Protein 7SKJ (pdb70)

Solvent-accessible surface area: 35894 Å² total; per-residue (Å²): 134,103,38,0,0,1,1,2,2,17,1,41,20,45,98,146,56,2,89,157,11,8,55,32,2,65,96,34,169,19,23,99,65,7,41,2,2,0,2,0,3,11,4,1,1,44,42,0,98,89,77,11,49,142,82,6,62,10,0,0,5,8,0,9,42,18,146,21,18,51,49,0,7,18,2,1,0,54,3,0,107,48,0,28,3,117,14,0,2,2,2,6,9,12,22,22,82,85,45,57,16,65,22,75,59,2,3,98,2,0,27,42,0,23,74,51,47,4,3,0,1,1,2,4,4,0,64,104,67,48,59,129,76,216,20,6,69,98,32,0,62,63,11,0,57,19,3,22,80,32,15,97,50,34,70,105,7,0,1,0,1,5,0,29,44,0,33,74,85,64,54,49,2,65,42,68,62,0,34,102,1,0,41,20,0,40,94,32,0,76,82,93,51,42,75,60,23,5,88,135,7,42,0,0,0,2,3,29,5,61,33,101,34,3,54,99,1,23,142,66,92,26,7,27,0,0,12,0,19,56,14,1,67,124,1,84,50,0,6,48,0,0,55,26,21,110,133,103,40,0,0,1,1,2,2,39,1,42,23,47,72,143,54,3,91,164,11,7,59,35,2,70,95,31,88,29,76,108,56,2,49,3,2,0,2,0,2,10,2,1,0,29,39,0,109,92,79,15,49,142,77,7,88,6,0,0,3,7,0,8,41,18,147,22,18,50,52,0,8,17,2,1,0,51,3,0,108,53,10,18,6,42,24,0,2,1,2,8,16,20,20,20,78,85,45,60,17,60,38,42,57,3,5,115,2,0,35,40,0,27,72,58,46,3,4,0,2,0,0,2,2,0,61,88,73,32,51,132,82,66,20,10,63,100,15,1,62,92,9,0,65,22,2,23,80,30,18,101,60,21,87,101,7,0,0,0,1,12,6,35,22,21,126,85,95,20,57,34,103,57,1,35,88,1,0,39,20,1,41,61,26,0,74,151,85,55,44,71,72,29,6,90,76,7,42,0,0,5,17,8,109,6,58,29,114,64,1,68,98,7,22,151,54,91,26,7,27,0,0,8,0,18,54,11,1,63,115,1,98,32,0,10,45,0,0,47,32,19,71,101,37,0,0,0,2,2,1,38,1,40,19,49,68,145,56,2,90,58,11,8,63,60,1,54,96,24,90,37,92,129,71,12,70,9,3,0,2,0,3,11,4,1,0,27,33,0,106,94,80,12,24,136,167,6,86,5,0,0,4,7,0,8,58,19,143,17,17,53,49,0,8,17,3,1,0,50,3,0,108,52,10,28,6,39,18,0,2,1,2,8,18,20,19,20,82,87,47,60,15,37,20,86,65,1,4,42,2,0,33,39,0,26,74,56,47,4,2,0,1,1,0,2,2,0,57,84,73,41,53,132,76,93,17,11,69,102,29,0,61,52,9,0,75,21,1,20,77,29,16,103,56,23,64,104,6,0,1,0,2,12,4,27,19,22,114,98,95,24,65,53,64,62,1,30,92,1,0,38,23,0,42,46,28,0,72,159,86,54,43,40,122,22,5,89,110,5,43,0,0,7,18,6,104,10,80,21,48,66,1,69,40,9,22,87,66,152,16,7,29,1,0,8,0,17,58,16,1,72,47,2,93,46,0,10,53,0,0,55,38,20,64,111,37,0,0,1,1,3,2,40,2,42,20,47,102,145,56,2,87,59,13,7,62,61,2,68,94,29,92,30,82,115,84,7,58,2,2,0,2,0,3,11,4,1,0,40,43,0,103,91,76,9,49,140,80,6,85,12,0,0,4,7,1,11,40,18,145,17,18,52,48,0,7,18,2,1,0,51,3,0,107,50,2,32,6,41,14,0,1,0,2,7,16,20,20,22,78,86,47,61,16,60,36,40,60,1,3,98,2,0,28,44,0,28,71,54,47,3,2,0,1,0,0,5,3,5,75,92,81,26,32,128,83,80,36,69,84,52,6,14,73,11,8,63,20,3,32,84,35,12,103,34,42,88,102,6,0,6,0,4,14,23,63,86,142,38,71,41,54,72,2,37,115,17,0,43,55,9,41,39,62,4,53,97,103,58,56,114,22,6,78,123,8,46,0,0,11,17,8,114,9,71,37,69,29,5,65,66,17,22,89,71,69,29,7,29,1,0,8,0,18,62,19,1,71,40,1,84,66,0,8,56,0,0,54,35,17,71

Organism: NCBI:txid267555

Nearest PDB structures (foldseek):
  7skj-assembly2_C  TM=1.004E+00  e=1.280E-55  Cuscuta australis
  3th6-assembly1_A  TM=9.887E-01  e=4.424E-37  Rhipicephalus microplus
  4p61-assembly1_A  TM=9.805E-01  e=9.946E-37  Gallus gallus
  4z0j-assembly1_A  TM=9.695E-01  e=3.739E-31  Plasmodium falciparum
  3psv-assembly1_A  TM=9.669E-01  e=1.300E-30  Plasmodium falciparum

Sequence (968 aa):
GKCFVGGNWKCNGTKESIVRLISDLNSSKLEPDVDVVVAPPFLYIEQVKSTLTDRIEIAAQNCWIGKGGAFTGEISAEQLKDIGCKWVILGHSERRHVMGENNEFIGKKAAYASSQGVGIIACIGELLEEREARKTFDVCFQQLKAFADALPSWENVVIAYEPVWAIGTGKVATPEQAQEVHAAIRDWLNKNVSSEVASETRIIYGGSVNGSNCSELAKKEDIDGFLVGGASLKGPDFASIVNSVAGKCFVGGNWKCNGTKESIVRLISDLNSSKLEPDVDVVVAPPFLYIEQVKSTLTDRIEIAAQNCWIGKGGAFTGEISAEQLKDIGCKWVILGHSERRHVMGENNEFIGKKAAYASSQGVGIIACIGELLEEREARKTFDVCFQQLKAFADALPSWENVVIAYEPVWAIKVATPEQAQEVHAAIRDWLNKNVSSEVASETRIIYGGSVNGSNCSELAKKEDIDGFLVGGASLKGPDFASIVNSVAKCFVGGNWKCNGTKESIVRLISDLNSSKLEPDVDVVVAPPFLYIEQVKSTLTDRIEIAAQNCWIGKGGAFTGEISAEQLKDIGCKWVILGHSERRHVMGENNEFIGKKAAYASSQGVGIIACIGELLEEREARKTFDVCFQQLKAFADALPSWENVVIAYEPVWAIKVATPEQAQEVHAAIRDWLNKNVSSEVASETRIIYGGSVNGSNCSELAKKEDIDGFLVGGASLKGPDFASIVNSVAKCFVGGNWKCNGTKESIVRLISDLNSSKLEPDVDVVVAPPFLYIEQVKSTLTDRIEIAAQNCWIGKGGAFTGEISAEQLKDIGCKWVILGHSERRHVMGENNEFIGKKAAYASSQGVGIIACIGELLEEREARTFDVCFQQLKAFADALPSWENVVIAYEPVWVATPEQAQEVHAAIRDWLNKNSSEVASETRIIYGGSVNGSNCSELAKKEDIDGFLVGGASLKGPDFASIVNSVA

InterPro domains:
  IPR000652 Triosephosphate isomerase [PF00121] (66-306)
  IPR000652 Triosephosphate isomerase [PS51440] (64-306)
  IPR000652 Triosephosphate isomerase [PTHR21139] (61-310)
  IPR000652 Triosephosphate isomerase [TIGR00419] (66-296)
  IPR000652 Triosephosphate isomerase [cd00311] (66-305)
  IPR013785 Aldolase-type TIM barrel [G3DSA:3.20.20.70] (48-313)
  IPR020861 Triosephosphate isomerase, active site [PS00171] (222-232)
  IPR022896 Triosephosphate isomerase, bacterial/eukaryotic [MF_00147_B] (63-306)
  IPR035990 Triosephosphate isomerase superfamily [SSF51351] (62-307)

Radius of gyration: 29.87 Å; Cα contacts (8 Å, |Δi|>4): 2148; chains: 4; bounding box: 70×70×81 Å

Secondary structure (DSSP, 8-state):
--EEEEEE--B---HHHHHHHHHHHHHSPPPTTEEEEEE--GGGHHHHHHHS-TTSEEEES---SSSSBS-TT---HHHHHHHT--EEEES-HIIIIIT---HHHHHHHHHHHHHTT-EEEEEE---HHHHHTT-HHHHHHHHHHHHHHH-S--TTEEEEE--GGGTTTS-PPPHHHHHHHHHHHHHHHHHHT-HHHHHHSEEEEESS--TTTHHHHHTSTT--EEEESGGGGSHHHHHHHHHHT-/--EEEEEE--B---HHHHHHHHHHHHHS---TTEEEEEE--GGGHHHHHHHS-TTSEEEES---SSSSBS-TT---HHHHHHHT-SEEEES-HHHHHTT---HHHHHHHHHHHHHTT-EEEEEE---HHHHHTT-HHHHHHHHHHHHHHH-S-STTEEEEE--TT------HHHHHHHHHHHHHHHHHHT-HHHHHHS-EEE-SS--TTTHHHHHTSTT--EEEE-GGGGSHHHHHHHHHHT-/-EEEEEE--B---HHHHHHHHHHHHHS---TTEEEEEE--GGGHHHHHHHS-TTEEEEES---SSSSBS-TT---HHHHHHHT-SEEEES-HHHHHTT---HHHHHHHHHHHHHTT-EEEEEE---HHHHHTT-HHHHHHHHHHHHHHH-S--TTEEEEE--GGG-----HHHHHHHHHHHHHHHHHHT-HHHHHH-EEEE-SS-BTTBHHHHHTSTT--EEEESGGGGSHHHHHHHHHHH-/-EEEEEE--B---HHHHHHHHHHHHHS---SSEEEEEE--GGGHHHHHHHS-TTSEEEES---SSSSBS-TT---HHHHHHHT-SEEEES-HHHHHTT---HHHHHHHHHHHHHTT-EEEEEE---HHHHH---HHHHHHHHHHHHHH-S--TTEEEEE-------HHHHHHHHHHHHHHHHH--HHHHHHSEEEE-S---TTTHHHHHTSTT--EEEE-GGGGSHHHHHHHHHHT-

Foldseek 3Di:
DAFEAEEEADPDDDPVLVVVLLVLQQPFDFDPRHAAEYEDEPVCLLVCVVRHPPSYAYEHADAALAADDDDPPGHHLLNCVVSRHQAYEFPPVCCCPVVPQDLLRRLSNLQHNVVNNHAYAYEFEDEPVCVVVVCGLVRRLVSVVSNLVRHPDCPRYAYEYEHPCQAVVLPDDALVVVLVVLVSVLVSCCPPPHPCSSVPHQYAYEGNDWLPRLQSNLPRPRHRAYHYYPRSSHNVTSSSRSRSND/DAFEAEEEADPDDDPVLVVVLLVLQQPFDFDLRYAYEYEDEPVCLLVCVVRHPPSYAYEHADAFLAADDDDPPGHHLLNCVVSGHQEYEFPPVCCVPVVPDDLLRSLSNLLHNVVNNHAYAQEFEDALVCVVVVCGPVRRLVNVVSNVVRHPDCQRYAYEYEHNNPCPDADLVNQLVVLVVVLVSCCVPPHPVSSVNHQYAYEYADWLVPLLVNLPRDRHRAYHYYPNSSHSVGSSSRSRSND/DFEAEEEADPDDDPVLVVVQLVLQQPFPFDLVYAYEYEDEPVCLLVCVVRHPPSYAYEHADAALAADDDDPPGHHLLNCVVSGHQEYEFPPPCCCPVVNQDLLRRLSNLLRNVVNRHAYAYEFEDALVCVVVVNGLVRRLVNVVSNVVRHPDLVRYAYEYEHNNVLVPAALVNVLVVLVSVLVCCCVPPHPVSSVPHAYAYEYADWLPPLLSNLPRDRHRAHHYYPNSSPSVGSSSRSRSND/DFEAEEEADPDDDPVLVVVQLVLQQPFDFDQPYAYEYEDEPVCQLVCVVRHDPSYAYEHADAALAADDDDPPGHHLLVCVVSGHQEYEFPPPCCCPVVPQDLLRSLSRQLRNVVNNHAYAQEFEDAQVRVVPPILVRRLVSLVSNLVRHPDCPRYEYEYEHNHPDDQVVVLVNLVSSLVSVVVVPPVCSVVHAYAYEYADWLVRLLRNLPRDRHRAYHYYPLSSPNVGSSSNSRSND

Structure (mmCIF, N/CA/C/O backbone):
data_7SKJ
#
_entry.id   7SKJ
#
_cell.length_a   74.949
_cell.length_b   82.118
_cell.length_c   154.246
_cell.angle_alpha   90.000
_cell.angle_beta   90.000
_cell.angle_gamma   90.000
#
_symmetry.space_group_name_H-M   'P 21 21 21'
#
loop_
_entity.id
_entity.type
_entity.pdbx_description
1 polymer 'Triosephosphate isomerase'
2 non-polymer 'ACETATE ION'
3 water water
#
loop_
_atom_site.group_PDB
_atom_site.id
_atom_site.type_symbol
_atom_site.label_atom_id
_atom_site.label_alt_id
_atom_site.label_comp_id
_atom_site.label_asym_id
_atom_site.label_entity_id
_atom_site.label_seq_id
_atom_site.pdbx_PDB_ins_code
_atom_site.Cartn_x
_atom_site.Cartn_y
_atom_site.Cartn_z
_atom_site.occupancy
_atom_site.B_iso_or_equiv
_atom_site.auth_seq_id
_atom_site.auth_comp_id
_atom_site.auth_asym_id
_atom_site.auth_atom_id
_atom_site.pdbx_PDB_model_num
ATOM 1 N N . GLY A 1 24 ? 21.78851 31.81072 -5.71330 1.000 51.93801 5 GLY A N 1
ATOM 2 C CA . GLY A 1 24 ? 20.84536 31.47240 -4.65968 1.000 44.50689 5 GLY A CA 1
ATOM 3 C C . GLY A 1 24 ? 19.52499 30.96653 -5.21246 1.000 40.96604 5 GLY A C 1
ATOM 4 O O . GLY A 1 24 ? 18.61243 31.74717 -5.49546 1.000 44.76800 5 GLY A O 1
ATOM 5 N N . LYS A 1 25 ? 19.42323 29.65152 -5.37241 1.000 36.54315 6 LYS A N 1
ATOM 6 C CA . LYS A 1 25 ? 18.25721 29.02753 -5.97584 1.000 30.03320 6 LYS A CA 1
ATOM 7 C C . LYS A 1 25 ? 17.38427 28.37489 -4.91113 1.000 24.53878 6 LYS A C 1
ATOM 8 O O . LYS A 1 25 ? 17.88029 27.81474 -3.92659 1.000 24.92498 6 LYS A O 1
ATOM 14 N N . CYS A 1 26 ? 16.07647 28.43090 -5.13377 1.000 20.88044 7 CYS A N 1
ATOM 15 C CA . CYS A 1 26 ? 15.16667 27.61608 -4.34807 1.000 20.14036 7 CYS A CA 1
ATOM 16 C C . CYS A 1 26 ? 15.39280 26.13675 -4.67305 1.000 18.03369 7 CYS A C 1
ATOM 17 O O . CYS A 1 26 ? 16.08715 25.78043 -5.62790 1.000 20.71357 7 CYS A O 1
ATOM 20 N N . PHE A 1 27 ? 14.77184 25.27608 -3.87816 1.000 17.76766 8 PHE A N 1
ATOM 21 C CA . PHE A 1 27 ? 15.02732 23.84086 -3.92754 1.000 16.50340 8 PHE A CA 1
ATOM 22 C C . PHE A 1 27 ? 13.71520 23.12362 -3.67378 1.000 14.42380 8 PHE A C 1
ATOM 23 O O . PHE A 1 27 ? 13.05626 23.39741 -2.66692 1.000 17.33522 8 PHE A O 1
ATOM 31 N N . VAL A 1 28 ? 13.31887 22.21903 -4.57054 1.000 14.40586 9 VAL A N 1
ATOM 32 C CA . VAL A 1 28 ? 12.09581 21.44859 -4.36144 1.000 14.30418 9 VAL A CA 1
ATOM 33 C C . VAL A 1 28 ? 12.41180 19.97614 -4.57124 1.000 17.19332 9 VAL A C 1
ATOM 34 O O . VAL A 1 28 ? 12.84595 19.58365 -5.66223 1.000 16.06967 9 VAL A O 1
ATOM 38 N N . GLY A 1 29 ? 12.23803 19.17607 -3.52139 1.000 15.28875 10 GLY A N 1
ATOM 39 C CA . GLY A 1 29 ? 12.50313 17.73472 -3.57388 1.000 16.46865 10 GLY A CA 1
ATOM 40 C C . GLY A 1 29 ? 11.22752 16.91931 -3.44003 1.000 13.31027 10 GLY A C 1
ATOM 41 O O . GLY A 1 29 ? 10.34194 17.26501 -2.65888 1.000 17.00439 10 GLY A O 1
ATOM 42 N N . GLY A 1 30 ? 11.13724 15.82658 -4.20859 1.000 13.93179 11 GLY A N 1
ATOM 43 C CA . GLY A 1 30 ? 10.02243 14.90439 -4.07005 1.000 13.06330 11 GLY A CA 1
ATOM 44 C C . GLY A 1 30 ? 10.46973 13.60533 -3.43329 1.000 17.66738 11 GLY A C 1
ATOM 45 O O . GLY A 1 30 ? 11.30250 12.89945 -4.00359 1.000 15.61068 11 GLY A O 1
ATOM 46 N N . ASN A 1 31 ? 9.96671 13.31479 -2.23260 1.000 13.62020 12 ASN A N 1
ATOM 47 C CA . ASN A 1 31 ? 10.25352 12.07425 -1.51542 1.000 14.60039 12 ASN A CA 1
ATOM 48 C C . ASN A 1 31 ? 9.13227 11.09211 -1.84281 1.000 14.83809 12 ASN A C 1
ATOM 49 O O . ASN A 1 31 ? 8.02859 11.18728 -1.30045 1.000 13.68656 12 ASN A O 1
ATOM 54 N N . TRP A 1 32 ? 9.41876 10.13588 -2.73567 1.000 13.33798 13 TRP A N 1
ATOM 55 C CA . TRP A 1 32 ? 8.43807 9.12277 -3.09605 1.000 14.22771 13 TRP A CA 1
ATOM 56 C C . TRP A 1 32 ? 8.21701 8.10406 -1.98308 1.000 15.90611 13 TRP A C 1
ATOM 57 O O . TRP A 1 32 ? 7.24724 7.34921 -2.04926 1.000 16.30509 13 TRP A O 1
ATOM 68 N N . LYS A 1 33 ? 9.07516 8.07240 -0.96963 1.000 11.81288 14 LYS A N 1
ATOM 69 C CA . LYS A 1 33 ? 8.96489 7.11404 0.13549 1.000 11.31730 14 LYS A CA 1
ATOM 70 C C . LYS A 1 33 ? 8.89796 5.68855 -0.42900 1.000 11.64732 14 LYS A C 1
ATOM 71 O O . LYS A 1 33 ? 9.48008 5.38851 -1.47379 1.000 14.07164 14 LYS A O 1
ATOM 77 N N . CYS A 1 34 ? 8.19170 4.80194 0.27457 1.000 11.84941 15 CYS A N 1
ATOM 78 C CA . CYS A 1 34 ? 8.17532 3.37484 -0.04857 1.000 13.32973 15 CYS A CA 1
ATOM 79 C C . CYS A 1 34 ? 6.96817 3.10691 -0.93759 1.000 13.46503 15 CYS A C 1
ATOM 80 O O . CYS A 1 34 ? 6.01726 2.41516 -0.57425 1.000 15.08392 15 CYS A O 1
ATOM 83 N N . ASN A 1 35 ? 7.03393 3.68741 -2.13006 1.000 14.66409 16 ASN A N 1
ATOM 84 C CA . ASN A 1 35 ? 5.92973 3.65296 -3.07483 1.000 17.64105 16 ASN A CA 1
ATOM 85 C C . ASN A 1 35 ? 6.47871 3.52690 -4.48200 1.000 18.26186 16 ASN A C 1
ATOM 86 O O . ASN A 1 35 ? 7.52687 4.09382 -4.81177 1.000 16.81407 16 ASN A O 1
ATOM 91 N N . GLY A 1 36 ? 5.74298 2.79812 -5.31801 1.000 18.67451 17 GLY A N 1
ATOM 92 C CA . GLY A 1 36 ? 6.09459 2.70554 -6.71734 1.000 18.90280 17 GLY A CA 1
ATOM 93 C C . GLY A 1 36 ? 6.44007 1.31468 -7.22513 1.000 19.34860 17 GLY A C 1
ATOM 94 O O . GLY A 1 36 ? 6.96997 0.46465 -6.49342 1.000 18.12819 17 GLY A O 1
ATOM 95 N N . THR A 1 37 ? 6.10646 1.08620 -8.49525 1.000 17.17381 18 THR A N 1
ATOM 96 C CA . THR A 1 37 ? 6.50260 -0.08247 -9.26225 1.000 17.97493 18 THR A CA 1
ATOM 97 C C . THR A 1 37 ? 7.05220 0.41187 -10.59751 1.000 17.41693 18 THR A C 1
ATOM 98 O O . THR A 1 37 ? 6.93714 1.59283 -10.93297 1.000 16.53217 18 THR A O 1
ATOM 102 N N . LYS A 1 38 ? 7.67398 -0.48600 -11.37105 1.000 14.52147 19 LYS A N 1
ATOM 103 C CA . LYS A 1 38 ? 8.15837 -0.06641 -12.68491 1.000 12.98179 19 LYS A CA 1
ATOM 104 C C . LYS A 1 38 ? 7.05028 0.64599 -13.44783 1.000 16.32409 19 LYS A C 1
ATOM 105 O O . LYS A 1 38 ? 7.24793 1.73191 -14.00705 1.000 18.56931 19 LYS A O 1
ATOM 111 N N . GLU A 1 39 ? 5.85950 0.04483 -13.44840 1.000 16.88258 20 GLU A N 1
ATOM 112 C CA . GLU A 1 39 ? 4.72646 0.58889 -14.19223 1.000 20.26117 20 GLU A CA 1
ATOM 113 C C . GLU A 1 39 ? 4.28576 1.94675 -13.64976 1.000 17.19648 20 GLU A C 1
ATOM 114 O O . GLU A 1 39 ? 4.11873 2.90211 -14.41105 1.000 17.20117 20 GLU A O 1
ATOM 120 N N . SER A 1 40 ? 4.04622 2.04613 -12.34060 1.000 15.91110 21 SER A N 1
ATOM 121 C CA . SER A 1 40 ? 3.59596 3.33070 -11.81210 1.000 19.80090 21 SER A CA 1
ATOM 122 C C . SER A 1 40 ? 4.66668 4.40324 -11.98360 1.000 17.65771 21 SER A C 1
ATOM 123 O O . SER A 1 40 ? 4.34796 5.58899 -12.15839 1.000 15.13082 21 SER A O 1
ATOM 126 N N . ILE A 1 41 ? 5.93885 4.00969 -11.94827 1.000 15.94719 22 ILE A N 1
ATOM 127 C CA . ILE A 1 41 ? 7.00600 4.99673 -12.05840 1.000 15.80490 22 ILE A CA 1
ATOM 128 C C . ILE A 1 41 ? 7.15827 5.46457 -13.50592 1.000 15.86884 22 ILE A C 1
ATOM 129 O O . ILE A 1 41 ? 7.45749 6.63603 -13.74954 1.000 14.36878 22 ILE A O 1
ATOM 134 N N . VAL A 1 42 ? 6.89777 4.59549 -14.49413 1.000 16.27126 23 VAL A N 1
ATOM 135 C CA . VAL A 1 42 ? 6.80964 5.07070 -15.87947 1.000 17.22130 23 VAL A CA 1
ATOM 136 C C . VAL A 1 42 ? 5.79240 6.20740 -15.99447 1.000 13.47083 23 VAL A C 1
ATOM 137 O O . VAL A 1 42 ? 6.05155 7.24718 -16.61589 1.000 15.11499 23 VAL A O 1
ATOM 141 N N . ARG A 1 43 ? 4.61731 6.01861 -15.40514 1.000 14.09881 24 ARG A N 1
ATOM 142 C CA . ARG A 1 43 ? 3.57934 7.04304 -15.49668 1.000 19.99331 24 ARG A CA 1
ATOM 143 C C . ARG A 1 43 ? 4.01228 8.32422 -14.78806 1.000 21.25739 24 ARG A C 1
ATOM 144 O O . ARG A 1 43 ? 3.86696 9.42640 -15.32797 1.000 18.66264 24 ARG A O 1
ATOM 152 N N . LEU A 1 44 ? 4.58400 8.20061 -13.59452 1.000 14.14577 25 LEU A N 1
ATOM 153 C CA . LEU A 1 44 ? 5.06493 9.39927 -12.89862 1.000 16.49767 25 LEU A CA 1
ATOM 154 C C . LEU A 1 44 ? 6.17642 10.09789 -13.68818 1.000 18.07982 25 LEU A C 1
ATOM 155 O O . LEU A 1 44 ? 6.16941 11.32500 -13.83144 1.000 18.51672 25 LEU A O 1
ATOM 160 N N . ILE A 1 45 ? 7.13826 9.33910 -14.22153 1.000 16.08985 26 ILE A N 1
ATOM 161 C CA . ILE A 1 45 ? 8.19637 9.96014 -15.01423 1.000 14.81016 26 ILE A CA 1
ATOM 162 C C . ILE A 1 45 ? 7.61669 10.65738 -16.24606 1.000 19.51697 26 ILE A C 1
ATOM 163 O O . ILE A 1 45 ? 8.04219 11.76447 -16.61532 1.000 17.42863 26 ILE A O 1
ATOM 168 N N . SER A 1 46 ? 6.67424 10.00242 -16.92430 1.000 17.77981 27 SER A N 1
ATOM 169 C CA . SER A 1 46 ? 6.04268 10.61750 -18.09348 1.000 18.36487 27 SER A CA 1
ATOM 170 C C . SER A 1 46 ? 5.43504 11.97476 -17.73575 1.000 20.93087 27 SER A C 1
ATOM 171 O O . SER A 1 46 ? 5.64318 12.97392 -18.43938 1.000 18.88159 27 SER A O 1
ATOM 174 N N . ASP A 1 47 ? 4.70413 12.03365 -16.61983 1.000 20.57193 28 ASP A N 1
ATOM 175 C CA . ASP A 1 47 ? 4.05587 13.28632 -16.23577 1.000 23.10657 28 ASP A CA 1
ATOM 176 C C . ASP A 1 47 ? 5.07996 14.35310 -15.87600 1.000 20.02300 28 ASP A C 1
ATOM 177 O O . ASP A 1 47 ? 4.89227 15.53429 -16.19857 1.000 18.91024 28 ASP A O 1
ATOM 182 N N . LEU A 1 48 ? 6.18354 13.96121 -15.22869 1.000 17.88525 29 LEU A N 1
ATOM 183 C CA . LEU A 1 48 ? 7.20669 14.94363 -14.86843 1.000 18.67149 29 LEU A CA 1
ATOM 184 C C . LEU A 1 48 ? 7.90085 15.47837 -16.10647 1.000 18.80606 29 LEU A C 1
ATOM 185 O O . LEU A 1 48 ? 8.17840 16.68106 -16.20139 1.000 19.86929 29 LEU A O 1
ATOM 190 N N . ASN A 1 49 ? 8.20155 14.58772 -17.05891 1.000 16.02992 30 ASN A N 1
ATOM 191 C CA . ASN A 1 49 ? 8.84016 14.99097 -18.30241 1.000 18.64945 30 ASN A CA 1
ATOM 192 C C . ASN A 1 49 ? 7.96098 15.94290 -19.09988 1.000 20.68831 30 ASN A C 1
ATOM 193 O O . ASN A 1 49 ? 8.47321 16.73532 -19.89656 1.000 24.40748 30 ASN A O 1
ATOM 198 N N . SER A 1 50 ? 6.65020 15.83488 -18.95143 1.000 20.34414 31 SER A N 1
ATOM 199 C CA . SER A 1 50 ? 5.73328 16.59607 -19.79315 1.000 24.40414 31 SER A CA 1
ATOM 200 C C . SER A 1 50 ? 5.38146 17.94851 -19.20691 1.000 26.45926 31 SER A C 1
ATOM 201 O O . SER A 1 50 ? 4.79596 18.78341 -19.91122 1.000 25.20882 31 SER A O 1
ATOM 204 N N . SER A 1 51 ? 5.72769 18.18399 -17.94650 1.000 22.49259 32 SER A N 1
ATOM 205 C CA . SER A 1 51 ? 5.50762 19.47225 -17.31927 1.000 25.18976 32 SER A CA 1
ATOM 206 C C . SER A 1 51 ? 6.57828 20.45914 -17.76875 1.000 28.31162 32 SER A C 1
ATOM 207 O O . SER A 1 51 ? 7.66809 20.08104 -18.20468 1.000 28.43977 32 SER A O 1
ATOM 210 N N . LYS A 1 52 ? 6.25414 21.74287 -17.67888 1.000 28.08391 33 LYS A N 1
ATOM 211 C CA . LYS A 1 52 ? 7.24417 22.78728 -17.88069 1.000 26.93554 33 LYS A CA 1
ATOM 212 C C . LYS A 1 52 ? 7.63576 23.30360 -16.50490 1.000 28.34184 33 LYS A C 1
ATOM 213 O O . LYS A 1 52 ? 6.78563 23.81210 -15.76634 1.000 27.72836 33 LYS A O 1
ATOM 219 N N . LEU A 1 53 ? 8.90829 23.17326 -16.16216 1.000 24.02214 34 LEU A N 1
ATOM 220 C CA . LEU A 1 53 ? 9.40025 23.59205 -14.85735 1.000 25.58566 34 LEU A CA 1
ATOM 221 C C . LEU A 1 53 ? 10.13304 24.91521 -14.99992 1.000 29.05331 34 LEU A C 1
ATOM 222 O O . LEU A 1 53 ? 11.01315 25.05382 -15.85965 1.000 27.21139 34 LEU A O 1
ATOM 227 N N . GLU A 1 54 ? 9.75783 25.88207 -14.17193 1.000 30.36566 35 GLU A N 1
ATOM 228 C CA . GLU A 1 54 ? 10.42798 27.17192 -14.20078 1.000 31.76979 35 GLU A CA 1
ATOM 229 C C . GLU A 1 54 ? 11.93038 26.97345 -14.01824 1.000 33.08400 35 GLU A C 1
ATOM 230 O O . GLU A 1 54 ? 12.35429 26.13769 -13.20589 1.000 25.96934 35 GLU A O 1
ATOM 232 N N . PRO A 1 55 ? 12.76142 27.70872 -14.74679 1.000 31.65644 36 PRO A N 1
ATOM 233 C CA . PRO A 1 55 ? 14.20862 27.57421 -14.56605 1.000 34.43681 36 PRO A CA 1
ATOM 234 C C . PRO A 1 55 ? 14.64780 28.19998 -13.25001 1.000 29.80133 36 PRO A C 1
ATOM 235 O O . PRO A 1 55 ? 13.90235 28.91560 -12.57714 1.000 34.54592 36 PRO A O 1
ATOM 239 N N . ASP A 1 56 ? 15.88707 27.90713 -12.87859 1.000 36.04955 37 ASP A N 1
ATOM 240 C CA . ASP A 1 56 ? 16.51442 28.47465 -11.68864 1.000 35.03497 37 ASP A CA 1
ATOM 241 C C . ASP A 1 56 ? 15.93652 27.92697 -10.38439 1.000 34.26092 37 ASP A C 1
ATOM 242 O O . ASP A 1 56 ? 16.06857 28.56864 -9.33346 1.000 34.78720 37 ASP A O 1
ATOM 244 N N . VAL A 1 57 ? 15.28794 26.76024 -10.41778 1.000 27.82223 38 VAL A N 1
ATOM 245 C CA . VAL A 1 57 ? 14.91389 26.01627 -9.21356 1.000 24.08624 38 VAL A CA 1
ATOM 246 C C . VAL A 1 57 ? 15.64809 24.68625 -9.25232 1.000 22.54677 38 VAL A C 1
ATOM 247 O O . VAL A 1 57 ? 15.57467 23.97797 -10.26057 1.000 21.30663 38 VAL A O 1
ATOM 251 N N . ASP A 1 58 ? 16.34717 24.33967 -8.16780 1.000 19.37238 39 ASP A N 1
ATOM 252 C CA . ASP A 1 58 ? 16.90282 22.98862 -8.05903 1.000 19.99180 39 ASP A CA 1
ATOM 253 C C . ASP A 1 58 ? 15.77632 22.00422 -7.75589 1.000 17.20847 39 ASP A C 1
ATOM 254 O O . ASP A 1 58 ? 15.13820 22.09150 -6.70502 1.000 18.89682 39 ASP A O 1
ATOM 259 N N . VAL A 1 59 ? 15.54048 21.06243 -8.66786 1.000 15.20817 40 VAL A N 1
ATOM 260 C CA . VAL A 1 59 ? 14.47541 20.07424 -8.53938 1.000 15.55478 40 VAL A CA 1
ATOM 261 C C . VAL A 1 59 ? 15.11647 18.69865 -8.39184 1.000 15.54681 40 VAL A C 1
ATOM 262 O O . VAL A 1 59 ? 16.03826 18.35396 -9.14041 1.000 16.78232 40 VAL A O 1
ATOM 266 N N . VAL A 1 60 ? 14.59887 17.90801 -7.45582 1.000 15.63052 41 VAL A N 1
ATOM 267 C CA . VAL A 1 60 ? 15.18763 16.63278 -7.04796 1.000 15.33419 41 VAL A CA 1
ATOM 268 C C . VAL A 1 60 ? 14.05267 15.63718 -6.79349 1.000 15.46914 41 VAL A C 1
ATOM 269 O O . VAL A 1 60 ? 13.02110 16.00874 -6.22693 1.000 15.27439 41 VAL A O 1
ATOM 273 N N . VAL A 1 61 ? 14.22461 14.36741 -7.21161 1.000 13.09776 42 VAL A N 1
ATOM 274 C CA . VAL A 1 61 ? 13.29850 13.31654 -6.79465 1.000 11.83562 42 VAL A CA 1
ATOM 275 C C . VAL A 1 61 ? 14.08118 12.17715 -6.14926 1.000 12.17890 42 VAL A C 1
ATOM 276 O O . VAL A 1 61 ? 15.23333 11.91693 -6.50728 1.000 13.11750 42 VAL A O 1
ATOM 280 N N . ALA A 1 62 ? 13.43949 11.51311 -5.17565 1.000 12.44218 43 ALA A N 1
ATOM 281 C CA . ALA A 1 62 ? 14.02543 10.43997 -4.37103 1.000 12.46595 43 ALA A CA 1
ATOM 282 C C . ALA A 1 62 ? 13.24095 9.14523 -4.57336 1.000 12.24522 43 ALA A C 1
ATOM 283 O O . ALA A 1 62 ? 12.29155 8.86342 -3.81940 1.000 11.78301 43 ALA A O 1
ATOM 285 N N . PRO A 1 63 ? 13.59753 8.33289 -5.57616 1.000 12.17284 44 PRO A N 1
ATOM 286 C CA . PRO A 1 63 ? 12.91161 7.04701 -5.80513 1.000 12.23301 44 PRO A CA 1
ATOM 287 C C . PRO A 1 63 ? 13.36802 6.00154 -4.80483 1.000 13.53394 44 PRO A C 1
ATOM 288 O O . PRO A 1 63 ? 14.45400 6.14593 -4.21832 1.000 11.28689 44 PRO A O 1
ATOM 292 N N . PRO A 1 64 ? 12.60127 4.91646 -4.60023 1.000 15.23666 45 PRO A N 1
ATOM 293 C CA . PRO A 1 64 ? 13.13279 3.80289 -3.79725 1.000 13.07530 45 PRO A CA 1
ATOM 294 C C . PRO A 1 64 ? 14.38241 3.26484 -4.47174 1.000 13.49400 45 PRO A C 1
ATOM 295 O O . PRO A 1 64 ? 14.53821 3.38377 -5.68200 1.000 11.93904 45 PRO A O 1
ATOM 299 N N . PHE A 1 65 ? 15.26159 2.62972 -3.67793 1.000 12.25550 46 PHE A N 1
ATOM 300 C CA . PHE A 1 65 ? 16.55484 2.20878 -4.21429 1.000 12.97894 46 PHE A CA 1
ATOM 301 C C . PHE A 1 65 ? 16.41696 1.42028 -5.51346 1.000 12.05080 46 PHE A C 1
ATOM 302 O O . PHE A 1 65 ? 17.21072 1.60286 -6.43907 1.000 12.79490 46 PHE A O 1
ATOM 310 N N . LEU A 1 66 ? 15.44037 0.50075 -5.58322 1.000 15.36632 47 LEU A N 1
ATOM 311 C CA . LEU A 1 66 ? 15.33113 -0.41856 -6.72041 1.000 13.32449 47 LEU A CA 1
ATOM 312 C C . LEU A 1 66 ? 15.22556 0.30583 -8.05133 1.000 17.59588 47 LEU A C 1
ATOM 313 O O . LEU A 1 66 ? 15.69295 -0.20247 -9.07878 1.000 14.55965 47 LEU A O 1
ATOM 318 N N . TYR A 1 67 ? 14.54563 1.44696 -8.06325 1.000 16.66385 48 TYR A N 1
ATOM 319 C CA . TYR A 1 67 ? 14.12680 2.11061 -9.28964 1.000 14.45049 48 TYR A CA 1
ATOM 320 C C . TYR A 1 67 ? 15.02236 3.28210 -9.66676 1.000 16.40538 48 TYR A C 1
ATOM 321 O O . TYR A 1 67 ? 14.75225 3.96644 -10.66847 1.000 13.71213 48 TYR A O 1
ATOM 330 N N . ILE A 1 68 ? 16.11517 3.50425 -8.92720 1.000 12.49330 49 ILE A N 1
ATOM 331 C CA . ILE A 1 68 ? 16.92987 4.69226 -9.18467 1.000 16.42143 49 ILE A CA 1
ATOM 332 C C . ILE A 1 68 ? 17.52071 4.67016 -10.59830 1.000 16.52287 49 ILE A C 1
ATOM 333 O O . ILE A 1 68 ? 17.53558 5.69388 -11.28501 1.000 16.39599 49 ILE A O 1
ATOM 338 N N . GLU A 1 69 ? 18.03198 3.52200 -11.06611 1.000 17.12434 50 GLU A N 1
ATOM 339 C CA . GLU A 1 69 ? 18.50247 3.45075 -12.46077 1.000 17.08612 50 GLU A CA 1
ATOM 340 C C . GLU A 1 69 ? 17.43985 3.74341 -13.49817 1.000 16.31272 50 GLU A C 1
ATOM 341 O O . GLU A 1 69 ? 17.72503 4.41631 -14.49517 1.000 17.65938 50 GLU A O 1
ATOM 347 N N . GLN A 1 70 ? 16.24427 3.17874 -13.33877 1.000 16.98413 51 GLN A N 1
ATOM 348 C CA . GLN A 1 70 ? 15.17948 3.45413 -14.30570 1.000 15.69605 51 GLN A CA 1
ATOM 349 C C . GLN A 1 70 ? 14.86697 4.94836 -14.36026 1.000 15.17798 51 GLN A C 1
ATOM 350 O O . GLN A 1 70 ? 14.74160 5.53135 -15.44358 1.000 19.46299 51 GLN A O 1
ATOM 356 N N . VAL A 1 71 ? 14.77813 5.59455 -13.19367 1.000 16.13226 52 VAL A N 1
ATOM 357 C CA . VAL A 1 71 ? 14.54349 7.04130 -13.15718 1.000 14.88266 52 VAL A CA 1
ATOM 358 C C . VAL A 1 71 ? 15.69321 7.78885 -13.82711 1.000 14.34107 52 VAL A C 1
ATOM 359 O O . VAL A 1 71 ? 15.47860 8.65816 -14.67743 1.000 14.67278 52 VAL A O 1
ATOM 363 N N . LYS A 1 72 ? 16.92869 7.49512 -13.42473 1.000 16.92478 53 LYS A N 1
ATOM 364 C CA . LYS A 1 72 ? 18.09275 8.16384 -14.01497 1.000 17.47909 53 LYS A CA 1
ATOM 365 C C . LYS A 1 72 ? 18.12619 8.03898 -15.53013 1.000 21.05518 53 LYS A C 1
ATOM 366 O O . LYS A 1 72 ? 18.60474 8.94216 -16.23717 1.000 21.37830 53 LYS A O 1
ATOM 372 N N . SER A 1 73 ? 17.66861 6.90522 -16.04304 1.000 18.35088 54 SER A N 1
ATOM 373 C CA . SER A 1 73 ? 17.75299 6.64446 -17.46961 1.000 20.59880 54 SER A CA 1
ATOM 374 C C . SER A 1 73 ? 16.70142 7.41091 -18.26546 1.000 23.58254 54 SER A C 1
ATOM 375 O O . SER A 1 73 ? 16.97142 7.81248 -19.40469 1.000 21.66465 54 SER A O 1
ATOM 378 N N . THR A 1 74 ? 15.51321 7.63999 -17.69535 1.000 16.63365 55 THR A N 1
ATOM 379 C CA . THR A 1 74 ? 14.38589 8.09523 -18.49455 1.000 18.29595 55 THR A CA 1
ATOM 380 C C . THR A 1 74 ? 13.75986 9.40163 -18.02308 1.000 20.91989 55 THR A C 1
ATOM 381 O O . THR A 1 74 ? 12.95397 9.97718 -18.76506 1.000 21.77119 55 THR A O 1
ATOM 385 N N . LEU A 1 75 ? 14.09485 9.89060 -16.83241 1.000 19.03308 56 LEU A N 1
ATOM 386 C CA . LEU A 1 75 ? 13.62289 11.19764 -16.37623 1.000 16.73470 56 LEU A CA 1
ATOM 387 C C . LEU A 1 75 ? 14.53621 12.30911 -16.87264 1.000 17.29163 56 LEU A C 1
ATOM 388 O O . LEU A 1 75 ? 15.76027 12.17959 -16.82704 1.000 19.66009 56 LEU A O 1
ATOM 393 N N . THR A 1 76 ? 13.93521 13.40648 -17.34715 1.000 18.31768 57 THR A N 1
ATOM 394 C CA . THR A 1 76 ? 14.70271 14.57922 -17.79389 1.000 18.87167 57 THR A CA 1
ATOM 395 C C . THR A 1 76 ? 15.85861 14.91228 -16.85412 1.000 21.63981 57 THR A C 1
ATOM 396 O O . THR A 1 76 ? 15.68641 14.96174 -15.63453 1.000 18.99399 57 THR A O 1
ATOM 400 N N . ASP A 1 77 ? 17.04588 15.15526 -17.42497 1.000 21.51699 58 ASP A N 1
ATOM 401 C CA . ASP A 1 77 ? 18.18704 15.40946 -16.55379 1.000 21.30826 58 ASP A CA 1
ATOM 402 C C . ASP A 1 77 ? 18.17999 16.81979 -16.00075 1.000 20.42873 58 ASP A C 1
ATOM 403 O O . ASP A 1 77 ? 19.11970 17.19507 -15.29558 1.000 22.53398 58 ASP A O 1
ATOM 408 N N . ARG A 1 78 ? 17.12966 17.59432 -16.28406 1.000 19.46118 59 ARG A N 1
ATOM 409 C CA . ARG A 1 78 ? 16.85622 18.78366 -15.48419 1.000 21.74463 59 ARG A CA 1
ATOM 410 C C . ARG A 1 78 ? 16.73513 18.43608 -13.99481 1.000 23.97553 59 ARG A C 1
ATOM 411 O O . ARG A 1 78 ? 17.17292 19.21410 -13.14189 1.000 18.83830 59 ARG A O 1
ATOM 419 N N . ILE A 1 79 ? 16.18913 17.26414 -13.66944 1.000 17.03241 60 ILE A N 1
ATOM 420 C CA . ILE A 1 79 ? 15.87965 16.86561 -12.28903 1.000 16.17412 60 ILE A CA 1
ATOM 421 C C . ILE A 1 79 ? 16.98524 15.95354 -11.77463 1.000 16.70558 60 ILE A C 1
ATOM 422 O O . ILE A 1 79 ? 17.33731 14.96812 -12.43206 1.000 17.60471 60 ILE A O 1
ATOM 427 N N . GLU A 1 80 ? 17.55016 16.28791 -10.61691 1.000 14.61061 61 GLU A N 1
ATOM 428 C CA . GLU A 1 80 ? 18.58734 15.46108 -10.01539 1.000 17.21129 61 GLU A CA 1
ATOM 429 C C . GLU A 1 80 ? 17.94651 14.36843 -9.15338 1.000 17.59994 61 GLU A C 1
ATOM 430 O O . GLU A 1 80 ? 16.77366 14.44369 -8.78041 1.000 14.67912 61 GLU A O 1
ATOM 436 N N . ILE A 1 81 ? 18.73075 13.33838 -8.84420 1.000 17.05368 62 ILE A N 1
ATOM 437 C CA . ILE A 1 81 ? 18.22185 12.14793 -8.16568 1.000 17.08194 62 ILE A CA 1
ATOM 438 C C . ILE A 1 81 ? 18.76727 12.07930 -6.74362 1.000 16.94647 62 ILE A C 1
ATOM 439 O O . ILE A 1 81 ? 19.97151 12.23929 -6.51460 1.000 17.26476 62 ILE A O 1
ATOM 444 N N . ALA A 1 82 ? 17.88132 11.80502 -5.79666 1.000 16.01821 63 ALA A N 1
ATOM 445 C CA . ALA A 1 82 ? 18.24008 11.60084 -4.40741 1.000 14.34903 63 ALA A CA 1
ATOM 446 C C . ALA A 1 82 ? 17.92512 10.15904 -4.02439 1.000 12.81692 63 ALA A C 1
ATOM 447 O O . ALA A 1 82 ? 17.05316 9.52522 -4.62044 1.000 15.87783 63 ALA A O 1
ATOM 449 N N . ALA A 1 83 ? 18.61609 9.65030 -3.01417 1.000 11.51083 64 ALA A N 1
ATOM 450 C CA . ALA A 1 83 ? 18.14065 8.45402 -2.33248 1.000 14.69665 64 ALA A CA 1
ATOM 451 C C . ALA A 1 83 ? 17.52138 8.84607 -0.98871 1.000 12.03086 64 ALA A C 1
ATOM 452 O O . ALA A 1 83 ? 17.66199 9.98035 -0.51058 1.000 13.03164 64 ALA A O 1
ATOM 454 N N . GLN A 1 84 ? 16.80513 7.89109 -0.39327 1.000 11.67176 65 GLN A N 1
ATOM 455 C CA . GLN A 1 84 ? 16.01475 8.11828 0.81188 1.000 12.31438 65 GLN A CA 1
ATOM 456 C C . GLN A 1 84 ? 16.73659 7.72571 2.09020 1.000 13.59317 65 GLN A C 1
ATOM 457 O O . GLN A 1 84 ? 16.20489 7.98096 3.17052 1.000 13.81545 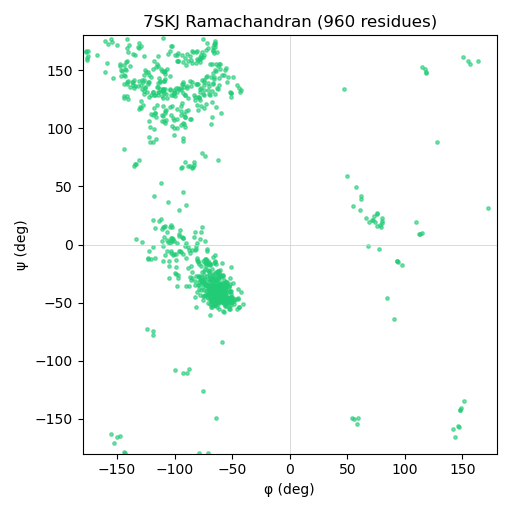65 GLN A O 1
ATOM 463 N N . ASN A 1 85 ? 17.91645 7.12635 1.99833 1.000 13.16774 66 ASN A N 1
ATOM 464 C CA . ASN A 1 85 ? 18.65465 6.70599 3.19042 1.000 12.41488 66 ASN A CA 1
ATOM 465 C C . ASN A 1 85 ? 20.00224 6.17421 2.72744 1.000 13.41480 66 ASN A C 1
ATOM 466 O O . ASN A 1 85 ? 20.21367 5.93699 1.53668 1.000 14.74287 66 ASN A O 1
ATOM 471 N N . CYS A 1 86 ? 20.91771 5.99876 3.68230 1.000 13.98635 67 CYS A N 1
ATOM 472 C CA . CYS A 1 86 ? 22.16127 5.28290 3.43354 1.000 11.01876 67 CYS A CA 1
ATOM 473 C C . CYS A 1 86 ? 22.73760 4.84764 4.77718 1.000 14.13925 67 CYS A C 1
ATOM 474 O O . CYS A 1 86 ? 22.21687 5.19269 5.83159 1.000 12.37169 67 CYS A O 1
ATOM 477 N N . TRP A 1 87 ? 23.82345 4.08412 4.72258 1.000 15.03336 68 TRP A N 1
ATOM 478 C CA . TRP A 1 87 ? 24.41660 3.52433 5.93275 1.000 15.44120 68 TRP A CA 1
ATOM 479 C C . TRP A 1 87 ? 25.30442 4.57835 6.61051 1.000 15.29024 68 TRP A C 1
ATOM 480 O O . TRP A 1 87 ? 25.64079 5.60687 6.02331 1.000 15.91891 68 TRP A O 1
ATOM 491 N N . ILE A 1 88 ? 25.67916 4.32066 7.86882 1.000 16.53212 69 ILE A N 1
ATOM 492 C CA . ILE A 1 88 ? 26.45263 5.29869 8.64121 1.000 17.88955 69 ILE A CA 1
ATOM 493 C C . ILE A 1 88 ? 27.89448 5.39830 8.18245 1.000 20.50587 69 ILE A C 1
ATOM 494 O O . ILE A 1 88 ? 28.59528 6.35338 8.54579 1.000 22.00393 69 ILE A O 1
ATOM 499 N N . GLY A 1 89 ? 28.37923 4.43128 7.42553 1.000 18.69176 70 GLY A N 1
ATOM 500 C CA . GLY A 1 89 ? 29.76797 4.45939 7.03268 1.000 20.23888 70 GLY A CA 1
ATOM 501 C C . GLY A 1 89 ? 29.98695 3.69461 5.75709 1.000 20.76396 70 GLY A C 1
ATOM 502 O O . GLY A 1 89 ? 29.02288 3.40953 5.03639 1.000 18.85631 70 GLY A O 1
ATOM 503 N N . LYS A 1 90 ? 31.24013 3.34506 5.46432 1.000 17.29007 71 LYS A N 1
ATOM 504 C CA . LYS A 1 90 ? 31.51782 2.68844 4.20061 1.000 20.43007 71 LYS A CA 1
ATOM 505 C C . LYS A 1 90 ? 30.86447 1.30634 4.15828 1.000 16.43700 71 LYS A C 1
ATOM 506 O O . LYS A 1 90 ? 30.42241 0.75947 5.17059 1.000 19.52532 71 LYS A O 1
ATOM 512 N N . GLY A 1 91 ? 30.79229 0.75774 2.95169 1.000 16.78686 72 GLY A N 1
ATOM 513 C CA . GLY A 1 91 ? 30.21306 -0.55249 2.74615 1.000 19.24020 72 GLY A CA 1
ATOM 514 C C . GLY A 1 91 ? 31.00076 -1.66474 3.41648 1.000 18.38315 72 GLY A C 1
ATOM 515 O O . GLY A 1 91 ? 32.09667 -1.48426 3.95419 1.000 19.65516 72 GLY A O 1
ATOM 516 N N . GLY A 1 92 ? 30.41075 -2.83623 3.38103 1.000 15.03614 73 GLY A N 1
ATOM 517 C CA . GLY A 1 92 ? 30.97591 -4.00141 4.02279 1.000 19.40802 73 GLY A CA 1
ATOM 518 C C . GLY A 1 92 ? 29.86138 -4.92160 4.50448 1.000 18.46055 73 GLY A C 1
ATOM 519 O O . GLY A 1 92 ? 28.85175 -5.09469 3.81955 1.000 16.51626 73 GLY A O 1
ATOM 520 N N . ALA A 1 93 ? 30.07372 -5.49280 5.69163 1.000 16.10022 74 ALA A N 1
ATOM 521 C CA . ALA A 1 93 ? 29.20763 -6.54805 6.22591 1.000 17.16298 74 ALA A CA 1
ATOM 522 C C . ALA A 1 93 ? 27.98373 -5.92000 6.89749 1.000 16.21681 74 ALA A C 1
ATOM 523 O O . ALA A 1 93 ? 27.79816 -5.97091 8.11265 1.000 18.30981 74 ALA A O 1
ATOM 525 N N . PHE A 1 94 ? 27.11718 -5.31222 6.06000 1.000 15.47794 75 PHE A N 1
ATOM 526 C CA . PHE A 1 94 ? 25.94236 -4.59302 6.53927 1.000 12.12796 75 PHE A CA 1
ATOM 527 C C . PHE A 1 94 ? 24.76627 -5.00030 5.64732 1.000 15.75901 75 PHE A C 1
ATOM 528 O O . PHE A 1 94 ? 24.21199 -4.21229 4.86510 1.000 15.42317 75 PHE A O 1
ATOM 536 N N . THR A 1 95 ? 24.38454 -6.27111 5.76903 1.000 13.26911 76 THR A N 1
ATOM 537 C CA . THR A 1 95 ? 23.34063 -6.82628 4.92447 1.000 11.81018 76 THR A CA 1
ATOM 538 C C . THR A 1 95 ? 22.10287 -5.93658 4.94051 1.000 12.52253 76 THR A C 1
ATOM 539 O O . THR A 1 95 ? 21.62030 -5.52491 6.00825 1.000 13.66847 76 THR A O 1
ATOM 543 N N . GLY A 1 96 ? 21.60003 -5.62861 3.74124 1.000 14.16581 77 GLY A N 1
ATOM 544 C CA . GLY A 1 96 ? 20.40714 -4.82058 3.59685 1.000 12.10635 77 GLY A CA 1
ATOM 545 C C . GLY A 1 96 ? 20.63622 -3.33253 3.42303 1.000 14.83216 77 GLY A C 1
ATOM 546 O O . GLY A 1 96 ? 19.70897 -2.63274 3.01226 1.000 15.81173 77 GLY A O 1
ATOM 547 N N . GLU A 1 97 ? 21.83657 -2.82520 3.69454 1.000 13.18062 78 GLU A N 1
ATOM 548 C CA . GLU A 1 97 ? 22.11362 -1.39389 3.65779 1.000 13.79425 78 GLU A CA 1
ATOM 549 C C . GLU A 1 97 ? 22.73032 -0.97440 2.33424 1.000 14.76432 78 GLU A C 1
ATOM 550 O O . GLU A 1 97 ? 23.35850 -1.77345 1.63023 1.000 15.55368 78 GLU A O 1
ATOM 556 N N . ILE A 1 98 ? 22.59243 0.31839 2.02871 1.000 10.35664 79 ILE A N 1
ATOM 557 C CA . ILE A 1 98 ? 23.17555 0.92341 0.83530 1.000 12.17142 79 ILE A CA 1
ATOM 558 C C . ILE A 1 98 ? 24.17065 1.97644 1.28739 1.000 12.64866 79 ILE A C 1
ATOM 559 O O . ILE A 1 98 ? 23.82949 2.82004 2.11240 1.000 13.93042 79 ILE A O 1
ATOM 564 N N . SER A 1 99 ? 25.39699 1.91864 0.77461 1.000 14.37556 80 SER A N 1
ATOM 565 C CA . SER A 1 99 ? 26.41472 2.86978 1.21835 1.000 13.68440 80 SER A CA 1
ATOM 566 C C . SER A 1 99 ? 26.38421 4.15580 0.38735 1.000 15.20565 80 SER A C 1
ATOM 567 O O . SER A 1 99 ? 25.90096 4.18623 -0.74337 1.000 12.26134 80 SER A O 1
ATOM 570 N N . ALA A 1 100 ? 26.92193 5.23090 0.96951 1.000 16.05319 81 ALA A N 1
ATOM 571 C CA . ALA A 1 100 ? 26.93419 6.49624 0.24319 1.000 14.80465 81 ALA A CA 1
ATOM 572 C C . ALA A 1 100 ? 27.83078 6.43123 -0.98598 1.000 15.08521 81 ALA A C 1
ATOM 573 O O . ALA A 1 100 ? 27.56095 7.10327 -1.98340 1.000 14.65495 81 ALA A O 1
ATOM 575 N N . GLU A 1 101 ? 28.89907 5.63199 -0.95727 1.000 15.54268 82 GLU A N 1
ATOM 576 C CA . GLU A 1 101 ? 29.68736 5.52241 -2.18622 1.000 15.08552 82 GLU A CA 1
ATOM 577 C C . GLU A 1 101 ? 28.91221 4.78939 -3.27260 1.000 18.37174 82 GLU A C 1
ATOM 578 O O . GLU A 1 101 ? 29.10964 5.06773 -4.46566 1.000 15.50555 82 GLU A O 1
ATOM 584 N N . GLN A 1 102 ? 28.00891 3.86972 -2.89372 1.000 14.93935 83 GLN A N 1
ATOM 585 C CA . GLN A 1 102 ? 27.11772 3.28645 -3.90161 1.000 14.65083 83 GLN A CA 1
ATOM 586 C C . GLN A 1 102 ? 26.13640 4.31610 -4.44768 1.000 13.01266 83 GLN A C 1
ATOM 587 O O . GLN A 1 102 ? 25.82412 4.31199 -5.64413 1.000 15.24499 83 GLN A O 1
ATOM 593 N N . LEU A 1 103 ? 25.61909 5.18808 -3.58248 1.000 14.59271 84 LEU A N 1
ATOM 594 C CA . LEU A 1 103 ? 24.74432 6.24576 -4.06713 1.000 17.09573 84 LEU A CA 1
ATOM 595 C C . LEU A 1 103 ? 25.47344 7.10919 -5.08589 1.000 15.34228 84 LEU A C 1
ATOM 596 O O . LEU A 1 103 ? 24.91288 7.46613 -6.13230 1.000 16.64043 84 LEU A O 1
ATOM 601 N N . LYS A 1 104 ? 26.72677 7.45208 -4.79159 1.000 14.79868 85 LYS A N 1
ATOM 602 C CA . LYS A 1 104 ? 27.51314 8.25238 -5.73246 1.000 16.91100 85 LYS A CA 1
ATOM 603 C C . LYS A 1 104 ? 27.70258 7.50277 -7.03946 1.000 20.28106 85 LYS A C 1
ATOM 604 O O . LYS A 1 104 ? 27.53901 8.07426 -8.12391 1.000 20.68593 85 LYS A O 1
ATOM 610 N N . ASP A 1 105 ? 27.99701 6.19970 -6.94848 1.000 18.36564 86 ASP A N 1
ATOM 611 C CA . ASP A 1 105 ? 28.21047 5.35719 -8.12478 1.000 17.37697 86 ASP A CA 1
ATOM 612 C C . ASP A 1 105 ? 26.98606 5.31290 -9.03286 1.000 19.76634 86 ASP A C 1
ATOM 613 O O . ASP A 1 105 ? 27.11021 5.35442 -10.26488 1.000 20.44967 86 ASP A O 1
ATOM 618 N N . ILE A 1 106 ? 25.79094 5.20224 -8.44951 1.000 18.13163 87 ILE A N 1
ATOM 619 C CA . ILE A 1 106 ? 24.57982 5.00061 -9.24331 1.000 16.36725 87 ILE A CA 1
ATOM 620 C C . ILE A 1 106 ? 24.05337 6.30041 -9.84238 1.000 21.05973 87 ILE A C 1
ATOM 621 O O . ILE A 1 106 ? 23.17554 6.26351 -10.71459 1.000 22.44666 87 ILE A O 1
ATOM 626 N N . GLY A 1 107 ? 24.56204 7.44471 -9.40613 1.000 20.78253 88 GLY A N 1
ATOM 627 C CA . GLY A 1 107 ? 24.18701 8.72480 -9.97379 1.000 22.29915 88 GLY A CA 1
ATOM 628 C C . GLY A 1 107 ? 23.38821 9.64043 -9.06744 1.000 20.52241 88 GLY A C 1
ATOM 629 O O . GLY A 1 107 ? 22.89027 10.67098 -9.54409 1.000 19.36559 88 GLY A O 1
ATOM 630 N N . CYS A 1 108 ? 23.24546 9.30828 -7.78530 1.000 16.61180 89 CYS A N 1
ATOM 631 C CA . CYS A 1 108 ? 22.55715 10.19674 -6.85872 1.000 18.98256 89 CYS A CA 1
ATOM 632 C C . CYS A 1 108 ? 23.40162 11.42372 -6.58357 1.000 18.01298 89 CYS A C 1
ATOM 633 O O . CYS A 1 108 ? 24.61261 11.32381 -6.38234 1.000 20.62573 89 CYS A O 1
ATOM 636 N N . LYS A 1 109 ? 22.75474 12.58152 -6.52486 1.000 16.64816 90 LYS A N 1
ATOM 637 C CA . LYS A 1 109 ? 23.42558 13.77479 -6.03557 1.000 18.63988 90 LYS A CA 1
ATOM 638 C C . LYS A 1 109 ? 22.97317 14.20247 -4.64401 1.000 18.49612 90 LYS A C 1
ATOM 639 O O . LYS A 1 109 ? 23.56343 15.13742 -4.08177 1.000 16.16301 90 LYS A O 1
ATOM 645 N N . TRP A 1 110 ? 21.96089 13.54650 -4.06961 1.000 14.77378 91 TRP A N 1
ATOM 646 C CA . TRP A 1 110 ? 21.45708 13.87126 -2.73162 1.000 14.50622 91 TRP A CA 1
ATOM 647 C C . TRP A 1 110 ? 21.07100 12.59601 -1.98685 1.000 13.13981 91 TRP A C 1
ATOM 648 O O . TRP A 1 110 ? 20.76529 11.57517 -2.60025 1.000 13.70952 91 TRP A O 1
ATOM 659 N N . VAL A 1 111 ? 21.05884 12.66947 -0.64693 1.000 13.62637 92 VAL A N 1
ATOM 660 C CA . VAL A 1 111 ? 20.41054 11.64275 0.17412 1.000 15.56508 92 VAL A CA 1
ATOM 661 C C . VAL A 1 111 ? 19.61027 12.33532 1.27580 1.000 14.05396 92 VAL A C 1
ATOM 662 O O . VAL A 1 111 ? 20.05528 13.33826 1.84760 1.000 13.31058 92 VAL A O 1
ATOM 666 N N . ILE A 1 112 ? 18.41731 11.81322 1.55138 1.000 11.92282 93 ILE A N 1
ATOM 667 C CA . ILE A 1 112 ? 17.58935 12.29684 2.65345 1.000 12.06437 93 ILE A CA 1
ATOM 668 C C . ILE A 1 112 ? 18.05200 11.62253 3.93190 1.000 16.71853 93 ILE A C 1
ATOM 669 O O . ILE A 1 112 ? 18.14877 10.39155 3.98405 1.000 12.12509 93 ILE A O 1
ATOM 674 N N . LEU A 1 113 ? 18.31533 12.41356 4.98078 1.000 13.13595 94 LEU A N 1
ATOM 675 C CA . LEU A 1 113 ? 18.80566 11.85420 6.23701 1.000 15.50218 94 LEU A CA 1
ATOM 676 C C . LEU A 1 113 ? 17.98027 12.40063 7.38788 1.000 15.12623 94 LEU A C 1
ATOM 677 O O . LEU A 1 113 ? 17.62518 13.59237 7.39915 1.000 13.87398 94 LEU A O 1
ATOM 682 N N . GLY A 1 114 ? 17.68827 11.53833 8.36090 1.000 17.99611 95 GLY A N 1
ATOM 683 C CA . GLY A 1 114 ? 16.95219 12.00511 9.52254 1.000 14.91325 95 GLY A CA 1
ATOM 684 C C . GLY A 1 114 ? 15.48029 12.26263 9.27402 1.000 14.49443 95 GLY A C 1
ATOM 685 O O . GLY A 1 114 ? 14.83422 12.96035 10.06443 1.000 15.51951 95 GLY A O 1
ATOM 686 N N . HIS A 1 115 ? 14.91647 11.69393 8.21542 1.000 14.02395 96 HIS A N 1
ATOM 687 C CA . HIS A 1 115 ? 13.49360 11.86429 7.98225 1.000 14.66949 96 HIS A CA 1
ATOM 688 C C . HIS A 1 115 ? 12.69607 11.37997 9.19209 1.000 18.53157 96 HIS A C 1
ATOM 689 O O . HIS A 1 115 ? 13.06966 10.41207 9.86723 1.000 15.09092 96 HIS A O 1
ATOM 696 N N . SER A 1 116 ? 11.57484 12.06071 9.45675 1.000 15.98804 97 SER A N 1
ATOM 697 C CA . SER A 1 116 ? 10.80836 11.76551 10.66388 1.000 17.45947 97 SER A CA 1
ATOM 698 C C . SER A 1 116 ? 10.41732 10.30152 10.73576 1.000 18.22665 97 SER A C 1
ATOM 699 O O . SER A 1 116 ? 10.34099 9.72973 11.83266 1.000 19.63862 97 SER A O 1
ATOM 702 N N . GLU A 1 117 ? 10.17931 9.66096 9.58801 1.000 15.33975 98 GLU A N 1
ATOM 703 C CA . GLU A 1 117 ? 9.76010 8.27033 9.64111 1.000 17.52128 98 GLU A CA 1
ATOM 704 C C . GLU A 1 117 ? 10.89984 7.38388 10.14253 1.000 19.92153 98 GLU A C 1
ATOM 705 O O . GLU A 1 117 ? 10.66559 6.42626 10.88130 1.000 19.47401 98 GLU A O 1
ATOM 711 N N . ARG A 1 118 ? 12.14375 7.70814 9.77224 1.000 17.62064 99 ARG A N 1
ATOM 712 C CA . ARG A 1 118 ? 13.27918 6.93131 10.25539 1.000 17.04411 99 ARG A CA 1
ATOM 713 C C . ARG A 1 118 ? 13.58466 7.24727 11.71745 1.000 19.65856 99 ARG A C 1
ATOM 714 O O . ARG A 1 118 ? 14.01061 6.35812 12.46586 1.000 20.13731 99 ARG A O 1
ATOM 722 N N . ARG A 1 119 ? 13.35821 8.49130 12.14119 1.000 16.71184 100 ARG A N 1
ATOM 723 C CA . ARG A 1 119 ? 13.54536 8.84269 13.54720 1.000 17.94694 100 ARG A CA 1
ATOM 724 C C . ARG A 1 119 ? 12.50268 8.15553 14.41400 1.000 22.82973 100 ARG A C 1
ATOM 725 O O . ARG A 1 119 ? 12.84217 7.44596 15.36710 1.000 22.81528 100 ARG A O 1
ATOM 733 N N . HIS A 1 120 ? 11.22349 8.33195 14.07426 1.000 22.24878 101 HIS A N 1
ATOM 734 C CA . HIS A 1 120 ? 10.12150 8.02251 14.98276 1.000 25.83507 101 HIS A CA 1
ATOM 735 C C . HIS A 1 120 ? 9.49500 6.65835 14.75527 1.000 28.18504 101 HIS A C 1
ATOM 736 O O . HIS A 1 120 ? 8.99206 6.05350 15.70548 1.000 30.56161 101 HIS A O 1
ATOM 743 N N . VAL A 1 121 ? 9.52566 6.14218 13.53862 1.000 27.33192 102 VAL A N 1
ATOM 744 C CA . VAL A 1 121 ? 9.05659 4.77945 13.33377 1.000 28.78243 102 VAL A CA 1
ATOM 745 C C . VAL A 1 121 ? 10.19528 3.79037 13.49437 1.000 27.18173 102 VAL A C 1
ATOM 746 O O . VAL A 1 121 ? 10.00003 2.69930 14.03050 1.000 30.56044 102 VAL A O 1
ATOM 750 N N . MET A 1 122 ? 11.40142 4.15837 13.06517 1.000 23.59251 103 MET A N 1
ATOM 751 C CA . MET A 1 122 ? 12.51709 3.22541 13.01750 1.000 26.79424 103 MET A CA 1
ATOM 752 C C . MET A 1 122 ? 13.62206 3.50629 14.03478 1.000 25.83892 103 MET A C 1
ATOM 753 O O . MET A 1 122 ? 14.64605 2.81636 14.01239 1.000 29.94561 103 MET A O 1
ATOM 758 N N . GLY A 1 123 ? 13.46544 4.50475 14.89892 1.000 22.72254 104 GLY A N 1
ATOM 759 C CA . GLY A 1 123 ? 14.35923 4.67544 16.03412 1.000 24.70103 104 GLY A CA 1
ATOM 760 C C . GLY A 1 123 ? 15.70832 5.32411 15.78396 1.000 24.60392 104 GLY A C 1
ATOM 761 O O . GLY A 1 123 ? 16.57937 5.23596 16.65953 1.000 23.79027 104 GLY A O 1
ATOM 762 N N . GLU A 1 124 ? 15.92917 5.97709 14.64031 1.000 19.57832 105 GLU A N 1
ATOM 763 C CA . GLU A 1 124 ? 17.22645 6.61193 14.40777 1.000 20.71685 105 GLU A CA 1
ATOM 764 C C . GLU A 1 124 ? 17.37710 7.82646 15.31958 1.000 23.31356 105 GLU A C 1
ATOM 765 O O . GLU A 1 124 ? 16.49018 8.68323 15.37802 1.000 20.50948 105 GLU A O 1
ATOM 771 N N . ASN A 1 125 ? 18.50089 7.90535 16.02818 1.000 24.06768 106 ASN A N 1
ATOM 772 C CA . ASN A 1 125 ? 18.74563 9.01065 16.94372 1.000 23.16388 106 ASN A CA 1
ATOM 773 C C . ASN A 1 125 ? 19.72881 10.01269 16.33798 1.000 20.23555 106 ASN A C 1
ATOM 774 O O . ASN A 1 125 ? 20.34079 9.77868 15.29146 1.000 23.78601 106 ASN A O 1
ATOM 779 N N . ASN A 1 126 ? 19.86589 11.15197 17.01975 1.000 20.71328 107 ASN A N 1
ATOM 780 C CA . ASN A 1 126 ? 20.63297 12.28054 16.48880 1.000 23.56707 107 ASN A CA 1
ATOM 781 C C . ASN A 1 126 ? 22.05631 11.88737 16.11019 1.000 23.41231 107 ASN A C 1
ATOM 782 O O . ASN A 1 126 ? 22.55344 12.25200 15.03719 1.000 21.36106 107 ASN A O 1
ATOM 787 N N . GLU A 1 127 ? 22.74471 11.17058 16.99392 1.000 22.37156 108 GLU A N 1
ATOM 788 C CA . GLU A 1 127 ? 24.14306 10.83989 16.73316 1.000 26.86151 108 GLU A CA 1
ATOM 789 C C . GLU A 1 127 ? 24.28660 9.90252 15.53329 1.000 24.14251 108 GLU A C 1
ATOM 790 O O . GLU A 1 127 ? 25.15415 10.11370 14.67278 1.000 23.32442 108 GLU A O 1
ATOM 796 N N . PHE A 1 128 ? 23.44330 8.86660 15.46691 1.000 21.60917 109 PHE A N 1
ATOM 797 C CA . PHE A 1 128 ? 23.38734 7.96168 14.31792 1.000 23.47220 109 PHE A CA 1
ATOM 798 C C . PHE A 1 128 ? 23.18364 8.74084 13.01655 1.000 22.52256 109 PHE A C 1
ATOM 799 O O . PHE A 1 128 ? 23.88701 8.52381 12.02002 1.000 19.04525 109 PHE A O 1
ATOM 807 N N . ILE A 1 129 ? 22.21896 9.66310 13.01577 1.000 20.03860 110 ILE A N 1
ATOM 808 C CA . ILE A 1 129 ? 21.94800 10.45309 11.81560 1.000 19.41442 110 ILE A CA 1
ATOM 809 C C . ILE A 1 129 ? 23.14608 11.32015 11.46692 1.000 21.98994 110 ILE A C 1
ATOM 810 O O . ILE A 1 129 ? 23.50984 11.47035 10.29037 1.000 18.56376 110 ILE A O 1
ATOM 815 N N . GLY A 1 130 ? 23.79106 11.89364 12.48019 1.000 20.66954 111 GLY A N 1
ATOM 816 C CA . GLY A 1 130 ? 24.95799 12.71933 12.21401 1.000 21.05370 111 GLY A CA 1
ATOM 817 C C . GLY A 1 130 ? 26.08098 11.95400 11.53788 1.000 22.29621 111 GLY A C 1
ATOM 818 O O . GLY A 1 130 ? 26.77854 12.49583 10.67020 1.000 18.94023 111 GLY A O 1
ATOM 819 N N . LYS A 1 131 ? 26.29206 10.69252 11.94092 1.000 19.74413 112 LYS A N 1
ATOM 820 C CA . LYS A 1 131 ? 27.31441 9.87573 11.29005 1.000 23.03184 112 LYS A CA 1
ATOM 821 C C . LYS A 1 131 ? 27.01460 9.68943 9.81099 1.000 20.20459 112 LYS A C 1
ATOM 822 O O . LYS A 1 131 ? 27.92471 9.74621 8.97693 1.000 17.69800 112 LYS A O 1
ATOM 828 N N . LYS A 1 132 ? 25.75136 9.40283 9.46845 1.000 15.61918 113 LYS A N 1
ATOM 829 C CA . LYS A 1 132 ? 25.40007 9.27106 8.05542 1.000 18.53846 113 LYS A CA 1
ATOM 830 C C . LYS A 1 132 ? 25.69741 10.56186 7.31384 1.000 18.06378 113 LYS A C 1
ATOM 831 O O . LYS A 1 132 ? 26.22516 10.54287 6.19486 1.000 17.71961 113 LYS A O 1
ATOM 837 N N . ALA A 1 133 ? 25.34682 11.69671 7.92223 1.000 15.77651 114 ALA A N 1
ATOM 838 C CA . ALA A 1 133 ? 25.54573 12.98437 7.26992 1.000 17.89352 114 ALA A CA 1
ATOM 839 C C . ALA A 1 133 ? 27.01865 13.23412 6.99308 1.000 17.91054 114 ALA A C 1
ATOM 840 O O . ALA A 1 133 ? 27.40103 13.60012 5.87170 1.000 20.84789 114 ALA A O 1
ATOM 842 N N . ALA A 1 134 ? 27.87173 13.02910 8.00412 1.000 16.86241 115 ALA A N 1
ATOM 843 C CA . ALA A 1 134 ? 29.30437 13.21717 7.78859 1.000 19.40032 115 ALA A CA 1
ATOM 844 C C . ALA A 1 134 ? 29.81852 12.30067 6.68975 1.000 17.71043 115 ALA A C 1
ATOM 845 O O . ALA A 1 134 ? 30.61213 12.71708 5.83842 1.000 19.64717 115 ALA A O 1
ATOM 847 N N . TYR A 1 135 ? 29.38660 11.03979 6.69382 1.000 19.17730 116 TYR A N 1
ATOM 848 C CA . TYR A 1 135 ? 29.98064 10.07910 5.77045 1.000 16.09938 116 TYR A CA 1
ATOM 849 C C . TYR A 1 135 ? 29.50399 10.31644 4.34263 1.000 18.43302 116 TYR A C 1
ATOM 850 O O . TYR A 1 135 ? 30.30783 10.28734 3.40454 1.000 15.63137 116 TYR A O 1
ATOM 859 N N . ALA A 1 136 ? 28.20249 10.55801 4.15599 1.000 16.05673 117 ALA A N 1
ATOM 860 C CA . ALA A 1 136 ? 27.70745 10.82943 2.81174 1.000 15.89560 117 ALA A CA 1
ATOM 861 C C . ALA A 1 136 ? 28.35629 12.08194 2.24296 1.000 17.78310 117 ALA A C 1
ATOM 862 O O . ALA A 1 136 ? 28.71499 12.11915 1.06121 1.000 15.95115 117 ALA A O 1
ATOM 864 N N . SER A 1 137 ? 28.53100 13.11468 3.07835 1.000 17.27684 118 SER A N 1
ATOM 865 C CA . SER A 1 137 ? 29.23422 14.31322 2.63577 1.000 18.05732 118 SER A CA 1
ATOM 866 C C . SER A 1 137 ? 30.64626 13.97460 2.17608 1.000 19.16676 118 SER A C 1
ATOM 867 O O . SER A 1 137 ? 31.10927 14.48023 1.14635 1.000 20.32407 118 SER A O 1
ATOM 870 N N . SER A 1 138 ? 31.34141 13.10893 2.92630 1.000 20.03026 119 SER A N 1
ATOM 871 C CA . SER A 1 138 ? 32.69812 12.70667 2.56084 1.000 20.43607 119 SER A CA 1
ATOM 872 C C . SER A 1 138 ? 32.74011 11.99212 1.21804 1.000 22.47717 119 SER A C 1
ATOM 873 O O . SER A 1 138 ? 33.79562 11.97498 0.57421 1.000 21.50108 119 SER A O 1
ATOM 876 N N . GLN A 1 139 ? 31.61900 11.41244 0.77288 1.000 17.03144 120 GLN A N 1
ATOM 877 C CA . GLN A 1 139 ? 31.55115 10.76297 -0.52963 1.000 19.97242 120 GLN A CA 1
ATOM 878 C C . GLN A 1 139 ? 31.05912 11.69783 -1.62508 1.000 24.36324 120 GLN A C 1
ATOM 879 O O . GLN A 1 139 ? 30.86311 11.24819 -2.75697 1.000 22.28785 120 GLN A O 1
ATOM 885 N N . GLY A 1 140 ? 30.86698 12.98025 -1.31937 1.000 19.28108 121 GLY A N 1
ATOM 886 C CA . GLY A 1 140 ? 30.41763 13.91299 -2.33002 1.000 20.32916 121 GLY A CA 1
ATOM 887 C C . GLY A 1 140 ? 28.94583 13.79531 -2.66883 1.000 20.66378 121 GLY A C 1
ATOM 888 O O . GLY A 1 140 ? 28.55214 14.11581 -3.79199 1.000 22.28984 121 GLY A O 1
ATOM 889 N N . VAL A 1 141 ? 28.12297 13.32807 -1.73192 1.000 16.60147 122 VAL A N 1
ATOM 890 C CA . VAL A 1 141 ? 26.66702 13.28057 -1.90002 1.000 16.34300 122 VAL A CA 1
ATOM 891 C C . VAL A 1 141 ? 26.05253 14.41755 -1.09515 1.000 15.68848 122 VAL A C 1
ATOM 892 O O . VAL A 1 141 ? 26.39311 14.60221 0.08048 1.000 15.68982 122 VAL A O 1
ATOM 896 N N . GLY A 1 142 ? 25.13966 15.16823 -1.70683 1.000 15.00304 123 GLY A N 1
ATOM 897 C CA . GLY A 1 142 ? 24.46329 16.22981 -0.97321 1.000 16.88840 123 GLY A CA 1
ATOM 898 C C . GLY A 1 142 ? 23.55722 15.68154 0.12051 1.000 16.05640 123 GLY A C 1
ATOM 899 O O . GLY A 1 142 ? 23.08070 14.54718 0.06116 1.000 15.48394 123 GLY A O 1
ATOM 900 N N . ILE A 1 143 ? 23.30503 16.50886 1.13678 1.000 14.56331 124 ILE A N 1
ATOM 901 C CA . ILE A 1 143 ? 22.50300 16.12894 2.30080 1.000 17.25286 124 ILE A CA 1
ATOM 902 C C . ILE A 1 1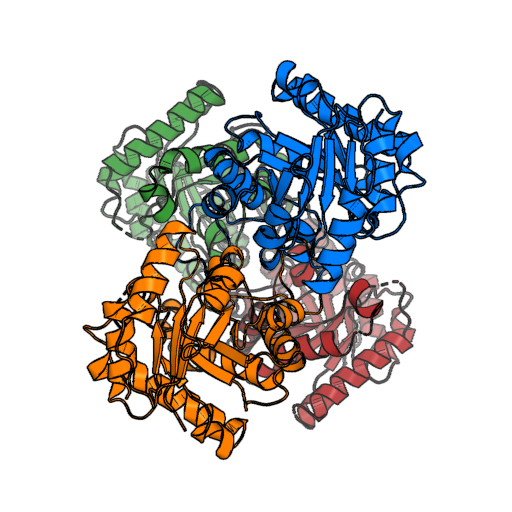43 ? 21.19534 16.90988 2.27002 1.000 16.74259 124 ILE A C 1
ATOM 903 O O . ILE A 1 143 ? 21.20727 18.14624 2.19253 1.000 16.58824 124 ILE A O 1
ATOM 908 N N . ILE A 1 144 ? 20.06928 16.20826 2.36881 1.000 15.04242 125 ILE A N 1
ATOM 909 C CA . ILE A 1 144 ? 18.81877 16.84741 2.77397 1.000 14.43690 125 ILE A CA 1
ATOM 910 C C . ILE A 1 144 ? 18.61473 16.47203 4.23897 1.000 15.07237 125 ILE A C 1
ATOM 911 O O . ILE A 1 144 ? 18.18809 15.35909 4.54804 1.000 13.75199 125 ILE A O 1
ATOM 916 N N . ALA A 1 145 ? 18.91442 17.40530 5.15046 1.000 13.93634 126 ALA A N 1
ATOM 917 C CA . ALA A 1 145 ? 18.94532 17.13024 6.58940 1.000 14.13326 126 ALA A CA 1
ATOM 918 C C . ALA A 1 145 ? 17.60462 17.49678 7.22454 1.000 14.17344 126 ALA A C 1
ATOM 919 O O . ALA A 1 145 ? 17.24974 18.67481 7.31167 1.000 13.39299 126 ALA A O 1
ATOM 921 N N . CYS A 1 146 ? 16.85692 16.48851 7.67019 1.000 12.13716 127 CYS A N 1
ATOM 922 C CA . CYS A 1 146 ? 15.50438 16.69816 8.16490 1.000 15.06346 127 CYS A CA 1
ATOM 923 C C . CYS A 1 146 ? 15.50279 16.86645 9.67716 1.000 13.45235 127 CYS A C 1
ATOM 924 O O . CYS A 1 146 ? 16.12722 16.08651 10.39458 1.000 14.66391 127 CYS A O 1
ATOM 927 N N . ILE A 1 147 ? 14.76490 17.86437 10.15023 1.000 15.23149 128 ILE A N 1
ATOM 928 C CA . ILE A 1 147 ? 14.54257 18.08878 11.56981 1.000 18.12894 128 ILE A CA 1
ATOM 929 C C . ILE A 1 147 ? 13.05993 18.36803 11.76373 1.000 18.21281 128 ILE A C 1
ATOM 930 O O . ILE A 1 147 ? 12.34455 18.70242 10.81901 1.000 17.48942 128 ILE A O 1
ATOM 935 N N . GLY A 1 148 ? 12.60487 18.25042 13.00258 1.000 20.30385 129 GLY A N 1
ATOM 936 C CA . GLY A 1 148 ? 11.22604 18.58713 13.27778 1.000 21.81950 129 GLY A CA 1
ATOM 937 C C . GLY A 1 148 ? 10.75924 18.03091 14.60278 1.000 22.36443 129 GLY A C 1
ATOM 938 O O . GLY A 1 148 ? 11.28997 17.04878 15.12593 1.000 20.68071 129 GLY A O 1
ATOM 939 N N . GLU A 1 149 ? 9.71301 18.66281 15.13112 1.000 23.13551 130 GLU A N 1
ATOM 940 C CA . GLU A 1 149 ? 9.21629 18.40162 16.47300 1.000 24.26095 130 GLU A CA 1
ATOM 941 C C . GLU A 1 149 ? 7.87709 17.66601 16.42329 1.000 27.67834 130 GLU A C 1
ATOM 942 O O . GLU A 1 149 ? 7.08019 17.83507 15.49463 1.000 27.30274 130 GLU A O 1
ATOM 948 N N . LEU A 1 150 ? 7.65005 16.82784 17.42982 1.000 24.58983 131 LEU A N 1
ATOM 949 C CA . LEU A 1 150 ? 6.40622 16.09027 17.59044 1.000 26.96494 131 LEU A CA 1
ATOM 950 C C . LEU A 1 150 ? 5.31234 16.98923 18.16222 1.000 32.10180 131 LEU A C 1
ATOM 951 O O . LEU A 1 150 ? 5.58033 18.03107 18.76781 1.000 28.12642 131 LEU A O 1
ATOM 956 N N . LEU A 1 151 ? 4.06291 16.56482 17.96227 1.000 28.64107 132 LEU A N 1
ATOM 957 C CA . LEU A 1 151 ? 2.92208 17.32231 18.47048 1.000 35.63012 132 LEU A CA 1
ATOM 958 C C . LEU A 1 151 ? 3.09817 17.66654 19.94625 1.000 33.71790 132 LEU A C 1
ATOM 959 O O . LEU A 1 151 ? 2.89238 18.81370 20.35848 1.000 39.72825 132 LEU A O 1
ATOM 964 N N . GLU A 1 152 ? 3.48135 16.67786 20.75775 1.000 34.84593 133 GLU A N 1
ATOM 965 C CA . GLU A 1 152 ? 3.61800 16.90432 22.19289 1.000 39.20814 133 GLU A CA 1
ATOM 966 C C . GLU A 1 152 ? 4.68698 17.94684 22.48260 1.000 41.57925 133 GLU A C 1
ATOM 967 O O . GLU A 1 152 ? 4.52162 18.78918 23.37208 1.000 35.48658 133 GLU A O 1
ATOM 969 N N . GLU A 1 153 ? 5.79092 17.91000 21.73517 1.000 33.74344 134 GLU A N 1
ATOM 970 C CA . GLU A 1 153 ? 6.86921 18.85872 21.96790 1.000 30.93647 134 GLU A CA 1
ATOM 971 C C . GLU A 1 153 ? 6.43452 20.28690 21.65836 1.000 34.38439 134 GLU A C 1
ATOM 972 O O . GLU A 1 153 ? 6.73468 21.20757 22.43017 1.000 35.59027 134 GLU A O 1
ATOM 978 N N . ARG A 1 154 ? 5.71672 20.49645 20.55167 1.000 27.37727 135 ARG A N 1
ATOM 979 C CA . ARG A 1 154 ? 5.17719 21.82499 20.28834 1.000 33.01982 135 ARG A CA 1
ATOM 980 C C . ARG A 1 154 ? 4.21162 22.23126 21.39587 1.000 35.97341 135 ARG A C 1
ATOM 981 O O . ARG A 1 154 ? 4.20087 23.38678 21.83052 1.000 33.64156 135 ARG A O 1
ATOM 989 N N . GLU A 1 155 ? 3.42496 21.27189 21.88901 1.000 37.63956 136 GLU A N 1
ATOM 990 C CA . GLU A 1 155 ? 2.50518 21.52811 22.99639 1.000 41.86771 136 GLU A CA 1
ATOM 991 C C . GLU A 1 155 ? 3.24789 21.97321 24.25585 1.000 40.45715 136 GLU A C 1
ATOM 992 O O . GLU A 1 155 ? 2.74402 22.80843 25.01710 1.000 44.96857 136 GLU A O 1
ATOM 998 N N . ALA A 1 156 ? 4.43865 21.42216 24.50539 1.000 37.68473 137 ALA A N 1
ATOM 999 C CA . ALA A 1 156 ? 5.24910 21.85463 25.64148 1.000 36.49039 137 ALA A CA 1
ATOM 1000 C C . ALA A 1 156 ? 6.08098 23.09656 25.34124 1.000 35.53423 137 ALA A C 1
ATOM 1001 O O . ALA A 1 156 ? 6.89324 23.49746 26.18052 1.000 37.65415 137 ALA A O 1
ATOM 1003 N N . ARG A 1 157 ? 5.90282 23.71489 24.17636 1.000 34.74409 138 ARG A N 1
ATOM 1004 C CA . ARG A 1 157 ? 6.69363 24.88373 23.79020 1.000 35.24203 138 ARG A CA 1
ATOM 1005 C C . ARG A 1 157 ? 8.17107 24.52833 23.69310 1.000 34.49833 138 ARG A C 1
ATOM 1006 O O . ARG A 1 157 ? 9.04346 25.30568 24.09390 1.000 33.93744 138 ARG A O 1
ATOM 1014 N N . LYS A 1 158 ? 8.44923 23.33377 23.17058 1.000 32.16503 139 LYS A N 1
ATOM 1015 C CA . LYS A 1 158 ? 9.80939 22.85459 22.96600 1.000 29.95592 139 LYS A CA 1
ATOM 1016 C C . LYS A 1 158 ? 10.17628 22.74943 21.49128 1.000 31.84880 139 LYS A C 1
ATOM 1017 O O . LYS A 1 158 ? 11.19211 22.12641 21.16040 1.000 30.59126 139 LYS A O 1
ATOM 1019 N N . THR A 1 159 ? 9.37135 23.34004 20.60260 1.000 30.06737 140 THR A N 1
ATOM 1020 C CA . THR A 1 159 ? 9.66208 23.30849 19.17210 1.000 29.35484 140 THR A CA 1
ATOM 1021 C C . THR A 1 159 ? 11.10585 23.70036 18.89716 1.000 32.05482 140 THR A C 1
ATOM 1022 O O . THR A 1 159 ? 11.82849 23.02673 18.15043 1.000 30.73121 140 THR A O 1
ATOM 1026 N N . PHE A 1 160 ? 11.53919 24.80381 19.48762 1.000 28.90444 141 PHE A N 1
ATOM 1027 C CA . PHE A 1 160 ? 12.86605 25.30907 19.18564 1.000 31.41169 141 PHE A CA 1
ATOM 1028 C C . PHE A 1 160 ? 13.93377 24.50901 19.91462 1.000 28.44046 141 PHE A C 1
ATOM 1029 O O . PHE A 1 160 ? 14.93960 24.13753 19.30705 1.000 30.30124 141 PHE A O 1
ATOM 1037 N N . ASP A 1 161 ? 13.72377 24.19045 21.19687 1.000 30.34818 142 ASP A N 1
ATOM 1038 C CA . ASP A 1 161 ? 14.62899 23.26476 21.87775 1.000 29.95054 142 ASP A CA 1
ATOM 1039 C C . ASP A 1 161 ? 14.95546 22.05272 21.00800 1.000 29.92210 142 ASP A C 1
ATOM 1040 O O . ASP A 1 161 ? 16.12512 21.71725 20.78812 1.000 27.71540 142 ASP A O 1
ATOM 1045 N N . VAL A 1 162 ? 13.91784 21.36874 20.52775 1.000 29.55820 143 VAL A N 1
ATOM 1046 C CA . VAL A 1 162 ? 14.11994 20.12197 19.80135 1.000 27.26443 143 VAL A CA 1
ATOM 1047 C C . VAL A 1 162 ? 14.80430 20.38413 18.46416 1.000 26.48423 143 VAL A C 1
ATOM 1048 O O . VAL A 1 162 ? 15.81530 19.75119 18.13169 1.000 26.00050 143 VAL A O 1
ATOM 1052 N N . CYS A 1 163 ? 14.25851 21.31640 17.67309 1.000 27.64166 144 CYS A N 1
ATOM 1053 C CA . CYS A 1 163 ? 14.86181 21.61759 16.37745 1.000 23.53023 144 CYS A CA 1
ATOM 1054 C C . CYS A 1 163 ? 16.30406 22.05054 16.54267 1.000 27.29051 144 CYS A C 1
ATOM 1055 O O . CYS A 1 163 ? 17.16964 21.64032 15.76479 1.000 23.09046 144 CYS A O 1
ATOM 1058 N N . PHE A 1 164 ? 16.59183 22.86898 17.56296 1.000 23.38973 145 PHE A N 1
ATOM 1059 C CA . PHE A 1 164 ? 17.97278 23.29742 17.74944 1.000 24.88917 145 PHE A CA 1
ATOM 1060 C C . PHE A 1 164 ? 18.87011 22.11675 18.11113 1.000 22.97410 145 PHE A C 1
ATOM 1061 O O . PHE A 1 164 ? 19.99903 22.01548 17.61751 1.000 24.86150 145 PHE A O 1
ATOM 1069 N N . GLN A 1 165 ? 18.39881 21.20886 18.96535 1.000 25.04293 146 GLN A N 1
ATOM 1070 C CA . GLN A 1 165 ? 19.22531 20.04401 19.26591 1.000 23.57044 146 GLN A CA 1
ATOM 1071 C C . GLN A 1 165 ? 19.48191 19.20701 18.02192 1.000 24.08663 146 GLN A C 1
ATOM 1072 O O . GLN A 1 165 ? 20.58256 18.67646 17.83823 1.000 21.62649 146 GLN A O 1
ATOM 1078 N N . GLN A 1 166 ? 18.47678 19.06208 17.16479 1.000 21.92203 147 GLN A N 1
ATOM 1079 C CA . GLN A 1 166 ? 18.68385 18.26292 15.96265 1.000 21.78927 147 GLN A CA 1
ATOM 1080 C C . GLN A 1 166 ? 19.67542 18.93543 15.01776 1.000 19.70900 147 GLN A C 1
ATOM 1081 O O . GLN A 1 166 ? 20.54560 18.26019 14.46249 1.000 22.32057 147 GLN A O 1
ATOM 1087 N N . LEU A 1 167 ? 19.56828 20.26047 14.83476 1.000 19.22098 148 LEU A N 1
ATOM 1088 C CA . LEU A 1 167 ? 20.54298 21.00239 14.03109 1.000 22.89509 148 LEU A CA 1
ATOM 1089 C C . LEU A 1 167 ? 21.94568 20.88328 14.58833 1.000 22.08688 148 LEU A C 1
ATOM 1090 O O . LEU A 1 167 ? 22.90702 20.71954 13.83250 1.000 21.79629 148 LEU A O 1
ATOM 1095 N N . LYS A 1 168 ? 22.08581 21.01300 15.90595 1.000 21.51383 149 LYS A N 1
ATOM 1096 C CA . LYS A 1 168 ? 23.39402 20.89452 16.53999 1.000 23.15126 149 LYS A CA 1
ATOM 1097 C C . LYS A 1 168 ? 24.06129 19.57363 16.18621 1.000 19.86799 149 LYS A C 1
ATOM 1098 O O . LYS A 1 168 ? 25.26399 19.52768 15.88937 1.000 23.02482 149 LYS A O 1
ATOM 1104 N N . ALA A 1 169 ? 23.29778 18.48202 16.22815 1.000 21.50597 150 ALA A N 1
ATOM 1105 C CA . ALA A 1 169 ? 23.87036 17.18114 15.90527 1.000 22.79171 150 ALA A CA 1
ATOM 1106 C C . ALA A 1 169 ? 24.36503 17.13694 14.46260 1.000 20.26376 150 ALA A C 1
ATOM 1107 O O . ALA A 1 169 ? 25.42302 16.56016 14.18415 1.000 19.54541 150 ALA A O 1
ATOM 1109 N N . PHE A 1 170 ? 23.61566 17.73659 13.52643 1.000 18.38780 151 PHE A N 1
ATOM 1110 C CA . PHE A 1 170 ? 24.10541 17.82720 12.14755 1.000 19.31893 151 PHE A CA 1
ATOM 1111 C C . PHE A 1 170 ? 25.33879 18.72736 12.07085 1.000 21.48889 151 PHE A C 1
ATOM 1112 O O . PHE A 1 170 ? 26.32800 18.39929 11.40561 1.000 20.96092 151 PHE A O 1
ATOM 1120 N N . ALA A 1 171 ? 25.28357 19.88832 12.72182 1.000 20.41570 152 ALA A N 1
ATOM 1121 C CA . ALA A 1 171 ? 26.38925 20.83732 12.62263 1.000 22.97710 152 ALA A CA 1
ATOM 1122 C C . ALA A 1 171 ? 27.66451 20.26668 13.22983 1.000 21.74512 152 ALA A C 1
ATOM 1123 O O . ALA A 1 171 ? 28.76662 20.51271 12.72536 1.000 22.61845 152 ALA A O 1
ATOM 1125 N N . ASP A 1 172 ? 27.53996 19.51105 14.32011 1.000 22.18925 153 ASP A N 1
ATOM 1126 C CA . ASP A 1 172 ? 28.73011 18.94313 14.94661 1.000 26.06021 153 ASP A CA 1
ATOM 1127 C C . ASP A 1 172 ? 29.36395 17.86787 14.06890 1.000 26.38243 153 ASP A C 1
ATOM 1128 O O . ASP A 1 172 ? 30.58858 17.70318 14.08669 1.000 26.81695 153 ASP A O 1
ATOM 1133 N N . ALA A 1 173 ? 28.56176 17.15142 13.27545 1.000 20.87755 154 ALA A N 1
ATOM 1134 C CA . ALA A 1 173 ? 29.07186 16.05259 12.45879 1.000 23.04134 154 ALA A CA 1
ATOM 1135 C C . ALA A 1 173 ? 29.57861 16.50875 11.09872 1.000 23.90893 154 ALA A C 1
ATOM 1136 O O . ALA A 1 173 ? 30.56153 15.95574 10.58795 1.000 23.03910 154 ALA A O 1
ATOM 1138 N N . LEU A 1 174 ? 28.92655 17.49667 10.50298 1.000 24.09260 155 LEU A N 1
ATOM 1139 C CA . LEU A 1 174 ? 29.23211 17.89989 9.12782 1.000 23.73341 155 LEU A CA 1
ATOM 1140 C C . LEU A 1 174 ? 30.61390 18.53231 9.03120 1.000 27.26809 155 LEU A C 1
ATOM 1141 O O . LEU A 1 174 ? 30.86631 19.54136 9.69756 1.000 27.14280 155 LEU A O 1
ATOM 1146 N N . PRO A 1 175 ? 31.52313 18.00406 8.20620 1.000 29.57731 156 PRO A N 1
ATOM 1147 C CA . PRO A 1 175 ? 32.81167 18.67750 8.00038 1.000 30.02951 156 PRO A CA 1
ATOM 1148 C C . PRO A 1 175 ? 32.74622 19.80291 6.97589 1.000 35.53141 156 PRO A C 1
ATOM 1149 O O . PRO A 1 175 ? 33.75737 20.48530 6.75990 1.000 38.24844 156 PRO A O 1
ATOM 1153 N N . SER A 1 176 ? 31.60295 19.98651 6.32019 1.000 33.58728 157 SER A N 1
ATOM 1154 C CA . SER A 1 176 ? 31.37645 21.05866 5.36245 1.000 30.75588 157 SER A CA 1
ATOM 1155 C C . SER A 1 176 ? 29.87378 21.23221 5.20686 1.000 32.44415 157 SER A C 1
ATOM 1156 O O . SER A 1 176 ? 29.11283 20.26977 5.32883 1.000 28.01016 157 SER A O 1
ATOM 1159 N N . TRP A 1 177 ? 29.45240 22.46444 4.94004 1.000 30.43587 158 TRP A N 1
ATOM 1160 C CA . TRP A 1 177 ? 28.05010 22.75271 4.68378 1.000 28.20715 158 TRP A CA 1
ATOM 1161 C C . TRP A 1 177 ? 27.76333 22.93639 3.20230 1.000 30.82098 158 TRP A C 1
ATOM 1162 O O . TRP A 1 177 ? 26.63709 23.29442 2.83586 1.000 27.72693 158 TRP A O 1
ATOM 1173 N N . GLU A 1 178 ? 28.75782 22.70017 2.34918 1.000 28.86502 159 GLU A N 1
ATOM 1174 C CA . GLU A 1 178 ? 28.51810 22.65703 0.91614 1.000 36.48646 159 GLU A CA 1
ATOM 1175 C C . GLU A 1 178 ? 27.56025 21.51821 0.57997 1.000 25.12218 159 GLU A C 1
ATOM 1176 O O . GLU A 1 178 ? 27.70820 20.39036 1.06710 1.000 26.38996 159 GLU A O 1
ATOM 1178 N N . ASN A 1 179 ? 26.57250 21.82679 -0.25006 1.000 28.06319 160 ASN A N 1
ATOM 1179 C CA . ASN A 1 179 ? 25.59732 20.84465 -0.69481 1.000 25.16779 160 ASN A CA 1
ATOM 1180 C C . ASN A 1 179 ? 24.87995 20.22175 0.50126 1.000 22.67729 160 ASN A C 1
ATOM 1181 O O . ASN A 1 179 ? 24.78930 19.00075 0.63017 1.000 19.91197 160 ASN A O 1
ATOM 1186 N N . VAL A 1 180 ? 24.39253 21.08129 1.39620 1.000 18.39686 161 VAL A N 1
ATOM 1187 C CA . VAL A 1 180 ? 23.50891 20.68471 2.48772 1.000 19.92043 161 VAL A CA 1
ATOM 1188 C C . VAL A 1 180 ? 22.27257 21.57150 2.42077 1.000 19.35015 161 VAL A C 1
ATOM 1189 O O . VAL A 1 180 ? 22.39273 22.79514 2.29058 1.000 18.43796 161 VAL A O 1
ATOM 1193 N N . VAL A 1 181 ? 21.09467 20.95419 2.50342 1.000 13.97416 162 VAL A N 1
ATOM 1194 C CA . VAL A 1 181 ? 19.81577 21.65220 2.54542 1.000 16.22939 162 VAL A CA 1
ATOM 1195 C C . VAL A 1 181 ? 19.09915 21.15932 3.79029 1.000 16.36672 162 VAL A C 1
ATOM 1196 O O . VAL A 1 181 ? 19.13143 19.95932 4.08239 1.000 18.21579 162 VAL A O 1
ATOM 1200 N N . ILE A 1 182 ? 18.49426 22.07212 4.55686 1.000 15.39186 163 ILE A N 1
ATOM 1201 C CA . ILE A 1 182 ? 17.77502 21.68703 5.77480 1.000 15.52952 163 ILE A CA 1
ATOM 1202 C C . ILE A 1 182 ? 16.28608 21.64321 5.47794 1.000 16.43215 163 ILE A C 1
ATOM 1203 O O . ILE A 1 182 ? 15.73476 22.58795 4.89818 1.000 18.61417 163 ILE A O 1
ATOM 1208 N N . ALA A 1 183 ? 15.63493 20.54078 5.85782 1.000 15.19858 164 ALA A N 1
ATOM 1209 C CA . ALA A 1 183 ? 14.19784 20.35476 5.68491 1.000 14.52863 164 ALA A CA 1
ATOM 1210 C C . ALA A 1 183 ? 13.51584 20.39549 7.04411 1.000 19.41771 164 ALA A C 1
ATOM 1211 O O . ALA A 1 183 ? 13.78631 19.54691 7.89829 1.000 18.94740 164 ALA A O 1
ATOM 1213 N N . TYR A 1 184 ? 12.61559 21.34986 7.24381 1.000 15.56887 165 TYR A N 1
ATOM 1214 C CA . TYR A 1 184 ? 11.85437 21.38982 8.48780 1.000 16.11570 165 TYR A CA 1
ATOM 1215 C C . TYR A 1 184 ? 10.52946 20.66734 8.27549 1.000 19.38244 165 TYR A C 1
ATOM 1216 O O . TYR A 1 184 ? 9.72142 21.06474 7.42803 1.000 19.64219 165 TYR A O 1
ATOM 1225 N N . GLU A 1 185 ? 10.31612 19.60408 9.04109 1.000 19.82338 166 GLU A N 1
ATOM 1226 C CA . GLU A 1 185 ? 9.12104 18.77358 8.92029 1.000 21.33159 166 GLU A CA 1
ATOM 1227 C C . GLU A 1 185 ? 8.41585 18.77716 10.26404 1.000 24.01089 166 GLU A C 1
ATOM 1228 O O . GLU A 1 185 ? 8.85656 18.09388 11.20269 1.000 30.23402 166 GLU A O 1
ATOM 1230 N N . PRO A 1 186 ? 7.36948 19.55015 10.43170 1.000 21.76414 167 PRO A N 1
ATOM 1231 C CA . PRO A 1 186 ? 6.60278 19.44694 11.67584 1.000 32.61759 167 PRO A CA 1
ATOM 1232 C C . PRO A 1 186 ? 5.92429 18.09228 11.67713 1.000 30.22603 167 PRO A C 1
ATOM 1233 O O . PRO A 1 186 ? 5.01859 17.85928 10.87444 1.000 37.67895 167 PRO A O 1
ATOM 1237 N N . VAL A 1 187 ? 6.38371 17.18452 12.54102 1.000 29.12369 168 VAL A N 1
ATOM 1238 C CA . VAL A 1 187 ? 5.98922 15.77999 12.44818 1.000 29.07191 168 VAL A CA 1
ATOM 1239 C C . VAL A 1 187 ? 4.47456 15.61637 12.46857 1.000 37.60712 168 VAL A C 1
ATOM 1240 O O . VAL A 1 187 ? 3.92540 14.72489 11.80430 1.000 35.04713 168 VAL A O 1
ATOM 1244 N N . TRP A 1 188 ? 3.77061 16.47198 13.19885 1.000 32.26980 169 TRP A N 1
ATOM 1245 C CA . TRP A 1 188 ? 2.31474 16.44161 13.14217 1.000 36.39947 169 TRP A CA 1
ATOM 1246 C C . TRP A 1 188 ? 1.75708 16.81462 11.76589 1.000 38.61778 169 TRP A C 1
ATOM 1247 O O . TRP A 1 188 ? 0.55132 16.65031 11.54333 1.000 36.21927 169 TRP A O 1
ATOM 1258 N N . ALA A 1 189 ? 2.59446 17.29359 10.83404 1.000 35.04633 170 ALA A N 1
ATOM 1259 C CA . ALA A 1 189 ? 2.13756 17.64972 9.49418 1.000 36.07454 170 ALA A CA 1
ATOM 1260 C C . ALA A 1 189 ? 2.48350 16.62076 8.42083 1.000 39.52443 170 ALA A C 1
ATOM 1261 O O . ALA A 1 189 ? 2.03357 16.77861 7.27814 1.000 34.78225 170 ALA A O 1
ATOM 1263 N N . ILE A 1 190 ? 3.26927 15.59129 8.73482 1.000 37.70592 171 ILE A N 1
ATOM 1264 C CA . ILE A 1 190 ? 3.67151 14.61402 7.72423 1.000 33.36507 171 ILE A CA 1
ATOM 1265 C C . ILE A 1 190 ? 2.52201 13.63334 7.49759 1.000 37.41264 171 ILE A C 1
ATOM 1266 O O . ILE A 1 190 ? 2.13422 12.89362 8.41022 1.000 38.37421 171 ILE A O 1
ATOM 1271 N N . GLY A 1 191 ? 1.96934 13.63187 6.28203 1.000 35.81075 172 GLY A N 1
ATOM 1272 C CA . GLY A 1 191 ? 0.92390 12.69345 5.90474 1.000 38.24615 172 GLY A CA 1
ATOM 1273 C C . GLY A 1 191 ? -0.41353 12.88382 6.59303 1.000 40.28868 172 GLY A C 1
ATOM 1274 O O . GLY A 1 191 ? -1.35817 12.13874 6.29595 1.000 38.15666 172 GLY A O 1
ATOM 1275 N N . THR A 1 192 ? -0.53009 13.86149 7.48741 1.000 40.14828 173 THR A N 1
ATOM 1276 C CA . THR A 1 192 ? -1.75263 14.09778 8.24163 1.000 39.70593 173 THR A CA 1
ATOM 1277 C C . THR A 1 192 ? -2.75037 14.97787 7.50886 1.000 43.95087 173 THR A C 1
ATOM 1278 O O . THR A 1 192 ? -3.92757 15.00512 7.88937 1.000 45.01500 173 THR A O 1
ATOM 1282 N N . GLY A 1 193 ? -2.31016 15.71851 6.49504 1.000 42.68350 174 GLY A N 1
ATOM 1283 C CA . GLY A 1 193 ? -3.15900 16.71501 5.87703 1.000 44.04314 174 GLY A CA 1
ATOM 1284 C C . GLY A 1 193 ? -3.30762 17.99987 6.66524 1.000 46.81503 174 GLY A C 1
ATOM 1285 O O . GLY A 1 193 ? -3.97108 18.92809 6.18438 1.000 47.00838 174 GLY A O 1
ATOM 1286 N N . LYS A 1 194 ? -2.72991 18.08189 7.86469 1.000 41.12065 175 LYS A N 1
ATOM 1287 C CA . LYS A 1 194 ? -2.71572 19.32176 8.63854 1.000 42.20026 175 LYS A CA 1
ATOM 1288 C C . LYS A 1 194 ? -1.42269 20.04673 8.29725 1.000 43.75827 175 LYS A C 1
ATOM 1289 O O . LYS A 1 194 ? -0.38394 19.86110 8.93653 1.000 41.22157 175 LYS A O 1
ATOM 1291 N N . VAL A 1 195 ? -1.47648 20.87402 7.25649 1.000 41.91864 176 VAL A N 1
ATOM 1292 C CA . VAL A 1 195 ? -0.30129 21.64204 6.88062 1.000 38.85221 176 VAL A CA 1
ATOM 1293 C C . VAL A 1 195 ? -0.07173 22.74572 7.90797 1.000 34.41269 176 VAL A C 1
ATOM 1294 O O . VAL A 1 195 ? -1.01799 23.30781 8.47323 1.000 37.39448 176 VAL A O 1
ATOM 1298 N N . ALA A 1 196 ? 1.19289 23.04458 8.18266 1.000 38.92823 177 ALA A N 1
ATOM 1299 C CA . ALA A 1 196 ? 1.49157 24.22678 8.97739 1.000 35.75865 177 ALA A CA 1
ATOM 1300 C C . ALA A 1 196 ? 1.07877 25.47964 8.20642 1.000 35.62262 177 ALA A C 1
ATOM 1301 O O . ALA A 1 196 ? 1.23243 25.54938 6.98093 1.000 32.19847 177 ALA A O 1
ATOM 1303 N N . THR A 1 197 ? 0.55263 26.47829 8.92942 1.000 36.38190 178 THR A N 1
ATOM 1304 C CA . THR A 1 197 ? 0.26120 27.76429 8.30742 1.000 31.31081 178 THR A CA 1
ATOM 1305 C C . THR A 1 197 ? 1.55284 28.42051 7.82754 1.000 27.01612 178 THR A C 1
ATOM 1306 O O . THR A 1 197 ? 2.64004 28.12621 8.33348 1.000 30.35460 178 THR A O 1
ATOM 1310 N N . PRO A 1 198 ? 1.46651 29.30313 6.83389 1.000 25.95452 179 PRO A N 1
ATOM 1311 C CA . PRO A 1 198 ? 2.68182 30.01715 6.42026 1.000 28.28722 179 PRO A CA 1
ATOM 1312 C C . PRO A 1 198 ? 3.35106 30.75397 7.56501 1.000 29.10748 179 PRO A C 1
ATOM 1313 O O . PRO A 1 198 ? 4.58877 30.80100 7.61980 1.000 26.01307 179 PRO A O 1
ATOM 1317 N N . GLU A 1 199 ? 2.56076 31.31736 8.49209 1.000 27.41696 180 GLU A N 1
ATOM 1318 C CA . GLU A 1 199 ? 3.11826 32.03541 9.63920 1.000 28.86223 180 GLU A CA 1
ATOM 1319 C C . GLU A 1 199 ? 3.92228 31.10716 10.54367 1.000 25.07984 180 GLU A C 1
ATOM 1320 O O . GLU A 1 199 ? 5.03274 31.44829 10.97652 1.000 22.73116 180 GLU A O 1
ATOM 1322 N N . GLN A 1 200 ? 3.37065 29.93133 10.85686 1.000 27.92836 181 GLN A N 1
ATOM 1323 C CA . GLN A 1 200 ? 4.06728 28.99869 11.74018 1.000 25.72915 181 GLN A CA 1
ATOM 1324 C C . GLN A 1 200 ? 5.35472 28.49246 11.10547 1.000 21.92425 181 GLN A C 1
ATOM 1325 O O . GLN A 1 200 ? 6.40088 28.40359 11.76691 1.000 24.57811 181 GLN A O 1
ATOM 1331 N N . ALA A 1 201 ? 5.28567 28.09822 9.83260 1.000 24.75829 182 ALA A N 1
ATOM 1332 C CA . ALA A 1 201 ? 6.48572 27.63645 9.14553 1.000 20.98463 182 ALA A CA 1
ATOM 1333 C C . ALA A 1 201 ? 7.54592 28.72393 9.11879 1.000 21.87567 182 ALA A C 1
ATOM 1334 O O . ALA A 1 201 ? 8.71680 28.47547 9.43754 1.000 20.71816 182 ALA A O 1
ATOM 1336 N N . GLN A 1 202 ? 7.14745 29.94456 8.72836 1.000 20.78739 183 GLN A N 1
ATOM 1337 C CA . GLN A 1 202 ? 8.10382 31.04554 8.64311 1.000 22.47683 183 GLN A CA 1
ATOM 1338 C C . GLN A 1 202 ? 8.76752 31.28828 9.98561 1.000 22.10547 183 GLN A C 1
ATOM 1339 O O . GLN A 1 202 ? 9.97532 31.54568 10.05638 1.000 23.81090 183 GLN A O 1
ATOM 1345 N N . GLU A 1 203 ? 8.00173 31.18998 11.06957 1.000 22.39062 184 GLU A N 1
ATOM 1346 C CA . GLU A 1 203 ? 8.59312 31.42047 12.38248 1.000 23.73034 184 GLU A CA 1
ATOM 1347 C C . GLU A 1 203 ? 9.74264 30.44965 12.63195 1.000 24.43362 184 GLU A C 1
ATOM 1348 O O . GLU A 1 203 ? 10.81686 30.85043 13.10437 1.000 19.77667 184 GLU A O 1
ATOM 1354 N N . VAL A 1 204 ? 9.54823 29.16724 12.29626 1.000 22.73167 185 VAL A N 1
ATOM 1355 C CA . VAL A 1 204 ? 10.59363 28.17682 12.54863 1.000 20.42321 185 VAL A CA 1
ATOM 1356 C C . VAL A 1 204 ? 11.76067 28.36697 11.57895 1.000 22.39704 185 VAL A C 1
ATOM 1357 O O . VAL A 1 204 ? 12.93329 28.28401 11.97372 1.000 21.91291 185 VAL A O 1
ATOM 1361 N N . HIS A 1 205 ? 11.46388 28.61919 10.29742 1.000 20.96979 186 HIS A N 1
ATOM 1362 C CA . HIS A 1 205 ? 12.53858 28.82674 9.32791 1.000 21.96503 186 HIS A CA 1
ATOM 1363 C C . HIS A 1 205 ? 13.41922 30.00943 9.72340 1.000 21.76013 186 HIS A C 1
ATOM 1364 O O . HIS A 1 205 ? 14.65083 29.93648 9.62586 1.000 17.23090 186 HIS A O 1
ATOM 1371 N N . ALA A 1 206 ? 12.80444 31.11902 10.15242 1.000 23.27443 187 ALA A N 1
ATOM 1372 C CA . ALA A 1 206 ? 13.58884 32.24804 10.64815 1.000 26.03953 187 ALA A CA 1
ATOM 1373 C C . ALA A 1 206 ? 14.48724 31.83434 11.81553 1.000 22.29016 187 ALA A C 1
ATOM 1374 O O . ALA A 1 206 ? 15.66307 32.21521 11.86944 1.000 23.23683 187 ALA A O 1
ATOM 1376 N N . ALA A 1 207 ? 13.95545 31.04524 12.75290 1.000 20.44258 188 ALA A N 1
ATOM 1377 C CA . ALA A 1 207 ? 14.75108 30.60721 13.89835 1.000 22.46854 188 ALA A CA 1
ATOM 1378 C C . ALA A 1 207 ? 15.91479 29.71303 13.46657 1.000 25.70739 188 ALA A C 1
ATOM 1379 O O . ALA A 1 207 ? 17.04092 29.85352 13.96379 1.000 22.76184 188 ALA A O 1
ATOM 1381 N N . ILE A 1 208 ? 15.66081 28.77554 12.55042 1.000 24.55997 189 ILE A N 1
ATOM 1382 C CA . ILE A 1 208 ? 16.74011 27.92923 12.04245 1.000 20.54015 189 ILE A CA 1
ATOM 1383 C C . ILE A 1 208 ? 17.84601 28.78773 11.44950 1.000 19.19446 189 ILE A C 1
ATOM 1384 O O . ILE A 1 208 ? 19.03482 28.58818 11.73603 1.000 19.96460 189 ILE A O 1
ATOM 1389 N N . ARG A 1 209 ? 17.47326 29.77637 10.62887 1.000 19.47982 190 ARG A N 1
ATOM 1390 C CA . ARG A 1 209 ? 18.50022 30.57702 9.96795 1.000 19.52849 190 ARG A CA 1
ATOM 1391 C C . ARG A 1 209 ? 19.28488 31.39900 10.97945 1.000 21.90365 190 ARG A C 1
ATOM 1392 O O . ARG A 1 209 ? 20.51781 31.49609 10.88573 1.000 23.31597 190 ARG A O 1
ATOM 1400 N N . ASP A 1 210 ? 18.59167 31.97600 11.96557 1.000 22.64288 191 ASP A N 1
ATOM 1401 C CA . ASP A 1 210 ? 19.28024 32.65744 13.06326 1.000 24.99397 191 ASP A CA 1
ATOM 1402 C C . ASP A 1 210 ? 20.21503 31.71670 13.81375 1.000 27.67335 191 ASP A C 1
ATOM 1403 O O . ASP A 1 210 ? 21.31745 32.11060 14.20668 1.000 26.11853 191 ASP A O 1
ATOM 1408 N N . TRP A 1 211 ? 19.77905 30.47914 14.05703 1.000 23.23881 192 TRP A N 1
ATOM 1409 C CA . TRP A 1 211 ? 20.65642 29.51901 14.71787 1.000 24.75358 192 TRP A CA 1
ATOM 1410 C C . TRP A 1 211 ? 21.92006 29.27245 13.89439 1.000 27.88376 192 TRP A C 1
ATOM 1411 O O . TRP A 1 211 ? 23.03253 29.23769 14.43964 1.000 28.16865 192 TRP A O 1
ATOM 1422 N N . LEU A 1 212 ? 21.77556 29.10946 12.57414 1.000 22.88575 193 LEU A N 1
ATOM 1423 C CA . LEU A 1 212 ? 22.95214 28.94272 11.72515 1.000 23.14042 193 LEU A CA 1
ATOM 1424 C C . LEU A 1 212 ? 23.85385 30.16988 11.78044 1.000 25.17637 193 LEU A C 1
ATOM 1425 O O . LEU A 1 212 ? 25.08350 30.04619 11.76817 1.000 26.75831 193 LEU A O 1
ATOM 1430 N N . ASN A 1 213 ? 23.25684 31.36264 11.78946 1.000 22.90644 194 ASN A N 1
ATOM 1431 C CA . ASN A 1 213 ? 24.04562 32.59351 11.83568 1.000 26.19924 194 ASN A CA 1
ATOM 1432 C C . ASN A 1 213 ? 24.89812 32.63813 13.09894 1.000 29.57560 194 ASN A C 1
ATOM 1433 O O . ASN A 1 213 ? 26.09090 32.96076 13.04864 1.000 28.74988 194 ASN A O 1
ATOM 1438 N N . LYS A 1 214 ? 24.30638 32.26949 14.23225 1.000 26.28886 195 LYS A N 1
ATOM 1439 C CA . LYS A 1 214 ? 24.96320 32.35987 15.53309 1.000 32.35234 195 LYS A CA 1
ATOM 1440 C C . LYS A 1 214 ? 25.93799 31.21188 15.79326 1.000 33.25735 195 LYS A C 1
ATOM 1441 O O . LYS A 1 214 ? 26.97584 31.42510 16.43413 1.000 34.96612 195 LYS A O 1
ATOM 1443 N N . ASN A 1 215 ? 25.64293 29.99879 15.31074 1.000 28.52931 196 ASN A N 1
ATOM 1444 C CA . ASN A 1 215 ? 26.39449 28.81829 15.72196 1.000 28.83276 196 ASN A CA 1
ATOM 1445 C C . ASN A 1 215 ? 27.28320 28.23324 14.63355 1.000 30.94480 196 ASN A C 1
ATOM 1446 O O . ASN A 1 215 ? 28.15352 27.41932 14.95168 1.000 30.69790 196 ASN A O 1
ATOM 1451 N N . VAL A 1 216 ? 27.10886 28.62618 13.37258 1.000 26.86433 197 VAL A N 1
ATOM 1452 C CA . VAL A 1 216 ? 27.96685 28.13589 12.30222 1.000 23.73860 197 VAL A CA 1
ATOM 1453 C C . VAL A 1 216 ? 28.68235 29.32261 11.67344 1.000 29.13256 197 VAL A C 1
ATOM 1454 O O . VAL A 1 216 ? 29.87426 29.53730 11.91811 1.000 29.46092 197 VAL A O 1
ATOM 1458 N N . SER A 1 217 ? 27.96283 30.11360 10.88027 1.000 25.14058 198 SER A N 1
ATOM 1459 C CA . SER A 1 217 ? 28.53544 31.30156 10.26065 1.000 25.69210 198 SER A CA 1
ATOM 1460 C C . SER A 1 217 ? 27.43139 32.03319 9.51079 1.000 28.91822 198 SER A C 1
ATOM 1461 O O . SER A 1 217 ? 26.39593 31.45000 9.17844 1.000 26.08696 198 SER A O 1
ATOM 1464 N N . SER A 1 218 ? 27.65224 33.32719 9.26129 1.000 28.70994 199 SER A N 1
ATOM 1465 C CA . SER A 1 218 ? 26.65525 34.06981 8.49635 1.000 31.34897 199 SER A CA 1
ATOM 1466 C C . SER A 1 218 ? 26.66332 33.65217 7.02822 1.000 30.88423 199 SER A C 1
ATOM 1467 O O . SER A 1 218 ? 25.63432 33.75212 6.35320 1.000 33.12501 199 SER A O 1
ATOM 1470 N N . GLU A 1 219 ? 27.80155 33.17065 6.51820 1.000 28.02177 200 GLU A N 1
ATOM 1471 C CA . GLU A 1 219 ? 27.83567 32.64794 5.15441 1.000 32.24703 200 GLU A CA 1
ATOM 1472 C C . GLU A 1 219 ? 26.96919 31.39593 5.02813 1.000 28.66723 200 GLU A C 1
ATOM 1473 O O . GLU A 1 219 ? 26.17582 31.26548 4.09051 1.000 26.71829 200 GLU A O 1
ATOM 1475 N N . VAL A 1 220 ? 27.10078 30.46523 5.97397 1.000 27.45525 201 VAL A N 1
ATOM 1476 C CA . VAL A 1 220 ? 26.24384 29.27993 5.96367 1.000 29.84715 201 VAL A CA 1
ATOM 1477 C C . VAL A 1 220 ? 24.77927 29.67617 6.12958 1.000 29.83579 201 VAL A C 1
ATOM 1478 O O . VAL A 1 220 ? 23.89396 29.14645 5.44338 1.000 25.72323 201 VAL A O 1
ATOM 1482 N N . ALA A 1 221 ? 24.50251 30.63386 7.02116 1.000 23.74011 202 ALA A N 1
ATOM 1483 C CA . ALA A 1 221 ? 23.12314 31.04370 7.25572 1.000 23.75851 202 ALA A CA 1
ATOM 1484 C C . ALA A 1 221 ? 22.48596 31.61094 5.99272 1.000 28.11650 202 ALA A C 1
ATOM 1485 O O . ALA A 1 221 ? 21.34594 31.27508 5.65828 1.000 27.72947 202 ALA A O 1
ATOM 1487 N N . SER A 1 222 ? 23.20043 32.46468 5.26820 1.000 26.28741 203 SER A N 1
ATOM 1488 C CA . SER A 1 222 ? 22.57964 33.06369 4.09583 1.000 27.15752 203 SER A CA 1
ATOM 1489 C C . SER A 1 222 ? 22.56258 32.11935 2.89871 1.000 30.00290 203 SER A C 1
ATOM 1490 O O . SER A 1 222 ? 21.64891 32.20380 2.07294 1.000 31.48968 203 SER A O 1
ATOM 1493 N N . GLU A 1 223 ? 23.51710 31.19005 2.81353 1.000 26.97816 204 GLU A N 1
ATOM 1494 C CA . GLU A 1 223 ? 23.66015 30.31188 1.65903 1.000 29.49727 204 GLU A CA 1
ATOM 1495 C C . GLU A 1 223 ? 22.77639 29.07177 1.73357 1.000 30.80581 204 GLU A C 1
ATOM 1496 O O . GLU A 1 223 ? 22.37165 28.55173 0.68507 1.000 27.45426 204 GLU A O 1
ATOM 1502 N N . THR A 1 224 ? 22.46940 28.59308 2.94274 1.000 23.10025 205 THR A N 1
ATOM 1503 C CA . THR A 1 224 ? 21.83672 27.29164 3.12534 1.000 21.70983 205 THR A CA 1
ATOM 1504 C C . THR A 1 224 ? 20.34762 27.38773 2.83858 1.000 20.81509 205 THR A C 1
ATOM 1505 O O . THR A 1 224 ? 19.65438 28.24292 3.39277 1.000 19.28873 205 THR A O 1
ATOM 1509 N N . ARG A 1 225 ? 19.86082 26.52409 1.95530 1.000 17.24838 206 ARG A N 1
ATOM 1510 C CA . ARG A 1 225 ? 18.43350 26.47029 1.68150 1.000 15.92639 206 ARG A CA 1
ATOM 1511 C C . ARG A 1 225 ? 17.71615 25.79368 2.85004 1.000 19.22427 206 ARG A C 1
ATOM 1512 O O . ARG A 1 225 ? 18.15462 24.74641 3.34358 1.000 17.44542 206 ARG A O 1
ATOM 1520 N N . ILE A 1 226 ? 16.63012 26.39723 3.31345 1.000 14.75773 207 ILE A N 1
ATOM 1521 C CA . ILE A 1 226 ? 15.79990 25.81908 4.36996 1.000 16.86006 207 ILE A CA 1
ATOM 1522 C C . ILE A 1 226 ? 14.42061 25.59798 3.77335 1.000 19.25199 207 ILE A C 1
ATOM 1523 O O . ILE A 1 226 ? 13.69919 26.56539 3.48841 1.000 15.59768 207 ILE A O 1
ATOM 1528 N N . ILE A 1 227 ? 14.03903 24.33432 3.60360 1.000 15.16333 208 ILE A N 1
ATOM 1529 C CA . ILE A 1 227 ? 12.82566 23.99576 2.87081 1.000 14.21900 208 ILE A CA 1
ATOM 1530 C C . ILE A 1 227 ? 11.81193 23.41869 3.84158 1.000 16.03250 208 ILE A C 1
ATOM 1531 O O . ILE A 1 227 ? 12.15931 22.83206 4.87583 1.000 16.92298 208 ILE A O 1
ATOM 1536 N N . TYR A 1 228 ? 10.54620 23.62143 3.51853 1.000 16.01533 209 TYR A N 1
ATOM 1537 C CA . TYR A 1 228 ? 9.45083 23.18830 4.36665 1.000 16.19061 209 TYR A CA 1
ATOM 1538 C C . TYR A 1 228 ? 8.91436 21.83789 3.89555 1.000 16.59580 209 TYR A C 1
ATOM 1539 O O . TYR A 1 228 ? 8.65826 21.64801 2.70529 1.000 16.40285 209 TYR A O 1
ATOM 1548 N N . GLY A 1 229 ? 8.70191 20.92152 4.82965 1.000 17.08115 210 GLY A N 1
ATOM 1549 C CA . GLY A 1 229 ? 8.06106 19.65071 4.52975 1.000 21.88189 210 GLY A CA 1
ATOM 1550 C C . GLY A 1 229 ? 6.83239 19.45123 5.40118 1.000 26.30364 210 GLY A C 1
ATOM 1551 O O . GLY A 1 229 ? 6.76746 19.94276 6.52534 1.000 28.53243 210 GLY A O 1
ATOM 1552 N N . GLY A 1 230 ? 5.84017 18.74816 4.86573 1.000 31.03238 211 GLY A N 1
ATOM 1553 C CA . GLY A 1 230 ? 4.67836 18.44765 5.68192 1.000 31.33196 211 GLY A CA 1
ATOM 1554 C C . GLY A 1 230 ? 3.35874 18.81648 5.04651 1.000 28.12188 211 GLY A C 1
ATOM 1555 O O . GLY A 1 230 ? 2.86027 19.92170 5.24394 1.000 28.47585 211 GLY A O 1
ATOM 1556 N N . SER A 1 231 ? 2.79098 17.89378 4.27496 1.000 28.97712 212 SER A N 1
ATOM 1557 C CA . SER A 1 231 ? 1.49682 18.04420 3.62057 1.000 29.60684 212 SER A CA 1
ATOM 1558 C C . SER A 1 231 ? 1.48423 19.12692 2.54216 1.000 27.72228 212 SER A C 1
ATOM 1559 O O . SER A 1 231 ? 0.40996 19.63956 2.19350 1.000 30.24964 212 SER A O 1
ATOM 1562 N N . VAL A 1 232 ? 2.64210 19.48314 1.98013 1.000 22.35331 213 VAL A N 1
ATOM 1563 C CA . VAL A 1 232 ? 2.65309 20.43198 0.87012 1.000 19.53247 213 VAL A CA 1
ATOM 1564 C C . VAL A 1 232 ? 1.90479 19.83527 -0.31712 1.000 22.52848 213 VAL A C 1
ATOM 1565 O O . VAL A 1 232 ? 2.08859 18.66389 -0.67044 1.000 20.99915 213 VAL A O 1
ATOM 1569 N N . ASN A 1 233 ? 1.04410 20.63033 -0.94384 1.000 18.07762 214 ASN A N 1
ATOM 1570 C CA . ASN A 1 233 ? 0.39406 20.19409 -2.17455 1.000 19.51390 214 ASN A CA 1
ATOM 1571 C C . ASN A 1 233 ? 0.26195 21.39041 -3.11794 1.000 26.29368 214 ASN A C 1
ATOM 1572 O O . ASN A 1 233 ? 0.69705 22.50566 -2.80361 1.000 21.92772 214 ASN A O 1
ATOM 1577 N N . GLY A 1 234 ? -0.32521 21.14530 -4.29598 1.000 21.63712 215 GLY A N 1
ATOM 1578 C CA . GLY A 1 234 ? -0.45812 22.18289 -5.30703 1.000 26.43771 215 GLY A CA 1
ATOM 1579 C C . GLY A 1 234 ? -1.26510 23.38197 -4.84532 1.000 29.22997 215 GLY A C 1
ATOM 1580 O O . GLY A 1 234 ? -1.11823 24.47163 -5.40363 1.000 29.63569 215 GLY A O 1
ATOM 1581 N N . SER A 1 235 ? -2.11162 23.20904 -3.83216 1.000 27.71386 216 SER A N 1
ATOM 1582 C CA . SER A 1 235 ? -2.89555 24.33797 -3.35113 1.000 29.72432 216 SER A CA 1
ATOM 1583 C C . SER A 1 235 ? -2.08596 25.21284 -2.40475 1.000 30.07649 216 SER A C 1
ATOM 1584 O O . SER A 1 235 ? -1.94705 26.42262 -2.63353 1.000 33.35902 216 SER A O 1
ATOM 1587 N N . ASN A 1 236 ? -1.50659 24.62094 -1.36683 1.000 24.71104 217 ASN A N 1
ATOM 1588 C CA . ASN A 1 236 ? -0.98046 25.42380 -0.27541 1.000 23.11131 217 ASN A CA 1
ATOM 1589 C C . ASN A 1 236 ? 0.46674 25.86720 -0.48753 1.000 23.82730 217 ASN A C 1
ATOM 1590 O O . ASN A 1 236 ? 0.99272 26.61424 0.34957 1.000 19.83435 217 ASN A O 1
ATOM 1595 N N . CYS A 1 237 ? 1.10966 25.45435 -1.58936 1.000 21.79820 218 CYS A N 1
ATOM 1596 C CA . CYS A 1 237 ? 2.51291 25.80762 -1.81209 1.000 19.01767 218 CYS A CA 1
ATOM 1597 C C . CYS A 1 237 ? 2.71184 27.29184 -2.10157 1.000 25.45166 218 CYS A C 1
ATOM 1598 O O . CYS A 1 237 ? 3.75287 27.85694 -1.74315 1.000 22.70263 218 CYS A O 1
ATOM 1601 N N . SER A 1 238 ? 1.75585 27.93384 -2.76756 1.000 23.06730 219 SER A N 1
ATOM 1602 C CA . SER A 1 238 ? 1.94669 29.33162 -3.14490 1.000 23.77929 219 SER A CA 1
ATOM 1603 C C . SER A 1 238 ? 2.12385 30.23217 -1.92543 1.000 23.63126 219 SER A C 1
ATOM 1604 O O . SER A 1 238 ? 3.04359 31.05732 -1.88715 1.000 24.81774 219 SER A O 1
ATOM 1607 N N . GLU A 1 239 ? 1.24475 30.11124 -0.91913 1.000 22.36961 220 GLU A N 1
ATOM 1608 C CA . GLU A 1 239 ? 1.34927 31.02010 0.21857 1.000 24.14140 220 GLU A CA 1
ATOM 1609 C C . GLU A 1 239 ? 2.53965 30.67776 1.11158 1.000 23.05370 220 GLU A C 1
ATOM 1610 O O . GLU A 1 239 ? 3.10556 31.56721 1.75988 1.000 23.47106 220 GLU A O 1
ATOM 1616 N N . LEU A 1 240 ? 2.93659 29.40726 1.16767 1.000 20.49362 221 LEU A N 1
ATOM 1617 C CA . LEU A 1 240 ? 4.15040 29.07578 1.90313 1.000 19.40613 221 LEU A CA 1
ATOM 1618 C C . LEU A 1 240 ? 5.37407 29.64477 1.19983 1.000 20.79047 221 LEU A C 1
ATOM 1619 O O . LEU A 1 240 ? 6.30067 30.14259 1.85065 1.000 21.63108 221 LEU A O 1
ATOM 1624 N N . ALA A 1 241 ? 5.38678 29.59228 -0.13051 1.000 18.33078 222 ALA A N 1
ATOM 1625 C CA . ALA A 1 241 ? 6.55884 30.03068 -0.88878 1.000 22.00155 222 ALA A CA 1
ATOM 1626 C C . ALA A 1 241 ? 6.79317 31.53399 -0.78510 1.000 25.10270 222 ALA A C 1
ATOM 1627 O O . ALA A 1 241 ? 7.91419 31.99460 -1.02462 1.000 23.41139 222 ALA A O 1
ATOM 1629 N N . LYS A 1 242 ? 5.76315 32.30240 -0.42749 1.000 24.19219 223 LYS A N 1
ATOM 1630 C CA . LYS A 1 242 ? 5.91247 33.74136 -0.26695 1.000 25.26102 223 LYS A CA 1
ATOM 1631 C C . LYS A 1 242 ? 6.77095 34.10698 0.93676 1.000 29.19500 223 LYS A C 1
ATOM 1632 O O . LYS A 1 242 ? 7.25592 35.24254 1.01172 1.000 29.58990 223 LYS A O 1
ATOM 1638 N N . LYS A 1 243 ? 6.97844 33.18839 1.87553 1.000 23.08662 224 LYS A N 1
ATOM 1639 C CA . LYS A 1 243 ? 7.61600 33.56009 3.13120 1.000 22.72762 224 LYS A CA 1
ATOM 1640 C C . LYS A 1 243 ? 9.12141 33.74786 2.94880 1.000 23.67695 224 LYS A C 1
ATOM 1641 O O . LYS A 1 243 ? 9.77760 33.00687 2.20920 1.000 25.68001 224 LYS A O 1
ATOM 1647 N N . GLU A 1 244 ? 9.66079 34.75396 3.64263 1.000 19.88260 225 GLU A N 1
ATOM 1648 C CA . GLU A 1 244 ? 11.03577 35.19774 3.41170 1.000 21.77958 225 GLU A CA 1
ATOM 1649 C C . GLU A 1 244 ? 12.04918 34.06462 3.56280 1.000 21.23670 225 GLU A C 1
ATOM 1650 O O . GLU A 1 244 ? 13.03275 34.00709 2.81904 1.000 23.07893 225 GLU A O 1
ATOM 1652 N N . ASP A 1 245 ? 11.86135 33.18286 4.54187 1.000 21.92065 226 ASP A N 1
ATOM 1653 C CA . ASP A 1 245 ? 12.87239 32.17362 4.84064 1.000 19.67223 226 ASP A CA 1
ATOM 1654 C C . ASP A 1 245 ? 12.49890 30.76473 4.40349 1.000 21.26032 226 ASP A C 1
ATOM 1655 O O . ASP A 1 245 ? 13.20517 29.81773 4.75620 1.000 19.46298 226 ASP A O 1
ATOM 1660 N N . ILE A 1 246 ? 11.44481 30.60040 3.61541 1.000 21.40693 227 ILE A N 1
ATOM 1661 C CA . ILE A 1 246 ? 11.06716 29.29193 3.09664 1.000 17.15979 227 ILE A CA 1
ATOM 1662 C C . ILE A 1 246 ? 11.62814 29.22017 1.68171 1.000 18.84657 227 ILE A C 1
ATOM 1663 O O . ILE A 1 246 ? 11.16042 29.92050 0.78150 1.000 19.35249 227 ILE A O 1
ATOM 1668 N N . ASP A 1 247 ? 12.66982 28.41006 1.49038 1.000 17.47432 228 ASP A N 1
ATOM 1669 C CA . ASP A 1 247 ? 13.43859 28.39169 0.25015 1.000 18.01861 228 ASP A CA 1
ATOM 1670 C C . ASP A 1 247 ? 12.97876 27.30331 -0.71660 1.000 18.29473 228 ASP A C 1
ATOM 1671 O O . ASP A 1 247 ? 13.63849 27.08281 -1.73924 1.000 19.79965 228 ASP A O 1
ATOM 1676 N N . GLY A 1 248 ? 11.87926 26.62226 -0.41711 1.000 18.30609 229 GLY A N 1
ATOM 1677 C CA . GLY A 1 248 ? 11.38511 25.51914 -1.22980 1.000 16.35520 229 GLY A CA 1
ATOM 1678 C C . GLY A 1 248 ? 10.70706 24.47951 -0.35136 1.000 14.94134 229 GLY A C 1
ATOM 1679 O O . GLY A 1 248 ? 10.28053 24.77709 0.76019 1.000 16.83412 229 GLY A O 1
ATOM 1680 N N . PHE A 1 249 ? 10.64013 23.24027 -0.85595 1.000 15.15144 230 PHE A N 1
ATOM 1681 C CA . PHE A 1 249 ? 9.81111 22.22663 -0.21514 1.000 13.60860 230 PHE A CA 1
ATOM 1682 C C . PHE A 1 249 ? 10.44104 20.84784 -0.32034 1.000 14.90907 230 PHE A C 1
ATOM 1683 O O . PHE A 1 249 ? 11.11837 20.53417 -1.29808 1.000 13.98260 230 PHE A O 1
ATOM 1691 N N . LEU A 1 250 ? 10.17908 20.02052 0.69222 1.000 15.48377 231 LEU A N 1
ATOM 1692 C CA . LEU A 1 250 ? 10.32516 18.57146 0.59746 1.000 17.00062 231 LEU A CA 1
ATOM 1693 C C . LEU A 1 250 ? 8.91628 18.00510 0.56914 1.000 14.88688 231 LEU A C 1
ATOM 1694 O O . LEU A 1 250 ? 8.17138 18.15666 1.54064 1.000 17.23771 231 LEU A O 1
ATOM 1699 N N . VAL A 1 251 ? 8.55197 17.37280 -0.54375 1.000 12.74439 232 VAL A N 1
ATOM 1700 C CA . VAL A 1 251 ? 7.16762 17.01979 -0.84325 1.000 15.42803 232 VAL A CA 1
ATOM 1701 C C . VAL A 1 251 ? 6.99243 15.51807 -0.67429 1.000 16.65881 232 VAL A C 1
ATOM 1702 O O . VAL A 1 251 ? 7.71387 14.72805 -1.30555 1.000 18.14546 232 VAL A O 1
ATOM 1706 N N . GLY A 1 252 ? 6.00554 15.12883 0.13725 1.000 17.62732 233 GLY A N 1
ATOM 1707 C CA . GLY A 1 252 ? 5.68215 13.72592 0.34954 1.000 19.69643 233 GLY A CA 1
ATOM 1708 C C . GLY A 1 252 ? 4.68720 13.20244 -0.67865 1.000 20.62341 233 GLY A C 1
ATOM 1709 O O . GLY A 1 252 ? 5.02973 13.01261 -1.84180 1.000 17.73135 233 GLY A O 1
ATOM 1710 N N . GLY A 1 253 ? 3.44513 12.99100 -0.24733 1.000 17.92861 234 GLY A N 1
ATOM 1711 C CA . GLY A 1 253 ? 2.45604 12.33837 -1.08947 1.000 19.15130 234 GLY A CA 1
ATOM 1712 C C . GLY A 1 253 ? 2.23077 13.01936 -2.42534 1.000 19.28956 234 GLY A C 1
ATOM 1713 O O . GLY A 1 253 ? 2.00554 12.34649 -3.43504 1.000 19.18030 234 GLY A O 1
ATOM 1714 N N . ALA A 1 254 ? 2.27364 14.36231 -2.45882 1.000 16.58442 235 ALA A N 1
ATOM 1715 C CA . ALA A 1 254 ? 2.03483 15.04618 -3.72668 1.000 17.47091 235 ALA A CA 1
ATOM 1716 C C . ALA A 1 254 ? 3.16170 14.82862 -4.73270 1.000 18.13724 235 ALA A C 1
ATOM 1717 O O . ALA A 1 254 ? 2.96671 15.06852 -5.92661 1.000 17.31759 235 ALA A O 1
ATOM 1719 N N . SER A 1 255 ? 4.33666 14.37701 -4.30019 1.000 14.75857 236 SER A N 1
ATOM 1720 C CA . SER A 1 255 ? 5.35411 14.12969 -5.31430 1.000 13.68151 236 SER A CA 1
ATOM 1721 C C . SER A 1 255 ? 5.05102 12.89032 -6.14867 1.000 15.65150 236 SER A C 1
ATOM 1722 O O . SER A 1 255 ? 5.72567 12.66712 -7.16443 1.000 15.87810 236 SER A O 1
ATOM 1725 N N . LEU A 1 256 ? 4.09238 12.06513 -5.73166 1.000 14.16125 237 LEU A N 1
ATOM 1726 C CA . LEU A 1 256 ? 3.71033 10.88996 -6.51738 1.000 16.46371 237 LEU A CA 1
ATOM 1727 C C . LEU A 1 256 ? 2.76327 11.24419 -7.65136 1.000 19.48065 237 LEU A C 1
ATOM 1728 O O . LEU A 1 256 ? 2.36457 10.35616 -8.41706 1.000 17.90620 237 LEU A O 1
ATOM 1733 N N . LYS A 1 257 ? 2.38613 12.50908 -7.76991 1.000 15.42023 238 LYS A N 1
ATOM 1734 C CA . LYS A 1 257 ? 1.52905 12.96273 -8.86629 1.000 21.25326 238 LYS A CA 1
ATOM 1735 C C . LYS A 1 257 ? 2.27806 14.03020 -9.64727 1.000 18.14522 238 LYS A C 1
ATOM 1736 O O . LYS A 1 257 ? 2.51300 15.12512 -9.12803 1.000 17.60983 238 LYS A O 1
ATOM 1742 N N . GLY A 1 258 ? 2.64829 13.71377 -10.88587 1.000 18.96334 239 GLY A N 1
ATOM 1743 C CA . GLY A 1 258 ? 3.49332 14.57157 -11.68684 1.000 17.43455 239 GLY A CA 1
ATOM 1744 C C . GLY A 1 258 ? 3.02873 16.01761 -11.78878 1.000 20.11386 239 GLY A C 1
ATOM 1745 O O . GLY A 1 258 ? 3.79292 16.95220 -11.51639 1.000 18.89540 239 GLY A O 1
ATOM 1746 N N . PRO A 1 259 ? 1.78031 16.23197 -12.22989 1.000 22.35566 240 PRO A N 1
ATOM 1747 C CA . PRO A 1 259 ? 1.29267 17.61704 -12.39136 1.000 23.04888 240 PRO A CA 1
ATOM 1748 C C . PRO A 1 259 ? 1.28919 18.39201 -11.08965 1.000 20.19315 240 PRO A C 1
ATOM 1749 O O . PRO A 1 259 ? 1.68463 19.56544 -11.06262 1.000 22.88432 240 PRO A O 1
ATOM 1753 N N . ASP A 1 260 ? 0.85729 17.75008 -10.00327 1.000 19.27980 241 ASP A N 1
ATOM 1754 C CA . ASP A 1 260 ? 0.87364 18.38014 -8.68134 1.000 21.80232 241 ASP A CA 1
ATOM 1755 C C . ASP A 1 260 ? 2.29091 18.80069 -8.29736 1.000 22.73489 241 ASP A C 1
ATOM 1756 O O . ASP A 1 260 ? 2.52793 19.93781 -7.87827 1.000 18.66942 241 ASP A O 1
ATOM 1761 N N . PHE A 1 261 ? 3.25265 17.88659 -8.43257 1.000 16.97293 242 PHE A N 1
ATOM 1762 C CA . PHE A 1 261 ? 4.64009 18.21633 -8.10665 1.000 16.44057 242 PHE A CA 1
ATOM 1763 C C . PHE A 1 261 ? 5.16035 19.36698 -8.96342 1.000 17.83839 242 PHE A C 1
ATOM 1764 O O . PHE A 1 261 ? 5.84975 20.25863 -8.46162 1.000 14.15505 242 PHE A O 1
ATOM 1772 N N . ALA A 1 262 ? 4.81856 19.38314 -10.25562 1.000 18.29059 243 ALA A N 1
ATOM 1773 C CA . ALA A 1 262 ? 5.29017 20.45976 -11.12287 1.000 16.72397 243 ALA A CA 1
ATOM 1774 C C . ALA A 1 262 ? 4.74669 21.81419 -10.67777 1.000 20.12737 243 ALA A C 1
ATOM 1775 O O . ALA A 1 262 ? 5.45446 22.82322 -10.73902 1.000 19.63178 243 ALA A O 1
ATOM 1777 N N . SER A 1 263 ? 3.48424 21.86782 -10.25062 1.000 19.16212 244 SER A N 1
ATOM 1778 C CA . SER A 1 263 ? 2.96189 23.14945 -9.78768 1.000 21.19759 244 SER A CA 1
ATOM 1779 C C . SER A 1 263 ? 3.64499 23.59090 -8.49795 1.000 23.01727 244 SER A C 1
ATOM 1780 O O . SER A 1 263 ? 3.81092 24.79556 -8.26027 1.000 22.27398 244 SER A O 1
ATOM 1783 N N . ILE A 1 264 ? 4.09761 22.64096 -7.67598 1.000 21.67593 245 ILE A N 1
ATOM 1784 C CA . ILE A 1 264 ? 4.82092 23.01177 -6.46179 1.000 16.61031 245 ILE A CA 1
ATOM 1785 C C . ILE A 1 264 ? 6.18347 23.59196 -6.82123 1.000 20.19830 245 ILE A C 1
ATOM 1786 O O . ILE A 1 264 ? 6.58658 24.63775 -6.29827 1.000 21.56231 245 ILE A O 1
ATOM 1791 N N . VAL A 1 265 ? 6.91916 22.92071 -7.71620 1.000 16.49322 246 VAL A N 1
ATOM 1792 C CA . VAL A 1 265 ? 8.16410 23.49267 -8.23399 1.000 16.82909 246 VAL A CA 1
ATOM 1793 C C . VAL A 1 265 ? 7.93289 24.90691 -8.74873 1.000 21.87755 246 VAL A C 1
ATOM 1794 O O . VAL A 1 265 ? 8.71373 25.82580 -8.47129 1.000 24.20306 246 VAL A O 1
ATOM 1798 N N . ASN A 1 266 ? 6.86404 25.09837 -9.53236 1.000 19.99493 247 ASN A N 1
ATOM 1799 C CA . ASN A 1 266 ? 6.67553 26.39730 -10.17338 1.000 26.44304 247 ASN A CA 1
ATOM 1800 C C . ASN A 1 266 ? 6.23379 27.47796 -9.19257 1.000 28.76065 247 ASN A C 1
ATOM 1801 O O . ASN A 1 266 ? 6.38521 28.66749 -9.49143 1.000 30.62968 247 ASN A O 1
ATOM 1806 N N . SER A 1 267 ? 5.75787 27.09625 -8.00693 1.000 24.25401 248 SER A N 1
ATOM 1807 C CA . SER A 1 267 ? 5.29709 28.08419 -7.03222 1.000 28.19603 248 SER A CA 1
ATOM 1808 C C . SER A 1 267 ? 6.43203 28.95442 -6.50793 1.000 31.26202 248 SER A C 1
ATOM 1809 O O . SER A 1 267 ? 6.18968 30.08928 -6.07911 1.000 29.72592 248 SER A O 1
ATOM 1812 N N . VAL A 1 268 ? 7.66493 28.45143 -6.51353 1.000 27.00008 249 VAL A N 1
ATOM 1813 C CA . VAL A 1 268 ? 8.75368 29.17166 -5.85924 1.000 32.07662 249 VAL A CA 1
ATOM 1814 C C . VAL A 1 268 ? 9.42449 30.11355 -6.85319 1.000 38.36552 249 VAL A C 1
ATOM 1815 O O . VAL A 1 268 ? 10.64473 30.31534 -6.80079 1.000 46.22215 249 VAL A O 1
ATOM 1819 N N . ALA A 1 269 ? 8.64752 30.67606 -7.77636 1.000 39.87004 250 ALA A N 1
ATOM 1820 C CA . ALA A 1 269 ? 9.15054 31.74273 -8.65121 1.000 38.64678 250 ALA A CA 1
ATOM 1821 C C . ALA A 1 269 ? 8.18120 32.91720 -8.64653 1.000 42.94397 250 ALA A C 1
ATOM 1822 O O . ALA A 1 269 ? 7.45694 33.12764 -7.66784 1.000 42.59993 250 ALA A O 1
ATOM 1824 N N . GLY B 1 24 ? 14.22248 -33.15754 -3.80078 1.000 51.71493 5 GLY B N 1
ATOM 1825 C CA . GLY B 1 24 ? 14.83865 -32.01328 -3.15053 1.000 44.74844 5 GLY B CA 1
ATOM 1826 C C . GLY B 1 24 ? 16.21050 -31.68341 -3.70995 1.000 43.55981 5 GLY B C 1
ATOM 1827 O O . GLY B 1 24 ? 16.96367 -32.57821 -4.10869 1.000 47.96298 5 GLY B O 1
ATOM 1828 N N . LYS B 1 25 ? 16.53608 -30.39355 -3.74749 1.000 36.10891 6 LYS B N 1
ATOM 1829 C CA . LYS B 1 25 ? 17.79671 -29.91060 -4.29140 1.000 27.15334 6 LYS B CA 1
ATOM 1830 C C . LYS B 1 25 ? 18.55540 -29.15178 -3.21420 1.000 27.35219 6 LYS B C 1
ATOM 1831 O O . LYS B 1 25 ? 17.94705 -28.47159 -2.38235 1.000 24.41509 6 LYS B O 1
ATOM 1837 N N . CYS B 1 26 ? 19.88051 -29.27883 -3.21955 1.000 23.27618 7 CYS B N 1
ATOM 1838 C CA . CYS B 1 26 ? 20.68272 -28.43769 -2.33972 1.000 22.53703 7 CYS B CA 1
ATOM 1839 C C . CYS B 1 26 ? 20.57342 -26.96695 -2.78221 1.000 20.16164 7 CYS B C 1
ATOM 1840 O O . CYS B 1 26 ? 20.08651 -26.66197 -3.86733 1.000 21.00252 7 CYS B O 1
ATOM 1843 N N . PHE B 1 27 ? 21.02774 -26.04924 -1.92105 1.000 19.38872 8 PHE B N 1
ATOM 1844 C CA . PHE B 1 27 ? 20.77289 -24.61826 -2.11335 1.000 20.86136 8 PHE B CA 1
ATOM 1845 C C . PHE B 1 27 ? 22.01035 -23.82769 -1.72196 1.000 18.29140 8 PHE B C 1
ATOM 1846 O O . PHE B 1 27 ? 22.51166 -23.98835 -0.60948 1.000 18.59006 8 PHE B O 1
ATOM 1854 N N . VAL B 1 28 ? 22.48215 -22.95245 -2.60874 1.000 18.94697 9 VAL B N 1
ATOM 1855 C CA . VAL B 1 28 ? 23.64256 -22.11479 -2.31152 1.000 14.93505 9 VAL B CA 1
ATOM 1856 C C . VAL B 1 28 ? 23.28247 -20.67474 -2.65957 1.000 15.55828 9 VAL B C 1
ATOM 1857 O O . VAL B 1 28 ? 23.02203 -20.36384 -3.82781 1.000 15.78372 9 VAL B O 1
ATOM 1861 N N . GLY B 1 29 ? 23.26689 -19.80905 -1.65587 1.000 16.49556 10 GLY B N 1
ATOM 1862 C CA . GLY B 1 29 ? 22.96985 -18.39491 -1.84211 1.000 15.97973 10 GLY B CA 1
ATOM 1863 C C . GLY B 1 29 ? 24.22903 -17.57354 -1.63717 1.000 15.97952 10 GLY B C 1
ATOM 1864 O O . GLY B 1 29 ? 25.03596 -17.86260 -0.74904 1.000 18.12204 10 GLY B O 1
ATOM 1865 N N . GLY B 1 30 ? 24.39078 -16.54599 -2.46342 1.000 14.17203 11 GLY B N 1
ATOM 1866 C CA . GLY B 1 30 ? 25.51348 -15.65130 -2.30864 1.000 13.29054 11 GLY B CA 1
ATOM 1867 C C . GLY B 1 30 ? 25.01857 -14.30691 -1.82025 1.000 15.43253 11 GLY B C 1
ATOM 1868 O O . GLY B 1 30 ? 24.33544 -13.57980 -2.54522 1.000 13.71918 11 GLY B O 1
ATOM 1869 N N . ASN B 1 31 ? 25.34747 -13.97683 -0.58601 1.000 13.12782 12 ASN B N 1
ATOM 1870 C CA . ASN B 1 31 ? 24.95201 -12.70246 0.01844 1.000 14.26720 12 ASN B CA 1
ATOM 1871 C C . ASN B 1 31 ? 26.06046 -11.69437 -0.24707 1.000 14.62111 12 ASN B C 1
ATOM 1872 O O . ASN B 1 31 ? 27.09541 -11.71397 0.41929 1.000 14.12580 12 ASN B O 1
ATOM 1877 N N . TRP B 1 32 ? 25.85955 -10.81187 -1.23703 1.000 14.69838 13 TRP B N 1
ATOM 1878 C CA . TRP B 1 32 ? 26.89118 -9.82932 -1.55187 1.000 12.80240 13 TRP B CA 1
ATOM 1879 C C . TRP B 1 32 ? 27.04394 -8.75262 -0.47941 1.000 15.21644 13 TRP B C 1
ATOM 1880 O O . TRP B 1 32 ? 28.03838 -8.02051 -0.50288 1.000 14.59865 13 TRP B O 1
ATOM 1891 N N . LYS B 1 33 ? 26.08594 -8.63776 0.43434 1.000 12.87168 14 LYS B N 1
ATOM 1892 C CA . LYS B 1 33 ? 26.03430 -7.65748 1.53284 1.000 10.97013 14 LYS B CA 1
ATOM 1893 C C . LYS B 1 33 ? 26.14326 -6.24930 0.94497 1.000 13.41870 14 LYS B C 1
ATOM 1894 O O . LYS B 1 33 ? 25.70783 -6.00215 -0.18603 1.000 11.83884 14 LYS B O 1
ATOM 1900 N N . CYS B 1 34 ? 26.71319 -5.30519 1.70117 1.000 11.89044 15 CYS B N 1
ATOM 1901 C CA . CYS B 1 34 ? 26.78009 -3.91885 1.24370 1.000 14.05621 15 CYS B CA 1
ATOM 1902 C C . CYS B 1 34 ? 28.08355 -3.70724 0.47417 1.000 12.32553 15 CYS B C 1
ATOM 1903 O O . CYS B 1 34 ? 29.01469 -3.05086 0.93589 1.000 14.22073 15 CYS B O 1
ATOM 1906 N N . ASN B 1 35 ? 28.13463 -4.29620 -0.72695 1.000 13.35870 16 ASN B N 1
ATOM 1907 C CA . ASN B 1 35 ? 29.35383 -4.30546 -1.52720 1.000 16.35723 16 ASN B CA 1
ATOM 1908 C C . ASN B 1 35 ? 29.01401 -4.24671 -3.00453 1.000 17.75921 16 ASN B C 1
ATOM 1909 O O . ASN B 1 35 ? 28.04700 -4.87720 -3.45260 1.000 16.38856 16 ASN B O 1
ATOM 1914 N N . GLY B 1 36 ? 29.86146 -3.55440 -3.76140 1.000 14.47780 17 GLY B N 1
ATOM 1915 C CA . GLY B 1 36 ? 29.76831 -3.60764 -5.19772 1.000 17.71810 17 GLY B CA 1
ATOM 1916 C C . GLY B 1 36 ? 29.44881 -2.26657 -5.81825 1.000 20.61588 17 GLY B C 1
ATOM 1917 O O . GLY B 1 36 ? 28.80905 -1.41256 -5.19388 1.000 18.08762 17 GLY B O 1
ATOM 1918 N N . THR B 1 37 ? 29.91340 -2.07848 -7.04912 1.000 16.53525 18 THR B N 1
ATOM 1919 C CA . THR B 1 37 ? 29.58836 -0.92250 -7.87359 1.000 18.20993 18 THR B CA 1
ATOM 1920 C C . THR B 1 37 ? 29.12287 -1.45444 -9.21930 1.000 18.22594 18 THR B C 1
ATOM 1921 O O . THR B 1 37 ? 29.26286 -2.64660 -9.51064 1.000 14.63909 18 THR B O 1
ATOM 1925 N N . LYS B 1 38 ? 28.59236 -0.56892 -10.06777 1.000 15.14529 19 LYS B N 1
ATOM 1926 C CA . LYS B 1 38 ? 28.22887 -1.01433 -11.40494 1.000 16.55462 19 LYS B CA 1
ATOM 1927 C C . LYS B 1 38 ? 29.39305 -1.75524 -12.04738 1.000 14.81253 19 LYS B C 1
ATOM 1928 O O . LYS B 1 38 ? 29.21814 -2.83316 -12.61656 1.000 15.80946 19 LYS B O 1
ATOM 1934 N N . GLU B 1 39 ? 30.60287 -1.19676 -11.93209 1.000 15.44558 20 GLU B N 1
ATOM 1935 C CA . GLU B 1 39 ? 31.76276 -1.79048 -12.59307 1.000 15.61170 20 GLU B CA 1
ATOM 1936 C C . GLU B 1 39 ? 32.13383 -3.13661 -11.98496 1.000 15.63215 20 GLU B C 1
ATOM 1937 O O . GLU B 1 39 ? 32.35621 -4.11254 -12.71549 1.000 14.39340 20 GLU B O 1
ATOM 1943 N N . SER B 1 40 ? 32.23001 -3.21030 -10.65236 1.000 16.31002 21 SER B N 1
ATOM 1944 C CA . SER B 1 40 ? 32.61067 -4.47665 -10.02748 1.000 17.77750 21 SER B CA 1
ATOM 1945 C C . SER B 1 40 ? 31.56216 -5.54687 -10.27261 1.000 15.01341 21 SER B C 1
ATOM 1946 O O . SER B 1 40 ? 31.89579 -6.73246 -10.37759 1.000 12.08677 21 SER B O 1
ATOM 1949 N N . ILE B 1 41 ? 30.30244 -5.15061 -10.39805 1.000 14.21925 22 ILE B N 1
ATOM 1950 C CA . ILE B 1 41 ? 29.26309 -6.15042 -10.58881 1.000 13.86150 22 ILE B CA 1
ATOM 1951 C C . ILE B 1 41 ? 29.23394 -6.65076 -12.03695 1.000 13.41338 22 ILE B C 1
ATOM 1952 O O . ILE B 1 41 ? 28.92315 -7.82018 -12.28284 1.000 15.10075 22 ILE B O 1
ATOM 1957 N N . VAL B 1 42 ? 29.60826 -5.81562 -13.01313 1.000 15.66742 23 VAL B N 1
ATOM 1958 C CA . VAL B 1 42 ? 29.81349 -6.32635 -14.37474 1.000 16.44794 23 VAL B CA 1
ATOM 1959 C C . VAL B 1 42 ? 30.80815 -7.47673 -14.35502 1.000 17.34551 23 VAL B C 1
ATOM 1960 O O . VAL B 1 42 ? 30.61359 -8.51498 -15.00402 1.000 16.51059 23 VAL B O 1
ATOM 1964 N N . ARG B 1 43 ? 31.92308 -7.28324 -13.64867 1.000 16.90082 24 ARG B N 1
ATOM 1965 C CA . ARG B 1 43 ? 32.96884 -8.29718 -13.64796 1.000 18.23576 24 ARG B CA 1
ATOM 1966 C C . ARG B 1 43 ? 32.50794 -9.55025 -12.91808 1.000 17.25506 24 ARG B C 1
ATOM 1967 O O . ARG B 1 43 ? 32.76033 -10.66451 -13.37706 1.000 19.82187 24 ARG B O 1
ATOM 1975 N N . LEU B 1 44 ? 31.82134 -9.38998 -11.77623 1.000 15.11470 25 LEU B N 1
ATOM 1976 C CA . LEU B 1 44 ? 31.29391 -10.55640 -11.06605 1.000 14.39726 25 LEU B CA 1
ATOM 1977 C C . LEU B 1 44 ? 30.26082 -11.31220 -11.90507 1.000 18.90901 25 LEU B C 1
ATOM 1978 O O . LEU B 1 44 ? 30.28517 -12.55018 -11.97823 1.000 17.47481 25 LEU B O 1
ATOM 1983 N N . ILE B 1 45 ? 29.34240 -10.59146 -12.54822 1.000 16.04940 26 ILE B N 1
ATOM 1984 C CA . ILE B 1 45 ? 28.37901 -11.25289 -13.41920 1.000 15.03557 26 ILE B CA 1
ATOM 1985 C C . ILE B 1 45 ? 29.09322 -11.96106 -14.55948 1.000 16.76379 26 ILE B C 1
ATOM 1986 O O . ILE B 1 45 ? 28.74781 -13.08600 -14.92643 1.000 17.05794 26 ILE B O 1
ATOM 1991 N N . SER B 1 46 ? 30.07455 -11.29813 -15.16586 1.000 16.19107 27 SER B N 1
ATOM 1992 C CA . SER B 1 46 ? 30.85825 -11.95453 -16.20367 1.000 15.42603 27 SER B CA 1
ATOM 1993 C C . SER B 1 46 ? 31.42208 -13.29979 -15.73266 1.000 19.28931 27 SER B C 1
ATOM 1994 O O . SER B 1 46 ? 31.32645 -14.30830 -16.44040 1.000 19.75613 27 SER B O 1
ATOM 1997 N N . ASP B 1 47 ? 32.04153 -13.32554 -14.55112 1.000 18.79776 28 ASP B N 1
ATOM 1998 C CA . ASP B 1 47 ? 32.65151 -14.56579 -14.04905 1.000 21.35490 28 ASP B CA 1
ATOM 1999 C C . ASP B 1 47 ? 31.61018 -15.60265 -13.62957 1.000 21.66789 28 ASP B C 1
ATOM 2000 O O . ASP B 1 47 ? 31.83227 -16.81348 -13.78552 1.000 20.61959 28 ASP B O 1
ATOM 2005 N N . LEU B 1 48 ? 30.48477 -15.16583 -13.06098 1.000 17.47613 29 LEU B N 1
ATOM 2006 C CA . LEU B 1 48 ? 29.39616 -16.10695 -12.78729 1.000 16.80921 29 LEU B CA 1
ATOM 2007 C C . LEU B 1 48 ? 28.82617 -16.68877 -14.08197 1.000 20.29563 29 LEU B C 1
ATOM 2008 O O . LEU B 1 48 ? 28.50257 -17.88357 -14.15342 1.000 19.09252 29 LEU B O 1
ATOM 2013 N N . ASN B 1 49 ? 28.66252 -15.85719 -15.10995 1.000 18.86671 30 ASN B N 1
ATOM 2014 C CA . ASN B 1 49 ? 28.14352 -16.37960 -16.37152 1.000 19.55503 30 ASN B CA 1
ATOM 2015 C C . ASN B 1 49 ? 29.07955 -17.41910 -16.97796 1.000 20.40195 30 ASN B C 1
ATOM 2016 O O . ASN B 1 49 ? 28.61658 -18.35863 -17.63326 1.000 20.93718 30 ASN B O 1
ATOM 2021 N N . SER B 1 50 ? 30.38437 -17.25822 -16.80585 1.000 19.92008 31 SER B N 1
ATOM 2022 C CA . SER B 1 50 ? 31.32621 -18.17388 -17.43891 1.000 21.69624 31 SER B CA 1
ATOM 2023 C C . SER B 1 50 ? 31.60809 -19.41034 -16.58522 1.000 26.11798 31 SER B C 1
ATOM 2024 O O . SER B 1 50 ? 32.25791 -20.34774 -17.06428 1.000 21.26798 31 SER B O 1
ATOM 2027 N N . SER B 1 51 ? 31.06617 -19.46704 -15.37426 1.000 21.66717 32 SER B N 1
ATOM 2028 C CA . SER B 1 51 ? 31.28294 -20.60161 -14.48504 1.000 24.57418 32 SER B CA 1
ATOM 2029 C C . SER B 1 51 ? 30.53216 -21.83203 -14.97142 1.000 27.60939 32 SER B C 1
ATOM 2030 O O . SER B 1 51 ? 29.42359 -21.74397 -15.49908 1.000 29.18769 32 SER B O 1
ATOM 2033 N N . LYS B 1 52 ? 31.13474 -22.99757 -14.76996 1.000 25.79670 33 LYS B N 1
ATOM 2034 C CA . LYS B 1 52 ? 30.41824 -24.25010 -14.97461 1.000 27.10376 33 LYS B CA 1
ATOM 2035 C C . LYS B 1 52 ? 29.78205 -24.62636 -13.64400 1.000 32.34415 33 LYS B C 1
ATOM 2036 O O . LYS B 1 52 ? 30.48613 -24.97863 -12.69149 1.000 35.66881 33 LYS B O 1
ATOM 2038 N N . LEU B 1 53 ? 28.45617 -24.53843 -13.56447 1.000 23.69020 34 LEU B N 1
ATOM 2039 C CA . LEU B 1 53 ? 27.73171 -24.86757 -12.34291 1.000 27.57741 34 LEU B CA 1
ATOM 2040 C C . LEU B 1 53 ? 26.95142 -26.16474 -12.53654 1.000 30.36766 34 LEU B C 1
ATOM 2041 O O . LEU B 1 53 ? 26.21589 -26.30568 -13.52138 1.000 29.61348 34 LEU B O 1
ATOM 2046 N N . GLU B 1 54 ? 27.09757 -27.09915 -11.59331 1.000 34.97017 35 GLU B N 1
ATOM 2047 C CA . GLU B 1 54 ? 26.36854 -28.36034 -11.68069 1.000 37.27867 35 GLU B CA 1
ATOM 2048 C C . GLU B 1 54 ? 24.86128 -28.10311 -11.65935 1.000 37.23926 35 GLU B C 1
ATOM 2049 O O . GLU B 1 54 ? 24.38614 -27.25187 -10.89812 1.000 33.93675 35 GLU B O 1
ATOM 2055 N N . PRO B 1 55 ? 24.07118 -28.87653 -12.41462 1.000 39.06450 36 PRO B N 1
ATOM 2056 C CA . PRO B 1 55 ? 22.66487 -28.50307 -12.63400 1.000 36.42552 36 PRO B CA 1
ATOM 2057 C C . PRO B 1 55 ? 21.73044 -28.78940 -11.47088 1.000 33.87722 36 PRO B C 1
ATOM 2058 O O . PRO B 1 55 ? 20.63238 -28.21748 -11.43489 1.000 40.33870 36 PRO B O 1
ATOM 2062 N N . ASP B 1 56 ? 22.10759 -29.64890 -10.52926 1.000 29.30013 37 ASP B N 1
ATOM 2063 C CA . ASP B 1 56 ? 21.19100 -30.07303 -9.47855 1.000 33.32019 37 ASP B CA 1
ATOM 2064 C C . ASP B 1 56 ? 21.35050 -29.26742 -8.19696 1.000 31.55220 37 ASP B C 1
ATOM 2065 O O . ASP B 1 56 ? 21.13209 -29.81061 -7.10860 1.000 31.10481 37 ASP B O 1
ATOM 2067 N N . VAL B 1 57 ? 21.75535 -27.99987 -8.28730 1.000 27.27544 38 VAL B N 1
ATOM 2068 C CA . VAL B 1 57 ? 21.84346 -27.11924 -7.12409 1.000 25.69714 38 VAL B CA 1
ATOM 2069 C C . VAL B 1 57 ? 21.04022 -25.85973 -7.42492 1.000 22.15389 38 VAL B C 1
ATOM 2070 O O . VAL B 1 57 ? 21.13052 -25.31377 -8.53378 1.000 21.44219 38 VAL B O 1
ATOM 2074 N N . ASP B 1 58 ? 20.22979 -25.42301 -6.45894 1.000 19.24457 39 ASP B N 1
ATOM 2075 C CA . ASP B 1 58 ? 19.54488 -24.13964 -6.57556 1.000 22.20919 39 ASP B CA 1
ATOM 2076 C C . ASP B 1 58 ? 20.51570 -23.02940 -6.19246 1.000 19.19708 39 ASP B C 1
ATOM 2077 O O . ASP B 1 58 ? 21.01297 -22.99671 -5.06547 1.000 18.11485 39 ASP B O 1
ATOM 2082 N N . VAL B 1 59 ? 20.77105 -22.11630 -7.11812 1.000 18.44910 40 VAL B N 1
ATOM 2083 C CA . VAL B 1 59 ? 21.76230 -21.06414 -6.93079 1.000 16.75007 40 VAL B CA 1
ATOM 2084 C C . VAL B 1 59 ? 21.04835 -19.71914 -6.89858 1.000 16.47811 40 VAL B C 1
ATOM 2085 O O . VAL B 1 59 ? 20.22259 -19.42556 -7.77393 1.000 17.24023 40 VAL B O 1
ATOM 2089 N N . VAL B 1 60 ? 21.36714 -18.90797 -5.88771 1.000 17.11124 41 VAL B N 1
ATOM 2090 C CA . VAL B 1 60 ? 20.74054 -17.60950 -5.66218 1.000 13.72111 41 VAL B CA 1
ATOM 2091 C C . VAL B 1 60 ? 21.83813 -16.60253 -5.32863 1.000 13.51083 41 VAL B C 1
ATOM 2092 O O . VAL B 1 60 ? 22.80621 -16.94288 -4.64733 1.000 15.75576 41 VAL B O 1
ATOM 2096 N N . VAL B 1 61 ? 21.71181 -15.36979 -5.82178 1.000 14.44571 42 VAL B N 1
ATOM 2097 C CA . VAL B 1 61 ? 22.59021 -14.28584 -5.38430 1.000 12.80353 42 VAL B CA 1
ATOM 2098 C C . VAL B 1 61 ? 21.71865 -13.12933 -4.90094 1.000 15.04293 42 VAL B C 1
ATOM 2099 O O . VAL B 1 61 ? 20.61176 -12.91925 -5.40365 1.000 13.42994 42 VAL B O 1
ATOM 2103 N N . ALA B 1 62 ? 22.24047 -12.35578 -3.94093 1.000 13.20722 43 ALA B N 1
ATOM 2104 C CA . ALA B 1 62 ? 21.52188 -11.23005 -3.32932 1.000 13.78287 43 ALA B CA 1
ATOM 2105 C C . ALA B 1 62 ? 22.32240 -9.94439 -3.50206 1.000 11.87196 43 ALA B C 1
ATOM 2106 O O . ALA B 1 62 ? 23.16921 -9.62451 -2.66028 1.000 13.65192 43 ALA B O 1
ATOM 2108 N N . PRO B 1 63 ? 22.08132 -9.17261 -4.56079 1.000 14.15843 44 PRO B N 1
ATOM 2109 C CA . PRO B 1 63 ? 22.80441 -7.89589 -4.74869 1.000 13.22316 44 PRO B CA 1
ATOM 2110 C C . PRO B 1 63 ? 22.20306 -6.79272 -3.89084 1.000 13.17918 44 PRO B C 1
ATOM 2111 O O . PRO B 1 63 ? 21.04569 -6.89563 -3.46264 1.000 13.12543 44 PRO B O 1
ATOM 2115 N N . PRO B 1 64 ? 22.95333 -5.72614 -3.60779 1.000 12.43598 45 PRO B N 1
ATOM 2116 C CA . PRO B 1 64 ? 22.33656 -4.53857 -2.99123 1.000 12.22867 45 PRO B CA 1
ATOM 2117 C C . PRO B 1 64 ? 21.18275 -4.05690 -3.86077 1.000 12.60824 45 PRO B C 1
ATOM 2118 O O . PRO B 1 64 ? 21.20817 -4.22711 -5.07663 1.000 13.23321 45 PRO B O 1
ATOM 2122 N N . PHE B 1 65 ? 20.18141 -3.41889 -3.23101 1.000 13.38382 46 PHE B N 1
ATOM 2123 C CA . PHE B 1 65 ? 18.96626 -3.02232 -3.95766 1.000 13.12760 46 PHE B CA 1
ATOM 2124 C C . PHE B 1 65 ? 19.28123 -2.30607 -5.27444 1.000 13.13528 46 PHE B C 1
ATOM 2125 O O . PHE B 1 65 ? 18.63576 -2.55532 -6.29809 1.000 14.93657 46 PHE B O 1
ATOM 2133 N N . LEU B 1 66 ? 20.20092 -1.33042 -5.23471 1.000 12.47971 47 LEU B N 1
ATOM 2134 C CA . LEU B 1 66 ? 20.46747 -0.46678 -6.38622 1.000 12.89187 47 LEU B CA 1
ATOM 2135 C C . LEU B 1 66 ? 20.74337 -1.25487 -7.65892 1.000 14.90520 47 LEU B C 1
ATOM 2136 O O . LEU B 1 66 ? 20.43276 -0.79251 -8.76437 1.000 13.27681 47 LEU B O 1
ATOM 2141 N N . TYR B 1 67 ? 21.37247 -2.42116 -7.52672 1.000 11.96783 48 TYR B N 1
ATOM 2142 C CA . TYR B 1 67 ? 21.91703 -3.13787 -8.66678 1.000 12.60219 48 TYR B CA 1
ATOM 2143 C C . TYR B 1 67 ? 21.09946 -4.35248 -9.06179 1.000 16.46028 48 TYR B C 1
ATOM 2144 O O . TYR B 1 67 ? 21.48136 -5.04774 -10.00794 1.000 14.41339 48 TYR B O 1
ATOM 2153 N N . ILE B 1 68 ? 19.97846 -4.61540 -8.38728 1.000 13.13246 49 ILE B N 1
ATOM 2154 C CA . ILE B 1 68 ? 19.22287 -5.83086 -8.67638 1.000 15.06719 49 ILE B CA 1
ATOM 2155 C C . ILE B 1 68 ? 18.75371 -5.85372 -10.13319 1.000 16.18339 49 ILE B C 1
ATOM 2156 O O . ILE B 1 68 ? 18.77854 -6.90677 -10.78877 1.000 14.54709 49 ILE B O 1
ATOM 2161 N N . GLU B 1 69 ? 18.33934 -4.70119 -10.67809 1.000 15.43544 50 GLU B N 1
ATOM 2162 C CA . GLU B 1 69 ? 17.85582 -4.71514 -12.06648 1.000 15.80776 50 GLU B CA 1
ATOM 2163 C C . GLU B 1 69 ? 18.97691 -5.05013 -13.04171 1.000 17.48025 50 GLU B C 1
ATOM 2164 O O . GLU B 1 69 ? 18.76903 -5.80654 -14.00041 1.000 16.73761 50 GLU B O 1
ATOM 2166 N N . GLN B 1 70 ? 20.16665 -4.48207 -12.82720 1.000 14.23868 51 GLN B N 1
ATOM 2167 C CA . GLN B 1 70 ? 21.30342 -4.80163 -13.69312 1.000 17.05139 51 GLN B CA 1
ATOM 2168 C C . GLN B 1 70 ? 21.62793 -6.28623 -13.62641 1.000 16.02405 51 GLN B C 1
ATOM 2169 O O . GLN B 1 70 ? 21.88066 -6.92724 -14.65527 1.000 16.44515 51 GLN B O 1
ATOM 2175 N N . VAL B 1 71 ? 21.60786 -6.85638 -12.42712 1.000 15.39734 52 VAL B N 1
ATOM 2176 C CA . VAL B 1 71 ? 21.89522 -8.28569 -12.30030 1.000 14.06342 52 VAL B CA 1
ATOM 2177 C C . VAL B 1 71 ? 20.81559 -9.10943 -12.98980 1.000 16.05298 52 VAL B C 1
ATOM 2178 O O . VAL B 1 71 ? 21.10919 -10.04667 -13.74246 1.000 16.55493 52 VAL B O 1
ATOM 2182 N N . LYS B 1 72 ? 19.54819 -8.79932 -12.72011 1.000 15.10710 53 LYS B N 1
ATOM 2183 C CA . LYS B 1 72 ? 18.47720 -9.56483 -13.35534 1.000 18.38568 53 LYS B CA 1
ATOM 2184 C C . LYS B 1 72 ? 18.59848 -9.51282 -14.86844 1.000 19.33020 53 LYS B C 1
ATOM 2185 O O . LYS B 1 72 ? 18.34232 -10.51221 -15.55848 1.000 19.25071 53 LYS B O 1
ATOM 2191 N N . SER B 1 73 ? 19.01929 -8.36091 -15.40388 1.000 16.46951 54 SER B N 1
ATOM 2192 C CA . SER B 1 73 ? 19.07362 -8.19332 -16.85239 1.000 20.27314 54 SER B CA 1
ATOM 2193 C C . SER B 1 73 ? 20.20756 -8.97920 -17.49485 1.000 20.61387 54 SER B C 1
ATOM 2194 O O . SER B 1 73 ? 20.06356 -9.42341 -18.63986 1.000 20.34513 54 SER B O 1
ATOM 2197 N N . THR B 1 74 ? 21.35746 -9.11999 -16.82735 1.000 15.58828 55 THR B N 1
ATOM 2198 C CA . THR B 1 74 ? 22.52368 -9.64392 -17.52982 1.000 18.00814 55 THR B CA 1
ATOM 2199 C C . THR B 1 74 ? 23.12776 -10.90538 -16.92146 1.000 20.24276 55 THR B C 1
ATOM 2200 O O . THR B 1 74 ? 24.05506 -11.46452 -17.51499 1.000 18.23960 55 THR B O 1
ATOM 2204 N N . LEU B 1 75 ? 22.64461 -11.37221 -15.77676 1.000 16.37257 56 LEU B N 1
ATOM 2205 C CA . LEU B 1 75 ? 23.10785 -12.63334 -15.21054 1.000 16.48893 56 LEU B CA 1
ATOM 2206 C C . LEU B 1 75 ? 22.30462 -13.80007 -15.77806 1.000 18.91008 56 LEU B C 1
ATOM 2207 O O . LEU B 1 75 ? 21.09491 -13.69320 -15.97919 1.000 18.44655 56 LEU B O 1
ATOM 2212 N N . THR B 1 76 ? 22.98716 -14.91415 -16.04664 1.000 18.79192 57 THR B N 1
ATOM 2213 C CA . THR B 1 76 ? 22.31612 -16.14647 -16.47727 1.000 20.33909 57 THR B CA 1
ATOM 2214 C C . THR B 1 76 ? 21.05492 -16.44127 -15.67652 1.000 20.04925 57 THR B C 1
ATOM 2215 O O . THR B 1 76 ? 21.07212 -16.44370 -14.44472 1.000 18.83693 57 THR B O 1
ATOM 2219 N N . ASP B 1 77 ? 19.96088 -16.74692 -16.38188 1.000 24.69754 58 ASP B N 1
ATOM 2220 C CA . ASP B 1 77 ? 18.75256 -17.02711 -15.60755 1.000 24.95500 58 ASP B CA 1
ATOM 2221 C C . ASP B 1 77 ? 18.79465 -18.38328 -14.90627 1.000 24.17533 58 ASP B C 1
ATOM 2222 O O . ASP B 1 77 ? 17.81564 -18.74160 -14.24235 1.000 24.86758 58 ASP B O 1
ATOM 2227 N N . ARG B 1 78 ? 19.89577 -19.13052 -15.00046 1.000 21.67649 59 ARG B N 1
ATOM 2228 C CA . ARG B 1 78 ? 20.06424 -20.29763 -14.14039 1.000 23.92827 59 ARG B CA 1
ATOM 2229 C C . ARG B 1 78 ? 20.13417 -19.90187 -12.66434 1.000 24.27735 59 ARG B C 1
ATOM 2230 O O . ARG B 1 78 ? 19.78197 -20.69797 -11.78438 1.000 24.58022 59 ARG B O 1
ATOM 2238 N N . ILE B 1 79 ? 20.56066 -18.67430 -12.37520 1.000 20.22430 60 ILE B N 1
ATOM 2239 C CA . ILE B 1 79 ? 20.68157 -18.16957 -11.01039 1.000 15.41283 60 ILE B CA 1
ATOM 2240 C C . ILE B 1 79 ? 19.48543 -17.28069 -10.71272 1.000 17.04698 60 ILE B C 1
ATOM 2241 O O . ILE B 1 79 ? 19.18441 -16.36804 -11.48948 1.000 19.33780 60 ILE B O 1
ATOM 2246 N N . GLU B 1 80 ? 18.80245 -17.54154 -9.60043 1.000 17.47781 61 GLU B N 1
ATOM 2247 C CA . GLU B 1 80 ? 17.69160 -16.70043 -9.15981 1.000 18.26505 61 GLU B CA 1
ATOM 2248 C C . GLU B 1 80 ? 18.19656 -15.57292 -8.25270 1.000 18.46756 61 GLU B C 1
ATOM 2249 O O . GLU B 1 80 ? 19.31669 -15.60715 -7.73965 1.000 14.65235 61 GLU B O 1
ATOM 2255 N N . ILE B 1 81 ? 17.35559 -14.55746 -8.05741 1.000 18.08355 62 ILE B N 1
ATOM 2256 C CA . ILE B 1 81 ? 17.79477 -13.32716 -7.40604 1.000 16.32266 62 ILE B CA 1
ATOM 2257 C C . ILE B 1 81 ? 17.07218 -13.14018 -6.07401 1.000 17.75044 62 ILE B C 1
ATOM 2258 O O . ILE B 1 81 ? 15.85396 -13.31886 -5.97834 1.000 19.31151 62 ILE B O 1
ATOM 2263 N N . ALA B 1 82 ? 17.83320 -12.76079 -5.04512 1.000 15.22735 63 ALA B N 1
ATOM 2264 C CA . ALA B 1 82 ? 17.31387 -12.45734 -3.71848 1.000 15.13456 63 ALA B CA 1
ATOM 2265 C C . ALA B 1 82 ? 17.61703 -11.00620 -3.37147 1.000 14.43713 63 ALA B C 1
ATOM 2266 O O . ALA B 1 82 ? 18.61323 -10.44882 -3.82092 1.000 18.92261 63 ALA B O 1
ATOM 2268 N N . ALA B 1 83 ? 16.76483 -10.39958 -2.55262 1.000 14.44740 64 ALA B N 1
ATOM 2269 C CA . ALA B 1 83 ? 17.10244 -9.14204 -1.90489 1.000 15.60973 64 ALA B CA 1
ATOM 2270 C C . ALA B 1 83 ? 17.60441 -9.41885 -0.49152 1.000 13.89502 64 ALA B C 1
ATOM 2271 O O . ALA B 1 83 ? 17.40669 -10.50392 0.06166 1.000 16.38325 64 ALA B O 1
ATOM 2273 N N . GLN B 1 84 ? 18.23031 -8.40631 0.10068 1.000 13.70107 65 GLN B N 1
ATOM 2274 C CA . GLN B 1 84 ? 18.87840 -8.53494 1.40020 1.000 14.45073 65 GLN B CA 1
ATOM 2275 C C . GLN B 1 84 ? 18.01000 -8.10281 2.57528 1.000 15.13709 65 GLN B C 1
ATOM 2276 O O . GLN B 1 84 ? 18.42637 -8.28316 3.73013 1.000 15.26869 65 GLN B O 1
ATOM 2282 N N . ASN B 1 85 ? 16.82755 -7.54917 2.32038 1.000 11.99083 66 ASN B N 1
ATOM 2283 C CA . ASN B 1 85 ? 15.95544 -7.05630 3.38045 1.000 12.60519 66 ASN B CA 1
ATOM 2284 C C . ASN B 1 85 ? 14.65832 -6.59415 2.74306 1.000 11.06210 66 ASN B C 1
ATOM 2285 O O . ASN B 1 85 ? 14.60735 -6.32574 1.53527 1.000 14.91220 66 ASN B O 1
ATOM 2290 N N . CYS B 1 86 ? 13.62244 -6.45610 3.57186 1.000 11.86615 67 CYS B N 1
ATOM 2291 C CA . CYS B 1 86 ? 12.44866 -5.69048 3.16507 1.000 14.04962 67 CYS B CA 1
ATOM 2292 C C . CYS B 1 86 ? 11.75762 -5.15925 4.41317 1.000 14.49020 67 CYS B C 1
ATOM 2293 O O . CYS B 1 86 ? 12.14664 -5.46166 5.53728 1.000 13.86594 67 CYS B O 1
ATOM 2296 N N . TRP B 1 87 ? 10.73161 -4.33931 4.19223 1.000 14.58160 68 TRP B N 1
ATOM 2297 C CA . TRP B 1 87 ? 9.94293 -3.73721 5.25423 1.000 15.52624 68 TRP B CA 1
ATOM 2298 C C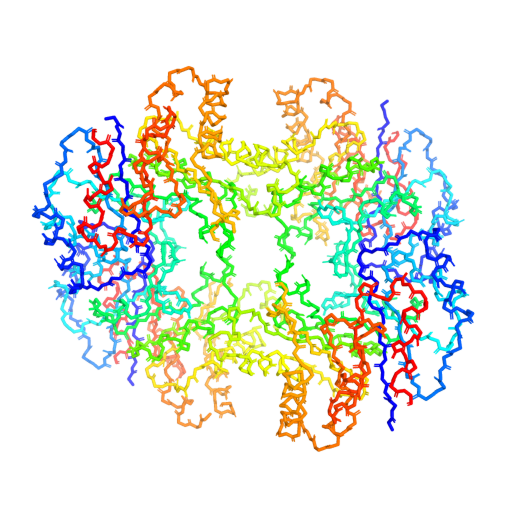 . TRP B 1 87 ? 8.96871 -4.76162 5.85578 1.000 17.30679 68 TRP B C 1
ATOM 2299 O O . TRP B 1 87 ? 8.71217 -5.82430 5.28732 1.000 15.11518 68 TRP B O 1
ATOM 2310 N N . ILE B 1 88 ? 8.41311 -4.42311 7.02437 1.000 17.03441 69 ILE B N 1
ATOM 2311 C CA . ILE B 1 88 ? 7.52486 -5.33826 7.74311 1.000 15.95754 69 ILE B CA 1
ATOM 2312 C C . ILE B 1 88 ? 6.14810 -5.44335 7.12889 1.000 21.07250 69 ILE B C 1
ATOM 2313 O O . ILE B 1 88 ? 5.38665 -6.34974 7.49128 1.000 21.70947 69 ILE B O 1
ATOM 2318 N N . GLY B 1 89 ? 5.79051 -4.52850 6.23700 1.000 19.87733 70 GLY B N 1
ATOM 2319 C CA . GLY B 1 89 ? 4.45298 -4.50487 5.69357 1.000 20.35234 70 GLY B CA 1
ATOM 2320 C C . GLY B 1 89 ? 4.41314 -3.89419 4.31591 1.000 21.25333 70 GLY B C 1
ATOM 2321 O O . GLY B 1 89 ? 5.46124 -3.64633 3.70907 1.000 18.87594 70 GLY B O 1
ATOM 2322 N N . LYS B 1 90 ? 3.21225 -3.64657 3.80473 1.000 20.28415 71 LYS B N 1
ATOM 2323 C CA . LYS B 1 90 ? 3.08223 -3.07008 2.48399 1.000 19.24272 71 LYS B CA 1
ATOM 2324 C C . LYS B 1 90 ? 3.69607 -1.66512 2.45313 1.000 17.07094 71 LYS B C 1
ATOM 2325 O O . LYS B 1 90 ? 3.99232 -1.05788 3.48957 1.000 20.53113 71 LYS B O 1
ATOM 2331 N N . GLY B 1 91 ? 3.89788 -1.16749 1.23858 1.000 19.63173 72 GLY B N 1
ATOM 2332 C CA . GLY B 1 91 ? 4.48206 0.14708 1.02189 1.000 20.27430 72 GLY B CA 1
ATOM 2333 C C . GLY B 1 91 ? 3.62206 1.29963 1.52554 1.000 21.76283 72 GLY B C 1
ATOM 2334 O O . GLY B 1 91 ? 2.46329 1.15147 1.92788 1.000 22.02850 72 GLY B O 1
ATOM 2335 N N . GLY B 1 92 ? 4.22320 2.47490 1.52272 1.000 19.04246 73 GLY B N 1
ATOM 2336 C CA . GLY B 1 92 ? 3.59590 3.65221 2.08596 1.000 15.99486 73 GLY B CA 1
ATOM 2337 C C . GLY B 1 92 ? 4.66180 4.56771 2.67856 1.000 19.37658 73 GLY B C 1
ATOM 2338 O O . GLY B 1 92 ? 5.75695 4.67274 2.12123 1.000 16.15505 73 GLY B O 1
ATOM 2339 N N . ALA B 1 93 ? 4.33360 5.19902 3.81223 1.000 14.85998 74 ALA B N 1
ATOM 2340 C CA . ALA B 1 93 ? 5.14549 6.30438 4.33011 1.000 17.12801 74 ALA B CA 1
ATOM 2341 C C . ALA B 1 93 ? 6.27284 5.75817 5.20406 1.000 16.69200 74 ALA B C 1
ATOM 2342 O O . ALA B 1 93 ? 6.32044 5.95601 6.41981 1.000 18.31691 74 ALA B O 1
ATOM 2344 N N . PHE B 1 94 ? 7.20669 5.04904 4.55179 1.000 15.65674 75 PHE B N 1
ATOM 2345 C CA . PHE B 1 94 ? 8.34215 4.43430 5.24439 1.000 14.79499 75 PHE B CA 1
ATOM 2346 C C . PHE B 1 94 ? 9.63339 4.78800 4.49567 1.000 16.66024 75 PHE B C 1
ATOM 2347 O O . PHE B 1 94 ? 10.24004 3.96460 3.81638 1.000 14.22004 75 PHE B O 1
ATOM 2355 N N . THR B 1 95 ? 10.03907 6.04768 4.62143 1.000 15.66388 76 THR B N 1
ATOM 2356 C CA . THR B 1 95 ? 11.19382 6.54667 3.88297 1.000 13.15274 76 THR B CA 1
ATOM 2357 C C . THR B 1 95 ? 12.40623 5.65000 4.08279 1.000 10.79440 76 THR B C 1
ATOM 2358 O O . THR B 1 95 ? 12.74914 5.29088 5.21398 1.000 13.63185 76 THR B O 1
ATOM 2362 N N . GLY B 1 96 ? 13.05111 5.28868 2.97078 1.000 14.01977 77 GLY B N 1
ATOM 2363 C CA . GLY B 1 96 ? 14.23968 4.46625 3.01015 1.000 14.32307 77 GLY B CA 1
ATOM 2364 C C . GLY B 1 96 ? 14.01874 2.97185 2.85499 1.000 14.41998 77 GLY B C 1
ATOM 2365 O O . GLY B 1 96 ? 14.99357 2.24883 2.59225 1.000 16.27204 77 GLY B O 1
ATOM 2366 N N . GLU B 1 97 ? 12.78601 2.48380 3.00457 1.000 13.05783 78 GLU B N 1
ATOM 2367 C CA . GLU B 1 97 ? 12.49435 1.04911 3.02943 1.000 14.82221 78 GLU B CA 1
ATOM 2368 C C . GLU B 1 97 ? 12.02342 0.54794 1.66179 1.000 16.99532 78 GLU B C 1
ATOM 2369 O O . GLU B 1 97 ? 11.50157 1.31306 0.84030 1.000 14.84148 78 GLU B O 1
ATOM 2375 N N . ILE B 1 98 ? 12.17107 -0.76565 1.44574 1.000 13.66065 79 ILE B N 1
ATOM 2376 C CA . ILE B 1 98 ? 11.71528 -1.45258 0.23131 1.000 10.37338 79 ILE B CA 1
ATOM 2377 C C . ILE B 1 98 ? 10.67055 -2.49170 0.63636 1.000 13.80213 79 ILE B C 1
ATOM 2378 O O . ILE B 1 98 ? 10.90258 -3.27429 1.56426 1.000 11.97766 79 ILE B O 1
ATOM 2383 N N . SER B 1 99 ? 9.52508 -2.49981 -0.05342 1.000 13.36255 80 SER B N 1
ATOM 2384 C CA . SER B 1 99 ? 8.43314 -3.41824 0.26916 1.000 15.06167 80 SER B CA 1
ATOM 2385 C C . SER B 1 99 ? 8.57123 -4.72227 -0.50822 1.000 13.63506 80 SER B C 1
ATOM 2386 O O . SER B 1 99 ? 9.12580 -4.75823 -1.60998 1.000 14.12873 80 SER B O 1
ATOM 2389 N N . ALA B 1 100 ? 8.00294 -5.78846 0.05451 1.000 15.57083 81 ALA B N 1
ATOM 2390 C CA . ALA B 1 100 ? 8.05036 -7.08763 -0.61393 1.000 16.10564 81 ALA B CA 1
ATOM 2391 C C . ALA B 1 100 ? 7.35310 -7.05570 -1.96549 1.000 16.90849 81 ALA B C 1
ATOM 2392 O O . ALA B 1 100 ? 7.75388 -7.77375 -2.88882 1.000 17.20859 81 ALA B O 1
ATOM 2394 N N . GLU B 1 101 ? 6.26253 -6.28825 -2.09917 1.000 17.75252 82 GLU B N 1
ATOM 2395 C CA . GLU B 1 101 ? 5.66740 -6.22867 -3.43311 1.000 16.75483 82 GLU B CA 1
ATOM 2396 C C . GLU B 1 101 ? 6.61155 -5.56368 -4.42322 1.000 18.25841 82 GLU B C 1
ATOM 2397 O O . GLU B 1 101 ? 6.58384 -5.88325 -5.61895 1.000 16.33846 82 GLU B O 1
ATOM 2403 N N . GLN B 1 102 ? 7.47125 -4.65188 -3.95803 1.000 17.39822 83 GLN B N 1
ATOM 2404 C CA . GLN B 1 102 ? 8.46792 -4.09088 -4.86867 1.000 13.72106 83 GLN B CA 1
ATOM 2405 C C . GLN B 1 102 ? 9.53079 -5.12537 -5.21452 1.000 17.60211 83 GLN B C 1
ATOM 2406 O O . GLN B 1 102 ? 10.00608 -5.18637 -6.35788 1.000 16.96676 83 GLN B O 1
ATOM 2412 N N . LEU B 1 103 ? 9.90691 -5.95936 -4.24372 1.000 15.14480 84 LEU B N 1
ATOM 2413 C CA . LEU B 1 103 ? 10.82405 -7.05306 -4.54801 1.000 16.35619 84 LEU B CA 1
ATOM 2414 C C . LEU B 1 103 ? 10.23362 -7.96698 -5.61410 1.000 15.40530 84 LEU B C 1
ATOM 2415 O O . LEU B 1 103 ? 10.91790 -8.35543 -6.57166 1.000 20.08268 84 LEU B O 1
ATOM 2420 N N . LYS B 1 104 ? 8.96062 -8.33153 -5.45483 1.000 18.70835 85 LYS B N 1
ATOM 2421 C CA . LYS B 1 104 ? 8.27211 -9.12456 -6.47438 1.000 21.64047 85 LYS B CA 1
ATOM 2422 C C . LYS B 1 104 ? 8.35110 -8.43833 -7.83205 1.000 23.95848 85 LYS B C 1
ATOM 2423 O O . LYS B 1 104 ? 8.70066 -9.05666 -8.84480 1.000 22.49461 85 LYS B O 1
ATOM 2429 N N . ASP B 1 105 ? 8.04077 -7.14049 -7.85335 1.000 20.12417 86 ASP B N 1
ATOM 2430 C CA . ASP B 1 105 ? 7.96946 -6.37198 -9.09520 1.000 19.41766 86 ASP B CA 1
ATOM 2431 C C . ASP B 1 105 ? 9.30389 -6.34052 -9.81979 1.000 22.34037 86 ASP B C 1
ATOM 2432 O O . ASP B 1 105 ? 9.34362 -6.43667 -11.05040 1.000 21.92092 86 ASP B O 1
ATOM 2437 N N . ILE B 1 106 ? 10.41462 -6.19174 -9.08142 1.000 20.10531 87 ILE B N 1
ATOM 2438 C CA . ILE B 1 106 ? 11.72562 -6.05313 -9.71451 1.000 19.48178 87 ILE B CA 1
ATOM 2439 C C . ILE B 1 106 ? 12.28950 -7.39389 -10.15395 1.000 23.88065 87 ILE B C 1
ATOM 2440 O O . ILE B 1 106 ? 13.25669 -7.42384 -10.92118 1.000 23.32439 87 ILE B O 1
ATOM 2445 N N . GLY B 1 107 ? 11.72954 -8.50512 -9.67840 1.000 22.60019 88 GLY B N 1
ATOM 2446 C CA . GLY B 1 107 ? 12.17791 -9.80328 -10.15215 1.000 26.07803 88 GLY B CA 1
ATOM 2447 C C . GLY B 1 107 ? 12.84538 -10.70147 -9.12711 1.000 23.60801 88 GLY B C 1
ATOM 2448 O O . GLY B 1 107 ? 13.40166 -11.73907 -9.50581 1.000 17.48828 88 GLY B O 1
ATOM 2449 N N . CYS B 1 108 ? 12.80119 -10.33602 -7.84100 1.000 19.62644 89 CYS B N 1
ATOM 2450 C CA . CYS B 1 108 ? 13.34920 -11.19034 -6.79012 1.000 20.12005 89 CYS B CA 1
ATOM 2451 C C . CYS B 1 108 ? 12.43886 -12.37801 -6.52051 1.000 22.50614 89 CYS B C 1
ATOM 2452 O O . CYS B 1 108 ? 11.22236 -12.22170 -6.40066 1.000 20.94849 89 CYS B O 1
ATOM 2455 N N . LYS B 1 109 ? 13.04065 -13.55957 -6.35510 1.000 16.81031 90 LYS B N 1
ATOM 2456 C CA . LYS B 1 109 ? 12.30276 -14.73067 -5.89104 1.000 19.24790 90 LYS B CA 1
ATOM 2457 C C . LYS B 1 109 ? 12.51446 -15.00569 -4.41082 1.000 17.75521 90 LYS B C 1
ATOM 2458 O O . LYS B 1 109 ? 11.81045 -15.84878 -3.84138 1.000 20.26277 90 LYS B O 1
ATOM 2460 N N . TRP B 1 110 ? 13.44484 -14.29289 -3.77134 1.000 14.95491 91 TRP B N 1
ATOM 2461 C CA . TRP B 1 110 ? 13.84123 -14.54430 -2.39688 1.000 17.09449 91 TRP B CA 1
ATOM 2462 C C . TRP B 1 110 ? 14.14011 -13.22450 -1.70264 1.000 16.21428 91 TRP B C 1
ATOM 2463 O O . TRP B 1 110 ? 14.51451 -12.24368 -2.35150 1.000 14.24533 91 TRP B O 1
ATOM 2474 N N . VAL B 1 111 ? 14.00406 -13.22250 -0.37593 1.000 17.39722 92 VAL B N 1
ATOM 2475 C CA . VAL B 1 111 ? 14.50120 -12.13751 0.46332 1.000 15.71387 92 VAL B CA 1
ATOM 2476 C C . VAL B 1 111 ? 15.18684 -12.75497 1.67137 1.000 16.68067 92 VAL B C 1
ATOM 2477 O O . VAL B 1 111 ? 14.65952 -13.69449 2.27345 1.000 14.79296 92 VAL B O 1
ATOM 2481 N N . ILE B 1 112 ? 16.34819 -12.20750 2.04151 1.000 13.10016 93 ILE B N 1
ATOM 2482 C CA . ILE B 1 112 ? 17.03266 -12.59257 3.27377 1.000 15.14279 93 ILE B CA 1
ATOM 2483 C C . ILE B 1 112 ? 16.38141 -11.87326 4.44354 1.000 16.08723 93 ILE B C 1
ATOM 2484 O O . ILE B 1 112 ? 16.28527 -10.63807 4.44255 1.000 14.51720 93 ILE B O 1
ATOM 2489 N N . LEU B 1 113 ? 15.97260 -12.63230 5.47545 1.000 15.29543 94 LEU B N 1
ATOM 2490 C CA . LEU B 1 113 ? 15.37674 -12.03109 6.67255 1.000 15.97553 94 LEU B CA 1
ATOM 2491 C C . LEU B 1 113 ? 16.07560 -12.47961 7.94856 1.000 16.06526 94 LEU B C 1
ATOM 2492 O O . LEU B 1 113 ? 16.43675 -13.64791 8.09222 1.000 14.92978 94 LEU B O 1
ATOM 2497 N N . GLY B 1 114 ? 16.22965 -11.54461 8.88274 1.000 14.34516 95 GLY B N 1
ATOM 2498 C CA . GLY B 1 114 ? 16.84602 -11.83549 10.16385 1.000 18.16628 95 GLY B CA 1
ATOM 2499 C C . GLY B 1 114 ? 18.34333 -12.06167 10.11673 1.000 17.64582 95 GLY B C 1
ATOM 2500 O O . GLY B 1 114 ? 18.89191 -12.70096 11.01668 1.000 17.18286 95 GLY B O 1
ATOM 2501 N N . HIS B 1 115 ? 19.02558 -11.57524 9.08411 1.000 15.89110 96 HIS B N 1
ATOM 2502 C CA . HIS B 1 115 ? 20.47295 -11.75081 9.02801 1.000 16.90481 96 HIS B CA 1
ATOM 2503 C C . HIS B 1 115 ? 21.12300 -11.23100 10.30557 1.000 18.12492 96 HIS B C 1
ATOM 2504 O O . HIS B 1 115 ? 20.68467 -10.23137 10.88225 1.000 15.62085 96 HIS B O 1
ATOM 2511 N N . SER B 1 116 ? 22.18841 -11.91634 10.73688 1.000 16.76461 97 SER B N 1
ATOM 2512 C CA . SER B 1 116 ? 22.86303 -11.56182 11.98353 1.000 19.25882 97 SER B CA 1
ATOM 2513 C C . SER B 1 116 ? 23.23767 -10.08544 12.02622 1.000 20.45100 97 SER B C 1
ATOM 2514 O O . SER B 1 116 ? 23.16323 -9.44451 13.08436 1.000 18.05197 97 SER B O 1
ATOM 2517 N N . GLU B 1 117 ? 23.63506 -9.51930 10.88271 1.000 16.04695 98 GLU B N 1
ATOM 2518 C CA . GLU B 1 117 ? 24.02976 -8.11405 10.88099 1.000 15.85927 98 GLU B CA 1
ATOM 2519 C C . GLU B 1 117 ? 22.83444 -7.21131 11.15216 1.000 17.50965 98 GLU B C 1
ATOM 2520 O O . GLU B 1 117 ? 22.96602 -6.18098 11.82544 1.000 19.11931 98 GLU B O 1
ATOM 2526 N N . ARG B 1 118 ? 21.65219 -7.58372 10.64921 1.000 15.68615 99 ARG B N 1
ATOM 2527 C CA . ARG B 1 118 ? 20.47072 -6.78033 10.94893 1.000 16.50842 99 ARG B CA 1
ATOM 2528 C C . ARG B 1 118 ? 20.01520 -6.99514 12.38900 1.000 18.90190 99 ARG B C 1
ATOM 2529 O O . ARG B 1 118 ? 19.55980 -6.04861 13.03885 1.000 18.46116 99 ARG B O 1
ATOM 2537 N N . ARG B 1 119 ? 20.15663 -8.21331 12.91735 1.000 18.92346 100 ARG B N 1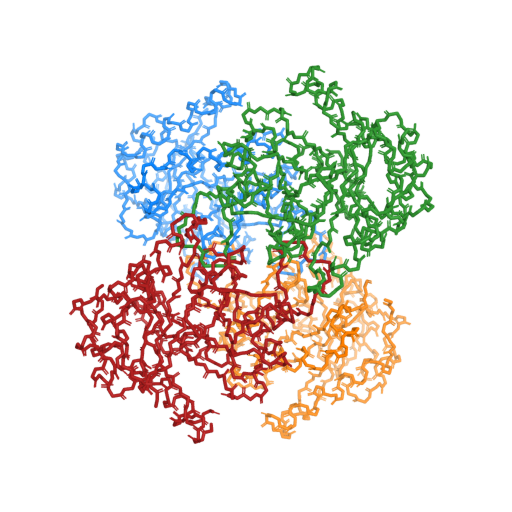
ATOM 2538 C CA . ARG B 1 119 ? 19.78077 -8.44953 14.31510 1.000 18.72232 100 ARG B CA 1
ATOM 2539 C C . ARG B 1 119 ? 20.68978 -7.68782 15.27617 1.000 21.73442 100 ARG B C 1
ATOM 2540 O O . ARG B 1 119 ? 20.21203 -7.00811 16.19404 1.000 23.41501 100 ARG B O 1
ATOM 2548 N N . HIS B 1 120 ? 22.00477 -7.77841 15.07522 1.000 21.75965 101 HIS B N 1
ATOM 2549 C CA . HIS B 1 120 ? 22.97471 -7.42997 16.11101 1.000 22.50768 101 HIS B CA 1
ATOM 2550 C C . HIS B 1 120 ? 23.68512 -6.10587 15.89244 1.000 27.39616 101 HIS B C 1
ATOM 2551 O O . HIS B 1 120 ? 24.11629 -5.48007 16.87239 1.000 25.92149 101 HIS B O 1
ATOM 2558 N N . VAL B 1 121 ? 23.85480 -5.67486 14.64663 1.000 21.05191 102 VAL B N 1
ATOM 2559 C CA . VAL B 1 121 ? 24.32529 -4.31478 14.40343 1.000 23.74058 102 VAL B CA 1
ATOM 2560 C C . VAL B 1 121 ? 23.16138 -3.32723 14.38159 1.000 22.82119 102 VAL B C 1
ATOM 2561 O O . VAL B 1 121 ? 23.30650 -2.17647 14.80274 1.000 29.99655 102 VAL B O 1
ATOM 2565 N N . MET B 1 122 ? 21.98914 -3.76929 13.96980 1.000 24.10637 103 MET B N 1
ATOM 2566 C CA . MET B 1 122 ? 20.94025 -2.86908 13.53698 1.000 22.89567 103 MET B CA 1
ATOM 2567 C C . MET B 1 122 ? 19.70362 -3.02068 14.41967 1.000 25.18695 103 MET B C 1
ATOM 2568 O O . MET B 1 122 ? 18.71815 -2.29027 14.24298 1.000 25.46893 103 MET B O 1
ATOM 2573 N N . GLY B 1 123 ? 19.74378 -3.94306 15.38016 1.000 25.00237 104 GLY B N 1
ATOM 2574 C CA . GLY B 1 123 ? 18.72848 -4.03463 16.41440 1.000 23.70662 104 GLY B CA 1
ATOM 2575 C C . GLY B 1 123 ? 17.41913 -4.68501 16.02537 1.000 25.67180 104 GLY B C 1
ATOM 2576 O O . GLY B 1 123 ? 16.43395 -4.53372 16.75115 1.000 23.94332 104 GLY B O 1
ATOM 2577 N N . GLU B 1 124 ? 17.35784 -5.42375 14.91854 1.000 21.00195 105 GLU B N 1
ATOM 2578 C CA . GLU B 1 124 ? 16.09446 -6.06281 14.57644 1.000 20.93786 105 GLU B CA 1
ATOM 2579 C C . GLU B 1 124 ? 15.77147 -7.17772 15.56990 1.000 23.77955 105 GLU B C 1
ATOM 2580 O O . GLU B 1 124 ? 16.60346 -8.04557 15.83186 1.000 22.59873 105 GLU B O 1
ATOM 2586 N N . ASN B 1 125 ? 14.55928 -7.15555 16.12608 1.000 26.66333 106 ASN B N 1
ATOM 2587 C CA . ASN B 1 125 ? 14.12926 -8.18355 17.06800 1.000 28.22623 106 ASN B CA 1
ATOM 2588 C C . ASN B 1 125 ? 13.20556 -9.19916 16.39066 1.000 22.70535 106 ASN B C 1
ATOM 2589 O O . ASN B 1 125 ? 12.77588 -9.03247 15.25226 1.000 22.50936 106 ASN B O 1
ATOM 2594 N N . ASN B 1 126 ? 12.91311 -10.27451 17.12335 1.000 24.01285 107 ASN B N 1
ATOM 2595 C CA . ASN B 1 126 ? 12.20868 -11.42402 16.55368 1.000 24.36288 107 ASN B CA 1
ATOM 2596 C C . ASN B 1 126 ? 10.81167 -11.06630 16.06527 1.000 24.52862 107 ASN B C 1
ATOM 2597 O O . ASN B 1 126 ? 10.38017 -11.53868 15.00320 1.000 22.39388 107 ASN B O 1
ATOM 2602 N N . GLU B 1 127 ? 10.06593 -10.27493 16.84348 1.000 21.11401 108 GLU B N 1
ATOM 2603 C CA . GLU B 1 127 ? 8.72548 -9.90074 16.40521 1.000 20.96635 108 GLU B CA 1
ATOM 2604 C C . GLU B 1 127 ? 8.78880 -9.13573 15.09761 1.000 21.04034 108 GLU B C 1
ATOM 2605 O O . GLU B 1 127 ? 7.97439 -9.36346 14.19574 1.000 22.55164 108 GLU B O 1
ATOM 2607 N N . PHE B 1 128 ? 9.77095 -8.23646 14.98160 1.000 20.61073 109 PHE B N 1
ATOM 2608 C CA . PHE B 1 128 ? 9.96663 -7.42522 13.78082 1.000 22.57637 109 PHE B CA 1
ATOM 2609 C C . PHE B 1 128 ? 10.26881 -8.31271 12.57483 1.000 22.60319 109 PHE B C 1
ATOM 2610 O O . PHE B 1 128 ? 9.63987 -8.19274 11.51336 1.000 18.53672 109 PHE B O 1
ATOM 2618 N N . ILE B 1 129 ? 11.21989 -9.23416 12.73788 1.000 20.47704 110 ILE B N 1
ATOM 2619 C CA . ILE B 1 129 ? 11.57425 -10.16275 11.66657 1.000 18.64985 110 ILE B CA 1
ATOM 2620 C C . ILE B 1 129 ? 10.39880 -11.06393 11.33086 1.000 19.76700 110 ILE B C 1
ATOM 2621 O O . ILE B 1 129 ? 10.17004 -11.41034 10.16633 1.000 17.66322 110 ILE B O 1
ATOM 2626 N N . GLY B 1 130 ? 9.63105 -11.46289 12.34307 1.000 20.86092 111 GLY B N 1
ATOM 2627 C CA . GLY B 1 130 ? 8.47879 -12.30289 12.07896 1.000 22.25653 111 GLY B CA 1
ATOM 2628 C C . GLY B 1 130 ? 7.45312 -11.61422 11.19966 1.000 20.86339 111 GLY B C 1
ATOM 2629 O O . GLY B 1 130 ? 6.83877 -12.24604 10.33776 1.000 18.98447 111 GLY B O 1
ATOM 2630 N N . LYS B 1 131 ? 7.25176 -10.30665 11.40850 1.000 22.33703 112 LYS B N 1
ATOM 2631 C CA . LYS B 1 131 ? 6.30046 -9.56542 10.58121 1.000 21.60032 112 LYS B CA 1
ATOM 2632 C C . LYS B 1 131 ? 6.73585 -9.53383 9.12683 1.000 21.81207 112 LYS B C 1
ATOM 2633 O O . LYS B 1 131 ? 5.89716 -9.65813 8.22621 1.000 16.78793 112 LYS B O 1
ATOM 2639 N N . LYS B 1 132 ? 8.04471 -9.32962 8.87740 1.000 17.23694 113 LYS B N 1
ATOM 2640 C CA . LYS B 1 132 ? 8.56018 -9.36276 7.51384 1.000 18.23265 113 LYS B CA 1
ATOM 2641 C C . LYS B 1 132 ? 8.31965 -10.71791 6.86382 1.000 16.94229 113 LYS B C 1
ATOM 2642 O O . LYS B 1 132 ? 7.96874 -10.78364 5.68918 1.000 16.65461 113 LYS B O 1
ATOM 2648 N N . ALA B 1 133 ? 8.52650 -11.81178 7.60257 1.000 18.33793 114 ALA B N 1
ATOM 2649 C CA . ALA B 1 133 ? 8.36705 -13.13564 7.00415 1.000 19.30957 114 ALA B CA 1
ATOM 2650 C C . ALA B 1 133 ? 6.91448 -13.39349 6.61745 1.000 20.19504 114 ALA B C 1
ATOM 2651 O O . ALA B 1 133 ? 6.62480 -13.88624 5.51974 1.000 17.67964 114 ALA B O 1
ATOM 2653 N N . ALA B 1 134 ? 5.98663 -13.07350 7.51525 1.000 18.11900 115 ALA B N 1
ATOM 2654 C CA . ALA B 1 134 ? 4.57493 -13.21091 7.19078 1.000 20.80773 115 ALA B CA 1
ATOM 2655 C C . ALA B 1 134 ? 4.22172 -12.38503 5.96475 1.000 20.35821 115 ALA B C 1
ATOM 2656 O O . ALA B 1 134 ? 3.59921 -12.88480 5.02054 1.000 19.95797 115 ALA B O 1
ATOM 2658 N N . TYR B 1 135 ? 4.65340 -11.12465 5.93922 1.000 19.45039 116 TYR B N 1
ATOM 2659 C CA . TYR B 1 135 ? 4.24938 -10.25537 4.84188 1.000 17.19818 116 TYR B CA 1
ATOM 2660 C C . TYR B 1 135 ? 4.93590 -10.64034 3.53306 1.000 19.51153 116 TYR B C 1
ATOM 2661 O O . TYR B 1 135 ? 4.28154 -10.71034 2.48552 1.000 17.42726 116 TYR B O 1
ATOM 2670 N N . ALA B 1 136 ? 6.25222 -10.89833 3.55823 1.000 17.92449 117 ALA B N 1
ATOM 2671 C CA . ALA B 1 136 ? 6.92299 -11.28577 2.31704 1.000 18.26892 117 ALA B CA 1
ATOM 2672 C C . ALA B 1 136 ? 6.31475 -12.55795 1.73060 1.000 16.79762 117 ALA B C 1
ATOM 2673 O O . ALA B 1 136 ? 6.11366 -12.65671 0.51354 1.000 16.60420 117 ALA B O 1
ATOM 2675 N N . SER B 1 137 ? 6.03637 -13.56267 2.56695 1.000 20.78744 118 SER B N 1
ATOM 2676 C CA . SER B 1 137 ? 5.44982 -14.77592 1.99736 1.000 20.84870 118 SER B CA 1
ATOM 2677 C C . SER B 1 137 ? 4.07449 -14.48345 1.41427 1.000 18.72364 118 SER B C 1
ATOM 2678 O O . SER B 1 137 ? 3.69383 -15.06090 0.38710 1.000 19.79908 118 SER B O 1
ATOM 2681 N N . SER B 1 138 ? 3.32544 -13.57395 2.04496 1.000 21.33886 119 SER B N 1
ATOM 2682 C CA . SER B 1 138 ? 2.01259 -13.20056 1.52264 1.000 23.26871 119 SER B CA 1
ATOM 2683 C C . SER B 1 138 ? 2.10627 -12.57027 0.14269 1.000 23.66641 119 SER B C 1
ATOM 2684 O O . SER B 1 138 ? 1.12425 -12.60271 -0.60881 1.000 21.04514 119 SER B O 1
ATOM 2687 N N . GLN B 1 139 ? 3.26656 -12.00821 -0.21414 1.000 18.48204 120 GLN B N 1
ATOM 2688 C CA . GLN B 1 139 ? 3.49381 -11.44747 -1.53828 1.000 19.67989 120 GLN B CA 1
ATOM 2689 C C . GLN B 1 139 ? 4.12797 -12.44510 -2.49984 1.000 20.98371 120 GLN B C 1
ATOM 2690 O O . GLN B 1 139 ? 4.48482 -12.06880 -3.62067 1.000 21.80852 120 GLN B O 1
ATOM 2696 N N . GLY B 1 140 ? 4.26966 -13.70662 -2.09848 1.000 19.41135 121 GLY B N 1
ATOM 2697 C CA . GLY B 1 140 ? 4.85577 -14.69779 -2.98032 1.000 20.24105 121 GLY B CA 1
ATOM 2698 C C . GLY B 1 140 ? 6.36248 -14.61082 -3.13250 1.000 21.75469 121 GLY B C 1
ATOM 2699 O O . GLY B 1 140 ? 6.89900 -15.00840 -4.17071 1.000 19.94787 121 GLY B O 1
ATOM 2700 N N . VAL B 1 141 ? 7.06511 -14.08219 -2.13785 1.000 18.21420 122 VAL B N 1
ATOM 2701 C CA . VAL B 1 141 ? 8.52508 -14.03913 -2.15300 1.000 18.50441 122 VAL B CA 1
ATOM 2702 C C . VAL B 1 141 ? 9.04252 -15.11123 -1.20655 1.000 16.93642 122 VAL B C 1
ATOM 2703 O O . VAL B 1 141 ? 8.55261 -15.23521 -0.07421 1.000 18.95538 122 VAL B O 1
ATOM 2707 N N . GLY B 1 142 ? 10.02724 -15.88395 -1.65297 1.000 18.77915 123 GLY B N 1
ATOM 2708 C CA . GLY B 1 142 ? 10.62887 -16.87494 -0.77281 1.000 17.33518 123 GLY B CA 1
ATOM 2709 C C . GLY B 1 142 ? 11.44516 -16.23816 0.33771 1.000 19.44221 123 GLY B C 1
ATOM 2710 O O . GLY B 1 142 ? 11.94655 -15.12930 0.21736 1.000 18.05221 123 GLY B O 1
ATOM 2711 N N . ILE B 1 143 ? 11.60362 -16.96331 1.44131 1.000 15.50913 124 ILE B N 1
ATOM 2712 C CA . ILE B 1 143 ? 12.31566 -16.46353 2.60789 1.000 16.09856 124 ILE B CA 1
ATOM 2713 C C . ILE B 1 143 ? 13.58170 -17.28058 2.80589 1.000 15.29960 124 ILE B C 1
ATOM 2714 O O . ILE B 1 143 ? 13.52393 -18.51373 2.87043 1.000 16.86077 124 ILE B O 1
ATOM 2719 N N . ILE B 1 144 ? 14.71718 -16.60013 2.93290 1.000 14.70814 125 ILE B N 1
ATOM 2720 C CA . ILE B 1 144 ? 15.92085 -17.19640 3.50273 1.000 12.89848 125 ILE B CA 1
ATOM 2721 C C . ILE B 1 144 ? 15.93070 -16.73975 4.95484 1.000 15.97027 125 ILE B C 1
ATOM 2722 O O . ILE B 1 144 ? 16.26446 -15.58585 5.25543 1.000 16.79421 125 ILE B O 1
ATOM 2727 N N . ALA B 1 145 ? 15.49112 -17.62026 5.85448 1.000 14.82359 126 ALA B N 1
ATOM 2728 C CA . ALA B 1 145 ? 15.25171 -17.28119 7.25965 1.000 15.10905 126 ALA B CA 1
ATOM 2729 C C . ALA B 1 145 ? 16.51641 -17.53520 8.07531 1.000 15.69260 126 ALA B C 1
ATOM 2730 O O . ALA B 1 145 ? 16.90358 -18.68585 8.28922 1.000 16.43943 126 ALA B O 1
ATOM 2732 N N . CYS B 1 146 ? 17.16415 -16.47046 8.52451 1.000 15.85344 127 CYS B N 1
ATOM 2733 C CA . CYS B 1 146 ? 18.44095 -16.59127 9.21675 1.000 16.89064 127 CYS B CA 1
ATOM 2734 C C . CYS B 1 146 ? 18.23053 -16.65558 10.71724 1.000 16.38014 127 CYS B C 1
ATOM 2735 O O . CYS B 1 146 ? 17.44398 -15.87950 11.27227 1.000 15.63484 127 CYS B O 1
ATOM 2738 N N . ILE B 1 147 ? 18.98640 -17.55256 11.37611 1.000 17.96539 128 ILE B N 1
ATOM 2739 C CA . ILE B 1 147 ? 18.99882 -17.68673 12.83048 1.000 20.13335 128 ILE B CA 1
ATOM 2740 C C . ILE B 1 147 ? 20.43428 -17.93397 13.28240 1.000 21.95862 128 ILE B C 1
ATOM 2741 O O . ILE B 1 147 ? 21.30539 -18.28020 12.48229 1.000 23.34958 128 ILE B O 1
ATOM 2746 N N . GLY B 1 148 ? 20.67006 -17.78571 14.57622 1.000 21.35743 129 GLY B N 1
ATOM 2747 C CA . GLY B 1 148 ? 21.97175 -18.10928 15.13752 1.000 22.33317 129 GLY B CA 1
ATOM 2748 C C . GLY B 1 148 ? 22.23786 -17.33946 16.41213 1.000 23.30280 129 GLY B C 1
ATOM 2749 O O . GLY B 1 148 ? 21.67302 -16.27844 16.65740 1.000 23.64044 129 GLY B O 1
ATOM 2750 N N . GLU B 1 149 ? 23.14812 -17.87929 17.23211 1.000 25.59461 130 GLU B N 1
ATOM 2751 C CA . GLU B 1 149 ? 23.39932 -17.37344 18.57888 1.000 21.52729 130 GLU B CA 1
ATOM 2752 C C . GLU B 1 149 ? 24.75337 -16.67439 18.69325 1.000 24.65575 130 GLU B C 1
ATOM 2753 O O . GLU B 1 149 ? 25.71830 -17.01841 18.00474 1.000 25.69271 130 GLU B O 1
ATOM 2759 N N . LEU B 1 150 ? 24.81725 -15.69204 19.58516 1.000 24.01791 131 LEU B N 1
ATOM 2760 C CA . LEU B 1 150 ? 26.04608 -14.96913 19.87778 1.000 27.17777 131 LEU B CA 1
ATOM 2761 C C . LEU B 1 150 ? 27.01073 -15.81809 20.71731 1.000 28.98012 131 LEU B C 1
ATOM 2762 O O . LEU B 1 150 ? 26.62942 -16.81942 21.32892 1.000 31.95559 131 LEU B O 1
ATOM 2767 N N . LEU B 1 151 ? 28.28031 -15.40001 20.74350 1.000 31.75658 132 LEU B N 1
ATOM 2768 C CA . LEU B 1 151 ? 29.26451 -16.06976 21.59540 1.000 33.84052 132 LEU B CA 1
ATOM 2769 C C . LEU B 1 151 ? 28.78902 -16.12380 23.04215 1.000 32.78899 132 LEU B C 1
ATOM 2770 O O . LEU B 1 151 ? 28.83162 -17.17717 23.68570 1.000 34.63567 132 LEU B O 1
ATOM 2775 N N . GLU B 1 152 ? 28.32199 -14.98978 23.56829 1.000 32.22769 133 GLU B N 1
ATOM 2776 C CA . GLU B 1 152 ? 27.87922 -14.95395 24.95856 1.000 38.50791 133 GLU B CA 1
ATOM 2777 C C . GLU B 1 152 ? 26.71655 -15.90774 25.20543 1.000 40.99384 133 GLU B C 1
ATOM 2778 O O . GLU B 1 152 ? 26.55453 -16.40656 26.32563 1.000 39.00326 133 GLU B O 1
ATOM 2780 N N . GLU B 1 153 ? 25.89883 -16.17818 24.18271 1.000 33.26504 134 GLU B N 1
ATOM 2781 C CA . GLU B 1 153 ? 24.76083 -17.07049 24.38248 1.000 31.14409 134 GLU B CA 1
ATOM 2782 C C . GLU B 1 153 ? 25.17809 -18.53254 24.33070 1.000 36.62610 134 GLU B C 1
ATOM 2783 O O . GLU B 1 153 ? 24.68458 -19.34641 25.11718 1.000 38.63086 134 GLU B O 1
ATOM 2789 N N . ARG B 1 154 ? 26.07453 -18.89013 23.40954 1.000 31.94607 135 ARG B N 1
ATOM 2790 C CA . ARG B 1 154 ? 26.59279 -20.25180 23.39632 1.000 35.99337 135 ARG B CA 1
ATOM 2791 C C . ARG B 1 154 ? 27.28285 -20.56963 24.71550 1.000 40.41602 135 ARG B C 1
ATOM 2792 O O . ARG B 1 154 ? 27.11979 -21.66388 25.27063 1.000 37.76748 135 ARG B O 1
ATOM 2800 N N . GLU B 1 155 ? 28.03905 -19.60285 25.23815 1.000 40.77054 136 GLU B N 1
ATOM 2801 C CA . GLU B 1 155 ? 28.76771 -19.78986 26.48668 1.000 41.48585 136 GLU B CA 1
ATOM 2802 C C . GLU B 1 155 ? 27.82350 -20.09980 27.64055 1.000 46.18136 136 GLU B C 1
ATOM 2803 O O . GLU B 1 155 ? 28.15713 -20.89310 28.53127 1.000 49.02430 136 GLU B O 1
ATOM 2809 N N . ALA B 1 156 ? 26.64713 -19.47281 27.65140 1.000 41.47561 137 ALA B N 1
ATOM 2810 C CA . ALA B 1 156 ? 25.62772 -19.74377 28.65534 1.000 42.97201 137 ALA B CA 1
ATOM 2811 C C . ALA B 1 156 ? 24.88149 -21.04168 28.40013 1.000 40.28577 137 ALA B C 1
ATOM 2812 O O . ALA B 1 156 ? 23.86119 -21.29342 29.05036 1.000 41.82544 137 ALA B O 1
ATOM 2814 N N . ARG B 1 157 ? 25.35198 -21.86499 27.46764 1.000 41.04428 138 ARG B N 1
ATOM 2815 C CA . ARG B 1 157 ? 24.65578 -23.09491 27.10747 1.000 40.28191 138 ARG B CA 1
ATOM 2816 C C . ARG B 1 157 ? 23.25701 -22.81311 26.57018 1.000 39.13556 138 ARG B C 1
ATOM 2817 O O . ARG B 1 157 ? 22.34537 -23.63029 26.71764 1.000 36.23194 138 ARG B O 1
ATOM 2818 N N . LYS B 1 158 ? 23.07988 -21.65117 25.93789 1.000 38.27515 139 LYS B N 1
ATOM 2819 C CA . LYS B 1 158 ? 21.78663 -21.23599 25.40852 1.000 35.07729 139 LYS B CA 1
ATOM 2820 C C . LYS B 1 158 ? 21.74389 -21.26945 23.88652 1.000 35.22969 139 LYS B C 1
ATOM 2821 O O . LYS B 1 158 ? 20.83532 -20.68539 23.28652 1.000 31.86985 139 LYS B O 1
ATOM 2823 N N . THR B 1 159 ? 22.70726 -21.93663 23.25059 1.000 33.03458 140 THR B N 1
ATOM 2824 C CA . THR B 1 159 ? 22.67967 -22.10873 21.80265 1.000 32.72888 140 THR B CA 1
ATOM 2825 C C . THR B 1 159 ? 21.28645 -22.48912 21.32257 1.000 33.61558 140 THR B C 1
ATOM 2826 O O . THR B 1 159 ? 20.70811 -21.83298 20.45080 1.000 27.94930 140 THR B O 1
ATOM 2830 N N . PHE B 1 160 ? 20.72119 -23.54545 21.90388 1.000 34.75108 141 PHE B N 1
ATOM 2831 C CA . PHE B 1 160 ? 19.46950 -24.08678 21.39085 1.000 33.36623 141 PHE B CA 1
ATOM 2832 C C . PHE B 1 160 ? 18.27114 -23.26815 21.83999 1.000 30.39886 141 PHE B C 1
ATOM 2833 O O . PHE B 1 160 ? 17.33995 -23.05132 21.05813 1.000 32.43138 141 PHE B O 1
ATOM 2841 N N . ASP B 1 161 ? 18.27564 -22.78477 23.07777 1.000 31.71300 142 ASP B N 1
ATOM 2842 C CA . ASP B 1 161 ? 17.21764 -21.87091 23.48611 1.000 34.75954 142 ASP B CA 1
ATOM 2843 C C . ASP B 1 161 ? 17.09719 -20.71180 22.49537 1.000 29.91981 142 ASP B C 1
ATOM 2844 O O . ASP B 1 161 ? 16.00250 -20.38764 22.02458 1.000 28.85997 142 ASP B O 1
ATOM 2849 N N . VAL B 1 162 ? 18.22490 -20.08632 22.15791 1.000 31.90830 143 VAL B N 1
ATOM 2850 C CA . VAL B 1 162 ? 18.19703 -18.91625 21.27901 1.000 26.59037 143 VAL B CA 1
ATOM 2851 C C . VAL B 1 162 ? 17.75433 -19.30548 19.86930 1.000 26.11319 143 VAL B C 1
ATOM 2852 O O . VAL B 1 162 ? 16.88881 -18.65208 19.27698 1.000 26.75242 143 VAL B O 1
ATOM 2856 N N . CYS B 1 163 ? 18.35244 -20.35863 19.29250 1.000 25.71239 144 CYS B N 1
ATOM 2857 C CA . CYS B 1 163 ? 17.96226 -20.74577 17.93574 1.000 23.58759 144 CYS B CA 1
ATOM 2858 C C . CYS B 1 163 ? 16.50509 -21.17118 17.89527 1.000 27.57163 144 CYS B C 1
ATOM 2859 O O . CYS B 1 163 ? 15.79302 -20.88280 16.92804 1.000 22.10919 144 CYS B O 1
ATOM 2862 N N . PHE B 1 164 ? 16.04463 -21.88036 18.93052 1.000 22.85128 145 PHE B N 1
ATOM 2863 C CA . PHE B 1 164 ? 14.65590 -22.32650 18.94342 1.000 23.56702 145 PHE B CA 1
ATOM 2864 C C . PHE B 1 164 ? 13.70031 -21.13906 19.05405 1.000 22.70170 145 PHE B C 1
ATOM 2865 O O . PHE B 1 164 ? 12.65563 -21.10546 18.39507 1.000 24.84009 145 PHE B O 1
ATOM 2873 N N . GLN B 1 165 ? 14.02655 -20.16886 19.90593 1.000 24.76369 146 GLN B N 1
ATOM 2874 C CA . GLN B 1 165 ? 13.18390 -18.98433 20.03198 1.000 23.73188 146 GLN B CA 1
ATOM 2875 C C . GLN B 1 165 ? 13.12046 -18.22301 18.71196 1.000 26.34088 146 GLN B C 1
ATOM 2876 O O . GLN B 1 165 ? 12.06477 -17.69934 18.32779 1.000 23.73997 146 GLN B O 1
ATOM 2882 N N . GLN B 1 166 ? 14.23684 -18.17915 17.99077 1.000 24.71917 147 GLN B N 1
ATOM 2883 C CA . GLN B 1 166 ? 14.24710 -17.53056 16.68177 1.000 24.04079 147 GLN B CA 1
ATOM 2884 C C . GLN B 1 166 ? 13.43604 -18.31955 15.65534 1.000 23.85943 147 GLN B C 1
ATOM 2885 O O . GLN B 1 166 ? 12.68398 -17.73068 14.86915 1.000 24.77741 147 GLN B O 1
ATOM 2891 N N . LEU B 1 167 ? 13.57108 -19.65090 15.64131 1.000 23.78998 148 LEU B N 1
ATOM 2892 C CA . LEU B 1 167 ? 12.77034 -20.46789 14.72745 1.000 24.79967 148 LEU B CA 1
ATOM 2893 C C . LEU B 1 167 ? 11.28520 -20.35935 15.02698 1.000 24.23574 148 LEU B C 1
ATOM 2894 O O . LEU B 1 167 ? 10.45930 -20.36795 14.10857 1.000 22.84395 148 LEU B O 1
ATOM 2899 N N . LYS B 1 168 ? 10.92298 -20.34091 16.31135 1.000 25.38862 149 LYS B N 1
ATOM 2900 C CA . LYS B 1 168 ? 9.51300 -20.23202 16.67244 1.000 26.80759 149 LYS B CA 1
ATOM 2901 C C . LYS B 1 168 ? 8.91695 -18.93387 16.14628 1.000 25.25401 149 LYS B C 1
ATOM 2902 O O . LYS B 1 168 ? 7.76179 -18.90515 15.70451 1.000 29.24289 149 LYS B O 1
ATOM 2908 N N . ALA B 1 169 ? 9.69402 -17.84520 16.18470 1.000 22.69106 150 ALA B N 1
ATOM 2909 C CA . ALA B 1 169 ? 9.18666 -16.57397 15.68602 1.000 25.06341 150 ALA B CA 1
ATOM 2910 C C . ALA B 1 169 ? 8.90904 -16.63961 14.18801 1.000 27.37573 150 ALA B C 1
ATOM 2911 O O . ALA B 1 169 ? 7.89740 -16.11045 13.72017 1.000 23.17173 150 ALA B O 1
ATOM 2913 N N . PHE B 1 170 ? 9.77927 -17.30161 13.41338 1.000 22.26575 151 PHE B N 1
ATOM 2914 C CA . PHE B 1 170 ? 9.42919 -17.57343 12.01962 1.000 22.15544 151 PHE B CA 1
ATOM 2915 C C . PHE B 1 170 ? 8.20447 -18.47833 11.92923 1.000 24.26052 151 PHE B C 1
ATOM 2916 O O . PHE B 1 170 ? 7.26565 -18.19992 11.17457 1.000 25.64086 151 PHE B O 1
ATOM 2924 N N . ALA B 1 171 ? 8.20809 -19.59002 12.67080 1.000 22.18691 152 ALA B N 1
ATOM 2925 C CA . ALA B 1 171 ? 7.12756 -20.56483 12.53078 1.000 22.93280 152 ALA B CA 1
ATOM 2926 C C . ALA B 1 171 ? 5.76984 -19.95208 12.86799 1.000 24.32137 152 ALA B C 1
ATOM 2927 O O . ALA B 1 171 ? 4.78575 -20.17949 12.15658 1.000 30.30810 152 ALA B O 1
ATOM 2929 N N . ASP B 1 172 ? 5.69977 -19.19154 13.95983 1.000 25.81295 153 ASP B N 1
ATOM 2930 C CA . ASP B 1 172 ? 4.45522 -18.54778 14.37206 1.000 29.53190 153 ASP B CA 1
ATOM 2931 C C . ASP B 1 172 ? 3.92677 -17.56609 13.32974 1.000 34.54253 153 ASP B C 1
ATOM 2932 O O . ASP B 1 172 ? 2.72466 -17.27845 13.32268 1.000 31.44606 153 ASP B O 1
ATOM 2937 N N . ALA B 1 173 ? 4.78854 -17.03629 12.45673 1.000 27.65978 154 ALA B N 1
ATOM 2938 C CA . ALA B 1 173 ? 4.36810 -16.04409 11.47002 1.000 28.67782 154 ALA B CA 1
ATOM 2939 C C . ALA B 1 173 ? 4.10707 -16.62499 10.08894 1.000 28.30862 154 ALA B C 1
ATOM 2940 O O . ALA B 1 173 ? 3.31465 -16.05587 9.32860 1.000 30.11737 154 ALA B O 1
ATOM 2942 N N . LEU B 1 174 ? 4.72441 -17.73982 9.74449 1.000 27.17924 155 LEU B N 1
ATOM 2943 C CA . LEU B 1 174 ? 4.66692 -18.14921 8.34453 1.000 24.40588 155 LEU B CA 1
ATOM 2944 C C . LEU B 1 174 ? 3.34722 -18.85213 8.01611 1.000 29.45747 155 LEU B C 1
ATOM 2945 O O . LEU B 1 174 ? 2.89075 -19.70099 8.78122 1.000 29.21333 155 LEU B O 1
ATOM 2950 N N . PRO B 1 175 ? 2.74191 -18.56123 6.85697 1.000 27.84998 156 PRO B N 1
ATOM 2951 C CA . PRO B 1 175 ? 1.54290 -19.31387 6.45796 1.000 33.43995 156 PRO B CA 1
ATOM 2952 C C . PRO B 1 175 ? 1.87907 -20.69419 5.94437 1.000 32.85738 156 PRO B C 1
ATOM 2953 O O . PRO B 1 175 ? 1.02145 -21.58926 5.99267 1.000 27.66453 156 PRO B O 1
ATOM 2957 N N . SER B 1 176 ? 3.10492 -20.87877 5.46190 1.000 29.18048 157 SER B N 1
ATOM 2958 C CA . SER B 1 176 ? 3.57969 -22.11317 4.86131 1.000 28.40307 157 SER B CA 1
ATOM 2959 C C . SER B 1 176 ? 5.09821 -22.11293 4.92420 1.000 29.70233 157 SER B C 1
ATOM 2960 O O . SER B 1 176 ? 5.72478 -21.05990 5.00291 1.000 24.35759 157 SER B O 1
ATOM 2963 N N . TRP B 1 177 ? 5.68090 -23.30758 4.88934 1.000 27.39494 158 TRP B N 1
ATOM 2964 C CA . TRP B 1 177 ? 7.12663 -23.45054 4.80858 1.000 30.01436 158 TRP B CA 1
ATOM 2965 C C . TRP B 1 177 ? 7.60368 -23.79682 3.40532 1.000 29.22275 158 TRP B C 1
ATOM 2966 O O . TRP B 1 177 ? 8.80826 -23.97320 3.20345 1.000 28.66985 158 TRP B O 1
ATOM 2977 N N . GLU B 1 178 ? 6.69758 -23.85986 2.42066 1.000 29.33220 159 GLU B N 1
ATOM 2978 C CA . GLU B 1 178 ? 7.05746 -24.41425 1.11750 1.000 30.80132 159 GLU B CA 1
ATOM 2979 C C . GLU B 1 178 ? 8.20215 -23.64384 0.46922 1.000 35.18541 159 GLU B C 1
ATOM 2980 O O . GLU B 1 178 ? 9.10729 -24.24406 -0.12811 1.000 33.68435 159 GLU B O 1
ATOM 2982 N N . ASN B 1 179 ? 8.17284 -22.31585 0.55893 1.000 25.80066 160 ASN B N 1
ATOM 2983 C CA . ASN B 1 179 ? 9.20035 -21.49930 -0.07807 1.000 28.00937 160 ASN B CA 1
ATOM 2984 C C . ASN B 1 179 ? 10.07275 -20.82655 0.96605 1.000 24.10817 160 ASN B C 1
ATOM 2985 O O . ASN B 1 179 ? 10.24975 -19.60075 0.94711 1.000 21.01170 160 ASN B O 1
ATOM 2990 N N . VAL B 1 180 ? 10.60802 -21.62650 1.88132 1.000 19.53890 161 VAL B N 1
ATOM 2991 C CA . VAL B 1 180 ? 11.43640 -21.13848 2.96659 1.000 20.93019 161 VAL B CA 1
ATOM 2992 C C . VAL B 1 180 ? 12.68328 -22.00381 3.03013 1.000 21.57217 161 VAL B C 1
ATOM 2993 O O . VAL B 1 180 ? 12.60707 -23.22729 2.90369 1.000 21.78527 161 VAL B O 1
ATOM 2997 N N . VAL B 1 181 ? 13.83139 -21.36522 3.19548 1.000 18.05449 162 VAL B N 1
ATOM 2998 C CA . VAL B 1 181 ? 15.08006 -22.04320 3.50695 1.000 17.86346 162 VAL B CA 1
ATOM 2999 C C . VAL B 1 181 ? 15.60625 -21.44482 4.79776 1.000 15.65320 162 VAL B C 1
ATOM 3000 O O . VAL B 1 181 ? 15.46795 -20.23884 5.02618 1.000 18.37055 162 VAL B O 1
ATOM 3004 N N . ILE B 1 182 ? 16.15285 -22.28475 5.67236 1.000 16.90332 163 ILE B N 1
ATOM 3005 C CA . ILE B 1 182 ? 16.68921 -21.82831 6.94860 1.000 17.79193 163 ILE B CA 1
ATOM 3006 C C . ILE B 1 182 ? 18.20386 -21.73360 6.81954 1.000 17.32258 163 ILE B C 1
ATOM 3007 O O . ILE B 1 182 ? 18.84812 -22.66560 6.32239 1.000 18.87845 163 ILE B O 1
ATOM 3012 N N . ALA B 1 183 ? 18.77347 -20.62498 7.27817 1.000 17.00414 164 ALA B N 1
ATOM 3013 C CA . ALA B 1 183 ? 20.22369 -20.42561 7.29313 1.000 17.96756 164 ALA B CA 1
ATOM 3014 C C . ALA B 1 183 ? 20.68072 -20.32724 8.74077 1.000 18.38334 164 ALA B C 1
ATOM 3015 O O . ALA B 1 183 ? 20.25287 -19.42128 9.46591 1.000 20.41609 164 ALA B O 1
ATOM 3017 N N . TYR B 1 184 ? 21.57137 -21.23110 9.15967 1.000 17.87801 165 TYR B N 1
ATOM 3018 C CA . TYR B 1 184 ? 22.13398 -21.15941 10.50581 1.000 16.59901 165 TYR B CA 1
ATOM 3019 C C . TYR B 1 184 ? 23.44307 -20.37976 10.46481 1.000 19.83853 165 TYR B C 1
ATOM 3020 O O . TYR B 1 184 ? 24.38378 -20.77538 9.76075 1.000 21.51802 165 TYR B O 1
ATOM 3029 N N . GLU B 1 185 ? 23.51174 -19.29427 11.23460 1.000 17.60931 166 GLU B N 1
ATOM 3030 C CA . GLU B 1 185 ? 24.69567 -18.44080 11.29983 1.000 23.05521 166 GLU B CA 1
ATOM 3031 C C . GLU B 1 185 ? 25.38877 -18.60180 12.64307 1.000 21.67160 166 GLU B C 1
ATOM 3032 O O . GLU B 1 185 ? 24.90118 -18.05076 13.64635 1.000 20.47212 166 GLU B O 1
ATOM 3038 N N . PRO B 1 186 ? 26.53974 -19.28494 12.72615 1.000 19.29065 167 PRO B N 1
ATOM 3039 C CA . PRO B 1 186 ? 27.21738 -19.38076 14.02686 1.000 23.93761 167 PRO B CA 1
ATOM 3040 C C . PRO B 1 186 ? 27.86071 -18.04611 14.37615 1.000 28.89315 167 PRO B C 1
ATOM 3041 O O . PRO B 1 186 ? 29.08113 -17.88916 14.25887 1.000 27.72533 167 PRO B O 1
ATOM 3045 N N . VAL B 1 187 ? 27.04909 -17.07136 14.79772 1.000 22.29422 168 VAL B N 1
ATOM 3046 C CA . VAL B 1 187 ? 27.58748 -15.74542 15.07792 1.000 27.36889 168 VAL B CA 1
ATOM 3047 C C . VAL B 1 187 ? 28.67542 -15.82449 16.13643 1.000 30.54886 168 VAL B C 1
ATOM 3048 O O . VAL B 1 187 ? 29.65782 -15.07494 16.08339 1.000 29.48390 168 VAL B O 1
ATOM 3052 N N . TRP B 1 188 ? 28.52569 -16.73817 17.10421 1.000 30.50574 169 TRP B N 1
ATOM 3053 C CA . TRP B 1 188 ? 29.50418 -16.88666 18.18479 1.000 32.69488 169 TRP B CA 1
ATOM 3054 C C . TRP B 1 188 ? 30.92895 -17.03384 17.66580 1.000 33.94289 169 TRP B C 1
ATOM 3055 O O . TRP B 1 188 ? 31.88735 -16.67653 18.36490 1.000 34.12052 169 TRP B O 1
ATOM 3066 N N . ALA B 1 189 ? 31.09522 -17.58776 16.46542 1.000 30.63588 170 ALA B N 1
ATOM 3067 C CA . ALA B 1 189 ? 32.39310 -17.62520 15.80283 1.000 36.39144 170 ALA B CA 1
ATOM 3068 C C . ALA B 1 189 ? 32.56577 -16.31993 15.03204 1.000 42.97942 170 ALA B C 1
ATOM 3069 O O . ALA B 1 189 ? 31.89335 -16.09675 14.02004 1.000 49.31746 170 ALA B O 1
ATOM 3071 N N . ILE B 1 190 ? 33.44131 -15.44867 15.52347 1.000 51.83390 171 ILE B N 1
ATOM 3072 C CA . ILE B 1 190 ? 33.76939 -14.19837 14.83508 1.000 49.46237 171 ILE B CA 1
ATOM 3073 C C . ILE B 1 190 ? 34.65043 -13.33259 15.72876 1.000 51.99040 171 ILE B C 1
ATOM 3074 O O . ILE B 1 190 ? 35.23410 -13.81865 16.69839 1.000 53.85683 171 ILE B O 1
ATOM 3076 N N . LYS B 1 194 ? 36.08344 -18.01258 17.16786 1.000 52.46873 175 LYS B N 1
ATOM 3077 C CA . LYS B 1 194 ? 36.96291 -18.94984 16.47733 1.000 53.70413 175 LYS B CA 1
ATOM 3078 C C . LYS B 1 194 ? 36.36745 -19.40185 15.14628 1.000 54.35118 175 LYS B C 1
ATOM 3079 O O . LYS B 1 194 ? 35.64890 -18.64567 14.48715 1.000 57.53988 175 LYS B O 1
ATOM 3080 N N . VAL B 1 195 ? 36.68460 -20.63351 14.75157 1.000 50.05874 176 VAL B N 1
ATOM 3081 C CA . VAL B 1 195 ? 36.14062 -21.25785 13.54974 1.000 49.51049 176 VAL B CA 1
ATOM 3082 C C . VAL B 1 195 ? 35.26554 -22.42970 13.97806 1.000 45.84849 176 VAL B C 1
ATOM 3083 O O . VAL B 1 195 ? 35.68613 -23.25829 14.79459 1.000 45.55382 176 VAL B O 1
ATOM 3085 N N . ALA B 1 196 ? 34.05201 -22.50114 13.43093 1.000 42.43770 177 ALA B N 1
ATOM 3086 C CA . ALA B 1 196 ? 33.13029 -23.57754 13.77965 1.000 40.77178 177 ALA B CA 1
ATOM 3087 C C . ALA B 1 196 ? 33.52441 -24.86921 13.06859 1.000 35.45259 177 ALA B C 1
ATOM 3088 O O . ALA B 1 196 ? 33.81964 -24.86195 11.86889 1.000 34.04927 177 ALA B O 1
ATOM 3090 N N . THR B 1 197 ? 33.52127 -25.98313 13.79660 1.000 31.53230 178 THR B N 1
ATOM 3091 C CA . THR B 1 197 ? 33.82782 -27.24009 13.12572 1.000 30.10859 178 THR B CA 1
ATOM 3092 C C . THR B 1 197 ? 32.60274 -27.78693 12.40175 1.000 29.70161 178 THR B C 1
ATOM 3093 O O . THR B 1 197 ? 31.46297 -27.46406 12.74976 1.000 27.76442 178 THR B O 1
ATOM 3097 N N . PRO B 1 198 ? 32.81283 -28.61408 11.37428 1.000 29.47127 179 PRO B N 1
ATOM 3098 C CA . PRO B 1 198 ? 31.66872 -29.28533 10.73478 1.000 28.25403 179 PRO B CA 1
ATOM 3099 C C . PRO B 1 198 ? 30.81059 -30.05773 11.72418 1.000 29.57655 179 PRO B C 1
ATOM 3100 O O . PRO B 1 198 ? 29.58489 -30.15066 11.54521 1.000 24.45389 179 PRO B O 1
ATOM 3104 N N . GLU B 1 199 ? 31.41831 -30.60793 12.77852 1.000 29.79288 180 GLU B N 1
ATOM 3105 C CA . GLU B 1 199 ? 30.64102 -31.30633 13.79881 1.000 29.64911 180 GLU B CA 1
ATOM 3106 C C . GLU B 1 199 ? 29.75080 -30.33646 14.56683 1.000 25.21821 180 GLU B C 1
ATOM 3107 O O . GLU B 1 199 ? 28.57715 -30.63352 14.82747 1.000 24.76273 180 GLU B O 1
ATOM 3113 N N . GLN B 1 200 ? 30.29393 -29.17200 14.93492 1.000 25.14971 181 GLN B N 1
ATOM 3114 C CA . GLN B 1 200 ? 29.49314 -28.15544 15.61242 1.000 27.10956 181 GLN B CA 1
ATOM 3115 C C . GLN B 1 200 ? 28.37694 -27.63465 14.71372 1.000 25.62301 181 GLN B C 1
ATOM 3116 O O . GLN B 1 200 ? 27.26300 -27.37158 15.18125 1.000 25.91752 181 GLN B O 1
ATOM 3122 N N . ALA B 1 201 ? 28.65234 -27.47702 13.42084 1.000 22.63082 182 ALA B N 1
ATOM 3123 C CA . ALA B 1 201 ? 27.59287 -27.06505 12.50174 1.000 22.27484 182 ALA B CA 1
ATOM 3124 C C . ALA B 1 201 ? 26.51512 -28.13823 12.39367 1.000 23.52430 182 ALA B C 1
ATOM 3125 O O . ALA B 1 201 ? 25.32063 -27.86391 12.58636 1.000 22.89940 182 ALA B O 1
ATOM 3127 N N . GLN B 1 202 ? 26.92136 -29.37928 12.10728 1.000 22.13753 183 GLN B N 1
ATOM 3128 C CA . GLN B 1 202 ? 25.95209 -30.46117 11.98376 1.000 24.97395 183 GLN B CA 1
ATOM 3129 C C . GLN B 1 202 ? 25.14098 -30.61930 13.26656 1.000 24.03693 183 GLN B C 1
ATOM 3130 O O . GLN B 1 202 ? 23.94156 -30.92012 13.21425 1.000 23.50067 183 GLN B O 1
ATOM 3136 N N . GLU B 1 203 ? 25.77731 -30.41622 14.42597 1.000 24.67159 184 GLU B N 1
ATOM 3137 C CA . GLU B 1 203 ? 25.04802 -30.51533 15.68672 1.000 27.82358 184 GLU B CA 1
ATOM 3138 C C . GLU B 1 203 ? 23.82630 -29.60526 15.67335 1.000 28.10277 184 GLU B C 1
ATOM 3139 O O . GLU B 1 203 ? 22.73074 -30.01598 16.06652 1.000 23.81884 184 GLU B O 1
ATOM 3145 N N . VAL B 1 204 ? 23.99068 -28.36650 15.20361 1.000 26.39396 185 VAL B N 1
ATOM 3146 C CA . VAL B 1 204 ? 22.86915 -27.43083 15.21721 1.000 26.11534 185 VAL B CA 1
ATOM 3147 C C . VAL B 1 204 ? 21.87051 -27.76727 14.12005 1.000 20.86799 185 VAL B C 1
ATOM 3148 O O . VAL B 1 204 ? 20.65818 -27.75367 14.35018 1.000 26.08479 185 VAL B O 1
ATOM 3152 N N . HIS B 1 205 ? 22.34899 -28.06592 12.90802 1.000 23.00239 186 HIS B N 1
ATOM 3153 C CA . HIS B 1 205 ? 21.43302 -28.38104 11.81974 1.000 23.86746 186 HIS B CA 1
ATOM 3154 C C . HIS B 1 205 ? 20.52966 -29.55392 12.18590 1.000 25.83711 186 HIS B C 1
ATOM 3155 O O . HIS B 1 205 ? 19.34607 -29.57169 11.82903 1.000 22.09513 186 HIS B O 1
ATOM 3162 N N . ALA B 1 206 ? 21.08346 -30.56964 12.85705 1.000 24.97541 187 ALA B N 1
ATOM 3163 C CA . ALA B 1 206 ? 20.25541 -31.69113 13.30184 1.000 26.16906 187 ALA B CA 1
ATOM 3164 C C . ALA B 1 206 ? 19.20307 -31.23269 14.30260 1.000 22.84938 187 ALA B C 1
ATOM 3165 O O . ALA B 1 206 ? 18.04698 -31.67478 14.25974 1.000 25.17798 187 ALA B O 1
ATOM 3167 N N . ALA B 1 207 ? 19.58871 -30.35334 15.21910 1.000 23.47165 188 ALA B N 1
ATOM 3168 C CA . ALA B 1 207 ? 18.64241 -29.86903 16.22160 1.000 25.96824 188 ALA B CA 1
ATOM 3169 C C . ALA B 1 207 ? 17.55560 -29.01368 15.58466 1.000 28.41149 188 ALA B C 1
ATOM 3170 O O . ALA B 1 207 ? 16.38008 -29.08796 15.97535 1.000 23.24387 188 ALA B O 1
ATOM 3172 N N . ILE B 1 208 ? 17.94060 -28.18470 14.61044 1.000 24.77793 189 ILE B N 1
ATOM 3173 C CA . ILE B 1 208 ? 16.96907 -27.41271 13.84522 1.000 24.64452 189 ILE B CA 1
ATOM 3174 C C . ILE B 1 208 ? 15.97599 -28.33569 13.15603 1.000 25.09784 189 ILE B C 1
ATOM 3175 O O . ILE B 1 208 ? 14.76414 -28.11224 13.20780 1.000 28.53218 189 ILE B O 1
ATOM 3180 N N . ARG B 1 209 ? 16.47372 -29.37183 12.46712 1.000 27.23485 190 ARG B N 1
ATOM 3181 C CA . ARG B 1 209 ? 15.56079 -30.24782 11.74156 1.000 26.59133 190 ARG B CA 1
ATOM 3182 C C . ARG B 1 209 ? 14.67718 -31.04466 12.68964 1.000 29.38780 190 ARG B C 1
ATOM 3183 O O . ARG B 1 209 ? 13.51582 -31.32244 12.36376 1.000 26.57174 190 ARG B O 1
ATOM 3191 N N . ASP B 1 210 ? 15.21301 -31.42868 13.84780 1.000 27.00337 191 ASP B N 1
ATOM 3192 C CA . ASP B 1 210 ? 14.38818 -32.05804 14.87209 1.000 31.62346 191 ASP B CA 1
ATOM 3193 C C . ASP B 1 210 ? 13.28185 -31.11314 15.33029 1.000 30.19956 191 ASP B C 1
ATOM 3194 O O . ASP B 1 210 ? 12.11539 -31.50719 15.43269 1.000 33.43535 191 ASP B O 1
ATOM 3199 N N . TRP B 1 211 ? 13.63249 -29.85150 15.59833 1.000 29.85297 192 TRP B N 1
ATOM 3200 C CA . TRP B 1 211 ? 12.63656 -28.87809 16.04646 1.000 31.00285 192 TRP B CA 1
ATOM 3201 C C . TRP B 1 211 ? 11.50203 -28.73683 15.04029 1.000 31.76166 192 TRP B C 1
ATOM 3202 O O . TRP B 1 211 ? 10.32761 -28.66443 15.42522 1.000 31.31566 192 TRP B O 1
ATOM 3213 N N . LEU B 1 212 ? 11.83151 -28.67492 13.74689 1.000 27.67722 193 LEU B N 1
ATOM 3214 C CA . LEU B 1 212 ? 10.79865 -28.64254 12.71747 1.000 30.48458 193 LEU B CA 1
ATOM 3215 C C . LEU B 1 212 ? 9.90186 -29.87139 12.81011 1.000 35.73861 193 LEU B C 1
ATOM 3216 O O . LEU B 1 212 ? 8.66872 -29.75821 12.79001 1.000 31.79469 193 LEU B O 1
ATOM 3221 N N . ASN B 1 213 ? 10.51961 -31.05869 12.89564 1.000 32.86997 194 ASN B N 1
ATOM 3222 C CA . ASN B 1 213 ? 9.78605 -32.31916 12.99581 1.000 34.06191 194 ASN B CA 1
ATOM 3223 C C . ASN B 1 213 ? 8.77459 -32.29008 14.13381 1.000 33.07724 194 ASN B C 1
ATOM 3224 O O . ASN B 1 213 ? 7.62289 -32.70148 13.96701 1.000 37.91450 194 ASN B O 1
ATOM 3229 N N . LYS B 1 214 ? 9.19386 -31.80340 15.30086 1.000 33.12113 195 LYS B N 1
ATOM 3230 C CA . LYS B 1 214 ? 8.34920 -31.84074 16.48611 1.000 37.05378 195 LYS B CA 1
ATOM 3231 C C . LYS B 1 214 ? 7.34973 -30.69288 16.52747 1.000 40.91426 195 LYS B C 1
ATOM 3232 O O . LYS B 1 214 ? 6.25299 -30.85688 17.07231 1.000 36.41142 195 LYS B O 1
ATOM 3238 N N . ASN B 1 215 ? 7.69863 -29.52877 15.97644 1.000 33.16139 196 ASN B N 1
ATOM 3239 C CA . ASN B 1 215 ? 6.86101 -28.35371 16.13196 1.000 32.10908 196 ASN B CA 1
ATOM 3240 C C . ASN B 1 215 ? 6.11955 -27.94054 14.86672 1.000 32.22529 196 ASN B C 1
ATOM 3241 O O . ASN B 1 215 ? 5.23444 -27.08071 14.95055 1.000 36.93732 196 ASN B O 1
ATOM 3246 N N . VAL B 1 216 ? 6.42348 -28.53640 13.71182 1.000 32.89047 197 VAL B N 1
ATOM 3247 C CA . VAL B 1 216 ? 5.67885 -28.24320 12.49011 1.000 34.91694 197 VAL B CA 1
ATOM 3248 C C . VAL B 1 216 ? 5.12233 -29.52960 11.90171 1.000 33.83785 197 VAL B C 1
ATOM 3249 O O . VAL B 1 216 ? 3.91394 -29.77385 11.96604 1.000 39.32033 197 VAL B O 1
ATOM 3253 N N . SER B 1 217 ? 5.98308 -30.35741 11.31676 1.000 35.84041 198 SER B N 1
ATOM 3254 C CA . SER B 1 217 ? 5.52252 -31.62340 10.75562 1.000 33.28654 198 SER B CA 1
ATOM 3255 C C . SER B 1 217 ? 6.72674 -32.37996 10.21853 1.000 40.28318 198 SER B C 1
ATOM 3256 O O . SER B 1 217 ? 7.81423 -31.81881 10.04120 1.000 37.77925 198 SER B O 1
ATOM 3259 N N . SER B 1 218 ? 6.50294 -33.66551 9.93104 1.000 36.96640 199 SER B N 1
ATOM 3260 C CA . SER B 1 218 ? 7.55053 -34.49658 9.34785 1.000 38.12991 199 SER B CA 1
ATOM 3261 C C . SER B 1 218 ? 7.85463 -34.07558 7.91603 1.000 36.56227 199 SER B C 1
ATOM 3262 O O . SER B 1 218 ? 9.01220 -34.12091 7.48341 1.000 36.97750 199 SER B O 1
ATOM 3264 N N . GLU B 1 219 ? 6.83458 -33.66339 7.16213 1.000 33.60671 200 GLU B N 1
ATOM 3265 C CA . GLU B 1 219 ? 7.07306 -33.30345 5.76983 1.000 36.02854 200 GLU B CA 1
ATOM 3266 C C . GLU B 1 219 ? 7.90177 -32.02373 5.66864 1.000 34.07460 200 GLU B C 1
ATOM 3267 O O . GLU B 1 219 ? 8.79247 -31.92014 4.81573 1.000 37.71172 200 GLU B O 1
ATOM 3269 N N . VAL B 1 220 ? 7.63502 -31.04898 6.53947 1.000 33.40788 201 VAL B N 1
ATOM 3270 C CA . VAL B 1 220 ? 8.42673 -29.82065 6.54762 1.000 34.88112 201 VAL B CA 1
ATOM 3271 C C . VAL B 1 220 ? 9.85559 -30.11199 6.99358 1.000 34.44657 201 VAL B C 1
ATOM 3272 O O . VAL B 1 220 ? 10.81708 -29.58992 6.42093 1.000 30.45540 201 VAL B O 1
ATOM 3276 N N . ALA B 1 221 ? 10.02375 -30.96801 8.00229 1.000 32.04975 202 ALA B N 1
ATOM 3277 C CA . ALA B 1 221 ? 11.36926 -31.26696 8.48430 1.000 32.61370 202 ALA B CA 1
ATOM 3278 C C . ALA B 1 221 ? 12.23646 -31.86748 7.38062 1.000 31.45935 202 ALA B C 1
ATOM 3279 O O . ALA B 1 221 ? 13.42519 -31.55163 7.27919 1.000 29.03997 202 ALA B O 1
ATOM 3281 N N . SER B 1 222 ? 11.66595 -32.72325 6.53020 1.000 31.43460 203 SER B N 1
ATOM 3282 C CA . SER B 1 222 ? 12.48073 -33.34677 5.49426 1.000 31.41024 203 SER B CA 1
ATOM 3283 C C . SER B 1 222 ? 12.58651 -32.50121 4.23149 1.000 30.47320 203 SER B C 1
ATOM 3284 O O . SER B 1 222 ? 13.57762 -32.61560 3.50318 1.000 31.72662 203 SER B O 1
ATOM 3287 N N . GLU B 1 223 ? 11.58781 -31.66811 3.93677 1.000 30.75526 204 GLU B N 1
ATOM 3288 C CA . GLU B 1 223 ? 11.62944 -30.87460 2.71655 1.000 31.78935 204 GLU B CA 1
ATOM 3289 C C . GLU B 1 223 ? 12.40314 -29.56596 2.86254 1.000 25.27234 204 GLU B C 1
ATOM 3290 O O . GLU B 1 223 ? 12.88395 -29.04196 1.85238 1.000 31.82475 204 GLU B O 1
ATOM 3292 N N . THR B 1 224 ? 12.54463 -29.02575 4.07252 1.000 25.88702 205 THR B N 1
ATOM 3293 C CA . THR B 1 224 ? 13.15574 -27.70720 4.24119 1.000 24.04995 205 THR B CA 1
ATOM 3294 C C . THR B 1 224 ? 14.67429 -27.80385 4.12891 1.000 25.78507 205 THR B C 1
ATOM 3295 O O . THR B 1 224 ? 15.31170 -28.56797 4.86433 1.000 22.31026 205 THR B O 1
ATOM 3299 N N . ARG B 1 225 ? 15.26124 -27.02277 3.22094 1.000 22.45860 206 ARG B N 1
ATOM 3300 C CA . ARG B 1 225 ? 16.71515 -26.91735 3.18167 1.000 20.86659 206 ARG B CA 1
ATOM 3301 C C . ARG B 1 225 ? 17.21197 -26.13082 4.38995 1.000 21.30014 206 ARG B C 1
ATOM 3302 O O . ARG B 1 225 ? 16.66983 -25.06847 4.72004 1.000 18.20995 206 ARG B O 1
ATOM 3310 N N . ILE B 1 226 ? 18.23087 -26.65932 5.06354 1.000 17.35191 207 ILE B N 1
ATOM 3311 C CA . ILE B 1 226 ? 18.88715 -25.97248 6.16925 1.000 19.46855 207 ILE B CA 1
ATOM 3312 C C . ILE B 1 226 ? 20.31780 -25.73662 5.72077 1.000 21.25337 207 ILE B C 1
ATOM 3313 O O . ILE B 1 226 ? 21.07866 -26.69743 5.54342 1.000 19.35309 207 ILE B O 1
ATOM 3318 N N . ILE B 1 227 ? 20.68389 -24.47201 5.52564 1.000 19.28992 208 ILE B N 1
ATOM 3319 C CA . ILE B 1 227 ? 21.95966 -24.13933 4.91487 1.000 15.91277 208 ILE B CA 1
ATOM 3320 C C . ILE B 1 227 ? 22.83940 -23.50924 5.96765 1.000 18.07270 208 ILE B C 1
ATOM 3321 O O . ILE B 1 227 ? 22.36660 -22.86406 6.91075 1.000 18.58324 208 ILE B O 1
ATOM 3326 N N . TYR B 1 228 ? 24.13701 -23.72185 5.81453 1.000 16.14534 209 TYR B N 1
ATOM 3327 C CA . TYR B 1 228 ? 25.09814 -23.25498 6.78841 1.000 17.92229 209 TYR B CA 1
ATOM 3328 C C . TYR B 1 228 ? 25.57503 -21.86217 6.39183 1.000 19.69263 209 TYR B C 1
ATOM 3329 O O . TYR B 1 228 ? 25.98701 -21.64482 5.24786 1.000 18.96079 209 TYR B O 1
ATOM 3338 N N . GLY B 1 229 ? 25.52118 -20.92769 7.33808 1.000 19.08135 210 GLY B N 1
ATOM 3339 C CA . GLY B 1 229 ? 25.82675 -19.54775 7.02159 1.000 23.04374 210 GLY B CA 1
ATOM 3340 C C . GLY B 1 229 ? 27.02680 -18.99373 7.74782 1.000 22.78624 210 GLY B C 1
ATOM 3341 O O . GLY B 1 229 ? 27.20994 -17.77244 7.79275 1.000 24.45343 210 GLY B O 1
ATOM 3342 N N . GLY B 1 230 ? 27.83334 -19.86457 8.34754 1.000 21.49624 211 GLY B N 1
ATOM 3343 C CA . GLY B 1 230 ? 29.11406 -19.44063 8.87762 1.000 26.07404 211 GLY B CA 1
ATOM 3344 C C . GLY B 1 230 ? 30.08543 -19.13675 7.74654 1.000 25.34140 211 GLY B C 1
ATOM 3345 O O . GLY B 1 230 ? 29.77154 -19.25232 6.56351 1.000 25.41388 211 GLY B O 1
ATOM 3346 N N . SER B 1 231 ? 31.30001 -18.74202 8.12312 1.000 24.47197 212 SER B N 1
ATOM 3347 C CA . SER B 1 231 ? 32.29297 -18.36450 7.12292 1.000 24.44752 212 SER B CA 1
ATOM 3348 C C . SER B 1 231 ? 32.65870 -19.56641 6.25132 1.000 30.70925 212 SER B C 1
ATOM 3349 O O . SER B 1 231 ? 33.17253 -20.57119 6.74923 1.000 32.16979 212 SER B O 1
ATOM 3352 N N . VAL B 1 232 ? 32.39464 -19.47116 4.94985 1.000 21.61650 213 VAL B N 1
ATOM 3353 C CA . VAL B 1 232 ? 32.57614 -20.59430 4.03074 1.000 21.32561 213 VAL B CA 1
ATOM 3354 C C . VAL B 1 232 ? 33.19103 -20.10075 2.72431 1.000 24.89914 213 VAL B C 1
ATOM 3355 O O . VAL B 1 232 ? 32.78501 -19.06567 2.18060 1.000 20.83923 213 VAL B O 1
ATOM 3359 N N . ASN B 1 233 ? 34.18496 -20.84072 2.22645 1.000 20.23482 214 ASN B N 1
ATOM 3360 C CA . ASN B 1 233 ? 34.80590 -20.54348 0.93950 1.000 19.38940 214 ASN B CA 1
ATOM 3361 C C . ASN B 1 233 ? 35.14881 -21.85803 0.25727 1.000 22.23277 214 ASN B C 1
ATOM 3362 O O . ASN B 1 233 ? 34.88747 -22.94654 0.78963 1.000 22.36507 214 ASN B O 1
ATOM 3367 N N . GLY B 1 234 ? 35.76169 -21.75358 -0.92661 1.000 17.11369 215 GLY B N 1
ATOM 3368 C CA . GLY B 1 234 ? 36.02410 -22.93693 -1.72050 1.000 22.50803 215 GLY B CA 1
ATOM 3369 C C . GLY B 1 234 ? 37.02320 -23.89503 -1.10512 1.000 22.25755 215 GLY B C 1
ATOM 3370 O O . GLY B 1 234 ? 37.16515 -25.02253 -1.60277 1.000 23.90496 215 GLY B O 1
ATOM 3371 N N . SER B 1 235 ? 37.70392 -23.47138 -0.04273 1.000 19.80772 216 SER B N 1
ATOM 3372 C CA . SER B 1 235 ? 38.73793 -24.26178 0.60382 1.000 22.19578 216 SER B CA 1
ATOM 3373 C C . SER B 1 235 ? 38.28171 -24.92169 1.90382 1.000 23.18275 216 SER B C 1
ATOM 3374 O O . SER B 1 235 ? 39.05278 -25.70651 2.46878 1.000 21.73574 216 SER B O 1
ATOM 3377 N N . ASN B 1 236 ? 37.05347 -24.63648 2.39196 1.000 21.33953 217 ASN B N 1
ATOM 3378 C CA . ASN B 1 236 ? 36.50980 -25.32455 3.56413 1.000 23.60521 217 ASN B CA 1
ATOM 3379 C C . ASN B 1 236 ? 35.07137 -25.82070 3.40793 1.000 23.79794 217 ASN B C 1
ATOM 3380 O O . ASN B 1 236 ? 34.50867 -26.35239 4.37306 1.000 31.49262 217 ASN B O 1
ATOM 3385 N N . CYS B 1 237 ? 34.47078 -25.69199 2.23384 1.000 23.91207 218 CYS B N 1
ATOM 3386 C CA . CYS B 1 237 ? 33.09216 -26.12309 2.04672 1.000 27.75675 218 CYS B CA 1
ATOM 3387 C C . CYS B 1 237 ? 32.94838 -27.64218 1.93162 1.000 29.87110 218 CYS B C 1
ATOM 3388 O O . CYS B 1 237 ? 31.89052 -28.18090 2.27577 1.000 24.72107 218 CYS B O 1
ATOM 3391 N N . SER B 1 238 ? 33.97137 -28.35769 1.45382 1.000 30.00599 219 SER B N 1
ATOM 3392 C CA . SER B 1 238 ? 33.75044 -29.77052 1.14257 1.000 27.38623 219 SER B CA 1
ATOM 3393 C C . SER B 1 238 ? 33.47266 -30.60236 2.39181 1.000 24.98998 219 SER B C 1
ATOM 3394 O O . SER B 1 238 ? 32.61726 -31.49272 2.35562 1.000 30.37065 219 SER B O 1
ATOM 3397 N N . GLU B 1 239 ? 34.15085 -30.32918 3.50988 1.000 23.77195 220 GLU B N 1
ATOM 3398 C CA . GLU B 1 239 ? 33.87620 -31.11531 4.71389 1.000 28.60805 220 GLU B CA 1
ATOM 3399 C C . GLU B 1 239 ? 32.54684 -30.72955 5.35948 1.000 31.59254 220 GLU B C 1
ATOM 3400 O O . GLU B 1 239 ? 31.88990 -31.57506 5.98319 1.000 28.62249 220 GLU B O 1
ATOM 3406 N N . LEU B 1 240 ? 32.11973 -29.47591 5.20730 1.000 26.40476 221 LEU B N 1
ATOM 3407 C CA . LEU B 1 240 ? 30.78780 -29.10913 5.67802 1.000 24.74442 221 LEU B CA 1
ATOM 3408 C C . LEU B 1 240 ? 29.70400 -29.73956 4.81100 1.000 23.06376 221 LEU B C 1
ATOM 3409 O O . LEU B 1 240 ? 28.67209 -30.18474 5.32701 1.000 25.76028 221 LEU B O 1
ATOM 3414 N N . ALA B 1 241 ? 29.93184 -29.79992 3.49335 1.000 19.97260 222 ALA B N 1
ATOM 3415 C CA . ALA B 1 241 ? 28.93519 -30.34107 2.57648 1.000 22.96455 222 ALA B CA 1
ATOM 3416 C C . ALA B 1 241 ? 28.62125 -31.80506 2.86530 1.000 27.12991 222 ALA B C 1
ATOM 3417 O O . ALA B 1 241 ? 27.51747 -32.27189 2.55931 1.000 25.22031 222 ALA B O 1
ATOM 3419 N N . LYS B 1 242 ? 29.57552 -32.54907 3.43279 1.000 27.38049 223 LYS B N 1
ATOM 3420 C CA . LYS B 1 242 ? 29.35112 -33.97472 3.66451 1.000 28.37831 223 LYS B CA 1
ATOM 3421 C C . LYS B 1 242 ? 28.38696 -34.23038 4.80945 1.000 28.93980 223 LYS B C 1
ATOM 3422 O O . LYS B 1 242 ? 27.79036 -35.31004 4.86529 1.000 29.83273 223 LYS B O 1
ATOM 3428 N N . LYS B 1 243 ? 28.20151 -33.26483 5.70036 1.000 24.06801 224 LYS B N 1
ATOM 3429 C CA . LYS B 1 243 ? 27.36587 -33.48765 6.87307 1.000 27.27091 224 LYS B CA 1
ATOM 3430 C C . LYS B 1 243 ? 25.90402 -33.70469 6.49258 1.000 27.73836 224 LYS B C 1
ATOM 3431 O O . LYS B 1 243 ? 25.36530 -33.06446 5.57848 1.000 26.85107 224 LYS B O 1
ATOM 3437 N N . GLU B 1 244 ? 25.25421 -34.59627 7.24876 1.000 25.91968 225 GLU B N 1
ATOM 3438 C CA . GLU B 1 244 ? 23.95791 -35.14073 6.86541 1.000 22.23585 225 GLU B CA 1
ATOM 3439 C C . GLU B 1 244 ? 22.88383 -34.06421 6.75428 1.000 23.03816 225 GLU B C 1
ATOM 3440 O O . GLU B 1 244 ? 22.04542 -34.11476 5.84538 1.000 26.55478 225 GLU B O 1
ATOM 3442 N N . ASP B 1 245 ? 22.84897 -33.11751 7.69354 1.000 20.92358 226 ASP B N 1
ATOM 3443 C CA . ASP B 1 245 ? 21.78543 -32.11811 7.70526 1.000 24.35313 226 ASP B CA 1
ATOM 3444 C C . ASP B 1 245 ? 22.22708 -30.75419 7.17976 1.000 24.87692 226 ASP B C 1
ATOM 3445 O O . ASP B 1 245 ? 21.52620 -29.76165 7.39736 1.000 23.01388 226 ASP B O 1
ATOM 3450 N N . ILE B 1 246 ? 23.34715 -30.68137 6.47117 1.000 23.58890 227 ILE B N 1
ATOM 3451 C CA . ILE B 1 246 ? 23.78801 -29.42970 5.86566 1.000 22.71135 227 ILE B CA 1
ATOM 3452 C C . ILE B 1 246 ? 23.40245 -29.48529 4.39224 1.000 22.62017 227 ILE B C 1
ATOM 3453 O O . ILE B 1 246 ? 23.98046 -30.25242 3.61435 1.000 21.06882 227 ILE B O 1
ATOM 3458 N N . ASP B 1 247 ? 22.38480 -28.70835 4.01004 1.000 19.53062 228 ASP B N 1
ATOM 3459 C CA . ASP B 1 247 ? 21.80414 -28.78666 2.67601 1.000 20.69301 228 ASP B CA 1
ATOM 3460 C C . ASP B 1 247 ? 22.37903 -27.75516 1.70590 1.000 19.11523 228 ASP B C 1
ATOM 3461 O O . ASP B 1 247 ? 21.83865 -27.57820 0.61080 1.000 22.31081 228 ASP B O 1
ATOM 3466 N N . GLY B 1 248 ? 23.47002 -27.10002 2.06148 1.000 22.50513 229 GLY B N 1
ATOM 3467 C CA . GLY B 1 248 ? 24.00648 -26.02949 1.25009 1.000 18.41297 229 GLY B CA 1
ATOM 3468 C C . GLY B 1 248 ? 24.52708 -24.91740 2.13583 1.000 16.54375 229 GLY B C 1
ATOM 3469 O O . GLY B 1 248 ? 24.82141 -25.12886 3.31195 1.000 17.91126 229 GLY B O 1
ATOM 3470 N N . PHE B 1 249 ? 24.64292 -23.71276 1.55974 1.000 18.71090 230 PHE B N 1
ATOM 3471 C CA . PHE B 1 249 ? 25.34241 -22.62417 2.23620 1.000 17.49692 230 PHE B CA 1
ATOM 3472 C C . PHE B 1 249 ? 24.71258 -21.28136 1.89078 1.000 15.56271 230 PHE B C 1
ATOM 3473 O O . PHE B 1 249 ? 24.15894 -21.09531 0.80218 1.000 15.36924 230 PHE B O 1
ATOM 3481 N N . LEU B 1 250 ? 24.81344 -20.35980 2.84139 1.000 15.11777 231 LEU B N 1
ATOM 3482 C CA . LEU B 1 250 ? 24.59210 -18.93089 2.62515 1.000 17.45723 231 LEU B CA 1
ATOM 3483 C C . LEU B 1 250 ? 25.97259 -18.29142 2.71152 1.000 13.48296 231 LEU B C 1
ATOM 3484 O O . LEU B 1 250 ? 26.54587 -18.18456 3.79427 1.000 17.58507 231 LEU B O 1
ATOM 3489 N N . VAL B 1 251 ? 26.52101 -17.92596 1.56623 1.000 14.46222 232 VAL B N 1
ATOM 3490 C CA . VAL B 1 251 ? 27.91969 -17.52778 1.45012 1.000 13.74229 232 VAL B CA 1
ATOM 3491 C C . VAL B 1 251 ? 28.04529 -16.02035 1.61216 1.000 15.53997 232 VAL B C 1
ATOM 3492 O O . VAL B 1 251 ? 27.25515 -15.25224 1.03984 1.000 18.15776 232 VAL B O 1
ATOM 3496 N N . GLY B 1 252 ? 29.03637 -15.58888 2.38789 1.000 15.03839 233 GLY B N 1
ATOM 3497 C CA . GLY B 1 252 ? 29.29943 -14.16734 2.53293 1.000 19.07639 233 GLY B CA 1
ATOM 3498 C C . GLY B 1 252 ? 30.33607 -13.66565 1.54061 1.000 18.46622 233 GLY B C 1
ATOM 3499 O O . GLY B 1 252 ? 30.09425 -13.64299 0.32959 1.000 18.16060 233 GLY B O 1
ATOM 3500 N N . GLY B 1 253 ? 31.51526 -13.30335 2.04967 1.000 17.60780 234 GLY B N 1
ATOM 3501 C CA . GLY B 1 253 ? 32.52161 -12.66608 1.21627 1.000 21.99000 234 GLY B CA 1
ATOM 3502 C C . GLY B 1 253 ? 32.96422 -13.48158 0.01669 1.000 20.59802 234 GLY B C 1
ATOM 3503 O O . GLY B 1 253 ? 33.30199 -12.91561 -1.02862 1.000 16.83684 234 GLY B O 1
ATOM 3504 N N . ALA B 1 254 ? 33.00039 -14.81041 0.14068 1.000 16.43212 235 ALA B N 1
ATOM 3505 C CA . ALA B 1 254 ? 33.42732 -15.60018 -1.01182 1.000 16.35259 235 ALA B CA 1
ATOM 3506 C C . ALA B 1 254 ? 32.47269 -15.46772 -2.19507 1.000 15.32063 235 ALA B C 1
ATOM 3507 O O . ALA B 1 254 ? 32.85273 -15.80847 -3.30953 1.000 17.28797 235 ALA B O 1
ATOM 3509 N N . SER B 1 255 ? 31.24404 -14.98766 -1.98675 1.000 15.64822 236 SER B N 1
ATOM 3510 C CA . SER B 1 255 ? 30.31558 -14.84543 -3.11253 1.000 13.50603 236 SER B CA 1
ATOM 3511 C C . SER B 1 255 ? 30.67625 -13.67930 -4.02191 1.000 16.99413 236 SER B C 1
ATOM 3512 O O . SER B 1 255 ? 30.12185 -13.58061 -5.12587 1.000 13.88313 236 SER B O 1
ATOM 3515 N N . LEU B 1 256 ? 31.58302 -12.79854 -3.59176 1.000 14.33228 237 LEU B N 1
ATOM 3516 C CA . LEU B 1 256 ? 32.02939 -11.69089 -4.43444 1.000 14.12358 237 LEU B CA 1
ATOM 3517 C C . LEU B 1 256 ? 33.08453 -12.10633 -5.43797 1.000 17.67414 237 LEU B C 1
ATOM 3518 O O . LEU B 1 256 ? 33.56051 -11.25209 -6.19673 1.000 15.94272 237 LEU B O 1
ATOM 3523 N N . LYS B 1 257 ? 33.46462 -13.38235 -5.47492 1.000 14.09617 238 LYS B N 1
ATOM 3524 C CA . LYS B 1 257 ? 34.42048 -13.83519 -6.47741 1.000 21.52759 238 LYS B CA 1
ATOM 3525 C C . LYS B 1 257 ? 33.88897 -15.06565 -7.19383 1.000 20.95993 238 LYS B C 1
ATOM 3526 O O . LYS B 1 257 ? 33.61962 -16.08960 -6.55905 1.000 18.01509 238 LYS B O 1
ATOM 3532 N N . GLY B 1 258 ? 33.78533 -14.98482 -8.51058 1.000 21.20668 239 GLY B N 1
ATOM 3533 C CA . GLY B 1 258 ? 33.16316 -16.03966 -9.27208 1.000 22.00576 239 GLY B CA 1
ATOM 3534 C C . GLY B 1 258 ? 33.71884 -17.42057 -9.00933 1.000 22.61926 239 GLY B C 1
ATOM 3535 O O . GLY B 1 258 ? 32.97669 -18.35466 -8.69543 1.000 21.58010 239 GLY B O 1
ATOM 3536 N N . PRO B 1 259 ? 35.03616 -17.58992 -9.16606 1.000 26.99504 240 PRO B N 1
ATOM 3537 C CA . PRO B 1 259 ? 35.61887 -18.93527 -8.98265 1.000 25.51017 240 PRO B CA 1
ATOM 3538 C C . PRO B 1 259 ? 35.34115 -19.54683 -7.61703 1.000 24.06412 240 PRO B C 1
ATOM 3539 O O . PRO B 1 259 ? 34.95708 -20.72130 -7.53346 1.000 24.37561 240 PRO B O 1
ATOM 3543 N N . ASP B 1 260 ? 35.53846 -18.78243 -6.54357 1.000 20.58767 241 ASP B N 1
ATOM 3544 C CA . ASP B 1 260 ? 35.26176 -19.27142 -5.19750 1.000 20.68663 241 ASP B CA 1
ATOM 3545 C C . ASP B 1 260 ? 33.79695 -19.68590 -5.07369 1.000 24.03463 241 ASP B C 1
ATOM 3546 O O . ASP B 1 260 ? 33.47720 -20.79153 -4.62232 1.000 20.91004 241 ASP B O 1
ATOM 3551 N N . PHE B 1 261 ? 32.88794 -18.81150 -5.50449 1.000 17.42900 242 PHE B N 1
ATOM 3552 C CA . PHE B 1 261 ? 31.46731 -19.11392 -5.37821 1.000 15.33328 242 PHE B CA 1
ATOM 3553 C C . PHE B 1 261 ? 31.10425 -20.35936 -6.17837 1.000 18.18425 242 PHE B C 1
ATOM 3554 O O . PHE B 1 261 ? 30.37584 -21.23080 -5.69184 1.000 17.95524 242 PHE B O 1
ATOM 3562 N N . ALA B 1 262 ? 31.60504 -20.46591 -7.41009 1.000 16.49407 243 ALA B N 1
ATOM 3563 C CA . ALA B 1 262 ? 31.27318 -21.63020 -8.22269 1.000 18.21902 243 ALA B CA 1
ATOM 3564 C C . ALA B 1 262 ? 31.76544 -22.90873 -7.56403 1.000 22.74685 243 ALA B C 1
ATOM 3565 O O . ALA B 1 262 ? 31.07912 -23.93288 -7.60330 1.000 20.37107 243 ALA B O 1
ATOM 3567 N N . SER B 1 263 ? 32.94650 -22.86744 -6.93875 1.000 22.26594 244 SER B N 1
ATOM 3568 C CA . SER B 1 263 ? 33.45494 -24.05902 -6.26353 1.000 22.99654 244 SER B CA 1
ATOM 3569 C C . SER B 1 263 ? 32.54893 -24.47239 -5.10164 1.000 23.29288 244 SER B C 1
ATOM 3570 O O . SER B 1 263 ? 32.35265 -25.66926 -4.84854 1.000 21.52868 244 SER B O 1
ATOM 3573 N N . ILE B 1 264 ? 31.97828 -23.50088 -4.39160 1.000 18.20676 245 ILE B N 1
ATOM 3574 C CA . ILE B 1 264 ? 31.04695 -23.81117 -3.30517 1.000 20.73586 245 ILE B CA 1
ATOM 3575 C C . ILE B 1 264 ? 29.76936 -24.43311 -3.85228 1.000 21.62100 245 ILE B C 1
ATOM 3576 O O . ILE B 1 264 ? 29.26053 -25.41959 -3.30183 1.000 21.03661 245 ILE B O 1
ATOM 3581 N N . VAL B 1 265 ? 29.21802 -23.86086 -4.92859 1.000 18.06773 246 VAL B N 1
ATOM 3582 C CA . VAL B 1 265 ? 28.05207 -24.46213 -5.57842 1.000 18.96974 246 VAL B CA 1
ATOM 3583 C C . VAL B 1 265 ? 28.34723 -25.91108 -5.93375 1.000 23.22256 246 VAL B C 1
ATOM 3584 O O . VAL B 1 265 ? 27.57629 -26.82322 -5.62348 1.000 24.83652 246 VAL B O 1
ATOM 3588 N N . ASN B 1 266 ? 29.48086 -26.14205 -6.59243 1.000 24.07894 247 ASN B N 1
ATOM 3589 C CA . ASN B 1 266 ? 29.76115 -27.48362 -7.09276 1.000 27.55468 247 ASN B CA 1
ATOM 3590 C C . ASN B 1 266 ? 30.09557 -28.47079 -5.97016 1.000 28.70424 247 ASN B C 1
ATOM 3591 O O . ASN B 1 266 ? 30.00630 -29.68320 -6.19005 1.000 29.75980 247 ASN B O 1
ATOM 3596 N N . SER B 1 267 ? 30.40813 -27.99032 -4.75795 1.000 24.38400 248 SER B N 1
ATOM 3597 C CA . SER B 1 267 ? 30.68394 -28.90020 -3.64616 1.000 24.32692 248 SER B CA 1
ATOM 3598 C C . SER B 1 267 ? 29.44475 -29.64238 -3.14704 1.000 31.40607 248 SER B C 1
ATOM 3599 O O . SER B 1 267 ? 29.59517 -30.69854 -2.52491 1.000 27.18650 248 SER B O 1
ATOM 3602 N N . VAL B 1 268 ? 28.23518 -29.11689 -3.36292 1.000 29.44571 249 VAL B N 1
ATOM 3603 C CA . VAL B 1 268 ? 27.01530 -29.77582 -2.88584 1.000 26.03809 249 VAL B CA 1
ATOM 3604 C C . VAL B 1 268 ? 26.27347 -30.49557 -4.00760 1.000 31.92458 249 VAL B C 1
ATOM 3605 O O . VAL B 1 268 ? 25.16481 -30.99306 -3.78949 1.000 33.21952 249 VAL B O 1
ATOM 3609 N N . ALA B 1 269 ? 26.84657 -30.55058 -5.20538 1.000 31.71033 250 ALA B N 1
ATOM 3610 C CA . ALA B 1 269 ? 26.18133 -31.21712 -6.32422 1.000 36.06649 250 ALA B CA 1
ATOM 3611 C C . ALA B 1 269 ? 26.38545 -32.73355 -6.28914 1.000 34.12627 250 ALA B C 1
ATOM 3612 O O . ALA B 1 269 ? 27.28121 -33.23807 -5.60439 1.000 39.04353 250 ALA B O 1
ATOM 3614 N N . LYS C 1 25 ? 44.11733 15.04951 46.21670 1.000 36.81782 6 LYS C N 1
ATOM 3615 C CA . LYS C 1 25 ? 44.14581 15.31193 44.78248 1.000 35.59925 6 LYS C CA 1
ATOM 3616 C C . LYS C 1 25 ? 43.91022 14.01341 44.00207 1.000 26.03715 6 LYS C C 1
ATOM 3617 O O . LYS C 1 25 ? 42.95956 13.93245 43.22849 1.000 29.28807 6 LYS C O 1
ATOM 3619 N N . CYS C 1 26 ? 44.74715 12.99658 44.21517 1.000 28.08552 7 CYS C N 1
ATOM 3620 C CA . CYS C 1 26 ? 44.51667 11.70851 43.56873 1.000 27.03998 7 CYS C CA 1
ATOM 3621 C C . CYS C 1 26 ? 43.17436 11.12753 44.02492 1.000 29.33394 7 CYS C C 1
ATOM 3622 O O . CYS C 1 26 ? 42.67407 11.44368 45.10370 1.000 27.02922 7 CYS C O 1
ATOM 3625 N N . PHE C 1 27 ? 42.59001 10.26277 43.18974 1.000 24.71563 8 PHE C N 1
ATOM 3626 C CA . PHE C 1 27 ? 41.21179 9.80553 43.39044 1.000 24.13398 8 PHE C CA 1
ATOM 3627 C C . PHE C 1 27 ? 41.11185 8.34603 42.96757 1.000 22.62930 8 PHE C C 1
ATOM 3628 O O . PHE C 1 27 ? 41.54097 7.98407 41.86681 1.000 22.61593 8 PHE C O 1
ATOM 3636 N N . VAL C 1 28 ? 40.58725 7.49843 43.85050 1.000 22.04383 9 VAL C N 1
ATOM 3637 C CA . VAL C 1 28 ? 40.38666 6.08579 43.53475 1.000 18.16166 9 VAL C CA 1
ATOM 3638 C C . VAL C 1 28 ? 38.94417 5.73268 43.83395 1.000 20.88315 9 VAL C C 1
ATOM 3639 O O . VAL C 1 28 ? 38.49689 5.84500 44.98552 1.000 21.49195 9 VAL C O 1
ATOM 3643 N N . GLY C 1 29 ? 38.22791 5.28992 42.81052 1.000 20.60237 10 GLY C N 1
ATOM 3644 C CA . GLY C 1 29 ? 36.82899 4.91106 42.93669 1.000 19.40112 10 GLY C CA 1
ATOM 3645 C C . GLY C 1 29 ? 36.67734 3.41605 42.72365 1.000 22.53212 10 GLY C C 1
ATOM 3646 O O . GLY C 1 29 ? 37.33485 2.83256 41.85449 1.000 21.17723 10 GLY C O 1
ATOM 3647 N N . GLY C 1 30 ? 35.81691 2.80365 43.52834 1.000 18.31951 11 GLY C N 1
ATOM 3648 C CA . GLY C 1 30 ? 35.54523 1.39505 43.35055 1.000 19.23973 11 GLY C CA 1
ATOM 3649 C C . GLY C 1 30 ? 34.13721 1.17669 42.85123 1.000 19.14971 11 GLY C C 1
ATOM 3650 O O . GLY C 1 30 ? 33.18494 1.41869 43.59059 1.000 16.60321 11 GLY C O 1
ATOM 3651 N N . ASN C 1 31 ? 33.98894 0.72752 41.60598 1.000 16.69179 12 ASN C N 1
ATOM 3652 C CA . ASN C 1 31 ? 32.67355 0.47491 41.01193 1.000 17.63742 12 ASN C CA 1
ATOM 3653 C C . ASN C 1 31 ? 32.31672 -0.98612 41.28009 1.000 16.98395 12 ASN C C 1
ATOM 3654 O O . ASN C 1 31 ? 32.83124 -1.89488 40.62715 1.000 16.31228 12 ASN C O 1
ATOM 3659 N N . TRP C 1 32 ? 31.42615 -1.22045 42.24575 1.000 17.83572 13 TRP C N 1
ATOM 3660 C CA . TRP C 1 32 ? 31.05081 -2.59120 42.56616 1.000 18.64827 13 TRP C CA 1
ATOM 3661 C C . TRP C 1 32 ? 30.18739 -3.22047 41.47704 1.000 17.98388 13 TRP C C 1
ATOM 3662 O O . TRP C 1 32 ? 30.06696 -4.44825 41.44346 1.000 18.76797 13 TRP C O 1
ATOM 3673 N N . LYS C 1 33 ? 29.60179 -2.41279 40.59312 1.000 17.04826 14 LYS C N 1
ATOM 3674 C CA . LYS C 1 33 ? 28.74406 -2.85962 39.49244 1.000 18.77497 14 LYS C CA 1
ATOM 3675 C C . LYS C 1 33 ? 27.56557 -3.62734 40.08487 1.000 19.16150 14 LYS C C 1
ATOM 3676 O O . LYS C 1 33 ? 27.12735 -3.34269 41.20703 1.000 17.23041 14 LYS C O 1
ATOM 3682 N N . CYS C 1 34 ? 27.03703 -4.60908 39.35357 1.000 17.94973 15 CYS C N 1
ATOM 3683 C CA . CYS C 1 34 ? 25.82593 -5.29682 39.80392 1.000 20.00205 15 CYS C CA 1
ATOM 3684 C C . CYS C 1 34 ? 26.22365 -6.54265 40.59607 1.000 18.56276 15 CYS C C 1
ATOM 3685 O O . CYS C 1 34 ? 26.01464 -7.68603 40.18071 1.000 19.90910 15 CYS C O 1
ATOM 3688 N N . ASN C 1 35 ? 26.83274 -6.30014 41.75343 1.000 17.71173 16 ASN C N 1
ATOM 3689 C CA . ASN C 1 35 ? 27.36096 -7.38479 42.57311 1.000 21.37538 16 ASN C CA 1
ATOM 3690 C C . ASN C 1 35 ? 27.14006 -7.09294 44.04544 1.000 22.85326 16 ASN C C 1
ATOM 3691 O O . ASN C 1 35 ? 27.18202 -5.93811 44.47361 1.000 19.99841 16 ASN C O 1
ATOM 3696 N N . GLY C 1 36 ? 26.99282 -8.15390 44.81654 1.000 19.90933 17 GLY C N 1
ATOM 3697 C CA . GLY C 1 36 ? 27.00046 -8.01848 46.25753 1.000 19.60104 17 GLY C CA 1
ATOM 3698 C C . GLY C 1 36 ? 25.65830 -8.38853 46.87199 1.000 23.18687 17 GLY C C 1
ATOM 3699 O O . GLY C 1 36 ? 24.59428 -8.28101 46.24056 1.000 22.22053 17 GLY C O 1
ATOM 3700 N N . THR C 1 37 ? 25.71339 -8.83721 48.12481 1.000 20.33723 18 THR C N 1
ATOM 3701 C CA . THR C 1 37 ? 24.54744 -9.10466 48.95496 1.000 22.20468 18 THR C CA 1
ATOM 3702 C C . THR C 1 37 ? 24.78784 -8.44031 50.30637 1.000 19.20346 18 THR C C 1
ATOM 3703 O O . THR C 1 37 ? 25.89981 -7.99568 50.60901 1.000 19.15549 18 THR C O 1
ATOM 3707 N N . LYS C 1 38 ? 23.75867 -8.38010 51.15568 1.000 21.38989 19 LYS C N 1
ATOM 3708 C CA . LYS C 1 38 ? 23.99374 -7.80889 52.47935 1.000 20.87851 19 LYS C CA 1
ATOM 3709 C C . LYS C 1 38 ? 25.19904 -8.45771 53.13968 1.000 20.08839 19 LYS C C 1
ATOM 3710 O O . LYS C 1 38 ? 26.05624 -7.76273 53.70501 1.000 19.06667 19 LYS C O 1
ATOM 3716 N N . GLU C 1 39 ? 25.29149 -9.79317 53.06404 1.000 20.15289 20 GLU C N 1
ATOM 3717 C CA . GLU C 1 39 ? 26.38258 -10.49743 53.74198 1.000 20.55490 20 GLU C CA 1
ATOM 3718 C C . GLU C 1 39 ? 27.73258 -10.21864 53.08884 1.000 18.52771 20 GLU C C 1
ATOM 3719 O O . GLU C 1 39 ? 28.72632 -9.99228 53.79214 1.000 20.21468 20 GLU C O 1
ATOM 3725 N N . SER C 1 40 ? 27.80991 -10.24049 51.75512 1.000 19.65265 21 SER C N 1
ATOM 3726 C CA . SER C 1 40 ? 29.12429 -10.02475 51.14884 1.000 23.00722 21 SER C CA 1
ATOM 3727 C C . SER C 1 40 ? 29.57468 -8.58169 51.32132 1.000 20.83885 21 SER C C 1
ATOM 3728 O O . SER C 1 40 ? 30.77572 -8.30837 51.42815 1.000 18.18222 21 SER C O 1
ATOM 3731 N N . ILE C 1 41 ? 28.62662 -7.65031 51.37672 1.000 19.47308 22 ILE C N 1
ATOM 3732 C CA . ILE C 1 41 ? 28.98447 -6.25776 51.58699 1.000 17.04351 22 ILE C CA 1
ATOM 3733 C C . ILE C 1 41 ? 29.41569 -6.00390 53.04002 1.000 17.87974 22 ILE C C 1
ATOM 3734 O O . ILE C 1 41 ? 30.30753 -5.18625 53.28701 1.000 16.21498 22 ILE C O 1
ATOM 3739 N N . VAL C 1 42 ? 28.82974 -6.71092 54.02137 1.000 19.18118 23 VAL C N 1
ATOM 3740 C CA . VAL C 1 42 ? 29.37257 -6.66661 55.38094 1.000 18.33082 23 VAL C CA 1
ATOM 3741 C C . VAL C 1 42 ? 30.85606 -7.01262 55.36432 1.000 19.22765 23 VAL C C 1
ATOM 3742 O O . VAL C 1 42 ? 31.68274 -6.32215 55.97335 1.000 17.70741 23 VAL C O 1
ATOM 3746 N N . ARG C 1 43 ? 31.20974 -8.10651 54.67934 1.000 18.78111 24 ARG C N 1
ATOM 3747 C CA . ARG C 1 43 ? 32.61069 -8.52022 54.62542 1.000 19.72106 24 ARG C CA 1
ATOM 3748 C C . ARG C 1 43 ? 33.45983 -7.45517 53.94511 1.000 19.36780 24 ARG C C 1
ATOM 3749 O O . ARG C 1 43 ? 34.54832 -7.11659 54.41795 1.000 21.23985 24 ARG C O 1
ATOM 3751 N N . LEU C 1 44 ? 32.96259 -6.90245 52.84167 1.000 18.60895 25 LEU C N 1
ATOM 3752 C CA . LEU C 1 44 ? 33.72210 -5.88567 52.11630 1.000 16.96308 25 LEU C CA 1
ATOM 3753 C C . LEU C 1 44 ? 33.90595 -4.62462 52.95999 1.000 19.57362 25 LEU C C 1
ATOM 3754 O O . LEU C 1 44 ? 35.00811 -4.06931 53.03483 1.000 20.59354 25 LEU C O 1
ATOM 3759 N N . ILE C 1 45 ? 32.83317 -4.14440 53.59919 1.000 18.04128 26 ILE C N 1
ATOM 3760 C CA . ILE C 1 45 ? 32.96436 -2.97501 54.47255 1.000 20.43838 26 ILE C CA 1
ATOM 3761 C C . ILE C 1 45 ? 33.98889 -3.24089 55.57074 1.000 20.31672 26 ILE C C 1
ATOM 3762 O O . ILE C 1 45 ? 34.81905 -2.37936 55.89835 1.000 19.23587 26 ILE C O 1
ATOM 3767 N N . SER C 1 46 ? 33.94464 -4.43567 56.16491 1.000 21.60072 27 SER C N 1
ATOM 3768 C CA . SER C 1 46 ? 34.87903 -4.75338 57.24015 1.000 21.67165 27 SER C CA 1
ATOM 3769 C C . SER C 1 46 ? 36.32202 -4.65801 56.74989 1.000 22.17153 27 SER C C 1
ATOM 3770 O O . SER C 1 46 ? 37.17436 -4.04266 57.39959 1.000 20.51163 27 SER C O 1
ATOM 3773 N N . ASP C 1 47 ? 36.60775 -5.25560 55.59005 1.000 24.10280 28 ASP C N 1
ATOM 3774 C CA . ASP C 1 47 ? 37.95562 -5.18045 55.03710 1.000 24.02133 28 ASP C CA 1
ATOM 3775 C C . ASP C 1 47 ? 38.34737 -3.73835 54.72360 1.000 22.44259 28 ASP C C 1
ATOM 3776 O O . ASP C 1 47 ? 39.47272 -3.32366 55.00821 1.000 22.92038 28 ASP C O 1
ATOM 3781 N N . LEU C 1 48 ? 37.42985 -2.95061 54.14299 1.000 21.95058 29 LEU C N 1
ATOM 3782 C CA . LEU C 1 48 ? 37.74945 -1.55382 53.85209 1.000 20.58374 29 LEU C CA 1
ATOM 3783 C C . LEU C 1 48 ? 38.03386 -0.77109 55.12874 1.000 20.86774 29 LEU C C 1
ATOM 3784 O O . LEU C 1 48 ? 38.95148 0.05928 55.16871 1.000 18.50286 29 LEU C O 1
ATOM 3789 N N . ASN C 1 49 ? 37.24885 -1.01444 56.18483 1.000 19.40589 30 ASN C N 1
ATOM 3790 C CA . ASN C 1 49 ? 37.42074 -0.26394 57.42744 1.000 21.81602 30 ASN C CA 1
ATOM 3791 C C . ASN C 1 49 ? 38.76882 -0.55519 58.07819 1.000 22.89306 30 ASN C C 1
ATOM 3792 O O . ASN C 1 49 ? 39.37382 0.33122 58.69306 1.000 23.18017 30 ASN C O 1
ATOM 3797 N N . SER C 1 50 ? 39.25036 -1.78825 57.97417 1.000 26.33713 31 SER C N 1
ATOM 3798 C CA . SER C 1 50 ? 40.50749 -2.13940 58.62207 1.000 29.66881 31 SER C CA 1
ATOM 3799 C C . SER C 1 50 ? 41.70897 -1.92585 57.71622 1.000 29.32565 31 SER C C 1
ATOM 3800 O O . SER C 1 50 ? 42.84454 -2.12889 58.15912 1.000 29.10778 31 SER C O 1
ATOM 3803 N N . SER C 1 51 ? 41.48348 -1.49095 56.48007 1.000 25.71520 32 SER C N 1
ATOM 3804 C CA . SER C 1 51 ? 42.57621 -1.16500 55.57479 1.000 27.93220 32 SER C CA 1
ATOM 3805 C C . SER C 1 51 ? 43.31260 0.06457 56.06686 1.000 29.82506 32 SER C C 1
ATOM 3806 O O . SER C 1 51 ? 42.70526 0.99704 56.59830 1.000 31.08416 32 SER C O 1
ATOM 3809 N N . LYS C 1 52 ? 44.63212 0.07443 55.88190 1.000 29.88497 33 LYS C N 1
ATOM 3810 C CA . LYS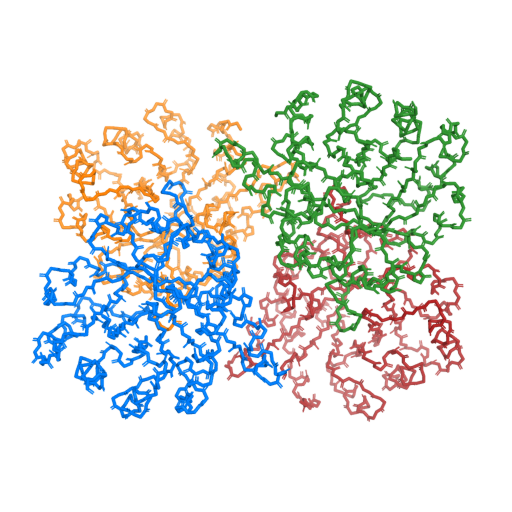 C 1 52 ? 45.41367 1.28064 56.14755 1.000 33.68893 33 LYS C CA 1
ATOM 3811 C C . LYS C 1 52 ? 45.50848 2.03761 54.82913 1.000 33.99908 33 LYS C C 1
ATOM 3812 O O . LYS C 1 52 ? 46.40708 1.81296 54.01892 1.000 38.19433 33 LYS C O 1
ATOM 3814 N N . LEU C 1 53 ? 44.56232 2.93982 54.60145 1.000 29.96980 34 LEU C N 1
ATOM 3815 C CA . LEU C 1 53 ? 44.51879 3.69700 53.36215 1.000 32.40250 34 LEU C CA 1
ATOM 3816 C C . LEU C 1 53 ? 45.27623 5.00463 53.53760 1.000 37.07255 34 LEU C C 1
ATOM 3817 O O . LEU C 1 53 ? 45.03844 5.74382 54.49803 1.000 38.01172 34 LEU C O 1
ATOM 3822 N N . GLU C 1 54 ? 46.17365 5.29383 52.60451 1.000 36.52634 35 GLU C N 1
ATOM 3823 C CA . GLU C 1 54 ? 46.96632 6.50476 52.71613 1.000 38.15380 35 GLU C CA 1
ATOM 3824 C C . GLU C 1 54 ? 46.05831 7.72467 52.61728 1.000 38.11598 35 GLU C C 1
ATOM 3825 O O . GLU C 1 54 ? 45.24066 7.81466 51.68933 1.000 33.36574 35 GLU C O 1
ATOM 3831 N N . PRO C 1 55 ? 46.15711 8.67350 53.55190 1.000 37.25387 36 PRO C N 1
ATOM 3832 C CA . PRO C 1 55 ? 45.18147 9.77256 53.59373 1.000 37.90242 36 PRO C CA 1
ATOM 3833 C C . PRO C 1 55 ? 45.32730 10.79299 52.47507 1.000 41.05635 36 PRO C C 1
ATOM 3834 O O . PRO C 1 55 ? 44.47268 11.68034 52.36397 1.000 39.59073 36 PRO C O 1
ATOM 3838 N N . ASP C 1 56 ? 46.35007 10.70458 51.63534 1.000 37.52220 37 ASP C N 1
ATOM 3839 C CA . ASP C 1 56 ? 46.49117 11.68532 50.56565 1.000 40.31380 37 ASP C CA 1
ATOM 3840 C C . ASP C 1 56 ? 45.63733 11.36926 49.32263 1.000 36.25924 37 ASP C C 1
ATOM 3841 O O . ASP C 1 56 ? 45.81340 12.02658 48.29170 1.000 38.34562 37 ASP C O 1
ATOM 3843 N N . VAL C 1 57 ? 44.71758 10.40744 49.38311 1.000 30.39884 38 VAL C N 1
ATOM 3844 C CA . VAL C 1 57 ? 43.95578 9.97770 48.21372 1.000 29.29566 38 VAL C CA 1
ATOM 3845 C C . VAL C 1 57 ? 42.46947 10.04038 48.53646 1.000 27.81252 38 VAL C C 1
ATOM 3846 O O . VAL C 1 57 ? 42.03411 9.50343 49.55804 1.000 29.43835 38 VAL C O 1
ATOM 3850 N N . ASP C 1 58 ? 41.69045 10.67831 47.66378 1.000 26.29198 39 ASP C N 1
ATOM 3851 C CA . ASP C 1 58 ? 40.23555 10.63945 47.77942 1.000 24.66921 39 ASP C CA 1
ATOM 3852 C C . ASP C 1 58 ? 39.73969 9.25473 47.36946 1.000 25.26990 39 ASP C C 1
ATOM 3853 O O . ASP C 1 58 ? 39.95856 8.83715 46.22981 1.000 25.23758 39 ASP C O 1
ATOM 3858 N N . VAL C 1 59 ? 39.04311 8.55423 48.26980 1.000 22.34611 40 VAL C N 1
ATOM 3859 C CA . VAL C 1 59 ? 38.52785 7.21490 47.99676 1.000 19.10275 40 VAL C CA 1
ATOM 3860 C C . VAL C 1 59 ? 37.00152 7.24115 47.99877 1.000 20.43657 40 VAL C C 1
ATOM 3861 O O . VAL C 1 59 ? 36.37722 7.86592 48.86783 1.000 19.34577 40 VAL C O 1
ATOM 3865 N N . VAL C 1 60 ? 36.40366 6.52479 47.04485 1.000 18.81679 41 VAL C N 1
ATOM 3866 C CA . VAL C 1 60 ? 34.96304 6.50712 46.80936 1.000 16.11050 41 VAL C CA 1
ATOM 3867 C C . VAL C 1 60 ? 34.55717 5.07905 46.44987 1.000 18.20873 41 VAL C C 1
ATOM 3868 O O . VAL C 1 60 ? 35.26465 4.40057 45.70062 1.000 17.11524 41 VAL C O 1
ATOM 3872 N N . VAL C 1 61 ? 33.43040 4.60725 46.98290 1.000 14.88927 42 VAL C N 1
ATOM 3873 C CA . VAL C 1 61 ? 32.88412 3.32341 46.54150 1.000 19.48530 42 VAL C CA 1
ATOM 3874 C C . VAL C 1 61 ? 31.47172 3.52904 46.01484 1.000 15.68088 42 VAL C C 1
ATOM 3875 O O . VAL C 1 61 ? 30.72267 4.38334 46.50171 1.000 16.68020 42 VAL C O 1
ATOM 3879 N N . ALA C 1 62 ? 31.11806 2.74158 44.99485 1.000 15.66748 43 ALA C N 1
ATOM 3880 C CA . ALA C 1 62 ? 29.81176 2.82139 44.34082 1.000 18.02604 43 ALA C CA 1
ATOM 3881 C C . ALA C 1 62 ? 29.05682 1.51464 44.55470 1.000 15.47536 43 ALA C C 1
ATOM 3882 O O . ALA C 1 62 ? 29.14174 0.59284 43.73037 1.000 15.35663 43 ALA C O 1
ATOM 3884 N N . PRO C 1 63 ? 28.26819 1.40005 45.61642 1.000 17.64136 44 PRO C N 1
ATOM 3885 C CA . PRO C 1 63 ? 27.46557 0.18514 45.80644 1.000 14.28159 44 PRO C CA 1
ATOM 3886 C C . PRO C 1 63 ? 26.20469 0.21192 44.96061 1.000 15.46704 44 PRO C C 1
ATOM 3887 O O . PRO C 1 63 ? 25.75375 1.28094 44.51663 1.000 18.06697 44 PRO C O 1
ATOM 3891 N N . PRO C 1 64 ? 25.61201 -0.95555 44.70900 1.000 16.49936 45 PRO C N 1
ATOM 3892 C CA . PRO C 1 64 ? 24.26801 -1.00363 44.12413 1.000 14.70488 45 PRO C CA 1
ATOM 3893 C C . PRO C 1 64 ? 23.27222 -0.22544 44.96737 1.000 14.79263 45 PRO C C 1
ATOM 3894 O O . PRO C 1 64 ? 23.40580 -0.13579 46.19112 1.000 16.73874 45 PRO C O 1
ATOM 3898 N N . PHE C 1 65 ? 22.24643 0.31460 44.28964 1.000 14.57416 46 PHE C N 1
ATOM 3899 C CA . PHE C 1 65 ? 21.25722 1.17285 44.95096 1.000 16.58491 46 PHE C CA 1
ATOM 3900 C C . PHE C 1 65 ? 20.75888 0.57006 46.26132 1.000 16.77195 46 PHE C C 1
ATOM 3901 O O . PHE C 1 65 ? 20.61511 1.27580 47.26554 1.000 15.28992 46 PHE C O 1
ATOM 3909 N N . LEU C 1 66 ? 20.40458 -0.72486 46.23623 1.000 15.90587 47 LEU C N 1
ATOM 3910 C CA . LEU C 1 66 ? 19.76256 -1.35841 47.39758 1.000 14.76719 47 LEU C CA 1
ATOM 3911 C C . LEU C 1 66 ? 20.58861 -1.20252 48.66510 1.000 19.18793 47 LEU C C 1
ATOM 3912 O O . LEU C 1 66 ? 20.03850 -1.15436 49.77274 1.000 17.14082 47 LEU C O 1
ATOM 3917 N N . TYR C 1 67 ? 21.90793 -1.18090 48.53316 1.000 16.16913 48 TYR C N 1
ATOM 3918 C CA . TYR C 1 67 ? 22.79094 -1.30615 49.67523 1.000 16.45902 48 TYR C CA 1
ATOM 3919 C C . TYR C 1 67 ? 23.46197 0.00162 50.05266 1.000 16.35010 48 TYR C C 1
ATOM 3920 O O . TYR C 1 67 ? 24.25647 0.01852 50.98788 1.000 16.24533 48 TYR C O 1
ATOM 3929 N N . ILE C 1 68 ? 23.13893 1.10733 49.38156 1.000 14.19364 49 ILE C N 1
ATOM 3930 C CA . ILE C 1 68 ? 23.84435 2.35948 49.66881 1.000 14.61775 49 ILE C CA 1
ATOM 3931 C C . ILE C 1 68 ? 23.63618 2.79643 51.12096 1.000 16.46947 49 ILE C C 1
ATOM 3932 O O . ILE C 1 68 ? 24.57847 3.24580 51.78879 1.000 17.05300 49 ILE C O 1
ATOM 3937 N N . GLU C 1 69 ? 22.41607 2.66834 51.64948 1.000 17.05238 50 GLU C N 1
ATOM 3938 C CA . GLU C 1 69 ? 22.20845 3.13124 53.02167 1.000 17.54518 50 GLU C CA 1
ATOM 3939 C C . GLU C 1 69 ? 23.02445 2.30762 54.01658 1.000 18.16957 50 GLU C C 1
ATOM 3940 O O . GLU C 1 69 ? 23.60633 2.86016 54.96430 1.000 18.16898 50 GLU C O 1
ATOM 3942 N N . GLN C 1 70 ? 23.07013 0.98550 53.82490 1.000 17.95562 51 GLN C N 1
ATOM 3943 C CA . GLN C 1 70 ? 23.88948 0.12524 54.68398 1.000 19.06188 51 GLN C CA 1
ATOM 3944 C C . GLN C 1 70 ? 25.35976 0.54772 54.64714 1.000 17.62459 51 GLN C C 1
ATOM 3945 O O . GLN C 1 70 ? 26.02364 0.62839 55.69085 1.000 15.65627 51 GLN C O 1
ATOM 3951 N N . VAL C 1 71 ? 25.90221 0.78267 53.44131 1.000 15.39844 52 VAL C N 1
ATOM 3952 C CA . VAL C 1 71 ? 27.29514 1.21612 53.32337 1.000 13.12301 52 VAL C CA 1
ATOM 3953 C C . VAL C 1 71 ? 27.49495 2.55808 54.02005 1.000 18.00240 52 VAL C C 1
ATOM 3954 O O . VAL C 1 71 ? 28.49600 2.78181 54.71235 1.000 15.45557 52 VAL C O 1
ATOM 3958 N N . LYS C 1 72 ? 26.56957 3.49402 53.78838 1.000 17.06094 53 LYS C N 1
ATOM 3959 C CA . LYS C 1 72 ? 26.68874 4.82357 54.37779 1.000 18.12189 53 LYS C CA 1
ATOM 3960 C C . LYS C 1 72 ? 26.69883 4.75797 55.89917 1.000 19.99640 53 LYS C C 1
ATOM 3961 O O . LYS C 1 72 ? 27.42786 5.51375 56.55310 1.000 18.06736 53 LYS C O 1
ATOM 3967 N N . SER C 1 73 ? 25.89787 3.85477 56.47748 1.000 16.00216 54 SER C N 1
ATOM 3968 C CA . SER C 1 73 ? 25.81443 3.73139 57.93408 1.000 20.50401 54 SER C CA 1
ATOM 3969 C C . SER C 1 73 ? 27.07467 3.13900 58.55914 1.000 21.03523 54 SER C C 1
ATOM 3970 O O . SER C 1 73 ? 27.42056 3.48703 59.68991 1.000 21.04850 54 SER C O 1
ATOM 3973 N N . THR C 1 74 ? 27.74364 2.20175 57.88577 1.000 17.91387 55 THR C N 1
ATOM 3974 C CA . THR C 1 74 ? 28.78242 1.40757 58.55419 1.000 15.81410 55 THR C CA 1
ATOM 3975 C C . THR C 1 74 ? 30.17371 1.51878 57.93386 1.000 21.61844 55 THR C C 1
ATOM 3976 O O . THR C 1 74 ? 31.14105 1.04907 58.54690 1.000 18.44748 55 THR C O 1
ATOM 3980 N N . LEU C 1 75 ? 30.30785 2.09402 56.73763 1.000 16.41361 56 LEU C N 1
ATOM 3981 C CA . LEU C 1 75 ? 31.62558 2.32255 56.15514 1.000 18.03279 56 LEU C CA 1
ATOM 3982 C C . LEU C 1 75 ? 32.24930 3.59252 56.72486 1.000 21.71990 56 LEU C C 1
ATOM 3983 O O . LEU C 1 75 ? 31.56885 4.60635 56.90273 1.000 24.32377 56 LEU C O 1
ATOM 3988 N N . THR C 1 76 ? 33.54747 3.53252 57.02705 1.000 17.37568 57 THR C N 1
ATOM 3989 C CA . THR C 1 76 ? 34.27194 4.71163 57.50734 1.000 22.67943 57 THR C CA 1
ATOM 3990 C C . THR C 1 76 ? 33.92674 5.94739 56.68874 1.000 25.41210 57 THR C C 1
ATOM 3991 O O . THR C 1 76 ? 33.90159 5.90407 55.45397 1.000 22.77929 57 THR C O 1
ATOM 3995 N N . ASP C 1 77 ? 33.66836 7.06152 57.38393 1.000 26.20291 58 ASP C N 1
ATOM 3996 C CA . ASP C 1 77 ? 33.34814 8.27180 56.63445 1.000 28.30663 58 ASP C CA 1
ATOM 3997 C C . ASP C 1 77 ? 34.56025 8.85389 55.92698 1.000 26.65444 58 ASP C C 1
ATOM 3998 O O . ASP C 1 77 ? 34.40316 9.83396 55.19333 1.000 28.99815 58 ASP C O 1
ATOM 4003 N N . ARG C 1 78 ? 35.75405 8.28640 56.11253 1.000 24.89777 59 ARG C N 1
ATOM 4004 C CA . ARG C 1 78 ? 36.85695 8.69742 55.25236 1.000 27.05224 59 ARG C CA 1
ATOM 4005 C C . ARG C 1 78 ? 36.63460 8.31430 53.79144 1.000 26.97613 59 ARG C C 1
ATOM 4006 O O . ARG C 1 78 ? 37.33166 8.84723 52.92048 1.000 30.97732 59 ARG C O 1
ATOM 4014 N N . ILE C 1 79 ? 35.68785 7.42416 53.49665 1.000 25.24745 60 ILE C N 1
ATOM 4015 C CA . ILE C 1 79 ? 35.37720 7.00505 52.12788 1.000 22.62658 60 ILE C CA 1
ATOM 4016 C C . ILE C 1 79 ? 34.01654 7.57099 51.75631 1.000 23.71142 60 ILE C C 1
ATOM 4017 O O . ILE C 1 79 ? 33.06061 7.43065 52.52798 1.000 20.43612 60 ILE C O 1
ATOM 4022 N N . GLU C 1 80 ? 33.92082 8.19687 50.57432 1.000 21.73070 61 GLU C N 1
ATOM 4023 C CA . GLU C 1 80 ? 32.67150 8.79464 50.11654 1.000 22.26235 61 GLU C CA 1
ATOM 4024 C C . GLU C 1 80 ? 31.90045 7.80142 49.25051 1.000 18.64475 61 GLU C C 1
ATOM 4025 O O . GLU C 1 80 ? 32.44140 6.79349 48.80104 1.000 18.93477 61 GLU C O 1
ATOM 4031 N N . ILE C 1 81 ? 30.60734 8.06165 49.05357 1.000 19.91442 62 ILE C N 1
ATOM 4032 C CA . ILE C 1 81 ? 29.72356 7.09485 48.39958 1.000 19.19689 62 ILE C CA 1
ATOM 4033 C C . ILE C 1 81 ? 29.25645 7.62675 47.04805 1.000 21.42521 62 ILE C C 1
ATOM 4034 O O . ILE C 1 81 ? 28.77664 8.76207 46.94521 1.000 20.32278 62 ILE C O 1
ATOM 4039 N N . ALA C 1 82 ? 29.32722 6.77310 46.02971 1.000 18.73352 63 ALA C N 1
ATOM 4040 C CA . ALA C 1 82 ? 28.78833 7.06512 44.70944 1.000 17.86509 63 ALA C CA 1
ATOM 4041 C C . ALA C 1 82 ? 27.63394 6.12024 44.39824 1.000 20.32337 63 ALA C C 1
ATOM 4042 O O . ALA C 1 82 ? 27.56790 5.00899 44.92531 1.000 19.25456 63 ALA C O 1
ATOM 4044 N N . ALA C 1 83 ? 26.72154 6.56830 43.53828 1.000 17.91795 64 ALA C N 1
ATOM 4045 C CA . ALA C 1 83 ? 25.78859 5.68241 42.86274 1.000 17.70035 64 ALA C CA 1
ATOM 4046 C C . ALA C 1 83 ? 26.30690 5.36149 41.46373 1.000 18.02929 64 ALA C C 1
ATOM 4047 O O . ALA C 1 83 ? 27.17155 6.05382 40.92190 1.000 19.00931 64 ALA C O 1
ATOM 4049 N N . GLN C 1 84 ? 25.74743 4.30679 40.87513 1.000 17.08415 65 GLN C N 1
ATOM 4050 C CA . GLN C 1 84 ? 26.21391 3.79727 39.59635 1.000 16.95169 65 GLN C CA 1
ATOM 4051 C C . GLN C 1 84 ? 25.45301 4.38302 38.41091 1.000 17.58124 65 GLN C C 1
ATOM 4052 O O . GLN C 1 84 ? 25.86059 4.15537 37.26705 1.000 18.47628 65 GLN C O 1
ATOM 4058 N N . ASN C 1 85 ? 24.37974 5.13603 38.65276 1.000 19.71574 66 ASN C N 1
ATOM 4059 C CA . ASN C 1 85 ? 23.54441 5.68420 37.58539 1.000 16.10827 66 ASN C CA 1
ATOM 4060 C C . ASN C 1 85 ? 22.46723 6.55070 38.23287 1.000 22.72110 66 ASN C C 1
ATOM 4061 O O . ASN C 1 85 ? 22.24485 6.48877 39.44730 1.000 17.31196 66 ASN C O 1
ATOM 4066 N N . CYS C 1 86 ? 21.79961 7.36260 37.40352 1.000 20.29171 67 CYS C N 1
ATOM 4067 C CA . CYS C 1 86 ? 20.58249 8.06236 37.80077 1.000 17.70809 67 CYS C CA 1
ATOM 4068 C C . CYS C 1 86 ? 19.81255 8.42083 36.53222 1.000 22.35433 67 CYS C C 1
ATOM 4069 O O . CYS C 1 86 ? 20.28584 8.19613 35.41556 1.000 23.65814 67 CYS C O 1
ATOM 4072 N N . TRP C 1 87 ? 18.59717 8.93621 36.71921 1.000 20.79891 68 TRP C N 1
ATOM 4073 C CA . TRP C 1 87 ? 17.70836 9.26852 35.61500 1.000 21.72012 68 TRP C CA 1
ATOM 4074 C C . TRP C 1 87 ? 18.13272 10.58869 34.96358 1.000 23.78831 68 TRP C C 1
ATOM 4075 O O . TRP C 1 87 ? 18.84235 11.41196 35.55477 1.000 22.03112 68 TRP C O 1
ATOM 4086 N N . ILE C 1 88 ? 17.66044 10.79317 33.72811 1.000 26.57239 69 ILE C N 1
ATOM 4087 C CA . ILE C 1 88 ? 17.96989 12.02383 32.98644 1.000 27.70339 69 ILE C CA 1
ATOM 4088 C C . ILE C 1 88 ? 17.44270 13.30028 33.64630 1.000 29.85342 69 ILE C C 1
ATOM 4089 O O . ILE C 1 88 ? 17.97857 14.38405 33.38823 1.000 30.54550 69 ILE C O 1
ATOM 4094 N N . GLY C 1 89 ? 16.37764 13.22739 34.44372 1.000 30.61031 70 GLY C N 1
ATOM 4095 C CA . GLY C 1 89 ? 15.78953 14.43202 35.00202 1.000 29.91227 70 GLY C CA 1
ATOM 4096 C C . GLY C 1 89 ? 15.19357 14.18256 36.36748 1.000 30.15949 70 GLY C C 1
ATOM 4097 O O . GLY C 1 89 ? 15.48046 13.14367 36.96875 1.000 31.57601 70 GLY C O 1
ATOM 4098 N N . LYS C 1 90 ? 14.36163 15.09904 36.86812 1.000 29.46274 71 LYS C N 1
ATOM 4099 C CA . LYS C 1 90 ? 13.80721 14.92872 38.20651 1.000 28.77200 71 LYS C CA 1
ATOM 4100 C C . LYS C 1 90 ? 12.88500 13.71619 38.23486 1.000 28.44085 71 LYS C C 1
ATOM 4101 O O . LYS C 1 90 ? 12.56214 13.11724 37.20336 1.000 25.68118 71 LYS C O 1
ATOM 4107 N N . GLY C 1 91 ? 12.44590 13.36770 39.43533 1.000 25.69686 72 GLY C N 1
ATOM 4108 C CA . GLY C 1 91 ? 11.66363 12.16517 39.61095 1.000 26.58618 72 GLY C CA 1
ATOM 4109 C C . GLY C 1 91 ? 10.26211 12.29936 39.05781 1.000 29.50046 72 GLY C C 1
ATOM 4110 O O . GLY C 1 91 ? 9.82161 13.36206 38.60836 1.000 32.26617 72 GLY C O 1
ATOM 4111 N N . GLY C 1 92 ? 9.55433 11.17609 39.07186 1.000 24.68806 73 GLY C N 1
ATOM 4112 C CA . GLY C 1 92 ? 8.19008 11.15510 38.59386 1.000 26.51943 73 GLY C CA 1
ATOM 4113 C C . GLY C 1 92 ? 7.78602 9.81031 38.03928 1.000 32.41416 73 GLY C C 1
ATOM 4114 O O . GLY C 1 92 ? 8.07572 8.76368 38.63654 1.000 27.91194 73 GLY C O 1
ATOM 4115 N N . ALA C 1 93 ? 7.13505 9.82307 36.87661 1.000 26.22939 74 ALA C N 1
ATOM 4116 C CA . ALA C 1 93 ? 6.54541 8.61114 36.31328 1.000 26.22826 74 ALA C CA 1
ATOM 4117 C C . ALA C 1 93 ? 7.60217 7.83724 35.52294 1.000 27.40164 74 ALA C C 1
ATOM 4118 O O . ALA C 1 93 ? 7.52910 7.67076 34.30309 1.000 25.70034 74 ALA C O 1
ATOM 4120 N N . PHE C 1 94 ? 8.60799 7.33768 36.25784 1.000 25.80648 75 PHE C N 1
ATOM 4121 C CA . PHE C 1 94 ? 9.73497 6.63710 35.65070 1.000 23.96979 75 PHE C CA 1
ATOM 4122 C C . PHE C 1 94 ? 10.02142 5.35720 36.44927 1.000 23.95322 75 PHE C C 1
ATOM 4123 O O . PHE C 1 94 ? 11.05499 5.23731 37.10834 1.000 25.53904 75 PHE C O 1
ATOM 4131 N N . THR C 1 95 ? 9.10415 4.39158 36.35265 1.000 22.73839 76 THR C N 1
ATOM 4132 C CA . THR C 1 95 ? 9.22760 3.13027 37.08461 1.000 22.19725 76 THR C CA 1
ATOM 4133 C C . THR C 1 95 ? 10.59938 2.50202 36.87337 1.000 25.05843 76 THR C C 1
ATOM 4134 O O . THR C 1 95 ? 11.05326 2.32135 35.73627 1.000 24.02297 76 THR C O 1
ATOM 4138 N N . GLY C 1 96 ? 11.26781 2.17999 37.98575 1.000 20.71755 77 GLY C N 1
ATOM 4139 C CA . GLY C 1 96 ? 12.55666 1.54205 37.95495 1.000 20.99705 77 GLY C CA 1
ATOM 4140 C C . GLY C 1 96 ? 13.74618 2.47142 38.11530 1.000 21.30063 77 GLY C C 1
ATOM 4141 O O . GLY C 1 96 ? 14.84254 1.98552 38.42482 1.000 21.75003 77 GLY C O 1
ATOM 4142 N N . GLU C 1 97 ? 13.57229 3.77781 37.91729 1.000 18.75820 78 GLU C N 1
ATOM 4143 C CA . GLU C 1 97 ? 14.68681 4.72492 37.90912 1.000 19.38172 78 GLU C CA 1
ATOM 4144 C C . GLU C 1 97 ? 14.85642 5.41018 39.25910 1.000 23.29900 78 GLU C C 1
ATOM 4145 O O . GLU C 1 97 ? 13.91232 5.52820 40.03953 1.000 19.61042 78 GLU C O 1
ATOM 4151 N N . ILE C 1 98 ? 16.07096 5.92085 39.48857 1.000 17.37598 79 ILE C N 1
ATOM 4152 C CA . ILE C 1 98 ? 16.43798 6.65556 40.69568 1.000 19.52467 79 ILE C CA 1
ATOM 4153 C C . ILE C 1 98 ? 16.85921 8.06717 40.29705 1.000 20.11611 79 ILE C C 1
ATOM 4154 O O . ILE C 1 98 ? 17.68210 8.24068 39.38975 1.000 18.94706 79 ILE C O 1
ATOM 4159 N N . SER C 1 99 ? 16.31380 9.07374 40.97074 1.000 21.77639 80 SER C N 1
ATOM 4160 C CA . SER C 1 99 ? 16.62280 10.43810 40.55951 1.000 20.43537 80 SER C CA 1
ATOM 4161 C C . SER C 1 99 ? 17.80777 10.96840 41.34668 1.000 22.35875 80 SER C C 1
ATOM 4162 O O . SER C 1 99 ? 18.10681 10.51096 42.44632 1.000 19.42153 80 SER C O 1
ATOM 4165 N N . ALA C 1 100 ? 18.47467 11.97117 40.77329 1.000 22.42829 81 ALA C N 1
ATOM 4166 C CA . ALA C 1 100 ? 19.64276 12.54701 41.43243 1.000 21.42708 81 ALA C CA 1
ATOM 4167 C C . ALA C 1 100 ? 19.29701 13.18840 42.76921 1.000 23.20326 81 ALA C C 1
ATOM 4168 O O . ALA C 1 100 ? 20.13867 13.21917 43.67406 1.000 22.52403 81 ALA C O 1
ATOM 4170 N N . GLU C 1 101 ? 18.08832 13.73492 42.91871 1.000 26.10356 82 GLU C N 1
ATOM 4171 C CA . GLU C 1 101 ? 17.74172 14.29017 44.22624 1.000 23.43760 82 GLU C CA 1
ATOM 4172 C C . GLU C 1 101 ? 17.55960 13.18497 45.25786 1.000 23.66672 82 GLU C C 1
ATOM 4173 O O . GLU C 1 101 ? 17.75804 13.41813 46.45712 1.000 20.89122 82 GLU C O 1
ATOM 4179 N N . GLN C 1 102 ? 17.19176 11.97666 44.81493 1.000 22.59434 83 GLN C N 1
ATOM 4180 C CA . GLN C 1 102 ? 17.17238 10.84049 45.73420 1.000 19.66315 83 GLN C CA 1
ATOM 4181 C C . GLN C 1 102 ? 18.59389 10.43354 46.12292 1.000 20.04256 83 GLN C C 1
ATOM 4182 O O . GLN C 1 102 ? 18.86756 10.14864 47.29774 1.000 21.27338 83 GLN C O 1
ATOM 4188 N N . LEU C 1 103 ? 19.51994 10.41699 45.15677 1.000 17.86695 84 LEU C N 1
ATOM 4189 C CA . LEU C 1 103 ? 20.92155 10.16805 45.49198 1.000 21.87438 84 LEU C CA 1
ATOM 4190 C C . LEU C 1 103 ? 21.40751 11.15557 46.54846 1.000 20.76710 84 LEU C C 1
ATOM 4191 O O . LEU C 1 103 ? 22.06916 10.77644 47.52685 1.000 23.51386 84 LEU C O 1
ATOM 4196 N N . LYS C 1 104 ? 21.07246 12.42820 46.37126 1.000 23.52225 85 LYS C N 1
ATOM 4197 C CA . LYS C 1 104 ? 21.42666 13.45382 47.34966 1.000 26.62622 85 LYS C CA 1
ATOM 4198 C C . LYS C 1 104 ? 20.84363 13.12410 48.72331 1.000 28.01193 85 LYS C C 1
ATOM 4199 O O . LYS C 1 104 ? 21.54067 13.15842 49.74812 1.000 25.03026 85 LYS C O 1
ATOM 4205 N N . ASP C 1 105 ? 19.55458 12.80350 48.75170 1.000 24.87696 86 ASP C N 1
ATOM 4206 C CA . ASP C 1 105 ? 18.86095 12.49396 50.00170 1.000 23.22568 86 ASP C CA 1
ATOM 4207 C C . ASP C 1 105 ? 19.50782 11.32313 50.74237 1.000 26.47183 86 ASP C C 1
ATOM 4208 O O . ASP C 1 105 ? 19.64487 11.35801 51.97098 1.000 25.95736 86 ASP C O 1
ATOM 4213 N N . ILE C 1 106 ? 19.91414 10.27263 50.01765 1.000 25.31110 87 ILE C N 1
ATOM 4214 C CA . ILE C 1 106 ? 20.39934 9.05266 50.67079 1.000 23.01826 87 ILE C CA 1
ATOM 4215 C C . ILE C 1 106 ? 21.84573 9.17667 51.12571 1.000 24.96382 87 ILE C C 1
ATOM 4216 O O . ILE C 1 106 ? 22.32283 8.33132 51.89564 1.000 25.03056 87 ILE C O 1
ATOM 4221 N N . GLY C 1 107 ? 22.56146 10.19734 50.66946 1.000 21.91515 88 GLY C N 1
ATOM 4222 C CA . GLY C 1 107 ? 23.91435 10.44574 51.12732 1.000 28.80262 88 GLY C CA 1
ATOM 4223 C C . GLY C 1 107 ? 25.02965 10.27511 50.10807 1.000 23.61812 88 GLY C C 1
ATOM 4224 O O . GLY C 1 107 ? 26.20068 10.30175 50.50367 1.000 21.91431 88 GLY C O 1
ATOM 4225 N N . CYS C 1 108 ? 24.71949 10.09952 48.82127 1.000 24.90644 89 CYS C N 1
ATOM 4226 C CA . CYS C 1 108 ? 25.77770 9.97311 47.82012 1.000 22.20350 89 CYS C CA 1
ATOM 4227 C C . CYS C 1 108 ? 26.40011 11.33365 47.55622 1.000 25.98081 89 CYS C C 1
ATOM 4228 O O . CYS C 1 108 ? 25.69770 12.34564 47.48829 1.000 27.40739 89 CYS C O 1
ATOM 4231 N N . LYS C 1 109 ? 27.72395 11.35476 47.39938 1.000 21.87032 90 LYS C N 1
ATOM 4232 C CA . LYS C 1 109 ? 28.42379 12.54950 46.95260 1.000 21.54592 90 LYS C CA 1
ATOM 4233 C C . LYS C 1 109 ? 28.74320 12.51316 45.46775 1.000 24.94427 90 LYS C C 1
ATOM 4234 O O . LYS C 1 109 ? 29.16415 13.53937 44.91042 1.000 24.90598 90 LYS C O 1
ATOM 4236 N N . TRP C 1 110 ? 28.50989 11.37652 44.80868 1.000 21.15640 91 TRP C N 1
ATOM 4237 C CA . TRP C 1 110 ? 28.94261 11.16010 43.43699 1.000 19.60020 91 TRP C CA 1
ATOM 4238 C C . TRP C 1 110 ? 27.93754 10.27066 42.72489 1.000 20.57120 91 TRP C C 1
ATOM 4239 O O . TRP C 1 110 ? 27.27695 9.43225 43.34930 1.000 18.55185 91 TRP C O 1
ATOM 4250 N N . VAL C 1 111 ? 27.86880 10.41599 41.40771 1.000 16.25429 92 VAL C N 1
ATOM 4251 C CA . VAL C 1 111 ? 27.20530 9.43848 40.55309 1.000 18.77166 92 VAL C CA 1
ATOM 4252 C C . VAL C 1 111 ? 28.09334 9.14373 39.34186 1.000 19.57743 92 VAL C C 1
ATOM 4253 O O . VAL C 1 111 ? 28.68947 10.05480 38.75347 1.000 20.74391 92 VAL C O 1
ATOM 4257 N N . ILE C 1 112 ? 28.20489 7.86281 38.99823 1.000 16.91996 93 ILE C N 1
ATOM 4258 C CA . ILE C 1 112 ? 28.86780 7.42988 37.76569 1.000 17.10968 93 ILE C CA 1
ATOM 4259 C C . ILE C 1 112 ? 27.91855 7.62866 36.58475 1.000 21.08793 93 ILE C C 1
ATOM 4260 O O . ILE C 1 112 ? 26.79562 7.11412 36.58326 1.000 19.49137 93 ILE C O 1
ATOM 4265 N N . LEU C 1 113 ? 28.37632 8.34648 35.55614 1.000 19.96897 94 LEU C N 1
ATOM 4266 C CA . LEU C 1 113 ? 27.55908 8.62291 34.37422 1.000 19.86561 94 LEU C CA 1
ATOM 4267 C C . LEU C 1 113 ? 28.29255 8.22131 33.09981 1.000 22.57199 94 LEU C C 1
ATOM 4268 O O . LEU C 1 113 ? 29.50413 8.43534 32.98173 1.000 18.49266 94 LEU C O 1
ATOM 4273 N N . GLY C 1 114 ? 27.55274 7.63993 32.14702 1.000 21.22208 95 GLY C N 1
ATOM 4274 C CA . GLY C 1 114 ? 28.14182 7.23254 30.87918 1.000 22.33940 95 GLY C CA 1
ATOM 4275 C C . GLY C 1 114 ? 29.12145 6.07775 30.93846 1.000 24.60081 95 GLY C C 1
ATOM 4276 O O . GLY C 1 114 ? 29.91628 5.89060 30.00270 1.000 21.90754 95 GLY C O 1
ATOM 4277 N N . HIS C 1 115 ? 29.08867 5.28006 32.00201 1.000 20.13863 96 HIS C N 1
ATOM 4278 C CA . HIS C 1 115 ? 29.91148 4.07906 32.03856 1.000 20.51621 96 HIS C CA 1
ATOM 4279 C C . HIS C 1 115 ? 29.75877 3.26056 30.75529 1.000 20.84596 96 HIS C C 1
ATOM 4280 O O . HIS C 1 115 ? 28.66933 3.15488 30.18494 1.000 21.79308 96 HIS C O 1
ATOM 4287 N N . SER C 1 116 ? 30.86440 2.64693 30.33451 1.000 22.13111 97 SER C N 1
ATOM 4288 C CA . SER C 1 116 ? 30.88854 1.85365 29.10513 1.000 21.02461 97 SER C CA 1
ATOM 4289 C C . SER C 1 116 ? 29.78704 0.79632 29.06342 1.000 25.95409 97 SER C C 1
ATOM 4290 O O . SER C 1 116 ? 29.24160 0.48900 27.99497 1.000 21.77525 97 SER C O 1
ATOM 4293 N N . GLU C 1 117 ? 29.45286 0.20608 30.20701 1.000 20.17458 98 GLU C N 1
ATOM 4294 C CA . GLU C 1 117 ? 28.42217 -0.82026 30.18277 1.000 19.73556 98 GLU C CA 1
ATOM 4295 C C . GLU C 1 117 ? 27.06305 -0.21104 29.86751 1.000 24.43080 98 GLU C C 1
ATOM 4296 O O . GLU C 1 117 ? 26.26408 -0.80660 29.13163 1.000 24.77135 98 GLU C O 1
ATOM 4302 N N . ARG C 1 118 ? 26.78230 0.98377 30.39556 1.000 20.44352 99 ARG C N 1
ATOM 4303 C CA . ARG C 1 118 ? 25.50575 1.60124 30.05865 1.000 24.66625 99 ARG C CA 1
ATOM 4304 C C . ARG C 1 118 ? 25.49587 2.07806 28.61024 1.000 26.52208 99 ARG C C 1
ATOM 4305 O O . ARG C 1 118 ? 24.44924 2.03134 27.95644 1.000 25.15858 99 ARG C O 1
ATOM 4313 N N . ARG C 1 119 ? 26.65157 2.49640 28.07985 1.000 24.00915 100 ARG C N 1
ATOM 4314 C CA . ARG C 1 119 ? 26.70454 2.89838 26.67201 1.000 22.96498 100 ARG C CA 1
ATOM 4315 C C . ARG C 1 119 ? 26.51397 1.69639 25.74752 1.000 25.80631 100 ARG C C 1
ATOM 4316 O O . ARG C 1 119 ? 25.62294 1.68668 24.89024 1.000 24.79286 100 ARG C O 1
ATOM 4324 N N . HIS C 1 120 ? 27.31827 0.65469 25.92614 1.000 25.96250 101 HIS C N 1
ATOM 4325 C CA . HIS C 1 120 ? 27.45292 -0.36424 24.89680 1.000 29.45716 101 HIS C CA 1
ATOM 4326 C C . HIS C 1 120 ? 26.61611 -1.61340 25.12727 1.000 33.88149 101 HIS C C 1
ATOM 4327 O O . HIS C 1 120 ? 26.37086 -2.35574 24.16574 1.000 33.21675 101 HIS C O 1
ATOM 4334 N N . VAL C 1 121 ? 26.16745 -1.86926 26.35166 1.000 29.03172 102 VAL C N 1
ATOM 4335 C CA . VAL C 1 121 ? 25.22961 -2.95092 26.59905 1.000 30.03313 102 VAL C CA 1
ATOM 4336 C C . VAL C 1 121 ? 23.79751 -2.43780 26.66708 1.000 32.92233 102 VAL C C 1
ATOM 4337 O O . VAL C 1 121 ? 22.87930 -3.10452 26.19187 1.000 33.79288 102 VAL C O 1
ATOM 4341 N N . MET C 1 122 ? 23.58984 -1.23891 27.21172 1.000 28.24152 103 MET C N 1
ATOM 4342 C CA . MET C 1 122 ? 22.24968 -0.71444 27.42644 1.000 28.42011 103 MET C CA 1
ATOM 4343 C C . MET C 1 122 ? 21.90572 0.44400 26.50102 1.000 33.38569 103 MET C C 1
ATOM 4344 O O . MET C 1 122 ? 20.79158 0.97719 26.57686 1.000 35.53940 103 MET C O 1
ATOM 4349 N N . GLY C 1 123 ? 22.83303 0.85981 25.64349 1.000 29.88517 104 GLY C N 1
ATOM 4350 C CA . GLY C 1 123 ? 22.49376 1.76137 24.56294 1.000 29.07445 104 GLY C CA 1
ATOM 4351 C C . GLY C 1 123 ? 22.37682 3.22299 24.92056 1.000 30.04860 104 GLY C C 1
ATOM 4352 O O . GLY C 1 123 ? 21.77675 3.98123 24.15397 1.000 32.24849 104 GLY C O 1
ATOM 4353 N N . GLU C 1 124 ? 22.92838 3.65381 26.05212 1.000 27.40756 105 GLU C N 1
ATOM 4354 C CA . GLU C 1 124 ? 22.92540 5.07860 26.38568 1.000 24.96299 105 GLU C CA 1
ATOM 4355 C C . GLU C 1 124 ? 23.81718 5.84199 25.41630 1.000 28.38408 105 GLU C C 1
ATOM 4356 O O . GLU C 1 124 ? 24.95740 5.44474 25.17751 1.000 25.84319 105 GLU C O 1
ATOM 4362 N N . ASN C 1 125 ? 23.31401 6.94299 24.87159 1.000 33.06495 106 ASN C N 1
ATOM 4363 C CA . ASN C 1 125 ? 24.09937 7.77423 23.96468 1.000 33.61679 106 ASN C CA 1
ATOM 4364 C C . ASN C 1 125 ? 24.44600 9.11475 24.62110 1.000 33.88118 106 ASN C C 1
ATOM 4365 O O . ASN C 1 125 ? 24.03517 9.41319 25.74511 1.000 28.46335 106 ASN C O 1
ATOM 4370 N N . ASN C 1 126 ? 25.20849 9.92836 23.87915 1.000 34.92967 107 ASN C N 1
ATOM 4371 C CA . ASN C 1 126 ? 25.87104 11.10214 24.44552 1.000 32.47031 107 ASN C CA 1
ATOM 4372 C C . ASN C 1 126 ? 24.87837 12.15931 24.91642 1.000 32.93585 107 ASN C C 1
ATOM 4373 O O . ASN C 1 126 ? 25.12983 12.84613 25.91223 1.000 31.55401 107 ASN C O 1
ATOM 4378 N N . GLU C 1 127 ? 23.77252 12.36849 24.19880 1.000 33.71387 108 GLU C N 1
ATOM 4379 C CA . GLU C 1 127 ? 22.89569 13.42320 24.69986 1.000 35.85236 108 GLU C CA 1
ATOM 4380 C C . GLU C 1 127 ? 22.06045 12.92244 25.86712 1.000 29.95779 108 GLU C C 1
ATOM 4381 O O . GLU C 1 127 ? 21.73406 13.69793 26.76683 1.000 29.02477 108 GLU C O 1
ATOM 4387 N N . PHE C 1 128 ? 21.71297 11.63465 25.86076 1.000 30.02058 109 PHE C N 1
ATOM 4388 C CA . PHE C 1 128 ? 21.11687 11.01504 27.03943 1.000 30.92082 109 PHE C CA 1
ATOM 4389 C C . PHE C 1 128 ? 22.02175 11.20328 28.24912 1.000 27.84210 109 PHE C C 1
ATOM 4390 O O . PHE C 1 128 ? 21.58720 11.68301 29.30169 1.000 27.98052 109 PHE C O 1
ATOM 4398 N N . ILE C 1 129 ? 23.30652 10.87104 28.09221 1.000 28.16087 110 ILE C N 1
ATOM 4399 C CA . ILE C 1 129 ? 24.27184 11.01070 29.18068 1.000 26.78788 110 ILE C CA 1
ATOM 4400 C C . ILE C 1 129 ? 24.46448 12.47515 29.55540 1.000 26.81903 110 ILE C C 1
ATOM 4401 O O . ILE C 1 129 ? 24.63209 12.81013 30.73455 1.000 22.61952 110 ILE C O 1
ATOM 4406 N N . GLY C 1 130 ? 24.44923 13.37615 28.56768 1.000 24.28292 111 GLY C N 1
ATOM 4407 C CA . GLY C 1 130 ? 24.63659 14.78928 28.88201 1.000 25.32984 111 GLY C CA 1
ATOM 4408 C C . GLY C 1 130 ? 23.50412 15.36315 29.71822 1.000 27.95360 111 GLY C C 1
ATOM 4409 O O . GLY C 1 130 ? 23.71695 16.23402 30.56783 1.000 23.18113 111 GLY C O 1
ATOM 4410 N N . LYS C 1 131 ? 22.27954 14.90765 29.47122 1.000 25.59369 112 LYS C N 1
ATOM 4411 C CA . LYS C 1 131 ? 21.16639 15.36182 30.29271 1.000 28.23404 112 LYS C CA 1
ATOM 4412 C C . LYS C 1 131 ? 21.33896 14.90393 31.73440 1.000 28.77351 112 LYS C C 1
ATOM 4413 O O . LYS C 1 131 ? 21.10626 15.67700 32.67608 1.000 29.62942 112 LYS C O 1
ATOM 4415 N N . LYS C 1 132 ? 21.76337 13.65068 31.92792 1.000 23.09946 113 LYS C N 1
ATOM 4416 C CA . LYS C 1 132 ? 22.02012 13.17115 33.28384 1.000 26.13884 113 LYS C CA 1
ATOM 4417 C C . LYS C 1 132 ? 23.06254 14.04494 33.97413 1.000 24.46359 113 LYS C C 1
ATOM 4418 O O . LYS C 1 132 ? 22.89430 14.44069 35.13253 1.000 24.81323 113 LYS C O 1
ATOM 4424 N N . ALA C 1 133 ? 24.15491 14.35553 33.26874 1.000 26.76111 114 ALA C N 1
ATOM 4425 C CA . ALA C 1 133 ? 25.21953 15.15489 33.87038 1.000 25.97412 114 ALA C CA 1
ATOM 4426 C C . ALA C 1 133 ? 24.70124 16.51557 34.31206 1.000 25.90756 114 ALA C C 1
ATOM 4427 O O . ALA C 1 133 ? 24.96446 16.96177 35.43441 1.000 25.14399 114 ALA C O 1
ATOM 4429 N N . ALA C 1 134 ? 23.97740 17.20342 33.42368 1.000 29.59198 115 ALA C N 1
ATOM 4430 C CA . ALA C 1 134 ? 23.46699 18.52820 33.75687 1.000 31.76117 115 ALA C CA 1
ATOM 4431 C C . ALA C 1 134 ? 22.49785 18.45627 34.92508 1.000 31.99224 115 ALA C C 1
ATOM 4432 O O . ALA C 1 134 ? 22.56298 19.27841 35.85283 1.000 27.67596 115 ALA C O 1
ATOM 4434 N N . TYR C 1 135 ? 21.59451 17.47000 34.90879 1.000 25.10834 116 TYR C N 1
ATOM 4435 C CA . TYR C 1 135 ? 20.63238 17.38780 35.99796 1.000 30.32349 116 TYR C CA 1
ATOM 4436 C C . TYR C 1 135 ? 21.31688 17.00987 37.30646 1.000 29.51091 116 TYR C C 1
ATOM 4437 O O . TYR C 1 135 ? 21.09449 17.65140 38.33775 1.000 27.48564 116 TYR C O 1
ATOM 4446 N N . ALA C 1 136 ? 22.16695 15.97792 37.28569 1.000 27.31052 117 ALA C N 1
ATOM 4447 C CA . ALA C 1 136 ? 22.82817 15.56211 38.52266 1.000 26.77808 117 ALA C CA 1
ATOM 4448 C C . ALA C 1 136 ? 23.63714 16.70413 39.12940 1.000 30.03052 117 ALA C C 1
ATOM 4449 O O . ALA C 1 136 ? 23.66152 16.88103 40.35555 1.000 25.51452 117 ALA C O 1
ATOM 4451 N N . SER C 1 137 ? 24.32393 17.47812 38.28373 1.000 30.63788 118 SER C N 1
ATOM 4452 C CA . SER C 1 137 ? 25.09874 18.60972 38.77949 1.000 30.34733 118 SER C CA 1
ATOM 4453 C C . SER C 1 137 ? 24.18031 19.66148 39.38548 1.000 32.13474 118 SER C C 1
ATOM 4454 O O . SER C 1 137 ? 24.49619 20.25896 40.42058 1.000 29.69919 118 SER C O 1
ATOM 4457 N N . SER C 1 138 ? 23.01721 19.87706 38.76275 1.000 30.70843 119 SER C N 1
ATOM 4458 C CA . SER C 1 138 ? 22.05331 20.83185 39.29301 1.000 29.78394 119 SER C CA 1
ATOM 4459 C C . SER C 1 138 ? 21.58118 20.45359 40.69541 1.000 37.51200 119 SER C C 1
ATOM 4460 O O . SER C 1 138 ? 21.18629 21.33195 41.47437 1.000 30.91573 119 SER C O 1
ATOM 4463 N N . GLN C 1 139 ? 21.61405 19.16457 41.04201 1.000 33.34008 120 GLN C N 1
ATOM 4464 C CA . GLN C 1 139 ? 21.19149 18.70960 42.36359 1.000 30.34272 120 GLN C CA 1
ATOM 4465 C C . GLN C 1 139 ? 22.34030 18.61166 43.35886 1.000 31.64236 120 GLN C C 1
ATOM 4466 O O . GLN C 1 139 ? 22.12849 18.13619 44.47879 1.000 32.85806 120 GLN C O 1
ATOM 4472 N N . GLY C 1 140 ? 23.54132 19.04629 42.98392 1.000 33.30128 121 GLY C N 1
ATOM 4473 C CA . GLY C 1 140 ? 24.67378 18.99816 43.89131 1.000 30.20576 121 GLY C CA 1
ATOM 4474 C C . GLY C 1 140 ? 25.35321 17.65020 44.03073 1.000 31.73552 121 GLY C C 1
ATOM 4475 O O . GLY C 1 140 ? 26.01412 17.40999 45.04572 1.000 31.20400 121 GLY C O 1
ATOM 4476 N N . VAL C 1 141 ? 25.21967 16.75300 43.05378 1.000 28.35252 122 VAL C N 1
ATOM 4477 C CA . VAL C 1 141 ? 25.89197 15.45644 43.10524 1.000 22.87582 122 VAL C CA 1
ATOM 4478 C C . VAL C 1 141 ? 27.14071 15.49828 42.22985 1.000 25.52537 122 VAL C C 1
ATOM 4479 O O . VAL C 1 141 ? 27.08669 15.94399 41.07573 1.000 25.23531 122 VAL C O 1
ATOM 4483 N N . GLY C 1 142 ? 28.26594 15.04652 42.78501 1.000 23.56950 123 GLY C N 1
ATOM 4484 C CA . GLY C 1 142 ? 29.48088 14.92955 41.99460 1.000 23.47994 123 GLY C CA 1
ATOM 4485 C C . GLY C 1 142 ? 29.30961 13.94763 40.85172 1.000 26.66825 123 GLY C C 1
ATOM 4486 O O . GLY C 1 142 ? 28.50148 13.02056 40.91594 1.000 22.77432 123 GLY C O 1
ATOM 4487 N N . ILE C 1 143 ? 30.08654 14.14566 39.78953 1.000 20.01338 124 ILE C N 1
ATOM 4488 C CA . ILE C 1 143 ? 29.97012 13.32787 38.58846 1.000 22.70155 124 ILE C CA 1
ATOM 4489 C C . ILE C 1 143 ? 31.29779 12.62820 38.32334 1.000 24.11339 124 ILE C C 1
ATOM 4490 O O . ILE C 1 143 ? 32.35629 13.26948 38.30333 1.000 20.56100 124 ILE C O 1
ATOM 4495 N N . ILE C 1 144 ? 31.23690 11.31246 38.14123 1.000 21.58352 125 ILE C N 1
ATOM 4496 C CA . ILE C 1 144 ? 32.33349 10.53558 37.57602 1.000 22.57104 125 ILE C CA 1
ATOM 4497 C C . ILE C 1 144 ? 31.94427 10.30845 36.12139 1.000 21.83185 125 ILE C C 1
ATOM 4498 O O . ILE C 1 144 ? 31.08707 9.47052 35.81623 1.000 20.06678 125 ILE C O 1
ATOM 4503 N N . ALA C 1 145 ? 32.52520 11.10154 35.21473 1.000 21.52971 126 ALA C N 1
ATOM 4504 C CA . ALA C 1 145 ? 32.09029 11.11484 33.81821 1.000 22.80529 126 ALA C CA 1
ATOM 4505 C C . ALA C 1 145 ? 32.96611 10.16370 33.00442 1.000 18.52189 126 ALA C C 1
ATOM 4506 O O . ALA C 1 145 ? 34.17083 10.39331 32.85641 1.000 19.44457 126 ALA C O 1
ATOM 4508 N N . CYS C 1 146 ? 32.36622 9.09329 32.47722 1.000 19.48816 127 CYS C N 1
ATOM 4509 C CA . CYS C 1 146 ? 33.11456 8.02869 31.82533 1.000 18.47515 127 CYS C CA 1
ATOM 4510 C C . CYS C 1 146 ? 33.11022 8.25166 30.31359 1.000 20.97556 127 CYS C C 1
ATOM 4511 O O . CYS C 1 146 ? 32.06139 8.55938 29.73056 1.000 21.07260 127 CYS C O 1
ATOM 4514 N N . ILE C 1 147 ? 34.28780 8.09918 29.69157 1.000 23.09034 128 ILE C N 1
ATOM 4515 C CA . ILE C 1 147 ? 34.45481 8.18940 28.24075 1.000 24.73187 128 ILE C CA 1
ATOM 4516 C C . ILE C 1 147 ? 35.35664 7.04899 27.78797 1.000 23.15684 128 ILE C C 1
ATOM 4517 O O . ILE C 1 147 ? 36.03781 6.41152 28.59661 1.000 23.86425 128 ILE C O 1
ATOM 4522 N N . GLY C 1 148 ? 35.35443 6.78669 26.48584 1.000 23.31252 129 GLY C N 1
ATOM 4523 C CA . GLY C 1 148 ? 36.25805 5.79343 25.93489 1.000 22.39111 129 GLY C CA 1
ATOM 4524 C C . GLY C 1 148 ? 35.75434 5.23298 24.62386 1.000 31.19382 129 GLY C C 1
ATOM 4525 O O . GLY C 1 148 ? 34.55494 5.20530 24.33459 1.000 25.89053 129 GLY C O 1
ATOM 4526 N N . GLU C 1 149 ? 36.69599 4.73308 23.82458 1.000 27.84724 130 GLU C N 1
ATOM 4527 C CA . GLU C 1 149 ? 36.40171 4.32203 22.46081 1.000 24.30400 130 GLU C CA 1
ATOM 4528 C C . GLU C 1 149 ? 36.41966 2.80616 22.32979 1.000 30.06070 130 GLU C C 1
ATOM 4529 O O . GLU C 1 149 ? 37.14233 2.10471 23.04933 1.000 26.85027 130 GLU C O 1
ATOM 4535 N N . LEU C 1 150 ? 35.59909 2.30980 21.40617 1.000 24.61607 131 LEU C N 1
ATOM 4536 C CA . LEU C 1 150 ? 35.57358 0.90244 21.05148 1.000 29.78332 131 LEU C CA 1
ATOM 4537 C C . LEU C 1 150 ? 36.77996 0.53104 20.19391 1.000 31.20031 131 LEU C C 1
ATOM 4538 O O . LEU C 1 150 ? 37.42471 1.38227 19.57671 1.000 33.40166 131 LEU C O 1
ATOM 4543 N N . LEU C 1 151 ? 37.05456 -0.77223 20.14113 1.000 30.78749 132 LEU C N 1
ATOM 4544 C CA . LEU C 1 151 ? 38.15163 -1.28381 19.32301 1.000 35.11880 132 LEU C CA 1
ATOM 4545 C C . LEU C 1 151 ? 37.98856 -0.87006 17.86863 1.000 38.10909 132 LEU C C 1
ATOM 4546 O O . LEU C 1 151 ? 38.91170 -0.31808 17.25881 1.000 36.18571 132 LEU C O 1
ATOM 4551 N N . GLU C 1 152 ? 36.81059 -1.12921 17.29843 1.000 35.50320 133 GLU C N 1
ATOM 4552 C CA . GLU C 1 152 ? 36.51528 -0.66709 15.94790 1.000 40.30852 133 GLU C CA 1
ATOM 4553 C C . GLU C 1 152 ? 36.94418 0.78269 15.76449 1.000 38.23841 133 GLU C C 1
ATOM 4554 O O . GLU C 1 152 ? 37.60358 1.13129 14.77995 1.000 39.82297 133 GLU C O 1
ATOM 4556 N N . GLU C 1 153 ? 36.60854 1.63736 16.73193 1.000 34.61712 134 GLU C N 1
ATOM 4557 C CA . GLU C 1 153 ? 36.87053 3.06666 16.59101 1.000 32.27080 134 GLU C CA 1
ATOM 4558 C C . GLU C 1 153 ? 38.35440 3.38798 16.71960 1.000 35.93286 134 GLU C C 1
ATOM 4559 O O . GLU C 1 153 ? 38.86766 4.26525 16.01338 1.000 39.24140 134 GLU C O 1
ATOM 4565 N N . ARG C 1 154 ? 39.05361 2.72328 17.64124 1.000 34.16444 135 ARG C N 1
ATOM 4566 C CA . ARG C 1 154 ? 40.49440 2.93430 17.75216 1.000 35.76490 135 ARG C CA 1
ATOM 4567 C C . ARG C 1 154 ? 41.20019 2.55758 16.45706 1.000 38.81763 135 ARG C C 1
ATOM 4568 O O . ARG C 1 154 ? 42.11459 3.25973 16.00502 1.000 41.05457 135 ARG C O 1
ATOM 4576 N N . GLU C 1 155 ? 40.79393 1.44233 15.85345 1.000 36.85894 136 GLU C N 1
ATOM 4577 C CA . GLU C 1 155 ? 41.43608 0.99572 14.62747 1.000 43.33250 136 GLU C CA 1
ATOM 4578 C C . GLU C 1 155 ? 41.17240 1.95928 13.47873 1.000 44.33561 136 GLU C C 1
ATOM 4579 O O . GLU C 1 155 ? 42.01571 2.10234 12.58736 1.000 46.26750 136 GLU C O 1
ATOM 4585 N N . ALA C 1 156 ? 40.03373 2.64485 13.49182 1.000 44.53605 137 ALA C N 1
ATOM 4586 C CA . ALA C 1 156 ? 39.75278 3.66703 12.49754 1.000 43.07919 137 ALA C CA 1
ATOM 4587 C C . ALA C 1 156 ? 40.50756 4.96240 12.76309 1.000 39.93990 137 ALA C C 1
ATOM 4588 O O . ALA C 1 156 ? 40.17125 5.99192 12.17183 1.000 39.99381 137 ALA C O 1
ATOM 4590 N N . ARG C 1 157 ? 41.51959 4.92997 13.63071 1.000 42.95625 138 ARG C N 1
ATOM 4591 C CA . ARG C 1 157 ? 42.22538 6.13722 14.07011 1.000 44.43378 138 ARG C CA 1
ATOM 4592 C C . ARG C 1 157 ? 41.25758 7.16978 14.63984 1.000 40.41138 138 ARG C C 1
ATOM 4593 O O . ARG C 1 157 ? 41.47977 8.37828 14.52940 1.000 43.77954 138 ARG C O 1
ATOM 4595 N N . LYS C 1 158 ? 40.17899 6.70596 15.27671 1.000 38.24992 139 LYS C N 1
ATOM 4596 C CA . LYS C 1 158 ? 39.15819 7.59992 15.81175 1.000 34.55453 139 LYS C CA 1
ATOM 4597 C C . LYS C 1 158 ? 39.16914 7.68205 17.34269 1.000 33.89300 139 LYS C C 1
ATOM 4598 O O . LYS C 1 158 ? 38.20493 8.17577 17.93316 1.000 30.47003 139 LYS C O 1
ATOM 4600 N N . THR C 1 159 ? 40.24390 7.22695 17.99437 1.000 34.21511 140 THR C N 1
ATOM 4601 C CA . THR C 1 159 ? 40.33355 7.32176 19.45352 1.000 32.28932 140 THR C CA 1
ATOM 4602 C C . THR C 1 159 ? 40.02068 8.73435 19.93817 1.000 31.91101 140 THR C C 1
ATOM 4603 O O . THR C 1 159 ? 39.22865 8.93656 20.86860 1.000 29.72620 140 THR C O 1
ATOM 4607 N N . PHE C 1 160 ? 40.65422 9.73063 19.32798 1.000 29.44989 141 PHE C N 1
ATOM 4608 C CA . PHE C 1 160 ? 40.53117 11.08367 19.84934 1.000 28.33308 141 PHE C CA 1
ATOM 4609 C C . PHE C 1 160 ? 39.25040 11.75072 19.37751 1.000 34.76313 141 PHE C C 1
ATOM 4610 O O . PHE C 1 160 ? 38.64477 12.51813 20.13449 1.000 33.74678 141 PHE C O 1
ATOM 4618 N N . ASP C 1 161 ? 38.82088 11.46319 18.14154 1.000 32.76606 142 ASP C N 1
ATOM 4619 C CA . ASP C 1 161 ? 37.51375 11.92617 17.67905 1.000 32.14736 142 ASP C CA 1
ATOM 4620 C C . ASP C 1 161 ? 36.42130 11.51373 18.65678 1.000 31.34877 142 ASP C C 1
ATOM 4621 O O . ASP C 1 161 ? 35.62610 12.34429 19.11301 1.000 34.98605 142 ASP C O 1
ATOM 4626 N N . VAL C 1 162 ? 36.35689 10.21636 18.96434 1.000 29.88967 143 VAL C N 1
ATOM 4627 C CA . VAL C 1 162 ? 35.27101 9.69933 19.79010 1.000 27.74937 143 VAL C CA 1
ATOM 4628 C C . VAL C 1 162 ? 35.35531 10.27496 21.19814 1.000 29.40358 143 VAL C C 1
ATOM 4629 O O . VAL C 1 162 ? 34.37475 10.81628 21.71808 1.000 30.53324 143 VAL C O 1
ATOM 4633 N N . CYS C 1 163 ? 36.53187 10.17246 21.83489 1.000 32.76505 144 CYS C N 1
ATOM 4634 C CA . CYS C 1 163 ? 36.69870 10.72001 23.18199 1.000 26.59448 144 CYS C CA 1
ATOM 4635 C C . CYS C 1 163 ? 36.34347 12.19913 23.22256 1.000 28.98972 144 CYS C C 1
ATOM 4636 O O . CYS C 1 163 ? 35.79532 12.68688 24.21775 1.000 26.43376 144 CYS C O 1
ATOM 4639 N N . PHE C 1 164 ? 36.64869 12.93477 22.14969 1.000 28.12683 145 PHE C N 1
ATOM 4640 C CA . PHE C 1 164 ? 36.35002 14.35997 22.13661 1.000 29.12640 145 PHE C CA 1
ATOM 4641 C C . PHE C 1 164 ? 34.85971 14.60646 21.92379 1.000 24.43767 145 PHE C C 1
ATOM 4642 O O . PHE C 1 164 ? 34.30053 15.54218 22.49550 1.000 28.41293 145 PHE C O 1
ATOM 4650 N N . GLN C 1 165 ? 34.19388 13.78826 21.10365 1.000 29.12886 146 GLN C N 1
ATOM 4651 C CA . GLN C 1 165 ? 32.73814 13.90226 21.01679 1.000 25.46622 146 GLN C CA 1
ATOM 4652 C C . GLN C 1 165 ? 32.10077 13.64524 22.38021 1.000 31.36029 146 GLN C C 1
ATOM 4653 O O . GLN C 1 165 ? 31.19976 14.37734 22.80795 1.000 29.47180 146 GLN C O 1
ATOM 4655 N N . GLN C 1 166 ? 32.58050 12.61867 23.08631 1.000 29.49659 147 GLN C N 1
ATOM 4656 C CA . GLN C 1 166 ? 32.01486 12.27605 24.38851 1.000 29.28967 147 GLN C CA 1
ATOM 4657 C C . GLN C 1 166 ? 32.26029 13.38443 25.40116 1.000 26.36853 147 GLN C C 1
ATOM 4658 O O . GLN C 1 166 ? 31.34825 13.77329 26.14233 1.000 28.71847 147 GLN C O 1
ATOM 4664 N N . LEU C 1 167 ? 33.49145 13.90656 25.44274 1.000 29.49826 148 LEU C N 1
ATOM 4665 C CA . LEU C 1 167 ? 33.80645 15.02715 26.32533 1.000 24.35246 148 LEU C CA 1
ATOM 4666 C C . LEU C 1 167 ? 32.96986 16.24484 25.97971 1.000 28.99159 148 LEU C C 1
ATOM 4667 O O . LEU C 1 167 ? 32.50944 16.96390 26.87132 1.000 29.75584 148 LEU C O 1
ATOM 4672 N N . LYS C 1 168 ? 32.80160 16.51929 24.68306 1.000 28.17494 149 LYS C N 1
ATOM 4673 C CA . LYS C 1 168 ? 31.98342 17.65599 24.27430 1.000 31.20596 149 LYS C CA 1
ATOM 4674 C C . LYS C 1 168 ? 30.58218 17.54339 24.86132 1.000 30.14104 149 LYS C C 1
ATOM 4675 O O . LYS C 1 168 ? 30.05116 18.50762 25.42175 1.000 33.45033 149 LYS C O 1
ATOM 4681 N N . ALA C 1 169 ? 29.97806 16.35464 24.76600 1.000 33.22891 150 ALA C N 1
ATOM 4682 C CA . ALA C 1 169 ? 28.63175 16.16400 25.30059 1.000 29.44369 150 ALA C CA 1
ATOM 4683 C C . ALA C 1 169 ? 28.57172 16.50112 26.78511 1.000 28.82315 150 ALA C C 1
ATOM 4684 O O . ALA C 1 169 ? 27.62306 17.15084 27.23880 1.000 31.91565 150 ALA C O 1
ATOM 4686 N N . PHE C 1 170 ? 29.57491 16.06850 27.56181 1.000 30.28017 151 PHE C N 1
ATOM 4687 C CA . PHE C 1 170 ? 29.64692 16.45221 28.97454 1.000 25.69586 151 PHE C CA 1
ATOM 4688 C C . PHE C 1 170 ? 29.85117 17.95770 29.12339 1.000 30.74477 151 PHE C C 1
ATOM 4689 O O . PHE C 1 170 ? 29.12226 18.63420 29.86495 1.000 30.02248 151 PHE C O 1
ATOM 4697 N N . ALA C 1 171 ? 30.86589 18.49310 28.43820 1.000 29.49259 152 ALA C N 1
ATOM 4698 C CA . ALA C 1 171 ? 31.18825 19.91605 28.54401 1.000 34.79918 152 ALA C CA 1
ATOM 4699 C C . ALA C 1 171 ? 29.98274 20.78671 28.20113 1.000 32.99162 152 ALA C C 1
ATOM 4700 O O . ALA C 1 171 ? 29.67158 21.74242 28.92120 1.000 37.09975 152 ALA C O 1
ATOM 4702 N N . ASP C 1 172 ? 29.28861 20.46929 27.09938 1.000 29.32143 153 ASP C N 1
ATOM 4703 C CA . ASP C 1 172 ? 28.16369 21.29630 26.65331 1.000 33.67829 153 ASP C CA 1
ATOM 4704 C C . ASP C 1 172 ? 26.99603 21.29260 27.62823 1.000 40.98645 153 ASP C C 1
ATOM 4705 O O . ASP C 1 172 ? 26.16766 22.21644 27.60152 1.000 39.59949 153 ASP C O 1
ATOM 4710 N N . ALA C 1 173 ? 26.87908 20.24930 28.44433 1.000 36.25528 154 ALA C N 1
ATOM 4711 C CA . ALA C 1 173 ? 25.77975 20.12993 29.38954 1.000 36.77932 154 ALA C CA 1
ATOM 4712 C C . ALA C 1 173 ? 26.15011 20.59894 30.78132 1.000 33.98290 154 ALA C C 1
ATOM 4713 O O . ALA C 1 173 ? 25.27661 21.00897 31.54568 1.000 33.37218 154 ALA C O 1
ATOM 4715 N N . LEU C 1 174 ? 27.39828 20.54363 31.12508 1.000 35.59111 155 LEU C N 1
ATOM 4716 C CA . LEU C 1 174 ? 27.77855 20.82961 32.49677 1.000 33.03145 155 LEU C CA 1
ATOM 4717 C C . LEU C 1 174 ? 27.78156 22.33657 32.76211 1.000 43.12966 155 LEU C C 1
ATOM 4718 O O . LEU C 1 174 ? 28.33473 23.09888 31.95097 1.000 41.50657 155 LEU C O 1
ATOM 4723 N N . PRO C 1 175 ? 27.18853 22.80841 33.88788 1.000 46.93802 156 PRO C N 1
ATOM 4724 C CA . PRO C 1 175 ? 27.31097 24.23365 34.22338 1.000 45.40656 156 PRO C CA 1
ATOM 4725 C C . PRO C 1 175 ? 28.67055 24.57268 34.80127 1.000 48.20525 156 PRO C C 1
ATOM 4726 O O . PRO C 1 175 ? 29.08903 25.73638 34.71113 1.000 51.41101 156 PRO C O 1
ATOM 4730 N N . SER C 1 176 ? 29.30403 23.61937 35.49848 1.000 42.48589 157 SER C N 1
ATOM 4731 C CA . SER C 1 176 ? 30.58298 23.79680 36.17886 1.000 43.70496 157 SER C CA 1
ATOM 4732 C C . SER C 1 176 ? 31.29735 22.46666 36.12369 1.000 41.98506 157 SER C C 1
ATOM 4733 O O . SER C 1 176 ? 30.66164 21.42213 36.00004 1.000 37.69807 157 SER C O 1
ATOM 4736 N N . TRP C 1 177 ? 32.62479 22.51680 36.20379 1.000 37.99008 158 TRP C N 1
ATOM 4737 C CA . TRP C 1 177 ? 33.45295 21.31997 36.28171 1.000 38.50075 158 TRP C CA 1
ATOM 4738 C C . TRP C 1 177 ? 33.95847 21.04815 37.69189 1.000 36.14522 158 TRP C C 1
ATOM 4739 O O . TRP C 1 177 ? 34.76523 20.12505 37.88984 1.000 37.97795 158 TRP C O 1
ATOM 4750 N N . GLU C 1 178 ? 33.55021 21.84897 38.66712 1.000 34.48499 159 GLU C N 1
ATOM 4751 C CA . GLU C 1 178 ? 33.79570 21.49180 40.05644 1.000 38.57043 159 GLU C CA 1
ATOM 4752 C C . GLU C 1 178 ? 32.98093 20.24723 40.42056 1.000 39.61339 159 GLU C C 1
ATOM 4753 O O . GLU C 1 178 ? 31.81504 20.10391 40.02906 1.000 40.77749 159 GLU C O 1
ATOM 4755 N N . ASN C 1 179 ? 33.60964 19.33007 41.15344 1.000 37.98101 160 ASN C N 1
ATOM 4756 C CA . ASN C 1 179 ? 32.98155 18.05796 41.50195 1.000 31.25482 160 ASN C CA 1
ATOM 4757 C C . ASN C 1 179 ? 32.65621 17.25061 40.25035 1.000 30.86597 160 ASN C C 1
ATOM 4758 O O . ASN C 1 179 ? 31.59351 16.63974 40.13528 1.000 30.23616 160 ASN C O 1
ATOM 4763 N N . VAL C 1 180 ? 33.58601 17.25419 39.30259 1.000 24.64666 161 VAL C N 1
ATOM 4764 C CA . VAL C 1 180 ? 33.56763 16.34533 38.16868 1.000 27.66183 161 VAL C CA 1
ATOM 4765 C C . VAL C 1 180 ? 34.92591 15.66553 38.09057 1.000 28.56136 161 VAL C C 1
ATOM 4766 O O . VAL C 1 180 ? 35.97116 16.31719 38.21821 1.000 29.25324 161 VAL C O 1
ATOM 4770 N N . VAL C 1 181 ? 34.90790 14.35557 37.91360 1.000 25.83702 162 VAL C N 1
ATOM 4771 C CA . VAL C 1 181 ? 36.09788 13.57855 37.62518 1.000 21.53729 162 VAL C CA 1
ATOM 4772 C C . VAL C 1 181 ? 35.84326 12.87009 36.30739 1.000 24.79204 162 VAL C C 1
ATOM 4773 O O . VAL C 1 181 ? 34.72016 12.41578 36.05277 1.000 23.54151 162 VAL C O 1
ATOM 4777 N N . ILE C 1 182 ? 36.86575 12.80767 35.45559 1.000 20.12580 163 ILE C N 1
ATOM 4778 C CA . ILE C 1 182 ? 36.77858 12.08636 34.19071 1.000 22.65639 163 ILE C CA 1
ATOM 4779 C C . ILE C 1 182 ? 37.41953 10.72197 34.37229 1.000 19.19642 163 ILE C C 1
ATOM 4780 O O . ILE C 1 182 ? 38.52361 10.61434 34.92216 1.000 23.07839 163 ILE C O 1
ATOM 4785 N N . ALA C 1 183 ? 36.75020 9.67999 33.88726 1.000 21.96683 164 ALA C N 1
ATOM 4786 C CA . ALA C 1 183 ? 37.31815 8.33726 33.87655 1.000 22.59564 164 ALA C CA 1
ATOM 4787 C C . ALA C 1 183 ? 37.45078 7.86161 32.43711 1.000 23.09957 164 ALA C C 1
ATOM 4788 O O . ALA C 1 183 ? 36.43821 7.70714 31.74065 1.000 20.82584 164 ALA C O 1
ATOM 4790 N N . TYR C 1 184 ? 38.69196 7.60453 32.00044 1.000 23.08516 165 TYR C N 1
ATOM 4791 C CA . TYR C 1 184 ? 38.94327 7.09029 30.65664 1.000 22.50847 165 TYR C CA 1
ATOM 4792 C C . TYR C 1 184 ? 38.87573 5.56883 30.68049 1.000 21.04780 165 TYR C C 1
ATOM 4793 O O . TYR C 1 184 ? 39.70848 4.91597 31.31966 1.000 22.16990 165 TYR C O 1
ATOM 4802 N N . GLU C 1 185 ? 37.90756 5.00540 29.96511 1.000 20.05076 166 GLU C N 1
ATOM 4803 C CA . GLU C 1 185 ? 37.77972 3.56011 29.85963 1.000 19.11797 166 GLU C CA 1
ATOM 4804 C C . GLU C 1 185 ? 38.28781 3.08930 28.51055 1.000 23.00826 166 GLU C C 1
ATOM 4805 O O . GLU C 1 185 ? 37.62357 3.33864 27.49280 1.000 24.04135 166 GLU C O 1
ATOM 4811 N N . PRO C 1 186 ? 39.39941 2.38016 28.44505 1.000 24.65884 167 PRO C N 1
ATOM 4812 C CA . PRO C 1 186 ? 39.84532 1.84440 27.13418 1.000 24.09488 167 PRO C CA 1
ATOM 4813 C C . PRO C 1 186 ? 39.00526 0.62655 26.75791 1.000 23.64400 167 PRO C C 1
ATOM 4814 O O . PRO C 1 186 ? 39.39881 -0.52032 26.90474 1.000 25.49073 167 PRO C O 1
ATOM 4818 N N . VAL C 1 187 ? 37.78674 0.88315 26.26768 1.000 25.37034 168 VAL C N 1
ATOM 4819 C CA . VAL C 1 187 ? 36.86659 -0.21539 25.98276 1.000 26.52892 168 VAL C CA 1
ATOM 4820 C C . VAL C 1 187 ? 37.46717 -1.15602 24.94541 1.000 31.27681 168 VAL C C 1
ATOM 4821 O O . VAL C 1 187 ? 37.30160 -2.38057 25.02200 1.000 29.75839 168 VAL C O 1
ATOM 4825 N N . TRP C 1 188 ? 38.19605 -0.59802 23.97396 1.000 29.26609 169 TRP C N 1
ATOM 4826 C CA . TRP C 1 188 ? 38.88389 -1.40255 22.97006 1.000 30.98999 169 TRP C CA 1
ATOM 4827 C C . TRP C 1 188 ? 39.73028 -2.50962 23.58702 1.000 34.33166 169 TRP C C 1
ATOM 4828 O O . TRP C 1 188 ? 40.07834 -3.47222 22.89471 1.000 36.31284 169 TRP C O 1
ATOM 4839 N N . ALA C 1 189 ? 40.06877 -2.39807 24.87325 1.000 34.03857 170 ALA C N 1
ATOM 4840 C CA . ALA C 1 189 ? 40.90655 -3.37548 25.55974 1.000 38.49240 170 ALA C CA 1
ATOM 4841 C C . ALA C 1 189 ? 40.17499 -4.04092 26.72195 1.000 43.72234 170 ALA C C 1
ATOM 4842 O O . ALA C 1 189 ? 40.81805 -4.57341 27.63542 1.000 44.99807 170 ALA C O 1
ATOM 4844 N N . ILE C 1 190 ? 38.84595 -4.01023 26.71230 1.000 45.92143 171 ILE C N 1
ATOM 4845 C CA . ILE C 1 190 ? 38.05528 -4.56117 27.80310 1.000 43.58513 171 ILE C CA 1
ATOM 4846 C C . ILE C 1 190 ? 37.19246 -5.68983 27.27616 1.000 42.87899 171 ILE C C 1
ATOM 4847 O O . ILE C 1 190 ? 36.25166 -5.44670 26.52577 1.000 48.28974 171 ILE C O 1
ATOM 4849 N N . LYS C 1 194 ? 43.07115 -7.37259 23.65560 1.000 44.55364 175 LYS C N 1
ATOM 4850 C CA . LYS C 1 194 ? 44.04483 -6.29240 23.76538 1.000 39.22178 175 LYS C CA 1
ATOM 4851 C C . LYS C 1 194 ? 44.21520 -5.81376 25.21763 1.000 46.13131 175 LYS C C 1
ATOM 4852 O O . LYS C 1 194 ? 43.23761 -5.59949 25.92922 1.000 45.18720 175 LYS C O 1
ATOM 4854 N N . VAL C 1 195 ? 45.46088 -5.65409 25.65612 1.000 43.47719 176 VAL C N 1
ATOM 4855 C CA . VAL C 1 195 ? 45.77694 -5.04696 26.94414 1.000 46.57994 176 VAL C CA 1
ATOM 4856 C C . VAL C 1 195 ? 46.40756 -3.68702 26.67320 1.000 46.60558 176 VAL C C 1
ATOM 4857 O O . VAL C 1 195 ? 47.28140 -3.56631 25.80366 1.000 47.19825 176 VAL C O 1
ATOM 4859 N N . ALA C 1 196 ? 45.95616 -2.65938 27.39388 1.000 39.00612 177 ALA C N 1
ATOM 4860 C CA . ALA C 1 196 ? 46.45633 -1.31217 27.15884 1.000 35.54488 177 ALA C CA 1
ATOM 4861 C C . ALA C 1 196 ? 47.68863 -1.05503 28.01402 1.000 37.61769 177 ALA C C 1
ATOM 4862 O O . ALA C 1 196 ? 47.72005 -1.38772 29.20358 1.000 31.95530 177 ALA C O 1
ATOM 4864 N N . THR C 1 197 ? 48.70312 -0.47102 27.39939 1.000 34.54365 178 THR C N 1
ATOM 4865 C CA . THR C 1 197 ? 49.94139 -0.17280 28.10396 1.000 35.72061 178 THR C CA 1
ATOM 4866 C C . THR C 1 197 ? 49.85570 1.15980 28.82509 1.000 27.78968 178 THR C C 1
ATOM 4867 O O . THR C 1 197 ? 49.02550 2.01509 28.49106 1.000 26.93079 178 THR C O 1
ATOM 4871 N N . PRO C 1 198 ? 50.70972 1.35703 29.83615 1.000 30.41725 179 PRO C N 1
ATOM 4872 C CA . PRO C 1 198 ? 50.74369 2.65189 30.52897 1.000 25.67849 179 PRO C CA 1
ATOM 4873 C C . PRO C 1 198 ? 51.01674 3.82476 29.60752 1.000 29.44385 179 PRO C C 1
ATOM 4874 O O . PRO C 1 198 ? 50.49262 4.92062 29.84462 1.000 24.06848 179 PRO C O 1
ATOM 4878 N N . GLU C 1 199 ? 51.84418 3.64177 28.57227 1.000 29.42975 180 GLU C N 1
ATOM 4879 C CA . GLU C 1 199 ? 52.06545 4.73528 27.62744 1.000 27.57669 180 GLU C CA 1
ATOM 4880 C C . GLU C 1 199 ? 50.81641 5.00129 26.79842 1.000 23.31688 180 GLU C C 1
ATOM 4881 O O . GLU C 1 199 ? 50.49744 6.15906 26.50234 1.000 31.15452 180 GLU C O 1
ATOM 4883 N N . GLN C 1 200 ? 50.09854 3.94529 26.41193 1.000 26.76667 181 GLN C N 1
ATOM 4884 C CA . GLN C 1 200 ? 48.84797 4.13860 25.68096 1.000 29.86367 181 GLN C CA 1
ATOM 4885 C C . GLN C 1 200 ? 47.81640 4.85447 26.54202 1.000 28.32144 181 GLN C C 1
ATOM 4886 O O . GLN C 1 200 ? 47.04404 5.68525 26.04839 1.000 24.77312 181 GLN C O 1
ATOM 4892 N N . ALA C 1 201 ? 47.78928 4.54601 27.83898 1.000 29.65530 182 ALA C N 1
ATOM 4893 C CA . ALA C 1 201 ? 46.89193 5.25710 28.74127 1.000 25.74506 182 ALA C CA 1
ATOM 4894 C C . ALA C 1 201 ? 47.32234 6.70786 28.90097 1.000 24.50597 182 ALA C C 1
ATOM 4895 O O . ALA C 1 201 ? 46.50131 7.62786 28.80927 1.000 25.12580 182 ALA C O 1
ATOM 4897 N N . GLN C 1 202 ? 48.61261 6.93581 29.15844 1.000 24.36081 183 GLN C N 1
ATOM 4898 C CA . GLN C 1 202 ? 49.07455 8.30552 29.36411 1.000 27.87882 183 GLN C CA 1
ATOM 4899 C C . GLN C 1 202 ? 48.83617 9.15128 28.12457 1.000 28.12335 183 GLN C C 1
ATOM 4900 O O . GLN C 1 202 ? 48.54084 10.34967 28.23148 1.000 29.28862 183 GLN C O 1
ATOM 4906 N N . GLU C 1 203 ? 48.95694 8.54305 26.94498 1.000 29.27379 184 GLU C N 1
ATOM 4907 C CA . GLU C 1 203 ? 48.68897 9.27297 25.70954 1.000 33.81033 184 GLU C CA 1
ATOM 4908 C C . GLU C 1 203 ? 47.29553 9.87527 25.74355 1.000 28.35752 184 GLU C C 1
ATOM 4909 O O . GLU C 1 203 ? 47.12580 11.08275 25.55814 1.000 29.89519 184 GLU C O 1
ATOM 4915 N N . VAL C 1 204 ? 46.28323 9.05205 26.02770 1.000 28.92457 185 VAL C N 1
ATOM 4916 C CA . VAL C 1 204 ? 44.91374 9.55956 26.01440 1.000 28.83978 185 VAL C CA 1
ATOM 4917 C C . VAL C 1 204 ? 44.69015 10.54891 27.15070 1.000 24.93071 185 VAL C C 1
ATOM 4918 O O . VAL C 1 204 ? 44.10222 11.61984 26.95267 1.000 27.95395 185 VAL C O 1
ATOM 4922 N N . HIS C 1 205 ? 45.16769 10.22532 28.35587 1.000 26.45236 186 HIS C N 1
ATOM 4923 C CA . HIS C 1 205 ? 44.97457 11.13601 29.47772 1.000 27.29156 186 HIS C CA 1
ATOM 4924 C C . HIS C 1 205 ? 45.54098 12.51971 29.17019 1.000 26.12762 186 HIS C C 1
ATOM 4925 O O . HIS C 1 205 ? 44.91981 13.53699 29.49043 1.000 29.90715 186 HIS C O 1
ATOM 4932 N N . ALA C 1 206 ? 46.73906 12.58125 28.58412 1.000 29.54637 187 ALA C N 1
ATOM 4933 C CA . ALA C 1 206 ? 47.29189 13.87752 28.19076 1.000 30.68415 187 ALA C CA 1
ATOM 4934 C C . ALA C 1 206 ? 46.43302 14.53140 27.11544 1.000 23.54869 187 ALA C C 1
ATOM 4935 O O . ALA C 1 206 ? 46.17234 15.73648 27.16460 1.000 31.68051 187 ALA C O 1
ATOM 4937 N N . ALA C 1 207 ? 45.97780 13.74688 26.13509 1.000 31.26676 188 ALA C N 1
ATOM 4938 C CA . ALA C 1 207 ? 45.07505 14.28508 25.12153 1.000 27.20472 188 ALA C CA 1
ATOM 4939 C C . ALA C 1 207 ? 43.78783 14.79287 25.75001 1.000 31.41128 188 ALA C C 1
ATOM 4940 O O . ALA C 1 207 ? 43.23178 15.80791 25.31601 1.000 27.28170 188 ALA C O 1
ATOM 4942 N N . ILE C 1 208 ? 43.29524 14.10523 26.78654 1.000 29.19830 189 ILE C N 1
ATOM 4943 C CA . ILE C 1 208 ? 42.07779 14.56719 27.44438 1.000 29.09872 189 ILE C CA 1
ATOM 4944 C C . ILE C 1 208 ? 42.32602 15.88797 28.15588 1.000 27.51984 189 ILE C C 1
ATOM 4945 O O . ILE C 1 208 ? 41.52675 16.82421 28.05264 1.000 29.21835 189 ILE C O 1
ATOM 4950 N N . ARG C 1 209 ? 43.41913 15.97630 28.91884 1.000 28.55993 190 ARG C N 1
ATOM 4951 C CA . ARG C 1 209 ? 43.70520 17.21738 29.62758 1.000 24.41990 190 ARG C CA 1
ATOM 4952 C C . ARG C 1 209 ? 43.91850 18.38265 28.66299 1.000 34.20521 190 ARG C C 1
ATOM 4953 O O . ARG C 1 209 ? 43.47311 19.50645 28.92986 1.000 34.28036 190 ARG C O 1
ATOM 4961 N N . ASP C 1 210 ? 44.62725 18.14565 27.55489 1.000 33.69638 191 ASP C N 1
ATOM 4962 C CA . ASP C 1 210 ? 44.82788 19.21861 26.57999 1.000 36.19696 191 ASP C CA 1
ATOM 4963 C C . ASP C 1 210 ? 43.49359 19.67883 25.99313 1.000 34.02122 191 ASP C C 1
ATOM 4964 O O . ASP C 1 210 ? 43.24052 20.88318 25.87442 1.000 35.09744 191 ASP C O 1
ATOM 4966 N N . TRP C 1 211 ? 42.61309 18.73383 25.64416 1.000 32.09171 192 TRP C N 1
ATOM 4967 C CA . TRP C 1 211 ? 41.27529 19.11963 25.20622 1.000 29.30017 192 TRP C CA 1
ATOM 4968 C C . TRP C 1 211 ? 40.59777 19.98360 26.25316 1.000 32.73351 192 TRP C C 1
ATOM 4969 O O . TRP C 1 211 ? 39.91968 20.96328 25.91880 1.000 35.49201 192 TRP C O 1
ATOM 4980 N N . LEU C 1 212 ? 40.75986 19.63351 27.53274 1.000 34.62581 193 LEU C N 1
ATOM 4981 C CA . LEU C 1 212 ? 40.21077 20.47985 28.58653 1.000 32.17523 193 LEU C CA 1
ATOM 4982 C C . LEU C 1 212 ? 40.81542 21.87452 28.52136 1.000 36.67968 193 LEU C C 1
ATOM 4983 O O . LEU C 1 212 ? 40.09916 22.87730 28.61739 1.000 35.90504 193 LEU C O 1
ATOM 4988 N N . ASN C 1 213 ? 42.13556 21.95251 28.35089 1.000 36.98573 194 ASN C N 1
ATOM 4989 C CA . ASN C 1 213 ? 42.80942 23.24714 28.30300 1.000 39.23135 194 ASN C CA 1
ATOM 4990 C C . ASN C 1 213 ? 42.28962 24.08828 27.14533 1.000 35.81146 194 ASN C C 1
ATOM 4991 O O . ASN C 1 213 ? 41.93739 25.25948 27.32265 1.000 38.96862 194 ASN C O 1
ATOM 4996 N N . LYS C 1 214 ? 42.21003 23.48953 25.95054 1.000 38.43813 195 LYS C N 1
ATOM 4997 C CA . LYS C 1 214 ? 41.86614 24.21996 24.73275 1.000 33.38446 195 LYS C CA 1
ATOM 4998 C C . LYS C 1 214 ? 40.37410 24.51642 24.60991 1.000 40.97508 195 LYS C C 1
ATOM 4999 O O . LYS C 1 214 ? 39.99741 25.49780 23.95396 1.000 41.67543 195 LYS C O 1
ATOM 5005 N N . ASN C 1 215 ? 39.50148 23.69840 25.20232 1.000 37.28916 196 ASN C N 1
ATOM 5006 C CA . ASN C 1 215 ? 38.07881 23.84401 24.92989 1.000 35.68201 196 ASN C CA 1
ATOM 5007 C C . ASN C 1 215 ? 37.22492 24.22220 26.12670 1.000 33.00912 196 ASN C C 1
ATOM 5008 O O . ASN C 1 215 ? 36.05138 24.56663 25.93359 1.000 34.97423 196 ASN C O 1
ATOM 5013 N N . VAL C 1 216 ? 37.75450 24.16114 27.34414 1.000 34.74558 197 VAL C N 1
ATOM 5014 C CA . VAL C 1 216 ? 37.02666 24.62977 28.51594 1.000 36.56389 197 VAL C CA 1
ATOM 5015 C C . VAL C 1 216 ? 37.81844 25.76916 29.13760 1.000 39.29841 197 VAL C C 1
ATOM 5016 O O . VAL C 1 216 ? 37.48246 26.94454 28.95639 1.000 43.29825 197 VAL C O 1
ATOM 5020 N N . SER C 1 217 ? 38.87359 25.43209 29.86797 1.000 35.64348 198 SER C N 1
ATOM 5021 C CA . SER C 1 217 ? 39.76207 26.45184 30.40822 1.000 40.25866 198 SER C CA 1
ATOM 5022 C C . SER C 1 217 ? 41.02608 25.78207 30.92351 1.000 43.25024 198 SER C C 1
ATOM 5023 O O . SER C 1 217 ? 41.07190 24.56343 31.11947 1.000 38.87850 198 SER C O 1
ATOM 5026 N N . SER C 1 218 ? 42.06228 26.59705 31.12128 1.000 41.10404 199 SER C N 1
ATOM 5027 C CA . SER C 1 218 ? 43.29048 26.08088 31.71249 1.000 46.00195 199 SER C CA 1
ATOM 5028 C C . SER C 1 218 ? 43.06527 25.61061 33.14370 1.000 42.58250 199 SER C C 1
ATOM 5029 O O . SER C 1 218 ? 43.69937 24.64574 33.58994 1.000 43.02480 199 SER C O 1
ATOM 5030 N N . GLU C 1 219 ? 42.17737 26.27431 33.88123 1.000 44.18609 200 GLU C N 1
ATOM 5031 C CA . GLU C 1 219 ? 41.96035 25.88663 35.27286 1.000 44.49309 200 GLU C CA 1
ATOM 5032 C C . GLU C 1 219 ? 41.27562 24.52327 35.35811 1.000 43.61220 200 GLU C C 1
ATOM 5033 O O . GLU C 1 219 ? 41.74549 23.62401 36.06362 1.000 46.01695 200 GLU C O 1
ATOM 5039 N N . VAL C 1 220 ? 40.17102 24.34614 34.62981 1.000 40.15623 201 VAL C N 1
ATOM 5040 C CA . VAL C 1 220 ? 39.49536 23.05101 34.61191 1.000 38.26571 201 VAL C CA 1
ATOM 5041 C C . VAL C 1 220 ? 40.49438 21.94510 34.29111 1.000 42.41071 201 VAL C C 1
ATOM 5042 O O . VAL C 1 220 ? 40.52961 20.90064 34.95192 1.000 41.56284 201 VAL C O 1
ATOM 5046 N N . ALA C 1 221 ? 41.34081 22.16836 33.28211 1.000 37.38488 202 ALA C N 1
ATOM 5047 C CA . ALA C 1 221 ? 42.34892 21.17165 32.94402 1.000 38.82113 202 ALA C CA 1
ATOM 5048 C C . ALA C 1 221 ? 43.30563 20.93250 34.10226 1.000 41.17255 202 ALA C C 1
ATOM 5049 O O . ALA C 1 221 ? 43.80373 19.81121 34.27707 1.000 38.43549 202 ALA C O 1
ATOM 5051 N N . SER C 1 222 ? 43.55808 21.96621 34.90900 1.000 39.49074 203 SER C N 1
ATOM 5052 C CA . SER C 1 222 ? 44.54627 21.87227 35.97898 1.000 41.29654 203 SER C CA 1
ATOM 5053 C C . SER C 1 222 ? 44.02913 21.05352 37.15516 1.000 41.03909 203 SER C C 1
ATOM 5054 O O . SER C 1 222 ? 44.75539 20.22159 37.71133 1.000 40.81757 203 SER C O 1
ATOM 5057 N N . GLU C 1 223 ? 42.78759 21.28814 37.56940 1.000 39.48179 204 GLU C N 1
ATOM 5058 C CA . GLU C 1 223 ? 42.30255 20.67864 38.79844 1.000 41.11857 204 GLU C CA 1
ATOM 5059 C C . GLU C 1 223 ? 41.40346 19.46567 38.58080 1.000 36.97101 204 GLU C C 1
ATOM 5060 O O . GLU C 1 223 ? 41.07686 18.78339 39.55480 1.000 38.35507 204 GLU C O 1
ATOM 5066 N N . THR C 1 224 ? 40.99631 19.17142 37.35130 1.000 37.23708 205 THR C N 1
ATOM 5067 C CA . THR C 1 224 ? 40.15209 18.00729 37.12618 1.000 34.29475 205 THR C CA 1
ATOM 5068 C C . THR C 1 224 ? 40.96834 16.72247 37.21447 1.000 34.34065 205 THR C C 1
ATOM 5069 O O . THR C 1 224 ? 42.01773 16.58850 36.57442 1.000 33.08382 205 THR C O 1
ATOM 5073 N N . ARG C 1 225 ? 40.48765 15.77012 38.00781 1.000 29.42676 206 ARG C N 1
ATOM 5074 C CA . ARG C 1 225 ? 41.14174 14.47218 38.07951 1.000 28.56354 206 ARG C CA 1
ATOM 5075 C C . ARG C 1 225 ? 40.76045 13.64563 36.86669 1.000 21.85999 206 ARG C C 1
ATOM 5076 O O . ARG C 1 225 ? 39.57913 13.54774 36.52337 1.000 26.54111 206 ARG C O 1
ATOM 5084 N N . ILE C 1 226 ? 41.75779 13.05361 36.20933 1.000 23.68479 207 ILE C N 1
ATOM 5085 C CA . ILE C 1 226 ? 41.52317 12.13137 35.10384 1.000 22.81015 207 ILE C CA 1
ATOM 5086 C C . ILE C 1 226 ? 42.03221 10.76805 35.53160 1.000 23.83835 207 ILE C C 1
ATOM 5087 O O . ILE C 1 226 ? 43.25255 10.54831 35.61179 1.000 23.72861 207 ILE C O 1
ATOM 5092 N N . ILE C 1 227 ? 41.09785 9.83574 35.75734 1.000 23.88633 208 ILE C N 1
ATOM 5093 C CA . ILE C 1 227 ? 41.39351 8.52882 36.33148 1.000 20.35446 208 ILE C CA 1
ATOM 5094 C C . ILE C 1 227 ? 41.25699 7.45202 35.27007 1.000 21.19132 208 ILE C C 1
ATOM 5095 O O . ILE C 1 227 ? 40.41876 7.52749 34.36470 1.000 20.13581 208 ILE C O 1
ATOM 5100 N N . TYR C 1 228 ? 42.08796 6.42835 35.39460 1.000 21.71600 209 TYR C N 1
ATOM 5101 C CA . TYR C 1 228 ? 42.14624 5.36522 34.40806 1.000 23.61793 209 TYR C CA 1
ATOM 5102 C C . TYR C 1 228 ? 41.13344 4.28385 34.76396 1.000 24.21577 209 TYR C C 1
ATOM 5103 O O . TYR C 1 228 ? 41.13859 3.76251 35.88650 1.000 24.25937 209 TYR C O 1
ATOM 5112 N N . GLY C 1 229 ? 40.27508 3.94315 33.80971 1.000 23.34098 210 GLY C N 1
ATOM 5113 C CA . GLY C 1 229 ? 39.23326 2.96214 34.04895 1.000 23.84182 210 GLY C CA 1
ATOM 5114 C C . GLY C 1 229 ? 39.38896 1.65898 33.29638 1.000 27.79111 210 GLY C C 1
ATOM 5115 O O . GLY C 1 229 ? 38.40747 0.93743 33.09238 1.000 30.05633 210 GLY C O 1
ATOM 5116 N N . GLY C 1 230 ? 40.60950 1.34265 32.86299 1.000 27.14582 211 GLY C N 1
ATOM 5117 C CA . GLY C 1 230 ? 40.88601 0.04418 32.29166 1.000 30.35948 211 GLY C CA 1
ATOM 5118 C C . GLY C 1 230 ? 40.95702 -1.01509 33.37867 1.000 36.45171 211 GLY C C 1
ATOM 5119 O O . GLY C 1 230 ? 40.85018 -0.73675 34.57178 1.000 30.21083 211 GLY C O 1
ATOM 5120 N N . SER C 1 231 ? 41.14114 -2.26185 32.95436 1.000 33.60658 212 SER C N 1
ATOM 5121 C CA . SER C 1 231 ? 41.25337 -3.32694 33.94002 1.000 39.10805 212 SER C CA 1
ATOM 5122 C C . SER C 1 231 ? 42.43796 -3.02997 34.85466 1.000 34.68072 212 SER C C 1
ATOM 5123 O O . SER C 1 231 ? 43.58902 -3.01147 34.40683 1.000 33.97451 212 SER C O 1
ATOM 5126 N N . VAL C 1 232 ? 42.17473 -2.75330 36.12721 1.000 34.85411 213 VAL C N 1
ATOM 5127 C CA . VAL C 1 232 ? 43.22630 -2.43988 37.08661 1.000 33.48506 213 VAL C CA 1
ATOM 5128 C C . VAL C 1 232 ? 43.12117 -3.41616 38.24887 1.000 40.02507 213 VAL C C 1
ATOM 5129 O O . VAL C 1 232 ? 42.01884 -3.72908 38.71271 1.000 36.36027 213 VAL C O 1
ATOM 5133 N N . ASN C 1 233 ? 44.26879 -3.90260 38.70918 1.000 38.79170 214 ASN C N 1
ATOM 5134 C CA . ASN C 1 233 ? 44.33016 -4.80420 39.85034 1.000 45.13977 214 ASN C CA 1
ATOM 5135 C C . ASN C 1 233 ? 45.55316 -4.44439 40.69065 1.000 41.48625 214 ASN C C 1
ATOM 5136 O O . ASN C 1 233 ? 46.32805 -3.54993 40.33862 1.000 44.11556 214 ASN C O 1
ATOM 5141 N N . GLY C 1 234 ? 45.71569 -5.13628 41.82070 1.000 47.17004 215 GLY C N 1
ATOM 5142 C CA . GLY C 1 234 ? 46.83533 -4.91224 42.72194 1.000 45.06230 215 GLY C CA 1
ATOM 5143 C C . GLY C 1 234 ? 48.17222 -4.68171 42.04152 1.000 51.10026 215 GLY C C 1
ATOM 5144 O O . GLY C 1 234 ? 48.87401 -3.71627 42.36157 1.000 52.86886 215 GLY C O 1
ATOM 5145 N N . SER C 1 235 ? 48.54760 -5.56859 41.12170 1.000 49.01417 216 SER C N 1
ATOM 5146 C CA . SER C 1 235 ? 49.67436 -5.31449 40.23622 1.000 47.65603 216 SER C CA 1
ATOM 5147 C C . SER C 1 235 ? 49.20838 -4.49566 39.03092 1.000 49.67987 216 SER C C 1
ATOM 5148 O O . SER C 1 235 ? 48.01300 -4.35055 38.76947 1.000 52.48977 216 SER C O 1
ATOM 5149 N N . ASN C 1 236 ? 50.17282 -3.9504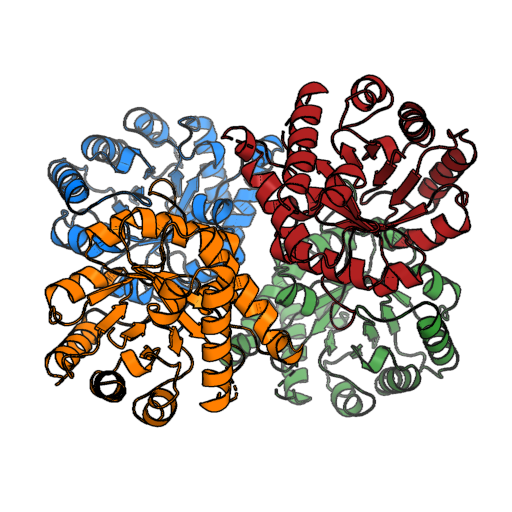9 38.29154 1.000 52.71450 217 ASN C N 1
ATOM 5150 C CA . ASN C 1 236 ? 49.88834 -3.10216 37.13622 1.000 48.26176 217 ASN C CA 1
ATOM 5151 C C . ASN C 1 236 ? 49.63637 -1.66145 37.55626 1.000 44.65677 217 ASN C C 1
ATOM 5152 O O . ASN C 1 236 ? 50.18564 -0.73419 36.94809 1.000 45.30031 217 ASN C O 1
ATOM 5154 N N . CYS C 1 237 ? 48.82648 -1.45273 38.60015 1.000 44.67595 218 CYS C N 1
ATOM 5155 C CA . CYS C 1 237 ? 48.45713 -0.08492 38.94816 1.000 38.30819 218 CYS C CA 1
ATOM 5156 C C . CYS C 1 237 ? 49.68288 0.78558 39.17282 1.000 37.64198 218 CYS C C 1
ATOM 5157 O O . CYS C 1 237 ? 49.67050 1.96834 38.81538 1.000 39.19748 218 CYS C O 1
ATOM 5160 N N . SER C 1 238 ? 50.76000 0.22167 39.73073 1.000 35.79503 219 SER C N 1
ATOM 5161 C CA . SER C 1 238 ? 51.92148 1.04496 40.06239 1.000 36.99643 219 SER C CA 1
ATOM 5162 C C . SER C 1 238 ? 52.53259 1.66784 38.81191 1.000 37.58873 219 SER C C 1
ATOM 5163 O O . SER C 1 238 ? 52.86168 2.86124 38.80124 1.000 37.43495 219 SER C O 1
ATOM 5165 N N . GLU C 1 239 ? 52.67828 0.88336 37.73980 1.000 36.58293 220 GLU C N 1
ATOM 5166 C CA . GLU C 1 239 ? 53.17520 1.45121 36.48849 1.000 41.71258 220 GLU C CA 1
ATOM 5167 C C . GLU C 1 239 ? 52.21897 2.51109 35.94789 1.000 40.48640 220 GLU C C 1
ATOM 5168 O O . GLU C 1 239 ? 52.64998 3.54525 35.42179 1.000 38.18821 220 GLU C O 1
ATOM 5169 N N . LEU C 1 240 ? 50.91393 2.27409 36.06779 1.000 34.93294 221 LEU C N 1
ATOM 5170 C CA . LEU C 1 240 ? 49.95543 3.26173 35.58712 1.000 33.70829 221 LEU C CA 1
ATOM 5171 C C . LEU C 1 240 ? 49.94264 4.49250 36.48085 1.000 33.07151 221 LEU C C 1
ATOM 5172 O O . LEU C 1 240 ? 49.91031 5.62458 35.98866 1.000 31.88163 221 LEU C O 1
ATOM 5177 N N . ALA C 1 241 ? 49.98202 4.28655 37.80154 1.000 32.66576 222 ALA C N 1
ATOM 5178 C CA . ALA C 1 241 ? 49.83842 5.39404 38.74193 1.000 33.33400 222 ALA C CA 1
ATOM 5179 C C . ALA C 1 241 ? 50.92097 6.45381 38.55852 1.000 35.73933 222 ALA C C 1
ATOM 5180 O O . ALA C 1 241 ? 50.70219 7.63141 38.87063 1.000 31.06759 222 ALA C O 1
ATOM 5182 N N . LYS C 1 242 ? 52.09571 6.06461 38.07084 1.000 30.47431 223 LYS C N 1
ATOM 5183 C CA . LYS C 1 242 ? 53.18958 7.02239 37.98819 1.000 33.50428 223 LYS C CA 1
ATOM 5184 C C . LYS C 1 242 ? 53.07277 7.95575 36.78796 1.000 36.03004 223 LYS C C 1
ATOM 5185 O O . LYS C 1 242 ? 53.72727 9.00641 36.78222 1.000 32.15993 223 LYS C O 1
ATOM 5187 N N . LYS C 1 243 ? 52.24814 7.61604 35.78985 1.000 34.46171 224 LYS C N 1
ATOM 5188 C CA . LYS C 1 243 ? 52.17574 8.42175 34.57394 1.000 32.00019 224 LYS C CA 1
ATOM 5189 C C . LYS C 1 243 ? 51.65176 9.82042 34.87787 1.000 33.83677 224 LYS C C 1
ATOM 5190 O O . LYS C 1 243 ? 50.83463 10.02202 35.77930 1.000 28.68183 224 LYS C O 1
ATOM 5196 N N . GLU C 1 244 ? 52.11498 10.79224 34.08165 1.000 29.04336 225 GLU C N 1
ATOM 5197 C CA . GLU C 1 244 ? 51.96474 12.19625 34.44871 1.000 35.04080 225 GLU C CA 1
ATOM 5198 C C . GLU C 1 244 ? 50.50694 12.60875 34.57830 1.000 31.51440 225 GLU C C 1
ATOM 5199 O O . GLU C 1 244 ? 50.16288 13.40660 35.45483 1.000 30.85519 225 GLU C O 1
ATOM 5205 N N . ASP C 1 245 ? 49.63702 12.11431 33.70051 1.000 29.79200 226 ASP C N 1
ATOM 5206 C CA . ASP C 1 245 ? 48.26868 12.61903 33.66674 1.000 32.39144 226 ASP C CA 1
ATOM 5207 C C . ASP C 1 245 ? 47.25219 11.60380 34.17235 1.000 29.03649 226 ASP C C 1
ATOM 5208 O O . ASP C 1 245 ? 46.05124 11.77610 33.95426 1.000 27.88511 226 ASP C O 1
ATOM 5213 N N . ILE C 1 246 ? 47.70325 10.55980 34.85338 1.000 27.49663 227 ILE C N 1
ATOM 5214 C CA . ILE C 1 246 ? 46.80646 9.56748 35.43789 1.000 26.92477 227 ILE C CA 1
ATOM 5215 C C . ILE C 1 246 ? 46.70908 9.87371 36.92617 1.000 25.01191 227 ILE C C 1
ATOM 5216 O O . ILE C 1 246 ? 47.67175 9.68004 37.67616 1.000 24.93324 227 ILE C O 1
ATOM 5221 N N . ASP C 1 247 ? 45.54961 10.36406 37.34910 1.000 23.83553 228 ASP C N 1
ATOM 5222 C CA . ASP C 1 247 ? 45.34449 10.88439 38.69134 1.000 24.19177 228 ASP C CA 1
ATOM 5223 C C . ASP C 1 247 ? 44.73167 9.85864 39.63845 1.000 21.69833 228 ASP C C 1
ATOM 5224 O O . ASP C 1 247 ? 44.35289 10.21884 40.74995 1.000 23.84921 228 ASP C O 1
ATOM 5229 N N . GLY C 1 248 ? 44.62549 8.60747 39.21881 1.000 22.60619 229 GLY C N 1
ATOM 5230 C CA . GLY C 1 248 ? 43.99143 7.57254 40.00531 1.000 24.49129 229 GLY C CA 1
ATOM 5231 C C . GLY C 1 248 ? 43.28185 6.59830 39.09334 1.000 23.12062 229 GLY C C 1
ATOM 5232 O O . GLY C 1 248 ? 43.62328 6.47529 37.92129 1.000 22.93968 229 GLY C O 1
ATOM 5233 N N . PHE C 1 249 ? 42.28374 5.91037 39.65077 1.000 22.15122 230 PHE C N 1
ATOM 5234 C CA . PHE C 1 249 ? 41.63965 4.81183 38.94163 1.000 19.49399 230 PHE C CA 1
ATOM 5235 C C . PHE C 1 249 ? 40.15544 4.78393 39.24087 1.000 20.27404 230 PHE C C 1
ATOM 5236 O O . PHE C 1 249 ? 39.70987 5.20745 40.30734 1.000 21.47601 230 PHE C O 1
ATOM 5244 N N . LEU C 1 250 ? 39.39856 4.28996 38.27308 1.000 18.47286 231 LEU C N 1
ATOM 5245 C CA . LEU C 1 250 ? 38.04746 3.80154 38.50131 1.000 22.09758 231 LEU C CA 1
ATOM 5246 C C . LEU C 1 250 ? 38.14143 2.28796 38.40282 1.000 23.01960 231 LEU C C 1
ATOM 5247 O O . LEU C 1 250 ? 38.30790 1.74041 37.30959 1.000 20.24585 231 LEU C O 1
ATOM 5252 N N . VAL C 1 251 ? 38.04513 1.61799 39.54296 1.000 20.20233 232 VAL C N 1
ATOM 5253 C CA . VAL C 1 251 ? 38.36565 0.20092 39.64790 1.000 19.96040 232 VAL C CA 1
ATOM 5254 C C . VAL C 1 251 ? 37.09009 -0.61067 39.49155 1.000 22.72213 232 VAL C C 1
ATOM 5255 O O . VAL C 1 251 ? 36.06853 -0.29995 40.11555 1.000 22.64092 232 VAL C O 1
ATOM 5259 N N . GLY C 1 252 ? 37.14398 -1.64837 38.65411 1.000 22.53932 233 GLY C N 1
ATOM 5260 C CA . GLY C 1 252 ? 36.03322 -2.57584 38.51727 1.000 22.63664 233 GLY C CA 1
ATOM 5261 C C . GLY C 1 252 ? 36.12478 -3.72966 39.50040 1.000 24.77286 233 GLY C C 1
ATOM 5262 O O . GLY C 1 252 ? 36.01518 -3.52994 40.71566 1.000 19.69506 233 GLY C O 1
ATOM 5263 N N . GLY C 1 253 ? 36.38549 -4.93732 38.97854 1.000 27.04299 234 GLY C N 1
ATOM 5264 C CA . GLY C 1 253 ? 36.26333 -6.14517 39.78603 1.000 26.11073 234 GLY C CA 1
ATOM 5265 C C . GLY C 1 253 ? 37.13557 -6.17081 41.02326 1.000 22.35953 234 GLY C C 1
ATOM 5266 O O . GLY C 1 253 ? 36.74833 -6.74589 42.04272 1.000 25.18416 234 GLY C O 1
ATOM 5267 N N . ALA C 1 254 ? 38.32509 -5.56969 40.96145 1.000 22.76285 235 ALA C N 1
ATOM 5268 C CA . ALA C 1 254 ? 39.19612 -5.57396 42.13219 1.000 22.07523 235 ALA C CA 1
ATOM 5269 C C . ALA C 1 254 ? 38.61188 -4.76905 43.29001 1.000 22.49158 235 ALA C C 1
ATOM 5270 O O . ALA C 1 254 ? 39.05433 -4.92938 44.43201 1.000 23.06083 235 ALA C O 1
ATOM 5272 N N . SER C 1 255 ? 37.61516 -3.92515 43.03084 1.000 19.91953 236 SER C N 1
ATOM 5273 C CA . SER C 1 255 ? 37.01891 -3.16504 44.11959 1.000 18.04263 236 SER C CA 1
ATOM 5274 C C . SER C 1 255 ? 36.16366 -4.04736 45.02194 1.000 18.61630 236 SER C C 1
ATOM 5275 O O . SER C 1 255 ? 35.84243 -3.63523 46.13854 1.000 20.76424 236 SER C O 1
ATOM 5278 N N . LEU C 1 256 ? 35.81471 -5.25506 44.57828 1.000 18.33714 237 LEU C N 1
ATOM 5279 C CA . LEU C 1 256 ? 35.07458 -6.20110 45.40918 1.000 22.18925 237 LEU C CA 1
ATOM 5280 C C . LEU C 1 256 ? 35.97184 -6.95957 46.37705 1.000 22.16603 237 LEU C C 1
ATOM 5281 O O . LEU C 1 256 ? 35.46831 -7.74871 47.18723 1.000 21.78597 237 LEU C O 1
ATOM 5286 N N . LYS C 1 257 ? 37.27745 -6.74821 46.30597 1.000 19.64724 238 LYS C N 1
ATOM 5287 C CA . LYS C 1 257 ? 38.25449 -7.44422 47.13464 1.000 23.12155 238 LYS C CA 1
ATOM 5288 C C . LYS C 1 257 ? 38.95525 -6.38121 47.97677 1.000 25.95580 238 LYS C C 1
ATOM 5289 O O . LYS C 1 257 ? 39.85443 -5.68206 47.50000 1.000 23.49630 238 LYS C O 1
ATOM 5291 N N . GLY C 1 258 ? 38.52865 -6.23827 49.23135 1.000 25.41563 239 GLY C N 1
ATOM 5292 C CA . GLY C 1 258 ? 39.01409 -5.17635 50.07876 1.000 23.46225 239 GLY C CA 1
ATOM 5293 C C . GLY C 1 258 ? 40.51970 -4.97973 50.05567 1.000 25.70721 239 GLY C C 1
ATOM 5294 O O . GLY C 1 258 ? 41.01792 -3.87731 49.80860 1.000 25.61034 239 GLY C O 1
ATOM 5295 N N . PRO C 1 259 ? 41.28461 -6.03478 50.34713 1.000 25.54735 240 PRO C N 1
ATOM 5296 C CA . PRO C 1 259 ? 42.74359 -5.84442 50.40815 1.000 28.26350 240 PRO C CA 1
ATOM 5297 C C . PRO C 1 259 ? 43.34379 -5.44890 49.06925 1.000 31.33886 240 PRO C C 1
ATOM 5298 O O . PRO C 1 259 ? 44.25265 -4.60584 49.02650 1.000 28.80313 240 PRO C O 1
ATOM 5302 N N . ASP C 1 260 ? 42.85705 -6.02165 47.96488 1.000 27.16057 241 ASP C N 1
ATOM 5303 C CA . ASP C 1 260 ? 43.35744 -5.60062 46.65613 1.000 29.27589 241 ASP C CA 1
ATOM 5304 C C . ASP C 1 260 ? 43.00328 -4.14275 46.36097 1.000 25.60867 241 ASP C C 1
ATOM 5305 O O . ASP C 1 260 ? 43.84303 -3.38479 45.86687 1.000 27.93531 241 ASP C O 1
ATOM 5310 N N . PHE C 1 261 ? 41.76139 -3.73140 46.64005 1.000 23.81477 242 PHE C N 1
ATOM 5311 C CA . PHE C 1 261 ? 41.39150 -2.33239 46.44638 1.000 21.01258 242 PHE C CA 1
ATOM 5312 C C . PHE C 1 261 ? 42.28689 -1.41002 47.26850 1.000 23.94383 242 PHE C C 1
ATOM 5313 O O . PHE C 1 261 ? 42.71071 -0.35310 46.79385 1.000 21.62134 242 PHE C O 1
ATOM 5321 N N . ALA C 1 262 ? 42.58860 -1.79787 48.50844 1.000 22.80690 243 ALA C N 1
ATOM 5322 C CA . ALA C 1 262 ? 43.47508 -0.98481 49.33398 1.000 27.01775 243 ALA C CA 1
ATOM 5323 C C . ALA C 1 262 ? 44.85051 -0.86168 48.69594 1.000 25.64551 243 ALA C C 1
ATOM 5324 O O . ALA C 1 262 ? 45.44761 0.21925 48.68853 1.000 26.40279 243 ALA C O 1
ATOM 5326 N N . SER C 1 263 ? 45.37711 -1.96561 48.16704 1.000 28.19842 244 SER C N 1
ATOM 5327 C CA . SER C 1 263 ? 46.66923 -1.91498 47.48894 1.000 27.86801 244 SER C CA 1
ATOM 5328 C C . SER C 1 263 ? 46.64112 -0.92239 46.32739 1.000 27.03163 244 SER C C 1
ATOM 5329 O O . SER C 1 263 ? 47.61853 -0.19842 46.09061 1.000 27.99637 244 SER C O 1
ATOM 5332 N N . ILE C 1 264 ? 45.52478 -0.86738 45.59629 1.000 26.60224 245 ILE C N 1
ATOM 5333 C CA . ILE C 1 264 ? 45.41103 0.07320 44.48101 1.000 23.31562 245 ILE C CA 1
ATOM 5334 C C . ILE C 1 264 ? 45.37345 1.50054 44.99717 1.000 26.35217 245 ILE C C 1
ATOM 5335 O O . ILE C 1 264 ? 46.05389 2.39125 44.47102 1.000 25.01366 245 ILE C O 1
ATOM 5340 N N . VAL C 1 265 ? 44.54427 1.74759 46.01459 1.000 24.54060 246 VAL C N 1
ATOM 5341 C CA . VAL C 1 265 ? 44.48962 3.06774 46.63489 1.000 22.14427 246 VAL C CA 1
ATOM 5342 C C . VAL C 1 265 ? 45.89065 3.53063 47.00352 1.000 27.23845 246 VAL C C 1
ATOM 5343 O O . VAL C 1 265 ? 46.29539 4.65796 46.69760 1.000 25.92620 246 VAL C O 1
ATOM 5347 N N . ASN C 1 266 ? 46.66209 2.65440 47.65792 1.000 26.42911 247 ASN C N 1
ATOM 5348 C CA . ASN C 1 266 ? 47.95366 3.07516 48.17662 1.000 28.17323 247 ASN C CA 1
ATOM 5349 C C . ASN C 1 266 ? 49.00177 3.22450 47.07968 1.000 30.76775 247 ASN C C 1
ATOM 5350 O O . ASN C 1 266 ? 49.97234 3.96286 47.27130 1.000 33.81939 247 ASN C O 1
ATOM 5355 N N . SER C 1 267 ? 48.82203 2.55876 45.93329 1.000 31.13501 248 SER C N 1
ATOM 5356 C CA . SER C 1 267 ? 49.74646 2.74400 44.81801 1.000 30.43511 248 SER C CA 1
ATOM 5357 C C . SER C 1 267 ? 49.77146 4.19469 44.36189 1.000 31.53278 248 SER C C 1
ATOM 5358 O O . SER C 1 267 ? 50.77164 4.66715 43.80421 1.000 32.99441 248 SER C O 1
ATOM 5361 N N . VAL C 1 268 ? 48.68084 4.91400 44.59674 1.000 31.40508 249 VAL C N 1
ATOM 5362 C CA . VAL C 1 268 ? 48.56080 6.29459 44.15920 1.000 30.29545 249 VAL C CA 1
ATOM 5363 C C . VAL C 1 268 ? 49.09360 7.28665 45.18761 1.000 35.17422 249 VAL C C 1
ATOM 5364 O O . VAL C 1 268 ? 49.40783 8.43046 44.82508 1.000 37.00213 249 VAL C O 1
ATOM 5368 N N . ALA C 1 269 ? 49.20834 6.88238 46.45389 1.000 35.39832 250 ALA C N 1
ATOM 5369 C CA . ALA C 1 269 ? 49.59462 7.78347 47.54310 1.000 38.32620 250 ALA C CA 1
ATOM 5370 C C . ALA C 1 269 ? 50.93935 8.47360 47.32353 1.000 38.93881 250 ALA C C 1
ATOM 5371 O O . ALA C 1 269 ? 51.86334 7.89292 46.75092 1.000 42.94356 250 ALA C O 1
ATOM 5372 N N . LYS D 1 25 ? -8.52299 -14.65110 45.68617 1.000 45.85316 6 LYS D N 1
ATOM 5373 C CA . LYS D 1 25 ? -7.73828 -13.73280 46.50268 1.000 41.33690 6 LYS D CA 1
ATOM 5374 C C . LYS D 1 25 ? -7.23244 -12.55574 45.66126 1.000 31.41123 6 LYS D C 1
ATOM 5375 O O . LYS D 1 25 ? -6.33502 -12.71335 44.83688 1.000 41.80078 6 LYS D O 1
ATOM 5377 N N . CYS D 1 26 ? -7.80948 -11.37886 45.87645 1.000 28.52257 7 CYS D N 1
ATOM 5378 C CA . CYS D 1 26 ? -7.47256 -10.20287 45.08675 1.000 31.03793 7 CYS D CA 1
ATOM 5379 C C . CYS D 1 26 ? -6.06600 -9.69975 45.42119 1.000 31.15448 7 CYS D C 1
ATOM 5380 O O . CYS D 1 26 ? -5.43780 -10.11524 46.39724 1.000 28.01654 7 CYS D O 1
ATOM 5383 N N . PHE D 1 27 ? -5.57867 -8.77674 44.58851 1.000 33.65344 8 PHE D N 1
ATOM 5384 C CA . PHE D 1 27 ? -4.20457 -8.28902 44.67165 1.000 30.03421 8 PHE D CA 1
ATOM 5385 C C . PHE D 1 27 ? -4.18101 -6.79319 44.40550 1.000 26.64613 8 PHE D C 1
ATOM 5386 O O . PHE D 1 27 ? -4.65741 -6.33752 43.36300 1.000 29.59356 8 PHE D O 1
ATOM 5394 N N . VAL D 1 28 ? -3.61232 -6.02580 45.33152 1.000 27.52416 9 VAL D N 1
ATOM 5395 C CA . VAL D 1 28 ? -3.46472 -4.58767 45.14366 1.000 21.39112 9 VAL D CA 1
ATOM 5396 C C . VAL D 1 28 ? -2.01707 -4.21693 45.42103 1.000 27.83840 9 VAL D C 1
ATOM 5397 O O . VAL D 1 28 ? -1.53130 -4.39451 46.54687 1.000 22.23407 9 VAL D O 1
ATOM 5401 N N . GLY D 1 29 ? -1.33121 -3.70671 44.40414 1.000 24.48445 10 GLY D N 1
ATOM 5402 C CA . GLY D 1 29 ? 0.03812 -3.22783 44.54429 1.000 22.67268 10 GLY D CA 1
ATOM 5403 C C . GLY D 1 29 ? 0.09467 -1.72321 44.34311 1.000 22.81239 10 GLY D C 1
ATOM 5404 O O . GLY D 1 29 ? -0.62388 -1.17550 43.50642 1.000 25.23498 10 GLY D O 1
ATOM 5405 N N . GLY D 1 30 ? 0.95504 -1.06550 45.11322 1.000 20.67558 11 GLY D N 1
ATOM 5406 C CA . GLY D 1 30 ? 1.17045 0.36074 44.96172 1.000 20.50224 11 GLY D CA 1
ATOM 5407 C C . GLY D 1 30 ? 2.52697 0.64112 44.34601 1.000 24.28502 11 GLY D C 1
ATOM 5408 O O . GLY D 1 30 ? 3.55781 0.35385 44.95717 1.000 19.46926 11 GLY D O 1
ATOM 5409 N N . ASN D 1 31 ? 2.54851 1.16948 43.12445 1.000 21.33077 12 ASN D N 1
ATOM 5410 C CA . ASN D 1 31 ? 3.80314 1.44202 42.41978 1.000 22.85223 12 ASN D CA 1
ATOM 5411 C C . ASN D 1 31 ? 4.21499 2.88056 42.71609 1.000 20.70691 12 ASN D C 1
ATOM 5412 O O . ASN D 1 31 ? 3.62359 3.82554 42.19994 1.000 20.61535 12 ASN D O 1
ATOM 5417 N N . TRP D 1 32 ? 5.21195 3.06294 43.58708 1.000 20.61140 13 TRP D N 1
ATOM 5418 C CA . TRP D 1 32 ? 5.57004 4.43407 43.95658 1.000 18.97926 13 TRP D CA 1
ATOM 5419 C C . TRP D 1 32 ? 6.31720 5.16923 42.83981 1.000 20.04874 13 TRP D C 1
ATOM 5420 O O . TRP D 1 32 ? 6.46555 6.39390 42.91550 1.000 20.45131 13 TRP D O 1
ATOM 5431 N N . LYS D 1 33 ? 6.78855 4.45811 41.82261 1.000 21.51741 14 LYS D N 1
ATOM 5432 C CA . LYS D 1 33 ? 7.54220 5.05304 40.70252 1.000 20.49307 14 LYS D CA 1
ATOM 5433 C C . LYS D 1 33 ? 8.78162 5.76258 41.26209 1.000 24.40186 14 LYS D C 1
ATOM 5434 O O . LYS D 1 33 ? 9.27913 5.39880 42.34181 1.000 23.98648 14 LYS D O 1
ATOM 5440 N N . CYS D 1 34 ? 9.28621 6.76721 40.52796 1.000 18.36328 15 CYS D N 1
ATOM 5441 C CA . CYS D 1 34 ? 10.50107 7.49979 40.90701 1.000 23.07897 15 CYS D CA 1
ATOM 5442 C C . CYS D 1 34 ? 10.12711 8.67841 41.80233 1.000 22.76267 15 CYS D C 1
ATOM 5443 O O . CYS D 1 34 ? 10.25094 9.84445 41.44064 1.000 21.43378 15 CYS D O 1
ATOM 5446 N N . ASN D 1 35 ? 9.65949 8.35122 43.00872 1.000 22.51077 16 ASN D N 1
ATOM 5447 C CA . ASN D 1 35 ? 9.15600 9.36956 43.92498 1.000 20.90630 16 ASN D CA 1
ATOM 5448 C C . ASN D 1 35 ? 9.51065 8.98966 45.35272 1.000 24.51604 16 ASN D C 1
ATOM 5449 O O . ASN D 1 35 ? 9.50200 7.81074 45.70730 1.000 23.43992 16 ASN D O 1
ATOM 5454 N N . GLY D 1 36 ? 9.77288 10.00185 46.17898 1.000 22.16625 17 GLY D N 1
ATOM 5455 C CA . GLY D 1 36 ? 10.00259 9.76719 47.58948 1.000 22.77477 17 GLY D CA 1
ATOM 5456 C C . GLY D 1 36 ? 11.37424 10.18412 48.07911 1.000 22.90459 17 GLY D C 1
ATOM 5457 O O . GLY D 1 36 ? 12.35256 10.13266 47.32985 1.000 22.78668 17 GLY D O 1
ATOM 5458 N N . THR D 1 37 ? 11.44050 10.60628 49.33895 1.000 20.90772 18 THR D N 1
ATOM 5459 C CA . THR D 1 37 ? 12.67413 10.82352 50.08046 1.000 23.66540 18 THR D CA 1
ATOM 5460 C C . THR D 1 37 ? 12.53470 10.11975 51.42270 1.000 18.81984 18 THR D C 1
ATOM 5461 O O . THR D 1 37 ? 11.45687 9.64906 51.77105 1.000 19.85110 18 THR D O 1
ATOM 5465 N N . LYS D 1 38 ? 13.61631 10.07227 52.21025 1.000 18.47080 19 LYS D N 1
ATOM 5466 C CA . LYS D 1 38 ? 13.50115 9.45524 53.53581 1.000 19.40110 19 LYS D CA 1
ATOM 5467 C C . LYS D 1 38 ? 12.33075 10.05652 54.31102 1.000 20.80576 19 LYS D C 1
ATOM 5468 O O . LYS D 1 38 ? 11.52377 9.33895 54.91858 1.000 19.67310 19 LYS D O 1
ATOM 5474 N N . GLU D 1 39 ? 12.23693 11.38674 54.29495 1.000 18.78825 20 GLU D N 1
ATOM 5475 C CA . GLU D 1 39 ? 11.20587 12.09984 55.04457 1.000 20.94529 20 GLU D CA 1
ATOM 5476 C C . GLU D 1 39 ? 9.80790 11.83372 54.49368 1.000 17.56659 20 GLU D C 1
ATOM 5477 O O . GLU D 1 39 ? 8.87654 11.57956 55.25437 1.000 19.18875 20 GLU D O 1
ATOM 5483 N N . SER D 1 40 ? 9.62378 11.92186 53.17305 1.000 19.64610 21 SER D N 1
ATOM 5484 C CA . SER D 1 40 ? 8.29052 11.71301 52.62816 1.000 19.98077 21 SER D CA 1
ATOM 5485 C C . SER D 1 40 ? 7.84860 10.26765 52.82066 1.000 21.83875 21 SER D C 1
ATOM 5486 O O . SER D 1 40 ? 6.64952 9.98913 53.01647 1.000 16.94423 21 SER D O 1
ATOM 5489 N N . ILE D 1 41 ? 8.80800 9.34236 52.79628 1.000 17.44277 22 ILE D N 1
ATOM 5490 C CA . ILE D 1 41 ? 8.47634 7.93907 52.95608 1.000 17.73739 22 ILE D CA 1
ATOM 5491 C C . ILE D 1 41 ? 8.16536 7.61260 54.42005 1.000 17.76388 22 ILE D C 1
ATOM 5492 O O . ILE D 1 41 ? 7.32562 6.74460 54.69993 1.000 19.07759 22 ILE D O 1
ATOM 5497 N N . VAL D 1 42 ? 8.78775 8.31201 55.37356 1.000 17.37244 23 VAL D N 1
ATOM 5498 C CA . VAL D 1 42 ? 8.36349 8.17904 56.76758 1.000 19.18310 23 VAL D CA 1
ATOM 5499 C C . VAL D 1 42 ? 6.88492 8.52285 56.91309 1.000 19.65821 23 VAL D C 1
ATOM 5500 O O . VAL D 1 42 ? 6.13326 7.83978 57.62270 1.000 18.34088 23 VAL D O 1
ATOM 5504 N N . ARG D 1 43 ? 6.46086 9.62633 56.28746 1.000 18.68739 24 ARG D N 1
ATOM 5505 C CA . ARG D 1 43 ? 5.06118 10.04481 56.36707 1.000 19.92425 24 ARG D CA 1
ATOM 5506 C C . ARG D 1 43 ? 4.13944 9.00569 55.73912 1.000 17.91235 24 ARG D C 1
ATOM 5507 O O . ARG D 1 43 ? 3.10686 8.64999 56.31637 1.000 21.36519 24 ARG D O 1
ATOM 5509 N N . LEU D 1 44 ? 4.50627 8.49287 54.56298 1.000 17.36095 25 LEU D N 1
ATOM 5510 C CA . LEU D 1 44 ? 3.67919 7.50004 53.87693 1.000 16.23576 25 LEU D CA 1
ATOM 5511 C C . LEU D 1 44 ? 3.60319 6.19740 54.67166 1.000 17.62576 25 LEU D C 1
ATOM 5512 O O . LEU D 1 44 ? 2.51560 5.63468 54.86313 1.000 20.54042 25 LEU D O 1
ATOM 5517 N N . ILE D 1 45 ? 4.74761 5.70775 55.15302 1.000 17.20704 26 ILE D N 1
ATOM 5518 C CA . ILE D 1 45 ? 4.75089 4.52146 56.00766 1.000 16.31378 26 ILE D CA 1
ATOM 5519 C C . ILE D 1 45 ? 3.85815 4.73569 57.22327 1.000 16.22625 26 ILE D C 1
ATOM 5520 O O . ILE D 1 45 ? 3.06426 3.85857 57.58768 1.000 17.88107 26 ILE D O 1
ATOM 5525 N N . SER D 1 46 ? 3.96188 5.90627 57.86801 1.000 17.10741 27 SER D N 1
ATOM 5526 C CA . SER D 1 46 ? 3.12525 6.17278 59.04073 1.000 18.12092 27 SER D CA 1
ATOM 5527 C C . SER D 1 46 ? 1.63401 6.03465 58.70947 1.000 21.67523 27 SER D C 1
ATOM 5528 O O . SER D 1 46 ? 0.87586 5.37442 59.43745 1.000 21.53746 27 SER D O 1
ATOM 5531 N N . ASP D 1 47 ? 1.19492 6.64854 57.60853 1.000 20.44164 28 ASP D N 1
ATOM 5532 C CA . ASP D 1 47 ? -0.21630 6.57960 57.23497 1.000 21.08554 28 ASP D CA 1
ATOM 5533 C C . ASP D 1 47 ? -0.61895 5.17064 56.83298 1.000 20.18669 28 ASP D C 1
ATOM 5534 O O . ASP D 1 47 ? -1.74832 4.74293 57.09895 1.000 20.12768 28 ASP D O 1
ATOM 5539 N N . LEU D 1 48 ? 0.27404 4.43828 56.16498 1.000 18.37368 29 LEU D N 1
ATOM 5540 C CA . LEU D 1 48 ? -0.04973 3.06203 55.79905 1.000 20.70470 29 LEU D CA 1
ATOM 5541 C C . LEU D 1 48 ? -0.19193 2.19664 57.04106 1.000 20.60712 29 LEU D C 1
ATOM 5542 O O . LEU D 1 48 ? -1.05637 1.31184 57.09731 1.000 18.76105 29 LEU D O 1
ATOM 5547 N N . ASN D 1 49 ? 0.66263 2.44171 58.03619 1.000 19.87062 30 ASN D N 1
ATOM 5548 C CA . ASN D 1 49 ? 0.65951 1.66999 59.27513 1.000 20.40572 30 ASN D CA 1
ATOM 5549 C C . ASN D 1 49 ? -0.60417 1.91970 60.08391 1.000 20.97894 30 ASN D C 1
ATOM 5550 O O . ASN D 1 49 ? -1.08359 1.01900 60.78538 1.000 22.67035 30 ASN D O 1
ATOM 5555 N N . SER D 1 50 ? -1.13716 3.13488 60.02676 1.000 20.98331 31 SER D N 1
ATOM 5556 C CA . SER D 1 50 ? -2.34021 3.45480 60.78205 1.000 22.35295 31 SER D CA 1
ATOM 5557 C C . SER D 1 50 ? -3.62590 3.10733 60.04301 1.000 24.09844 31 SER D C 1
ATOM 5558 O O . SER D 1 50 ? -4.70083 3.17945 60.64430 1.000 25.72512 31 SER D O 1
ATOM 5561 N N . SER D 1 51 ? -3.54697 2.70282 58.77538 1.000 21.03507 32 SER D N 1
ATOM 5562 C CA . SER D 1 51 ? -4.74622 2.35911 58.01858 1.000 25.78803 32 SER D CA 1
ATOM 5563 C C . SER D 1 51 ? -5.30659 1.00483 58.44951 1.000 25.61185 32 SER D C 1
ATOM 5564 O O . SER D 1 51 ? -4.56196 0.06482 58.73253 1.000 29.09980 32 SER D O 1
ATOM 5567 N N . LYS D 1 52 ? -6.63122 0.90234 58.50664 1.000 28.59804 33 LYS D N 1
ATOM 5568 C CA . LYS D 1 52 ? -7.28154 -0.38699 58.71938 1.000 26.83903 33 LYS D CA 1
ATOM 5569 C C . LYS D 1 52 ? -7.54508 -1.02217 57.35679 1.000 29.84009 33 LYS D C 1
ATOM 5570 O O . LYS D 1 52 ? -8.33220 -0.49335 56.56281 1.000 32.96255 33 LYS D O 1
ATOM 5572 N N . LEU D 1 53 ? -6.88725 -2.14662 57.08879 1.000 26.76860 34 LEU D N 1
ATOM 5573 C CA . LEU D 1 53 ? -6.96538 -2.82788 55.80423 1.000 26.67278 34 LEU D CA 1
ATOM 5574 C C . LEU D 1 53 ? -7.75476 -4.12130 55.92798 1.000 28.18364 34 LEU D C 1
ATOM 5575 O O . LEU D 1 53 ? -7.60359 -4.86393 56.90273 1.000 27.80531 34 LEU D O 1
ATOM 5580 N N . GLU D 1 54 ? -8.56887 -4.40410 54.92056 1.000 27.12988 35 GLU D N 1
ATOM 5581 C CA . GLU D 1 54 ? -9.28349 -5.66646 54.90864 1.000 29.66726 35 GLU D CA 1
ATOM 5582 C C . GLU D 1 54 ? -8.29345 -6.82588 54.87493 1.000 32.28658 35 GLU D C 1
ATOM 5583 O O . GLU D 1 54 ? -7.30398 -6.78005 54.13412 1.000 28.70325 35 GLU D O 1
ATOM 5589 N N . PRO D 1 55 ? -8.53357 -7.88105 55.65445 1.000 32.53589 36 PRO D N 1
ATOM 5590 C CA . PRO D 1 55 ? -7.52399 -8.95045 55.77685 1.000 32.15867 36 PRO D CA 1
ATOM 5591 C C . PRO D 1 55 ? -7.42818 -9.86532 54.56620 1.000 32.19085 36 PRO D C 1
ATOM 5592 O O . PRO D 1 55 ? -6.36746 -10.45813 54.34508 1.000 36.89481 36 PRO D O 1
ATOM 5596 N N . ASP D 1 56 ? -8.48871 -10.01643 53.78501 1.000 27.06430 37 ASP D N 1
ATOM 5597 C CA . ASP D 1 56 ? -8.48267 -11.00766 52.71094 1.000 28.17012 37 ASP D CA 1
ATOM 5598 C C . ASP D 1 56 ? -8.02850 -10.40130 51.38083 1.000 32.03913 37 ASP D C 1
ATOM 5599 O O . ASP D 1 56 ? -8.63303 -10.62615 50.33691 1.000 36.14632 37 ASP D O 1
ATOM 5601 N N . VAL D 1 57 ? -6.95883 -9.61540 51.40870 1.000 28.71472 38 VAL D N 1
ATOM 5602 C CA . VAL D 1 57 ? -6.39548 -9.01670 50.20061 1.000 27.46855 38 VAL D CA 1
ATOM 5603 C C . VAL D 1 57 ? -4.87583 -9.12979 50.26796 1.000 31.22370 38 VAL D C 1
ATOM 5604 O O . VAL D 1 57 ? -4.28040 -8.95045 51.33400 1.000 26.31100 38 VAL D O 1
ATOM 5608 N N . ASP D 1 58 ? -4.24909 -9.43822 49.13292 1.000 28.34432 39 ASP D N 1
ATOM 5609 C CA . ASP D 1 58 ? -2.79405 -9.36368 49.01766 1.000 28.98924 39 ASP D CA 1
ATOM 5610 C C . ASP D 1 58 ? -2.40645 -7.92004 48.72591 1.000 23.92266 39 ASP D C 1
ATOM 5611 O O . ASP D 1 58 ? -2.90385 -7.33060 47.75971 1.000 25.76045 39 ASP D O 1
ATOM 5616 N N . VAL D 1 59 ? -1.53558 -7.34075 49.55637 1.000 25.83254 40 VAL D N 1
ATOM 5617 C CA . VAL D 1 59 ? -1.18144 -5.92490 49.46319 1.000 23.56101 40 VAL D CA 1
ATOM 5618 C C . VAL D 1 59 ? 0.33133 -5.79064 49.31922 1.000 21.11651 40 VAL D C 1
ATOM 5619 O O . VAL D 1 59 ? 1.09216 -6.34909 50.12137 1.000 18.67563 40 VAL D O 1
ATOM 5623 N N . VAL D 1 60 ? 0.75702 -4.99981 48.33867 1.000 21.25171 41 VAL D N 1
ATOM 5624 C CA . VAL D 1 60 ? 2.16271 -4.89551 47.95633 1.000 22.80066 41 VAL D CA 1
ATOM 5625 C C . VAL D 1 60 ? 2.47974 -3.43013 47.64467 1.000 17.47892 41 VAL D C 1
ATOM 5626 O O . VAL D 1 60 ? 1.65608 -2.71805 47.05979 1.000 18.55644 41 VAL D O 1
ATOM 5630 N N . VAL D 1 61 ? 3.66686 -2.96998 48.05765 1.000 19.68532 42 VAL D N 1
ATOM 5631 C CA . VAL D 1 61 ? 4.15366 -1.64180 47.68958 1.000 15.45571 42 VAL D CA 1
ATOM 5632 C C . VAL D 1 61 ? 5.53443 -1.81152 47.08264 1.000 17.29779 42 VAL D C 1
ATOM 5633 O O . VAL D 1 61 ? 6.30700 -2.68144 47.49233 1.000 16.52998 42 VAL D O 1
ATOM 5637 N N . ALA D 1 62 ? 5.84183 -0.95055 46.10894 1.000 19.37257 43 ALA D N 1
ATOM 5638 C CA . ALA D 1 62 ? 7.07521 -1.00317 45.32243 1.000 19.53139 43 ALA D CA 1
ATOM 5639 C C . ALA D 1 62 ? 7.83230 0.31152 45.49446 1.000 16.45631 43 ALA D C 1
ATOM 5640 O O . ALA D 1 62 ? 7.63182 1.26392 44.72220 1.000 19.89864 43 ALA D O 1
ATOM 5642 N N . PRO D 1 63 ? 8.68990 0.42124 46.50546 1.000 18.07456 44 PRO D N 1
ATOM 5643 C CA . PRO D 1 63 ? 9.46135 1.65477 46.70139 1.000 19.21505 44 PRO D CA 1
ATOM 5644 C C . PRO D 1 63 ? 10.60852 1.73283 45.71010 1.000 17.52928 44 PRO D C 1
ATOM 5645 O O . PRO D 1 63 ? 11.00330 0.71016 45.13244 1.000 19.15080 44 PRO D O 1
ATOM 5649 N N . PRO D 1 64 ? 11.19095 2.91061 45.50983 1.000 17.67365 45 PRO D N 1
ATOM 5650 C CA . PRO D 1 64 ? 12.44545 2.97899 44.74272 1.000 16.24436 45 PRO D CA 1
ATOM 5651 C C . PRO D 1 64 ? 13.51237 2.15387 45.44465 1.000 18.27832 45 PRO D C 1
ATOM 5652 O O . PRO D 1 64 ? 13.50006 2.03159 46.66788 1.000 15.22162 45 PRO D O 1
ATOM 5656 N N . PHE D 1 65 ? 14.46663 1.61627 44.66506 1.000 18.31436 46 PHE D N 1
ATOM 5657 C CA . PHE D 1 65 ? 15.50320 0.73956 45.23083 1.000 17.00004 46 PHE D CA 1
ATOM 5658 C C . PHE D 1 65 ? 16.10909 1.26052 46.53332 1.000 17.12224 46 PHE D C 1
ATOM 5659 O O . PHE D 1 65 ? 16.34958 0.49135 47.46623 1.000 17.86514 46 PHE D O 1
ATOM 5667 N N . LEU D 1 66 ? 16.48142 2.54994 46.56621 1.000 18.81738 47 LEU D N 1
ATOM 5668 C CA . LEU D 1 66 ? 17.23855 3.09042 47.70100 1.000 15.93541 47 LEU D CA 1
ATOM 5669 C C . LEU D 1 66 ? 16.53336 2.87947 49.03600 1.000 18.22743 47 LEU D C 1
ATOM 5670 O O . LEU D 1 66 ? 17.19037 2.76742 50.07616 1.000 17.79845 47 LEU D O 1
ATOM 5675 N N . TYR D 1 67 ? 15.21086 2.90572 49.03207 1.000 17.41753 48 TYR D N 1
ATOM 5676 C CA . TYR D 1 67 ? 14.41000 3.03877 50.24068 1.000 15.46175 48 TYR D CA 1
ATOM 5677 C C . TYR D 1 67 ? 13.77685 1.72598 50.66347 1.000 20.62074 48 TYR D C 1
ATOM 5678 O O . TYR D 1 67 ? 13.05012 1.69724 51.65968 1.000 16.21728 48 TYR D O 1
ATOM 5687 N N . ILE D 1 68 ? 14.03400 0.64141 49.92584 1.000 18.54086 49 ILE D N 1
ATOM 5688 C CA . ILE D 1 68 ? 13.35870 -0.62329 50.20841 1.000 20.27729 49 ILE D CA 1
ATOM 5689 C C . ILE D 1 68 ? 13.72183 -1.12207 51.59761 1.000 17.45740 49 ILE D C 1
ATOM 5690 O O . ILE D 1 68 ? 12.86136 -1.59551 52.35149 1.000 22.11931 49 ILE D O 1
ATOM 5695 N N . GLU D 1 69 ? 14.98502 -0.96748 51.98345 1.000 20.79587 50 GLU D N 1
ATOM 5696 C CA . GLU D 1 69 ? 15.43376 -1.43299 53.29315 1.000 20.42998 50 GLU D CA 1
ATOM 5697 C C . GLU D 1 69 ? 14.71202 -0.66009 54.40790 1.000 21.34449 50 GLU D C 1
ATOM 5698 O O . GLU D 1 69 ? 14.28980 -1.24110 55.41980 1.000 20.07252 50 GLU D O 1
ATOM 5704 N N . GLN D 1 70 ? 14.56654 0.66111 54.24531 1.000 18.04098 51 GLN D N 1
ATOM 5705 C CA . GLN D 1 70 ? 13.83683 1.45974 55.23377 1.000 18.59691 51 GLN D CA 1
ATOM 5706 C C . GLN D 1 70 ? 12.37723 1.02857 55.32101 1.000 19.18891 51 GLN D C 1
ATOM 5707 O O . GLN D 1 70 ? 11.80951 0.92407 56.41651 1.000 19.26060 51 GLN D O 1
ATOM 5713 N N . VAL D 1 71 ? 11.74319 0.80177 54.17627 1.000 16.95264 52 VAL D N 1
ATOM 5714 C CA . VAL D 1 71 ? 10.33919 0.39616 54.17989 1.000 18.40928 52 VAL D CA 1
ATOM 5715 C C . VAL D 1 71 ? 10.19261 -0.97973 54.82140 1.000 22.05767 52 VAL D C 1
ATOM 5716 O O . VAL D 1 71 ? 9.33477 -1.19654 55.69042 1.000 19.10025 52 VAL D O 1
ATOM 5720 N N . LYS D 1 72 ? 11.03767 -1.93020 54.41262 1.000 19.40854 53 LYS D N 1
ATOM 5721 C CA . LYS D 1 72 ? 10.96589 -3.27199 54.99533 1.000 21.52469 53 LYS D CA 1
ATOM 5722 C C . LYS D 1 72 ? 11.10837 -3.22262 56.51377 1.000 22.71540 53 LYS D C 1
ATOM 5723 O O . LYS D 1 72 ? 10.48523 -4.01308 57.23661 1.000 21.75686 53 LYS D O 1
ATOM 5729 N N . SER D 1 73 ? 11.93200 -2.30169 57.01169 1.000 20.21352 54 SER D N 1
ATOM 5730 C CA . SER D 1 73 ? 12.19805 -2.21615 58.44788 1.000 19.85212 54 SER D CA 1
ATOM 5731 C C . SER D 1 73 ? 11.00043 -1.68078 59.23969 1.000 18.71806 54 SER D C 1
ATOM 5732 O O . SER D 1 73 ? 10.76780 -2.09945 60.38333 1.000 18.66828 54 SER D O 1
ATOM 5735 N N . THR D 1 74 ? 10.24137 -0.73604 58.67979 1.000 19.29593 55 THR D N 1
ATOM 5736 C CA . THR D 1 74 ? 9.28029 0.02793 59.48301 1.000 17.74926 55 THR D CA 1
ATOM 5737 C C . THR D 1 74 ? 7.84092 -0.04237 59.00089 1.000 20.87841 55 THR D C 1
ATOM 5738 O O . THR D 1 74 ? 6.94452 0.42809 59.71572 1.000 17.79289 55 THR D O 1
ATOM 5742 N N . LEU D 1 75 ? 7.58670 -0.57005 57.80993 1.000 16.94584 56 LEU D N 1
ATOM 5743 C CA . LEU D 1 75 ? 6.21966 -0.76973 57.36555 1.000 16.82944 56 LEU D CA 1
ATOM 5744 C C . LEU D 1 75 ? 5.69818 -2.09842 57.89303 1.000 17.25205 56 LEU D C 1
ATOM 5745 O O . LEU D 1 75 ? 6.42534 -3.09578 57.92907 1.000 18.00971 56 LEU D O 1
ATOM 5750 N N . THR D 1 76 ? 4.43730 -2.09924 58.31756 1.000 18.17705 57 THR D N 1
ATOM 5751 C CA . THR D 1 76 ? 3.79865 -3.31979 58.79838 1.000 19.41663 57 THR D CA 1
ATOM 5752 C C . THR D 1 76 ? 4.05461 -4.51211 57.89172 1.000 22.74092 57 THR D C 1
ATOM 5753 O O . THR D 1 76 ? 3.96270 -4.41003 56.66681 1.000 19.14043 57 THR D O 1
ATOM 5757 N N . ASP D 1 77 ? 4.33630 -5.65906 58.53228 1.000 23.66688 58 ASP D N 1
ATOM 5758 C CA . ASP D 1 77 ? 4.49595 -6.95241 57.86603 1.000 26.87076 58 ASP D CA 1
ATOM 5759 C C . ASP D 1 77 ? 3.25396 -7.37100 57.08988 1.000 26.28532 58 ASP D C 1
ATOM 5760 O O . ASP D 1 77 ? 3.32524 -8.30974 56.28782 1.000 29.62398 58 ASP D O 1
ATOM 5765 N N . ARG D 1 78 ? 2.11190 -6.73569 57.34952 1.000 21.66397 59 ARG D N 1
ATOM 5766 C CA . ARG D 1 78 ? 0.89131 -7.01999 56.59364 1.000 25.04895 59 ARG D CA 1
ATOM 5767 C C . ARG D 1 78 ? 1.07273 -6.78702 55.09451 1.000 27.85010 59 ARG D C 1
ATOM 5768 O O . ARG D 1 78 ? 0.37193 -7.40085 54.27297 1.000 26.22420 59 ARG D O 1
ATOM 5776 N N . ILE D 1 79 ? 1.99357 -5.90369 54.71980 1.000 22.12029 60 ILE D N 1
ATOM 5777 C CA . ILE D 1 79 ? 2.19189 -5.49062 53.33362 1.000 18.22370 60 ILE D CA 1
ATOM 5778 C C . ILE D 1 79 ? 3.52873 -6.04652 52.85004 1.000 20.81455 60 ILE D C 1
ATOM 5779 O O . ILE D 1 79 ? 4.54363 -5.91181 53.54006 1.000 23.21992 60 ILE D O 1
ATOM 5784 N N . GLU D 1 80 ? 3.53293 -6.67273 51.66973 1.000 20.85703 61 GLU D N 1
ATOM 5785 C CA . GLU D 1 80 ? 4.76283 -7.20820 51.09301 1.000 21.55798 61 GLU D CA 1
ATOM 5786 C C . GLU D 1 80 ? 5.44020 -6.16498 50.20324 1.000 21.19573 61 GLU D C 1
ATOM 5787 O O . GLU D 1 80 ? 4.81457 -5.20093 49.75914 1.000 18.82586 61 GLU D O 1
ATOM 5793 N N . ILE D 1 81 ? 6.73586 -6.37627 49.94522 1.000 21.36288 62 ILE D N 1
ATOM 5794 C CA . ILE D 1 81 ? 7.57780 -5.40481 49.24564 1.000 23.16569 62 ILE D CA 1
ATOM 5795 C C . ILE D 1 81 ? 7.90500 -5.91029 47.84770 1.000 22.71127 62 ILE D C 1
ATOM 5796 O O . ILE D 1 81 ? 8.32690 -7.06008 47.67308 1.000 23.71484 62 ILE D O 1
ATOM 5801 N N . ALA D 1 82 ? 7.76914 -5.02378 46.86703 1.000 23.67991 63 ALA D N 1
ATOM 5802 C CA . ALA D 1 82 ? 8.16161 -5.27332 45.49114 1.000 24.08817 63 ALA D CA 1
ATOM 5803 C C . ALA D 1 82 ? 9.24570 -4.28944 45.07408 1.000 24.86962 63 ALA D C 1
ATOM 5804 O O . ALA D 1 82 ? 9.38497 -3.20414 45.64301 1.000 22.41958 63 ALA D O 1
ATOM 5806 N N . ALA D 1 83 ? 10.00171 -4.67074 44.05570 1.000 20.66286 64 ALA D N 1
ATOM 5807 C CA . ALA D 1 83 ? 10.85807 -3.72293 43.37052 1.000 23.15620 64 ALA D CA 1
ATOM 5808 C C . ALA D 1 83 ? 10.22958 -3.38316 42.02333 1.000 23.64901 64 ALA D C 1
ATOM 5809 O O . ALA D 1 83 ? 9.32584 -4.07927 41.54446 1.000 24.20549 64 ALA D O 1
ATOM 5811 N N . GLN D 1 84 ? 10.70692 -2.28878 41.42271 1.000 19.74835 65 GLN D N 1
ATOM 5812 C CA . GLN D 1 84 ? 10.12042 -1.75316 40.20087 1.000 21.65250 65 GLN D CA 1
ATOM 5813 C C . GLN D 1 84 ? 10.79856 -2.24522 38.92580 1.000 23.11991 65 GLN D C 1
ATOM 5814 O O . GLN D 1 84 ? 10.29880 -1.95665 37.83140 1.000 24.12495 65 GLN D O 1
ATOM 5820 N N . ASN D 1 85 ? 11.90088 -2.98114 39.03680 1.000 21.16651 66 ASN D N 1
ATOM 5821 C CA . ASN D 1 85 ? 12.66581 -3.41922 37.86900 1.000 25.22245 66 ASN D CA 1
ATOM 5822 C C . ASN D 1 85 ? 13.79127 -4.32236 38.35386 1.000 23.56578 66 ASN D C 1
ATOM 5823 O O . ASN D 1 85 ? 14.13384 -4.32210 39.53841 1.000 22.72411 66 ASN D O 1
ATOM 5828 N N . CYS D 1 86 ? 14.33731 -5.12159 37.43209 1.000 22.58317 67 CYS D N 1
ATOM 5829 C CA . CYS D 1 86 ? 15.56958 -5.86144 37.66604 1.000 19.98140 67 CYS D CA 1
ATOM 5830 C C . CYS D 1 86 ? 16.21651 -6.12918 36.30792 1.000 23.54037 67 CYS D C 1
ATOM 5831 O O . CYS D 1 86 ? 15.67218 -5.77630 35.26142 1.000 23.20722 67 CYS D O 1
ATOM 5834 N N . TRP D 1 87 ? 17.39702 -6.73649 36.34505 1.000 24.36886 68 TRP D N 1
ATOM 5835 C CA . TRP D 1 87 ? 18.21209 -7.00228 35.16995 1.000 24.10620 68 TRP D CA 1
ATOM 5836 C C . TRP D 1 87 ? 17.74286 -8.29802 34.50085 1.000 28.69540 68 TRP D C 1
ATOM 5837 O O . TRP D 1 87 ? 16.97691 -9.08042 35.07601 1.000 27.61212 68 TRP D O 1
ATOM 5848 N N . ILE D 1 88 ? 18.18718 -8.51354 33.25450 1.000 26.88681 69 ILE D N 1
ATOM 5849 C CA . ILE D 1 88 ? 17.73879 -9.68515 32.50160 1.000 25.27156 69 ILE D CA 1
ATOM 5850 C C . ILE D 1 88 ? 18.35682 -10.97863 33.00608 1.000 26.99899 69 ILE D C 1
ATOM 5851 O O . ILE D 1 88 ? 17.84692 -12.06907 32.70363 1.000 29.47072 69 ILE D O 1
ATOM 5856 N N . GLY D 1 89 ? 19.45164 -10.90155 33.74782 1.000 29.26443 70 GLY D N 1
ATOM 5857 C CA . GLY D 1 89 ? 20.12855 -12.09924 34.19507 1.000 28.13222 70 GLY D CA 1
ATOM 5858 C C . GLY D 1 89 ? 20.83369 -11.91327 35.51738 1.000 27.56394 70 GLY D C 1
ATOM 5859 O O . GLY D 1 89 ? 20.57279 -10.93247 36.22113 1.000 27.41906 70 GLY D O 1
ATOM 5860 N N . LYS D 1 90 ? 21.72443 -12.83394 35.87205 1.000 27.34716 71 LYS D N 1
ATOM 5861 C CA . LYS D 1 90 ? 22.38728 -12.69414 37.15768 1.000 32.64277 71 LYS D CA 1
ATOM 5862 C C . LYS D 1 90 ? 23.28898 -11.46099 37.13829 1.000 31.51897 71 LYS D C 1
ATOM 5863 O O . LYS D 1 90 ? 23.58545 -10.88794 36.08333 1.000 30.96869 71 LYS D O 1
ATOM 5869 N N . GLY D 1 91 ? 23.74289 -11.07187 38.32199 1.000 28.94873 72 GLY D N 1
ATOM 5870 C CA . GLY D 1 91 ? 24.60467 -9.91444 38.45403 1.000 28.52750 72 GLY D CA 1
ATOM 5871 C C . GLY D 1 91 ? 25.94371 -10.11023 37.76932 1.000 29.63930 72 GLY D C 1
ATOM 5872 O O . GLY D 1 91 ? 26.29029 -11.17724 37.25799 1.000 29.32424 72 GLY D O 1
ATOM 5873 N N . GLY D 1 92 ? 26.71333 -9.04230 37.77648 1.000 22.55364 73 GLY D N 1
ATOM 5874 C CA . GLY D 1 92 ? 27.97915 -8.99919 37.08125 1.000 24.40303 73 GLY D CA 1
ATOM 5875 C C . GLY D 1 92 ? 28.24343 -7.58486 36.57416 1.000 24.81840 73 GLY D C 1
ATOM 5876 O O . GLY D 1 92 ? 27.90205 -6.59985 37.23338 1.000 20.78366 73 GLY D O 1
ATOM 5877 N N . ALA D 1 93 ? 28.83572 -7.51448 35.38180 1.000 21.64660 74 ALA D N 1
ATOM 5878 C CA . ALA D 1 93 ? 29.36281 -6.25044 34.86165 1.000 22.65771 74 ALA D CA 1
ATOM 5879 C C . ALA D 1 93 ? 28.24308 -5.46181 34.18749 1.000 25.30903 74 ALA D C 1
ATOM 5880 O O . ALA D 1 93 ? 28.24771 -5.20897 32.97985 1.000 23.88738 74 ALA D O 1
ATOM 5882 N N . PHE D 1 94 ? 27.27748 -5.02204 35.01239 1.000 19.35095 75 PHE D N 1
ATOM 5883 C CA . PHE D 1 94 ? 26.10678 -4.30123 34.53042 1.000 20.06875 75 PHE D CA 1
ATOM 5884 C C . PHE D 1 94 ? 25.88445 -3.07950 35.42021 1.000 22.44689 75 PHE D C 1
ATOM 5885 O O . PHE D 1 94 ? 24.90574 -2.99020 36.17158 1.000 23.80904 75 PHE D O 1
ATOM 5893 N N . THR D 1 95 ? 26.80045 -2.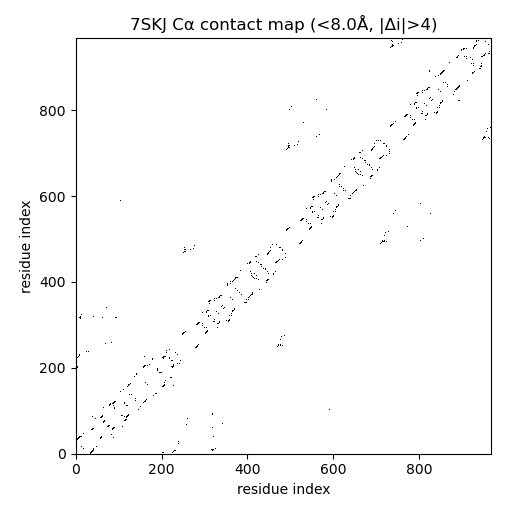12351 35.30202 1.000 22.39184 76 THR D N 1
ATOM 5894 C CA . THR D 1 95 ? 26.79289 -0.93126 36.14104 1.000 17.36736 76 THR D CA 1
ATOM 5895 C C . THR D 1 95 ? 25.42467 -0.26306 36.12853 1.000 19.40059 76 THR D C 1
ATOM 5896 O O . THR D 1 95 ? 24.82436 -0.05896 35.06984 1.000 18.49589 76 THR D O 1
ATOM 5900 N N . GLY D 1 96 ? 24.90500 0.04350 37.32476 1.000 18.63396 77 GLY D N 1
ATOM 5901 C CA . GLY D 1 96 ? 23.61560 0.68071 37.43338 1.000 17.25857 77 GLY D CA 1
ATOM 5902 C C . GLY D 1 96 ? 22.43020 -0.24656 37.60760 1.000 19.48999 77 GLY D C 1
ATOM 5903 O O . GLY D 1 96 ? 21.33937 0.23395 37.95084 1.000 18.82217 77 GLY D O 1
ATOM 5904 N N . GLU D 1 97 ? 22.58546 -1.54630 37.37580 1.000 20.77303 78 GLU D N 1
ATOM 5905 C CA . GLU D 1 97 ? 21.44748 -2.45925 37.41511 1.000 18.42274 78 GLU D CA 1
ATOM 5906 C C . GLU D 1 97 ? 21.37415 -3.20453 38.74247 1.000 17.20752 78 GLU D C 1
ATOM 5907 O O . GLU D 1 97 ? 22.36344 -3.32838 39.46847 1.000 18.39679 78 GLU D O 1
ATOM 5913 N N . ILE D 1 98 ? 20.19871 -3.77240 39.00285 1.000 17.78789 79 ILE D N 1
ATOM 5914 C CA . ILE D 1 98 ? 19.92365 -4.56268 40.20154 1.000 17.64955 79 ILE D CA 1
ATOM 5915 C C . ILE D 1 98 ? 19.47174 -5.94966 39.75577 1.000 19.61693 79 ILE D C 1
ATOM 5916 O O . ILE D 1 98 ? 18.53158 -6.06858 38.96323 1.000 22.44520 79 ILE D O 1
ATOM 5921 N N . SER D 1 99 ? 20.11482 -6.98982 40.27658 1.000 19.65900 80 SER D N 1
ATOM 5922 C CA . SER D 1 99 ? 19.74987 -8.35078 39.89425 1.000 22.16840 80 SER D CA 1
ATOM 5923 C C . SER D 1 99 ? 18.57981 -8.88239 40.72839 1.000 24.81968 80 SER D C 1
ATOM 5924 O O . SER D 1 99 ? 18.32904 -8.45089 41.86012 1.000 22.81519 80 SER D O 1
ATOM 5927 N N . ALA D 1 100 ? 17.86919 -9.85582 40.15689 1.000 22.82861 81 ALA D N 1
ATOM 5928 C CA . ALA D 1 100 ? 16.78175 -10.48654 40.90498 1.000 24.17078 81 ALA D CA 1
ATOM 5929 C C . ALA D 1 100 ? 17.28090 -11.17912 42.16967 1.000 22.55422 81 ALA D C 1
ATOM 5930 O O . ALA D 1 100 ? 16.56516 -11.19475 43.18189 1.000 25.30062 81 ALA D O 1
ATOM 5932 N N . GLU D 1 101 ? 18.48927 -11.75851 42.15751 1.000 21.93077 82 GLU D N 1
ATOM 5933 C CA . GLU D 1 101 ? 18.97358 -12.36494 43.40253 1.000 26.16023 82 GLU D CA 1
ATOM 5934 C C . GLU D 1 101 ? 19.21758 -11.32195 44.49011 1.000 26.73558 82 GLU D C 1
ATOM 5935 O O . GLU D 1 101 ? 19.11942 -11.63607 45.68972 1.000 22.05788 82 GLU D O 1
ATOM 5941 N N . GLN D 1 102 ? 19.54656 -10.08644 44.10367 1.000 23.38517 83 GLN D N 1
ATOM 5942 C CA . GLN D 1 102 ? 19.66766 -9.02852 45.09982 1.000 21.51890 83 GLN D CA 1
ATOM 5943 C C . GLN D 1 102 ? 18.29753 -8.64238 45.63487 1.000 22.32876 83 GLN D C 1
ATOM 5944 O O . GLN D 1 102 ? 18.13564 -8.40403 46.84231 1.000 23.70906 83 GLN D O 1
ATOM 5950 N N . LEU D 1 103 ? 17.29705 -8.59294 44.75332 1.000 23.32421 84 LEU D N 1
ATOM 5951 C CA . LEU D 1 103 ? 15.92904 -8.36947 45.20443 1.000 19.86094 84 LEU D CA 1
ATOM 5952 C C . LEU D 1 103 ? 15.52332 -9.41441 46.23920 1.000 27.09692 84 LEU D C 1
ATOM 5953 O O . LEU D 1 103 ? 14.92047 -9.08277 47.26330 1.000 22.66605 84 LEU D O 1
ATOM 5958 N N . LYS D 1 104 ? 15.84307 -10.68546 45.98728 1.000 23.08553 85 LYS D N 1
ATOM 5959 C CA . LYS D 1 104 ? 15.54862 -11.72029 46.97370 1.000 28.45099 85 LYS D CA 1
ATOM 5960 C C . LYS D 1 104 ? 16.32577 -11.47007 48.25717 1.000 29.20008 85 LYS D C 1
ATOM 5961 O O . LYS D 1 104 ? 15.77325 -11.55036 49.36398 1.000 29.09351 85 LYS D O 1
ATOM 5967 N N . ASP D 1 105 ? 17.61436 -11.14698 48.11929 1.000 22.73854 86 ASP D N 1
ATOM 5968 C CA . ASP D 1 105 ? 18.46075 -10.83699 49.26811 1.000 26.70663 86 ASP D CA 1
ATOM 5969 C C . ASP D 1 105 ? 17.82770 -9.77604 50.15617 1.000 23.95507 86 ASP D C 1
ATOM 5970 O O . ASP D 1 105 ? 17.79811 -9.91272 51.38345 1.000 22.01730 86 ASP D O 1
ATOM 5975 N N . ILE D 1 106 ? 17.34482 -8.69026 49.54809 1.000 20.68741 87 ILE D N 1
ATOM 5976 C CA . ILE D 1 106 ? 16.93057 -7.51780 50.31311 1.000 22.07507 87 ILE D CA 1
ATOM 5977 C C . ILE D 1 106 ? 15.54365 -7.70605 50.91630 1.000 27.44380 87 ILE D C 1
ATOM 5978 O O . ILE D 1 106 ? 15.15487 -6.94014 51.81009 1.000 29.34622 87 ILE D O 1
ATOM 5983 N N . GLY D 1 107 ? 14.79114 -8.69613 50.45315 1.000 28.29628 88 GLY D N 1
ATOM 5984 C CA . GLY D 1 107 ? 13.48864 -9.01032 51.00594 1.000 32.21278 88 GLY D CA 1
ATOM 5985 C C . GLY D 1 107 ? 12.29652 -8.69293 50.12981 1.000 31.39617 88 GLY D C 1
ATOM 5986 O O . GLY D 1 107 ? 11.17278 -8.57825 50.66062 1.000 25.32035 88 GLY D O 1
ATOM 5987 N N . CYS D 1 108 ? 12.49219 -8.52645 48.82010 1.000 23.01966 89 CYS D N 1
ATOM 5988 C CA . CYS D 1 108 ? 11.36754 -8.31451 47.92871 1.000 20.85164 89 CYS D CA 1
ATOM 5989 C C . CYS D 1 108 ? 10.71281 -9.64674 47.61573 1.000 26.56183 89 CYS D C 1
ATOM 5990 O O . CYS D 1 108 ? 11.39585 -10.64657 47.36753 1.000 26.53163 89 CYS D O 1
ATOM 5993 N N . LYS D 1 109 ? 9.38416 -9.65155 47.61821 1.000 24.12373 90 LYS D N 1
ATOM 5994 C CA . LYS D 1 109 ? 8.61208 -10.80677 47.19229 1.000 27.36763 90 LYS D CA 1
ATOM 5995 C C . LYS D 1 109 ? 8.10512 -10.67827 45.75903 1.000 27.67842 90 LYS D C 1
ATOM 5996 O O . LYS D 1 109 ? 7.67439 -11.68592 45.17654 1.000 24.15996 90 LYS D O 1
ATOM 5998 N N . TRP D 1 110 ? 8.17012 -9.47484 45.17667 1.000 23.86937 91 TRP D N 1
ATOM 5999 C CA . TRP D 1 110 ? 7.63204 -9.18705 43.85402 1.000 21.81994 91 TRP D CA 1
ATOM 6000 C C . TRP D 1 110 ? 8.59257 -8.25213 43.13393 1.000 24.34476 91 TRP D C 1
ATOM 6001 O O . TRP D 1 110 ? 9.40293 -7.56985 43.76008 1.000 22.46481 91 TRP D O 1
ATOM 6012 N N . VAL D 1 111 ? 8.50906 -8.23959 41.80683 1.000 24.94991 92 VAL D N 1
ATOM 6013 C CA . VAL D 1 111 ? 9.14420 -7.20294 40.99747 1.000 24.83582 92 VAL D CA 1
ATOM 6014 C C . VAL D 1 111 ? 8.23773 -6.90106 39.81033 1.000 23.71032 92 VAL D C 1
ATOM 6015 O O . VAL D 1 111 ? 7.63544 -7.80767 39.22098 1.000 24.35998 92 VAL D O 1
ATOM 6019 N N . ILE D 1 112 ? 8.10392 -5.62083 39.50142 1.000 19.19921 93 ILE D N 1
ATOM 6020 C CA . ILE D 1 112 ? 7.29933 -5.15848 38.37776 1.000 22.44741 93 ILE D CA 1
ATOM 6021 C C . ILE D 1 112 ? 8.14888 -5.27673 37.12237 1.000 27.35283 93 ILE D C 1
ATOM 6022 O O . ILE D 1 112 ? 9.27574 -4.77718 37.08707 1.000 23.14255 93 ILE D O 1
ATOM 6027 N N . LEU D 1 113 ? 7.61950 -5.94630 36.09884 1.000 26.74951 94 LEU D N 1
ATOM 6028 C CA . LEU D 1 113 ? 8.36006 -6.19985 34.87225 1.000 26.14242 94 LEU D CA 1
ATOM 6029 C C . LEU D 1 113 ? 7.51811 -5.77651 33.68311 1.000 30.02185 94 LEU D C 1
ATOM 6030 O O . LEU D 1 113 ? 6.30894 -6.03350 33.63821 1.000 25.25277 94 LEU D O 1
ATOM 6035 N N . GLY D 1 114 ? 8.16409 -5.12088 32.72243 1.000 30.00058 95 GLY D N 1
ATOM 6036 C CA . GLY D 1 114 ? 7.46423 -4.71092 31.52614 1.000 29.00925 95 GLY D CA 1
ATOM 6037 C C . GLY D 1 114 ? 6.52012 -3.55550 31.72342 1.000 30.19141 95 GLY D C 1
ATOM 6038 O O . GLY D 1 114 ? 5.58278 -3.40192 30.93344 1.000 27.20011 95 GLY D O 1
ATOM 6039 N N . HIS D 1 115 ? 6.74826 -2.72472 32.74495 1.000 28.39116 96 HIS D N 1
ATOM 6040 C CA . HIS D 1 115 ? 5.88454 -1.57667 32.97812 1.000 28.64214 96 HIS D CA 1
ATOM 6041 C C . HIS D 1 115 ? 5.87150 -0.66702 31.75986 1.000 31.63427 96 HIS D C 1
ATOM 6042 O O . HIS D 1 115 ? 6.88710 -0.48087 31.08883 1.000 30.16253 96 HIS D O 1
ATOM 6049 N N . SER D 1 116 ? 4.71187 -0.05892 31.51370 1.000 29.24960 97 SER D N 1
ATOM 6050 C CA . SER D 1 116 ? 4.53807 0.77300 30.32521 1.000 33.53274 97 SER D CA 1
ATOM 6051 C C . SER D 1 116 ? 5.63493 1.82992 30.19327 1.000 35.69519 97 SER D C 1
ATOM 6052 O O . SER D 1 116 ? 6.11599 2.10081 29.08308 1.000 32.04390 97 SER D O 1
ATOM 6055 N N . GLU D 1 117 ? 6.04664 2.44278 31.30846 1.000 30.80404 98 GLU D N 1
ATOM 6056 C CA . GLU D 1 117 ? 7.07856 3.47421 31.21169 1.000 29.64669 98 GLU D CA 1
ATOM 6057 C C . GLU D 1 117 ? 8.43811 2.88642 30.83898 1.000 31.27635 98 GLU D C 1
ATOM 6058 O O . GLU D 1 117 ? 9.24780 3.57132 30.20465 1.000 34.39050 98 GLU D O 1
ATOM 6064 N N . ARG D 1 118 ? 8.70446 1.62116 31.19244 1.000 30.35786 99 ARG D N 1
ATOM 6065 C CA . ARG D 1 118 ? 9.95651 0.98799 30.78340 1.000 31.01690 99 ARG D CA 1
ATOM 6066 C C . ARG D 1 118 ? 9.88121 0.45638 29.35191 1.000 35.43399 99 ARG D C 1
ATOM 6067 O O . ARG D 1 118 ? 10.91724 0.33865 28.68252 1.000 32.50196 99 ARG D O 1
ATOM 6075 N N . ARG D 1 119 ? 8.67727 0.11432 28.87917 1.000 31.13910 100 ARG D N 1
ATOM 6076 C CA . ARG D 1 119 ? 8.49283 -0.21869 27.46620 1.000 34.22032 100 ARG D CA 1
ATOM 6077 C C . ARG D 1 119 ? 8.60542 1.02485 26.58621 1.000 32.33776 100 ARG D C 1
ATOM 6078 O O . ARG D 1 119 ? 9.35469 1.03552 25.60635 1.000 39.56775 100 ARG D O 1
ATOM 6086 N N . HIS D 1 120 ? 7.87815 2.08655 26.92606 1.000 31.63355 101 HIS D N 1
ATOM 6087 C CA . HIS D 1 120 ? 7.58999 3.16364 25.98588 1.000 39.49268 101 HIS D CA 1
ATOM 6088 C C . HIS D 1 120 ? 8.37991 4.44591 26.21480 1.000 40.57728 101 HIS D C 1
ATOM 6089 O O . HIS D 1 120 ? 8.37913 5.31854 25.33637 1.000 36.35260 101 HIS D O 1
ATOM 6096 N N . VAL D 1 121 ? 9.02770 4.60596 27.36099 1.000 34.71966 102 VAL D N 1
ATOM 6097 C CA . VAL D 1 121 ? 9.96108 5.71295 27.53032 1.000 37.29632 102 VAL D CA 1
ATOM 6098 C C . VAL D 1 121 ? 11.40610 5.22651 27.47195 1.000 40.84149 102 VAL D C 1
ATOM 6099 O O . VAL D 1 121 ? 12.30883 6.03534 27.20703 1.000 39.11972 102 VAL D O 1
ATOM 6103 N N . MET D 1 122 ? 11.64252 3.92140 27.65902 1.000 39.00614 103 MET D N 1
ATOM 6104 C CA . MET D 1 122 ? 12.97765 3.35771 27.78486 1.000 36.11330 103 MET D CA 1
ATOM 6105 C C . MET D 1 122 ? 13.24712 2.18220 26.84677 1.000 35.34922 103 MET D C 1
ATOM 6106 O O . MET D 1 122 ? 14.33023 1.58910 26.91994 1.000 32.68761 103 MET D O 1
ATOM 6111 N N . GLY D 1 123 ? 12.29379 1.80802 25.99551 1.000 33.31650 104 GLY D N 1
ATOM 6112 C CA . GLY D 1 123 ? 12.57099 0.89526 24.90040 1.000 30.88813 104 GLY D CA 1
ATOM 6113 C C . GLY D 1 123 ? 12.73257 -0.57620 25.23235 1.000 38.83796 104 GLY D C 1
ATOM 6114 O O . GLY D 1 123 ? 13.26847 -1.32088 24.40684 1.000 33.41668 104 GLY D O 1
ATOM 6115 N N . GLU D 1 124 ? 12.30553 -1.03563 26.40819 1.000 29.24180 105 GLU D N 1
ATOM 6116 C CA . GLU D 1 124 ? 12.36074 -2.46731 26.66426 1.000 33.59330 105 GLU D CA 1
ATOM 6117 C C . GLU D 1 124 ? 11.38939 -3.19023 25.73914 1.000 33.87854 105 GLU D C 1
ATOM 6118 O O . GLU D 1 124 ? 10.27001 -2.72358 25.50483 1.000 33.36315 105 GLU D O 1
ATOM 6124 N N . ASN D 1 125 ? 11.82437 -4.33160 25.21312 1.000 36.09743 106 ASN D N 1
ATOM 6125 C CA . ASN D 1 125 ? 11.04889 -5.09055 24.23924 1.000 38.22789 106 ASN D CA 1
ATOM 6126 C C . ASN D 1 125 ? 10.62118 -6.43556 24.81965 1.000 37.05313 106 ASN D C 1
ATOM 6127 O O . ASN D 1 125 ? 11.17110 -6.91888 25.81631 1.000 33.55665 106 ASN D O 1
ATOM 6132 N N . ASN D 1 126 ? 9.62227 -7.04145 24.17138 1.000 40.19274 107 ASN D N 1
ATOM 6133 C CA . ASN D 1 126 ? 9.02758 -8.26686 24.69890 1.000 38.40703 107 ASN D CA 1
ATOM 6134 C C . ASN D 1 126 ? 10.07720 -9.31979 25.02046 1.000 39.37238 107 ASN D C 1
ATOM 6135 O O . ASN D 1 126 ? 9.96779 -10.02507 26.02993 1.000 33.68184 107 ASN D O 1
ATOM 6140 N N . GLU D 1 127 ? 11.08428 -9.47473 24.15736 1.000 36.84642 108 GLU D N 1
ATOM 6141 C CA . GLU D 1 127 ? 12.09666 -10.49190 24.41201 1.000 36.06550 108 GLU D CA 1
ATOM 6142 C C . GLU D 1 127 ? 12.96146 -10.11330 25.60755 1.000 34.72315 108 GLU D C 1
ATOM 6143 O O . GLU D 1 127 ? 13.36558 -10.98188 26.39335 1.000 34.26845 108 GLU D O 1
ATOM 6144 N N . PHE D 1 128 ? 13.25560 -8.81850 25.74370 1.000 31.62398 109 PHE D N 1
ATOM 6145 C CA . PHE D 1 128 ? 14.04392 -8.30579 26.86158 1.000 34.03836 109 PHE D CA 1
ATOM 6146 C C . PHE D 1 128 ? 13.31515 -8.53518 28.18714 1.000 31.80130 109 PHE D C 1
ATOM 6147 O O . PHE D 1 128 ? 13.86163 -9.13263 29.12694 1.000 31.87449 109 PHE D O 1
ATOM 6155 N N . ILE D 1 129 ? 12.06592 -8.07468 28.25785 1.000 32.19931 110 ILE D N 1
ATOM 6156 C CA . ILE D 1 129 ? 11.21899 -8.28376 29.42874 1.000 29.55527 110 ILE D CA 1
ATOM 6157 C C . ILE D 1 129 ? 11.04949 -9.77095 29.70815 1.000 34.81762 110 ILE D C 1
ATOM 6158 O O . ILE D 1 129 ? 11.08820 -10.21221 30.86307 1.000 32.96604 110 ILE D O 1
ATOM 6163 N N . GLY D 1 130 ? 10.86344 -10.56892 28.65606 1.000 30.71919 111 GLY D N 1
ATOM 6164 C CA . GLY D 1 130 ? 10.74259 -12.00317 28.84211 1.000 28.33624 111 GLY D CA 1
ATOM 6165 C C . GLY D 1 130 ? 11.91662 -12.61029 29.58618 1.000 32.77380 111 GLY D C 1
ATOM 6166 O O . GLY D 1 130 ? 11.73638 -13.47076 30.45112 1.000 31.43031 111 GLY D O 1
ATOM 6167 N N . LYS D 1 131 ? 13.14076 -12.19419 29.24823 1.000 32.52617 112 LYS D N 1
ATOM 6168 C CA . LYS D 1 131 ? 14.29449 -12.72506 29.96678 1.000 31.28839 112 LYS D CA 1
ATOM 6169 C C . LYS D 1 131 ? 14.23895 -12.36150 31.44792 1.000 29.11185 112 LYS D C 1
ATOM 6170 O O . LYS D 1 131 ? 14.59239 -13.17762 32.31049 1.000 30.22960 112 LYS D O 1
ATOM 6176 N N . LYS D 1 132 ? 13.81879 -11.13589 31.75713 1.000 29.33759 113 LYS D N 1
ATOM 6177 C CA . LYS D 1 132 ? 13.69877 -10.72400 33.15231 1.000 29.78601 113 LYS D CA 1
ATOM 6178 C C . LYS D 1 132 ? 12.77941 -11.67078 33.92454 1.000 32.33220 113 LYS D C 1
ATOM 6179 O O . LYS D 1 132 ? 13.16659 -12.22398 34.96151 1.000 28.38883 113 LYS D O 1
ATOM 6185 N N . ALA D 1 133 ? 11.56694 -11.89597 33.40965 1.000 30.44957 114 ALA D N 1
ATOM 6186 C CA . ALA D 1 133 ? 10.61401 -12.76551 34.09727 1.000 32.45174 114 ALA D CA 1
ATOM 6187 C C . ALA D 1 133 ? 11.18672 -14.16277 34.29824 1.000 36.16306 114 ALA D C 1
ATOM 6188 O O . ALA D 1 133 ? 11.14797 -14.71019 35.40516 1.000 33.81549 114 ALA D O 1
ATOM 6190 N N . ALA D 1 134 ? 11.72883 -14.76234 33.23380 1.000 34.81913 115 ALA D N 1
ATOM 6191 C CA . ALA D 1 134 ? 12.31293 -16.08775 33.38160 1.000 34.07378 115 ALA D CA 1
ATOM 6192 C C . ALA D 1 134 ? 13.32077 -16.09460 34.51710 1.000 35.68354 115 ALA D C 1
ATOM 6193 O O . ALA D 1 134 ? 13.29242 -16.97100 35.38964 1.000 33.06838 115 ALA D O 1
ATOM 6195 N N . TYR D 1 135 ? 14.21619 -15.10508 34.53436 1.000 30.28442 116 TYR D N 1
ATOM 6196 C CA . TYR D 1 135 ? 15.25758 -15.10533 35.54980 1.000 31.56243 116 TYR D CA 1
ATOM 6197 C C . TYR D 1 135 ? 14.68324 -14.78144 36.92417 1.000 28.16476 116 TYR D C 1
ATOM 6198 O O . TYR D 1 135 ? 14.99949 -15.45855 37.90831 1.000 31.74113 116 TYR D O 1
ATOM 6207 N N . ALA D 1 136 ? 13.83277 -13.75523 37.00617 1.000 26.31491 117 ALA D N 1
ATOM 6208 C CA . ALA D 1 136 ? 13.19186 -13.41680 38.27545 1.000 29.09918 117 ALA D CA 1
ATOM 6209 C C . ALA D 1 136 ? 12.45992 -14.62349 38.84807 1.000 35.22336 117 ALA D C 1
ATOM 6210 O O . ALA D 1 136 ? 12.61254 -14.96327 40.02799 1.000 33.35432 117 ALA D O 1
ATOM 6212 N N . SER D 1 137 ? 11.65126 -15.28416 38.01666 1.000 33.98306 118 SER D N 1
ATOM 6213 C CA . SER D 1 137 ? 10.95152 -16.46790 38.48271 1.000 35.06368 118 SER D CA 1
ATOM 6214 C C . SER D 1 137 ? 11.94038 -17.50707 38.98262 1.000 35.41088 118 SER D C 1
ATOM 6215 O O . SER D 1 137 ? 11.72971 -18.11837 40.03817 1.000 37.54770 118 SER D O 1
ATOM 6218 N N . SER D 1 138 ? 13.05489 -17.68549 38.26486 1.000 33.56915 119 SER D N 1
ATOM 6219 C CA . SER D 1 138 ? 14.03853 -18.68750 38.65476 1.000 35.27119 119 SER D CA 1
ATOM 6220 C C . SER D 1 138 ? 14.67448 -18.37151 39.99770 1.000 35.55769 119 SER D C 1
ATOM 6221 O O . SER D 1 138 ? 15.18710 -19.28484 40.65864 1.000 32.86669 119 SER D O 1
ATOM 6224 N N . GLN D 1 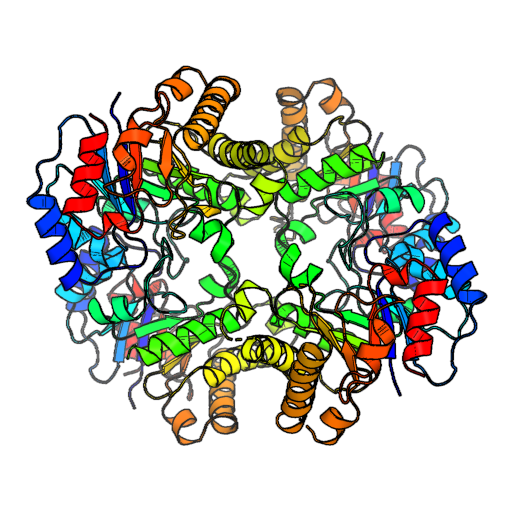139 ? 14.67526 -17.10060 40.40744 1.000 34.51441 120 GLN D N 1
ATOM 6225 C CA . GLN D 1 139 ? 15.26336 -16.68836 41.67818 1.000 34.14208 120 GLN D CA 1
ATOM 6226 C C . GLN D 1 139 ? 14.26387 -16.73280 42.82549 1.000 34.51633 120 GLN D C 1
ATOM 6227 O O . GLN D 1 139 ? 14.61319 -16.36327 43.95380 1.000 36.33768 120 GLN D O 1
ATOM 6233 N N . GLY D 1 140 ? 13.03043 -17.15028 42.55907 1.000 33.18450 121 GLY D N 1
ATOM 6234 C CA . GLY D 1 140 ? 12.00205 -17.13878 43.57479 1.000 36.17923 121 GLY D CA 1
ATOM 6235 C C . GLY D 1 140 ? 11.34633 -15.80138 43.82873 1.000 34.28133 121 GLY D C 1
ATOM 6236 O O . GLY D 1 140 ? 10.75353 -15.61744 44.89423 1.000 39.81650 121 GLY D O 1
ATOM 6237 N N . VAL D 1 141 ? 11.42609 -14.85613 42.89016 1.000 28.96627 122 VAL D N 1
ATOM 6238 C CA . VAL D 1 141 ? 10.75611 -13.56387 43.01722 1.000 27.63882 122 VAL D CA 1
ATOM 6239 C C . VAL D 1 141 ? 9.45105 -13.60837 42.24167 1.000 28.21289 122 VAL D C 1
ATOM 6240 O O . VAL D 1 141 ? 9.42867 -14.02932 41.07947 1.000 33.15288 122 VAL D O 1
ATOM 6244 N N . GLY D 1 142 ? 8.36224 -13.17656 42.87369 1.000 26.85856 123 GLY D N 1
ATOM 6245 C CA . GLY D 1 142 ? 7.10720 -13.05487 42.16082 1.000 28.85055 123 GLY D CA 1
ATOM 6246 C C . GLY D 1 142 ? 7.17406 -11.96390 41.10868 1.000 31.50431 123 GLY D C 1
ATOM 6247 O O . GLY D 1 142 ? 7.87129 -10.96239 41.26090 1.000 30.76247 123 GLY D O 1
ATOM 6248 N N . ILE D 1 143 ? 6.45451 -12.16679 40.00848 1.000 29.72765 124 ILE D N 1
ATOM 6249 C CA . ILE D 1 143 ? 6.42502 -11.20833 38.90649 1.000 28.07288 124 ILE D CA 1
ATOM 6250 C C . ILE D 1 143 ? 5.06548 -10.53724 38.84416 1.000 26.90149 124 ILE D C 1
ATOM 6251 O O . ILE D 1 143 ? 4.02869 -11.20897 38.88764 1.000 29.54931 124 ILE D O 1
ATOM 6256 N N . ILE D 1 144 ? 5.07864 -9.21560 38.71011 1.000 20.39078 125 ILE D N 1
ATOM 6257 C CA . ILE D 1 144 ? 3.91920 -8.44755 38.28257 1.000 23.64466 125 ILE D CA 1
ATOM 6258 C C . ILE D 1 144 ? 4.15749 -8.15524 36.80667 1.000 28.61594 125 ILE D C 1
ATOM 6259 O O . ILE D 1 144 ? 4.83531 -7.18889 36.45419 1.000 25.35081 125 ILE D O 1
ATOM 6264 N N . ALA D 1 145 ? 3.60491 -9.00781 35.93702 1.000 26.46613 126 ALA D N 1
ATOM 6265 C CA . ALA D 1 145 ? 3.86415 -8.94597 34.49535 1.000 28.43700 126 ALA D CA 1
ATOM 6266 C C . ALA D 1 145 ? 2.89867 -7.96227 33.85567 1.000 27.27434 126 ALA D C 1
ATOM 6267 O O . ALA D 1 145 ? 1.70482 -8.24990 33.73806 1.000 27.97798 126 ALA D O 1
ATOM 6269 N N . CYS D 1 146 ? 3.41308 -6.79802 33.43958 1.000 25.44277 127 CYS D N 1
ATOM 6270 C CA . CYS D 1 146 ? 2.58518 -5.72778 32.89815 1.000 25.56959 127 CYS D CA 1
ATOM 6271 C C . CYS D 1 146 ? 2.50043 -5.83650 31.37995 1.000 29.28279 127 CYS D C 1
ATOM 6272 O O . CYS D 1 146 ? 3.50601 -6.08652 30.71179 1.000 29.02485 127 CYS D O 1
ATOM 6275 N N . ILE D 1 147 ? 1.29774 -5.61569 30.84397 1.000 29.55325 128 ILE D N 1
ATOM 6276 C CA . ILE D 1 147 ? 1.04226 -5.59895 29.40504 1.000 32.50060 128 ILE D CA 1
ATOM 6277 C C . ILE D 1 147 ? 0.06967 -4.46325 29.10874 1.000 35.13121 128 ILE D C 1
ATOM 6278 O O . ILE D 1 147 ? -0.47138 -3.82780 30.01616 1.000 34.17328 128 ILE D O 1
ATOM 6283 N N . GLY D 1 148 ? -0.13744 -4.19112 27.83092 1.000 34.62999 129 GLY D N 1
ATOM 6284 C CA . GLY D 1 148 ? -1.04917 -3.12867 27.44357 1.000 34.12629 129 GLY D CA 1
ATOM 6285 C C . GLY D 1 148 ? -0.66185 -2.49520 26.12028 1.000 41.29595 129 GLY D C 1
ATOM 6286 O O . GLY D 1 148 ? 0.47387 -2.58825 25.65232 1.000 37.42463 129 GLY D O 1
ATOM 6287 N N . GLU D 1 149 ? -1.63181 -1.80154 25.51958 1.000 40.77187 130 GLU D N 1
ATOM 6288 C CA . GLU D 1 149 ? -1.49834 -1.23050 24.18489 1.000 42.52770 130 GLU D CA 1
ATOM 6289 C C . GLU D 1 149 ? -1.57178 0.29116 24.22122 1.000 40.20728 130 GLU D C 1
ATOM 6290 O O . GLU D 1 149 ? -2.20935 0.88172 25.09834 1.000 42.64669 130 GLU D O 1
ATOM 6296 N N . LEU D 1 150 ? -0.92102 0.91362 23.23565 1.000 44.50365 131 LEU D N 1
ATOM 6297 C CA . LEU D 1 150 ? -0.89915 2.35479 23.03471 1.000 42.94423 131 LEU D CA 1
ATOM 6298 C C . LEU D 1 150 ? -2.16909 2.83522 22.33356 1.000 47.42160 131 LEU D C 1
ATOM 6299 O O . LEU D 1 150 ? -2.94538 2.05515 21.77403 1.000 48.84048 131 LEU D O 1
ATOM 6304 N N . LEU D 1 151 ? -2.36551 4.15304 22.35961 1.000 41.11989 132 LEU D N 1
ATOM 6305 C CA . LEU D 1 151 ? -3.50068 4.74477 21.66607 1.000 49.72164 132 LEU D CA 1
ATOM 6306 C C . LEU D 1 151 ? -3.46593 4.39673 20.18332 1.000 55.28875 132 LEU D C 1
ATOM 6307 O O . LEU D 1 151 ? -4.40725 3.79731 19.64952 1.000 55.01459 132 LEU D O 1
ATOM 6312 N N . GLU D 1 152 ? -2.36934 4.74858 19.50519 1.000 49.10924 133 GLU D N 1
ATOM 6313 C CA . GLU D 1 152 ? -2.22506 4.39602 18.09775 1.000 55.19285 133 GLU D CA 1
ATOM 6314 C C . GLU D 1 152 ? -2.52618 2.92164 17.84839 1.000 54.49517 133 GLU D C 1
ATOM 6315 O O . GLU D 1 152 ? -3.05143 2.56608 16.78769 1.000 56.63510 133 GLU D O 1
ATOM 6317 N N . GLU D 1 153 ? -2.21196 2.05191 18.81089 1.000 53.39541 134 GLU D N 1
ATOM 6318 C CA . GLU D 1 153 ? -2.40110 0.61707 18.61465 1.000 53.31310 134 GLU D CA 1
ATOM 6319 C C . GLU D 1 153 ? -3.86823 0.21613 18.74592 1.000 56.47455 134 GLU D C 1
ATOM 6320 O O . GLU D 1 153 ? -4.34875 -0.65201 18.00235 1.000 51.49676 134 GLU D O 1
ATOM 6322 N N . ARG D 1 154 ? -4.58851 0.82380 19.69474 1.000 52.97462 135 ARG D N 1
ATOM 6323 C CA . ARG D 1 154 ? -6.02052 0.57390 19.81611 1.000 56.14601 135 ARG D CA 1
ATOM 6324 C C . ARG D 1 154 ? -6.81683 1.35367 18.77795 1.000 56.72349 135 ARG D C 1
ATOM 6325 O O . ARG D 1 154 ? -7.83099 0.84976 18.28405 1.000 57.85246 135 ARG D O 1
ATOM 6327 N N . GLU D 1 155 ? -6.37927 2.57123 18.43764 1.000 59.36908 136 GLU D N 1
ATOM 6328 C CA . GLU D 1 155 ? -6.95429 3.32072 17.32299 1.000 58.14874 136 GLU D CA 1
ATOM 6329 C C . GLU D 1 155 ? -7.13896 2.40929 16.11439 1.000 60.15792 136 GLU D C 1
ATOM 6330 O O . GLU D 1 155 ? -8.12890 2.52364 15.38274 1.000 62.51011 136 GLU D O 1
ATOM 6336 N N . ALA D 1 156 ? -6.17906 1.51124 15.89163 1.000 55.53090 137 ALA D N 1
ATOM 6337 C CA . ALA D 1 156 ? -6.34322 0.43706 14.92377 1.000 55.73533 137 ALA D CA 1
ATOM 6338 C C . ALA D 1 156 ? -7.25844 -0.63568 15.50302 1.000 58.74974 137 ALA D C 1
ATOM 6339 O O . ALA D 1 156 ? -8.37358 -0.33676 15.94649 1.000 61.63991 137 ALA D O 1
ATOM 6341 N N . ARG D 1 157 ? -6.79578 -1.88160 15.51200 1.000 56.22223 138 ARG D N 1
ATOM 6342 C CA . ARG D 1 157 ? -7.55376 -2.98210 16.09504 1.000 51.86239 138 ARG D CA 1
ATOM 6343 C C . ARG D 1 157 ? -6.60872 -3.96830 16.77082 1.000 53.73881 138 ARG D C 1
ATOM 6344 O O . ARG D 1 157 ? -5.58990 -3.57182 17.34485 1.000 55.06362 138 ARG D O 1
ATOM 6345 N N . THR D 1 159 ? -5.07152 -4.03028 19.91928 1.000 49.19340 140 THR D N 1
ATOM 6346 C CA . THR D 1 159 ? -5.27750 -4.28245 21.34806 1.000 46.93206 140 THR D CA 1
ATOM 6347 C C . THR D 1 159 ? -5.00901 -5.73466 21.70762 1.000 46.37879 140 THR D C 1
ATOM 6348 O O . THR D 1 159 ? -4.07525 -6.04069 22.45298 1.000 45.25547 140 THR D O 1
ATOM 6352 N N . PHE D 1 160 ? -5.83255 -6.63087 21.15688 1.000 39.08034 141 PHE D N 1
ATOM 6353 C CA . PHE D 1 160 ? -5.73594 -8.04267 21.50923 1.000 45.43752 141 PHE D CA 1
ATOM 6354 C C . PHE D 1 160 ? -4.47710 -8.68191 20.93126 1.000 45.26635 141 PHE D C 1
ATOM 6355 O O . PHE D 1 160 ? -3.80478 -9.46873 21.61208 1.000 45.48194 141 PHE D O 1
ATOM 6357 N N . ASP D 1 161 ? -4.13968 -8.36646 19.67679 1.000 49.00639 142 ASP D N 1
ATOM 6358 C CA . ASP D 1 161 ? -2.92468 -8.93500 19.09711 1.000 51.05612 142 ASP D CA 1
ATOM 6359 C C . ASP D 1 161 ? -1.67600 -8.41438 19.80296 1.000 42.30332 142 ASP D C 1
ATOM 6360 O O . ASP D 1 161 ? -0.68914 -9.14732 19.93538 1.000 48.02569 142 ASP D O 1
ATOM 6362 N N . VAL D 1 162 ? -1.70155 -7.16508 20.26340 1.000 39.63167 143 VAL D N 1
ATOM 6363 C CA . VAL D 1 162 ? -0.57846 -6.62482 21.02715 1.000 46.53887 143 VAL D CA 1
ATOM 6364 C C . VAL D 1 162 ? -0.49206 -7.30299 22.39278 1.000 41.38417 143 VAL D C 1
ATOM 6365 O O . VAL D 1 162 ? 0.50296 -7.96176 22.71763 1.000 39.21749 143 VAL D O 1
ATOM 6369 N N . CYS D 1 163 ? -1.54404 -7.16744 23.20827 1.000 42.78891 144 CYS D N 1
ATOM 6370 C CA . CYS D 1 163 ? -1.54925 -7.83794 24.50623 1.000 39.08476 144 CYS D CA 1
ATOM 6371 C C . CYS D 1 163 ? -1.22163 -9.31355 24.35914 1.000 42.72629 144 CYS D C 1
ATOM 6372 O O . CYS D 1 163 ? -0.49407 -9.88227 25.18145 1.000 41.85433 144 CYS D O 1
ATOM 6375 N N . PHE D 1 164 ? -1.74901 -9.95484 23.31047 1.000 42.37203 145 PHE D N 1
ATOM 6376 C CA . PHE D 1 164 ? -1.45697 -11.36743 23.10122 1.000 42.12171 145 PHE D CA 1
ATOM 6377 C C . PHE D 1 164 ? 0.02115 -11.58054 22.80887 1.000 40.72777 145 PHE D C 1
ATOM 6378 O O . PHE D 1 164 ? 0.64391 -12.50168 23.35427 1.000 44.71125 145 PHE D O 1
ATOM 6379 N N . GLN D 1 165 ? 0.59175 -10.74457 21.93760 1.000 40.88434 146 GLN D N 1
ATOM 6380 C CA . GLN D 1 165 ? 2.02292 -10.80353 21.66704 1.000 42.26212 146 GLN D CA 1
ATOM 6381 C C . GLN D 1 165 ? 2.81205 -10.65378 22.96422 1.000 40.94673 146 GLN D C 1
ATOM 6382 O O . GLN D 1 165 ? 3.75708 -11.41008 23.22207 1.000 38.67089 146 GLN D O 1
ATOM 6388 N N . GLN D 1 166 ? 2.41630 -9.68827 23.80291 1.000 42.55172 147 GLN D N 1
ATOM 6389 C CA . GLN D 1 166 ? 3.08596 -9.47221 25.08480 1.000 39.33005 147 GLN D CA 1
ATOM 6390 C C . GLN D 1 166 ? 2.88495 -10.65251 26.02312 1.000 39.02639 147 GLN D C 1
ATOM 6391 O O . GLN D 1 166 ? 3.81349 -11.04907 26.73987 1.000 38.05477 147 GLN D O 1
ATOM 6397 N N . LEU D 1 167 ? 1.68016 -11.23034 26.03199 1.000 42.81103 148 LEU D N 1
ATOM 6398 C CA . LEU D 1 167 ? 1.42170 -12.38949 26.87986 1.000 39.16105 148 LEU D CA 1
ATOM 6399 C C . LEU D 1 167 ? 2.24393 -13.58858 26.42523 1.000 38.77350 148 LEU D C 1
ATOM 6400 O O . LEU D 1 167 ? 2.86703 -14.27689 27.24374 1.000 39.24415 148 LEU D O 1
ATOM 6402 N N . LYS D 1 168 ? 2.26844 -13.85313 25.11368 1.000 39.65526 149 LYS D N 1
ATOM 6403 C CA . LYS D 1 168 ? 3.05873 -14.97416 24.61441 1.000 38.10436 149 LYS D CA 1
ATOM 6404 C C . LYS D 1 168 ? 4.53416 -14.79836 24.93948 1.000 37.99448 149 LYS D C 1
ATOM 6405 O O . LYS D 1 168 ? 5.23492 -15.78631 25.19775 1.000 37.69377 149 LYS D O 1
ATOM 6411 N N . ALA D 1 169 ? 5.02132 -13.55362 24.94479 1.000 36.91248 150 ALA D N 1
ATOM 6412 C CA . ALA D 1 169 ? 6.39515 -13.30513 25.37109 1.000 37.36358 150 ALA D CA 1
ATOM 6413 C C . ALA D 1 169 ? 6.62911 -13.80213 26.79465 1.000 36.97647 150 ALA D C 1
ATOM 6414 O O . ALA D 1 169 ? 7.64550 -14.45052 27.07665 1.000 34.52893 150 ALA D O 1
ATOM 6416 N N . PHE D 1 170 ? 5.69613 -13.52083 27.70852 1.000 36.87656 151 PHE D N 1
ATOM 6417 C CA . PHE D 1 170 ? 5.85905 -14.02171 29.06899 1.000 35.14708 151 PHE D CA 1
ATOM 6418 C C . PHE D 1 170 ? 5.69852 -15.54094 29.11509 1.000 38.30883 151 PHE D C 1
ATOM 6419 O O . PHE D 1 170 ? 6.48753 -16.23910 29.76591 1.000 35.91477 151 PHE D O 1
ATOM 6427 N N . ALA D 1 171 ? 4.68675 -16.07503 28.42301 1.000 38.84383 152 ALA D N 1
ATOM 6428 C CA . ALA D 1 171 ? 4.45143 -17.51480 28.47953 1.000 38.74090 152 ALA D CA 1
ATOM 6429 C C . ALA D 1 171 ? 5.65195 -18.29121 27.95801 1.000 36.74805 152 ALA D C 1
ATOM 6430 O O . ALA D 1 171 ? 6.02079 -19.32924 28.52114 1.000 41.17588 152 ALA D O 1
ATOM 6432 N N . ASP D 1 172 ? 6.30101 -17.78409 26.90234 1.000 39.26986 153 ASP D N 1
ATOM 6433 C CA . ASP D 1 172 ? 7.39075 -18.52484 26.26878 1.000 36.52079 153 ASP D CA 1
ATOM 6434 C C . ASP D 1 172 ? 8.60925 -18.63399 27.17530 1.000 40.43852 153 ASP D C 1
ATOM 6435 O O . ASP D 1 172 ? 9.36540 -19.60830 27.08184 1.000 42.45807 153 ASP D O 1
ATOM 6440 N N . ALA D 1 173 ? 8.82359 -17.65218 28.05026 1.000 38.33224 154 ALA D N 1
ATOM 6441 C CA . ALA D 1 173 ? 9.99893 -17.64199 28.90950 1.000 37.62156 154 ALA D CA 1
ATOM 6442 C C . ALA D 1 173 ? 9.71959 -18.14231 30.32000 1.000 39.96146 154 ALA D C 1
ATOM 6443 O O . ALA D 1 173 ? 10.64565 -18.62092 30.98779 1.000 40.85393 154 ALA D O 1
ATOM 6445 N N . LEU D 1 174 ? 8.47899 -18.05756 30.77550 1.000 42.02650 155 LEU D N 1
ATOM 6446 C CA . LEU D 1 174 ? 8.16821 -18.35016 32.16636 1.000 42.97258 155 LEU D CA 1
ATOM 6447 C C . LEU D 1 174 ? 8.15776 -19.85486 32.40006 1.000 46.43476 155 LEU D C 1
ATOM 6448 O O . LEU D 1 174 ? 7.35433 -20.56274 31.78033 1.000 46.97360 155 LEU D O 1
ATOM 6453 N N . PRO D 1 175 ? 9.01747 -20.38017 33.27578 1.000 47.12151 156 PRO D N 1
ATOM 6454 C CA . PRO D 1 175 ? 9.01512 -21.83470 33.51398 1.000 51.08942 156 PRO D CA 1
ATOM 6455 C C . PRO D 1 175 ? 7.72005 -22.32181 34.14285 1.000 56.39459 156 PRO D C 1
ATOM 6456 O O . PRO D 1 175 ? 7.23068 -23.41012 33.80905 1.000 53.14442 156 PRO D O 1
ATOM 6460 N N . SER D 1 176 ? 7.15676 -21.53673 35.05697 1.000 53.48088 157 SER D N 1
ATOM 6461 C CA . SER D 1 176 ? 5.84891 -21.79839 35.63219 1.000 48.68088 157 SER D CA 1
ATOM 6462 C C . SER D 1 176 ? 5.14338 -20.46368 35.80142 1.000 47.88360 157 SER D C 1
ATOM 6463 O O . SER D 1 176 ? 5.74341 -19.39540 35.65282 1.000 49.21865 157 SER D O 1
ATOM 6464 N N . TRP D 1 177 ? 3.85035 -20.52690 36.10132 1.000 44.58184 158 TRP D N 1
ATOM 6465 C CA . TRP D 1 177 ? 3.07435 -19.33515 36.40467 1.000 44.84044 158 TRP D CA 1
ATOM 6466 C C . TRP D 1 177 ? 2.79450 -19.18635 37.89232 1.000 41.26040 158 TRP D C 1
ATOM 6467 O O . TRP D 1 177 ? 1.91436 -18.40776 38.27177 1.000 43.20343 158 TRP D O 1
ATOM 6478 N N . GLU D 1 178 ? 3.51611 -19.92341 38.73486 1.000 44.56907 159 GLU D N 1
ATOM 6479 C CA . GLU D 1 178 ? 3.39582 -19.74478 40.17562 1.000 47.47472 159 GLU D CA 1
ATOM 6480 C C . GLU D 1 178 ? 4.00038 -18.40410 40.57637 1.000 44.10884 159 GLU D C 1
ATOM 6481 O O . GLU D 1 178 ? 5.07158 -18.01802 40.09636 1.000 46.17462 159 GLU D O 1
ATOM 6483 N N . ASN D 1 179 ? 3.29741 -17.68805 41.44772 1.000 45.47896 160 ASN D N 1
ATOM 6484 C CA . ASN D 1 179 ? 3.67258 -16.33470 41.84301 1.000 41.74928 160 ASN D CA 1
ATOM 6485 C C . ASN D 1 179 ? 3.95529 -15.46885 40.62163 1.000 39.13750 160 ASN D C 1
ATOM 6486 O O . ASN D 1 179 ? 5.04317 -14.92441 40.43764 1.000 38.30338 160 ASN D O 1
ATOM 6491 N N . VAL D 1 180 ? 2.92815 -15.35555 39.78799 1.000 34.89075 161 VAL D N 1
ATOM 6492 C CA . VAL D 1 180 ? 2.89017 -14.41741 38.67641 1.000 33.29397 161 VAL D CA 1
ATOM 6493 C C . VAL D 1 180 ? 1.52453 -13.75854 38.69169 1.000 32.23693 161 VAL D C 1
ATOM 6494 O O . VAL D 1 180 ? 0.50406 -14.43884 38.84895 1.000 33.88527 161 VAL D O 1
ATOM 6498 N N . VAL D 1 181 ? 1.50639 -12.44034 38.53859 1.000 27.82056 162 VAL D N 1
ATOM 6499 C CA . VAL D 1 181 ? 0.28907 -11.64839 38.45189 1.000 25.52124 162 VAL D CA 1
ATOM 6500 C C . VAL D 1 181 ? 0.40169 -10.78295 37.20747 1.000 28.32080 162 VAL D C 1
ATOM 6501 O O . VAL D 1 181 ? 1.48308 -10.27308 36.90411 1.000 26.68112 162 VAL D O 1
ATOM 6505 N N . ILE D 1 182 ? -0.70159 -10.60478 36.48636 1.000 30.97051 163 ILE D N 1
ATOM 6506 C CA . ILE D 1 182 ? -0.69619 -9.84324 35.23784 1.000 29.79919 163 ILE D CA 1
ATOM 6507 C C . ILE D 1 182 ? -1.38642 -8.51488 35.48713 1.000 28.87110 163 ILE D C 1
ATOM 6508 O O . ILE D 1 182 ? -2.49752 -8.47852 36.03254 1.000 33.11964 163 ILE D O 1
ATOM 6513 N N . ALA D 1 183 ? -0.72947 -7.42611 35.09783 1.000 23.78079 164 ALA D N 1
ATOM 6514 C CA . ALA D 1 183 ? -1.30409 -6.09516 35.16741 1.000 26.95756 164 ALA D CA 1
ATOM 6515 C C . ALA D 1 183 ? -1.57526 -5.62402 33.74877 1.000 32.17229 164 ALA D C 1
ATOM 6516 O O . ALA D 1 183 ? -0.67070 -5.65256 32.90956 1.000 34.30493 164 ALA D O 1
ATOM 6518 N N . TYR D 1 184 ? -2.81402 -5.21500 33.47738 1.000 32.04807 165 TYR D N 1
ATOM 6519 C CA . TYR D 1 184 ? -3.17572 -4.61307 32.19790 1.000 37.22735 165 TYR D CA 1
ATOM 6520 C C . TYR D 1 184 ? -3.18054 -3.09794 32.34705 1.000 34.69683 165 TYR D C 1
ATOM 6521 O O . TYR D 1 184 ? -3.97896 -2.55290 33.11677 1.000 37.01804 165 TYR D O 1
ATOM 6530 N N . GLU D 1 185 ? -2.29345 -2.42046 31.60552 1.000 33.19783 166 GLU D N 1
ATOM 6531 C CA . GLU D 1 185 ? -2.23277 -0.95918 31.59338 1.000 33.11480 166 GLU D CA 1
ATOM 6532 C C . GLU D 1 185 ? -2.85958 -0.43028 30.31708 1.000 37.77770 166 GLU D C 1
ATOM 6533 O O . GLU D 1 185 ? -2.32762 -0.70218 29.22725 1.000 36.53477 166 GLU D O 1
ATOM 6539 N N . PRO D 1 186 ? -3.93930 0.34907 30.39189 1.000 40.29496 167 PRO D N 1
ATOM 6540 C CA . PRO D 1 186 ? -4.45937 1.06024 29.20576 1.000 43.01712 167 PRO D CA 1
ATOM 6541 C C . PRO D 1 186 ? -3.71421 2.36884 28.96863 1.000 38.24403 167 PRO D C 1
ATOM 6542 O O . PRO D 1 186 ? -4.23212 3.46789 29.17183 1.000 38.09975 167 PRO D O 1
ATOM 6546 N N . VAL D 1 187 ? -2.45635 2.24763 28.53950 1.000 43.39174 168 VAL D N 1
ATOM 6547 C CA . VAL D 1 187 ? -1.60638 3.39255 28.21359 1.000 42.62319 168 VAL D CA 1
ATOM 6548 C C . VAL D 1 187 ? -2.38068 4.45140 27.43580 1.000 41.40508 168 VAL D C 1
ATOM 6549 O O . VAL D 1 187 ? -2.22339 5.65447 27.66807 1.000 44.85615 168 VAL D O 1
ATOM 6553 N N . TRP D 1 188 ? -3.20849 4.00683 26.49714 1.000 45.68716 169 TRP D N 1
ATOM 6554 C CA . TRP D 1 188 ? -3.97637 4.90238 25.64335 1.000 47.65319 169 TRP D CA 1
ATOM 6555 C C . TRP D 1 188 ? -4.89361 5.83937 26.41386 1.000 49.26069 169 TRP D C 1
ATOM 6556 O O . TRP D 1 188 ? -5.13943 6.96552 25.97111 1.000 46.29062 169 TRP D O 1
ATOM 6567 N N . VAL D 1 195 ? -9.49802 8.25964 29.42664 1.000 51.71001 176 VAL D N 1
ATOM 6568 C CA . VAL D 1 195 ? -10.42036 8.07108 30.54084 1.000 55.38604 176 VAL D CA 1
ATOM 6569 C C . VAL D 1 195 ? -11.28549 6.83513 30.31265 1.000 54.66044 176 VAL D C 1
ATOM 6570 O O . VAL D 1 195 ? -12.47872 6.95242 30.02875 1.000 58.29644 176 VAL D O 1
ATOM 6572 N N . ALA D 1 196 ? -10.68075 5.65479 30.45318 1.000 47.78494 177 ALA D N 1
ATOM 6573 C CA . ALA D 1 196 ? -11.36046 4.40275 30.15555 1.000 51.56502 177 ALA D CA 1
ATOM 6574 C C . ALA D 1 196 ? -12.53374 4.17494 31.11134 1.000 52.03069 177 ALA D C 1
ATOM 6575 O O . ALA D 1 196 ? -12.73874 4.91216 32.07773 1.000 52.92919 177 ALA D O 1
ATOM 6577 N N . THR D 1 197 ? -13.30309 3.12836 30.83312 1.000 49.13212 178 THR D N 1
ATOM 6578 C CA . THR D 1 197 ? -14.45650 2.76176 31.63874 1.000 47.28719 178 THR D CA 1
ATOM 6579 C C . THR D 1 197 ? -14.35730 1.30817 32.06252 1.000 45.34138 178 THR D C 1
ATOM 6580 O O . THR D 1 197 ? -13.61538 0.51990 31.46414 1.000 44.87643 178 THR D O 1
ATOM 6584 N N . PRO D 1 198 ? -15.11604 0.91794 33.09016 1.000 41.91485 179 PRO D N 1
ATOM 6585 C CA . PRO D 1 198 ? -14.97250 -0.43928 33.64036 1.000 42.96082 179 PRO D CA 1
ATOM 6586 C C . PRO D 1 198 ? -15.19808 -1.55533 32.63006 1.000 42.42449 179 PRO D C 1
ATOM 6587 O O . PRO D 1 198 ? -14.51242 -2.58297 32.69932 1.000 39.99311 179 PRO D O 1
ATOM 6591 N N . GLU D 1 199 ? -16.14222 -1.39565 31.69519 1.000 44.38713 180 GLU D N 1
ATOM 6592 C CA . GLU D 1 199 ? -16.41917 -2.47377 30.74522 1.000 44.95528 180 GLU D CA 1
ATOM 6593 C C . GLU D 1 199 ? -15.23836 -2.71028 29.80699 1.000 41.61858 180 GLU D C 1
ATOM 6594 O O . GLU D 1 199 ? -14.87837 -3.86295 29.52800 1.000 42.74446 180 GLU D O 1
ATOM 6596 N N . GLN D 1 200 ? -14.62433 -1.63519 29.30915 1.000 42.83443 181 GLN D N 1
ATOM 6597 C CA . GLN D 1 200 ? -13.42906 -1.78340 28.47855 1.000 44.68118 181 GLN D CA 1
ATOM 6598 C C . GLN D 1 200 ? -12.38798 -2.65416 29.16528 1.000 43.04928 181 GLN D C 1
ATOM 6599 O O . GLN D 1 200 ? -11.86294 -3.60447 28.57138 1.000 37.82932 181 GLN D O 1
ATOM 6605 N N . ALA D 1 201 ? -12.07717 -2.33974 30.42756 1.000 42.64547 182 ALA D N 1
ATOM 6606 C CA . ALA D 1 201 ? -11.10570 -3.13136 31.17073 1.000 36.72330 182 ALA D CA 1
ATOM 6607 C C . ALA D 1 201 ? -11.52635 -4.59376 31.23692 1.000 39.72792 182 ALA D C 1
ATOM 6608 O O . ALA D 1 201 ? -10.70826 -5.49725 31.02600 1.000 39.05730 182 ALA D O 1
ATOM 6610 N N . GLN D 1 202 ? -12.80676 -4.85015 31.53227 1.000 43.29514 183 GLN D N 1
ATOM 6611 C CA . GLN D 1 202 ? -13.26449 -6.23234 31.65076 1.000 40.74905 183 GLN D CA 1
ATOM 6612 C C . GLN D 1 202 ? -13.07008 -6.99350 30.34199 1.000 39.60073 183 GLN D C 1
ATOM 6613 O O . GLN D 1 202 ? -12.63395 -8.15401 30.34999 1.000 41.94500 183 GLN D O 1
ATOM 6619 N N . GLU D 1 203 ? -13.36679 -6.35641 29.20464 1.000 43.10216 184 GLU D N 1
ATOM 6620 C CA . GLU D 1 203 ? -13.13610 -7.01154 27.91566 1.000 41.67447 184 GLU D CA 1
ATOM 6621 C C . GLU D 1 203 ? -11.71405 -7.55803 27.82651 1.000 41.88469 184 GLU D C 1
ATOM 6622 O O . GLU D 1 203 ? -11.49883 -8.74016 27.52400 1.000 41.44894 184 GLU D O 1
ATOM 6628 N N . VAL D 1 204 ? -10.72516 -6.70472 28.10235 1.000 44.90263 185 VAL D N 1
ATOM 6629 C CA . VAL D 1 204 ? -9.33024 -7.11755 27.97697 1.000 37.23127 185 VAL D CA 1
ATOM 6630 C C . VAL D 1 204 ? -9.01115 -8.23013 28.96896 1.000 37.22806 185 VAL D C 1
ATOM 6631 O O . VAL D 1 204 ? -8.41343 -9.25712 28.61307 1.000 39.50817 185 VAL D O 1
ATOM 6635 N N . HIS D 1 205 ? -9.41574 -8.05254 30.22993 1.000 39.31110 186 HIS D N 1
ATOM 6636 C CA . HIS D 1 205 ? -9.15187 -9.08412 31.22316 1.000 40.15454 186 HIS D CA 1
ATOM 6637 C C . HIS D 1 205 ? -9.72300 -10.43290 30.78005 1.000 34.52661 186 HIS D C 1
ATOM 6638 O O . HIS D 1 205 ? -9.04727 -11.46632 30.87880 1.000 39.68512 186 HIS D O 1
ATOM 6645 N N . ALA D 1 206 ? -10.95944 -10.44186 30.27246 1.000 40.72921 187 ALA D N 1
ATOM 6646 C CA . ALA D 1 206 ? -11.55942 -11.68674 29.79341 1.000 44.43100 187 ALA D CA 1
ATOM 6647 C C . ALA D 1 206 ? -10.67749 -12.35851 28.74426 1.000 38.36075 187 ALA D C 1
ATOM 6648 O O . ALA D 1 206 ? -10.35357 -13.55017 28.85254 1.000 37.63631 187 ALA D O 1
ATOM 6650 N N . ALA D 1 207 ? -10.27776 -11.60460 27.71901 1.000 39.69034 188 ALA D N 1
ATOM 6651 C CA . ALA D 1 207 ? -9.41236 -12.16315 26.68035 1.000 39.29357 188 ALA D CA 1
ATOM 6652 C C . ALA D 1 207 ? -8.12484 -12.71840 27.27074 1.000 39.77812 188 ALA D C 1
ATOM 6653 O O . ALA D 1 207 ? -7.65260 -13.79083 26.86417 1.000 40.44873 188 ALA D O 1
ATOM 6655 N N . ILE D 1 208 ? -7.54047 -11.99957 28.23386 1.000 39.86645 189 ILE D N 1
ATOM 6656 C CA . ILE D 1 208 ? -6.29061 -12.44197 28.84080 1.000 35.78185 189 ILE D CA 1
ATOM 6657 C C . ILE D 1 208 ? -6.47849 -13.79282 29.51848 1.000 39.13309 189 ILE D C 1
ATOM 6658 O O . ILE D 1 208 ? -5.67804 -14.72313 29.33484 1.000 40.03648 189 ILE D O 1
ATOM 6663 N N . ARG D 1 209 ? -7.52860 -13.91748 30.33584 1.000 41.28492 190 ARG D N 1
ATOM 6664 C CA . ARG D 1 209 ? -7.79495 -15.20543 30.96559 1.000 41.85003 190 ARG D CA 1
ATOM 6665 C C . ARG D 1 209 ? -8.14130 -16.25605 29.91934 1.000 44.24484 190 ARG D C 1
ATOM 6666 O O . ARG D 1 209 ? -7.67310 -17.39977 29.99772 1.000 43.83037 190 ARG D O 1
ATOM 6674 N N . ASP D 1 210 ? -8.95375 -15.88438 28.92704 1.000 40.21357 191 ASP D N 1
ATOM 6675 C CA . ASP D 1 210 ? -9.24508 -16.80403 27.82956 1.000 47.33320 191 ASP D CA 1
ATOM 6676 C C . ASP D 1 210 ? -7.96659 -17.18666 27.09596 1.000 47.86626 191 ASP D C 1
ATOM 6677 O O . ASP D 1 210 ? -7.70035 -18.37297 26.85887 1.000 46.74519 191 ASP D O 1
ATOM 6678 N N . TRP D 1 211 ? -7.14406 -16.18915 26.75233 1.000 46.13818 192 TRP D N 1
ATOM 6679 C CA . TRP D 1 211 ? -5.86449 -16.48258 26.11395 1.000 43.16011 192 TRP D CA 1
ATOM 6680 C C . TRP D 1 211 ? -5.03713 -17.44783 26.95696 1.000 45.69724 192 TRP D C 1
ATOM 6681 O O . TRP D 1 211 ? -4.37237 -18.34239 26.42077 1.000 43.50765 192 TRP D O 1
ATOM 6692 N N . LEU D 1 212 ? -5.07029 -17.29218 28.28304 1.000 44.41539 193 LEU D N 1
ATOM 6693 C CA . LEU D 1 212 ? -4.32646 -18.20659 29.13944 1.000 41.48242 193 LEU D CA 1
ATOM 6694 C C . LEU D 1 212 ? -4.91833 -19.61243 29.09315 1.000 43.23849 193 LEU D C 1
ATOM 6695 O O . LEU D 1 212 ? -4.18066 -20.60595 29.12448 1.000 42.17769 193 LEU D O 1
ATOM 6700 N N . ASN D 1 213 ? -6.24719 -19.71615 29.03940 1.000 43.40947 194 ASN D N 1
ATOM 6701 C CA . ASN D 1 213 ? -6.88773 -21.02728 29.01064 1.000 46.23333 194 ASN D CA 1
ATOM 6702 C C . ASN D 1 213 ? -6.38382 -21.84973 27.83022 1.000 46.87064 194 ASN D C 1
ATOM 6703 O O . ASN D 1 213 ? -5.83812 -22.94588 28.00598 1.000 47.26244 194 ASN D O 1
ATOM 6705 N N . LYS D 1 214 ? -6.54246 -21.32019 26.61310 1.000 48.61579 195 LYS D N 1
ATOM 6706 C CA . LYS D 1 214 ? -6.09478 -22.04216 25.42119 1.000 50.42143 195 LYS D CA 1
ATOM 6707 C C . LYS D 1 214 ? -4.58486 -22.26082 25.43695 1.000 52.76229 195 LYS D C 1
ATOM 6708 O O . LYS D 1 214 ? -4.09671 -23.32123 25.02631 1.000 49.72349 195 LYS D O 1
ATOM 6710 N N . ASN D 1 215 ? -3.83521 -21.27226 25.91769 1.000 50.95082 196 ASN D N 1
ATOM 6711 C CA . ASN D 1 215 ? -2.38037 -21.31485 25.97414 1.000 48.16586 196 ASN D CA 1
ATOM 6712 C C . ASN D 1 215 ? -1.93024 -21.54791 27.42215 1.000 48.08286 196 ASN D C 1
ATOM 6713 O O . ASN D 1 215 ? -1.05446 -22.36649 27.69889 1.000 51.81525 196 ASN D O 1
ATOM 6718 N N . SER D 1 217 ? -2.98054 -23.24148 29.92549 1.000 53.42523 198 SER D N 1
ATOM 6719 C CA . SER D 1 217 ? -3.33322 -24.22889 30.94376 1.000 50.09279 198 SER D CA 1
ATOM 6720 C C . SER D 1 217 ? -4.62046 -23.82356 31.66410 1.000 48.49600 198 SER D C 1
ATOM 6721 O O . SER D 1 217 ? -4.86341 -22.63647 31.89642 1.000 48.31739 198 SER D O 1
ATOM 6724 N N . SER D 1 218 ? -5.44444 -24.82072 32.00415 1.000 50.91363 199 SER D N 1
ATOM 6725 C CA . SER D 1 218 ? -6.72429 -24.55360 32.65704 1.000 48.94510 199 SER D CA 1
ATOM 6726 C C . SER D 1 218 ? -6.53108 -23.86670 34.00711 1.000 45.19762 199 SER D C 1
ATOM 6727 O O . SER D 1 218 ? -7.09157 -22.79471 34.25547 1.000 48.09201 199 SER D O 1
ATOM 6728 N N . GLU D 1 219 ? -5.73912 -24.47320 34.89996 1.000 45.90359 200 GLU D N 1
ATOM 6729 C CA . GLU D 1 219 ? -5.56487 -23.88956 36.22914 1.000 50.14185 200 GLU D CA 1
ATOM 6730 C C . GLU D 1 219 ? -4.88483 -22.52579 36.15006 1.000 51.60202 200 GLU D C 1
ATOM 6731 O O . GLU D 1 219 ? -5.27724 -21.59114 36.85633 1.000 49.92464 200 GLU D O 1
ATOM 6737 N N . VAL D 1 220 ? -3.86238 -22.39048 35.29765 1.000 50.51081 201 VAL D N 1
ATOM 6738 C CA . VAL D 1 220 ? -3.19371 -21.09835 35.13629 1.000 44.31343 201 VAL D CA 1
ATOM 6739 C C . VAL D 1 220 ? -4.20998 -19.99769 34.86248 1.000 45.53573 201 VAL D C 1
ATOM 6740 O O . VAL D 1 220 ? -4.18562 -18.93521 35.49391 1.000 45.49764 201 VAL D O 1
ATOM 6744 N N . ALA D 1 221 ? -5.11046 -20.22853 33.90406 1.000 43.21970 202 ALA D N 1
ATOM 6745 C CA . ALA D 1 221 ? -6.12232 -19.22524 33.58826 1.000 40.93326 202 ALA D CA 1
ATOM 6746 C C . ALA D 1 221 ? -7.02489 -18.93244 34.78159 1.000 45.99960 202 ALA D C 1
ATOM 6747 O O . ALA D 1 221 ? -7.48295 -17.79659 34.95136 1.000 45.37952 202 ALA D O 1
ATOM 6749 N N . SER D 1 222 ? -7.31473 -19.94492 35.60083 1.000 47.32181 203 SER D N 1
ATOM 6750 C CA . SER D 1 222 ? -8.23442 -19.75087 36.71763 1.000 47.37988 203 SER D CA 1
ATOM 6751 C C . SER D 1 222 ? -7.51812 -19.14035 37.91275 1.000 44.76413 203 SER D C 1
ATOM 6752 O O . SER D 1 222 ? -8.01552 -18.19664 38.53726 1.000 48.32273 203 SER D O 1
ATOM 6754 N N . GLU D 1 223 ? -6.34047 -19.66636 38.23305 1.000 43.05964 204 GLU D N 1
ATOM 6755 C CA . GLU D 1 223 ? -5.64473 -19.25822 39.43810 1.000 47.14658 204 GLU D CA 1
ATOM 6756 C C . GLU D 1 223 ? -4.91411 -17.93629 39.25781 1.000 47.97914 204 GLU D C 1
ATOM 6757 O O . GLU D 1 223 ? -4.73087 -17.20252 40.23532 1.000 42.45314 204 GLU D O 1
ATOM 6763 N N . THR D 1 224 ? -4.51456 -17.60566 38.02947 1.000 41.14516 205 THR D N 1
ATOM 6764 C CA . THR D 1 224 ? -3.71507 -16.40764 37.80545 1.000 45.23863 205 THR D CA 1
ATOM 6765 C C . THR D 1 224 ? -4.58534 -15.16058 37.91668 1.000 35.54130 205 THR D C 1
ATOM 6766 O O . THR D 1 224 ? -5.64679 -15.07240 37.30091 1.000 40.73383 205 THR D O 1
ATOM 6770 N N . ARG D 1 225 ? -4.15048 -14.20458 38.73308 1.000 42.96044 206 ARG D N 1
ATOM 6771 C CA . ARG D 1 225 ? -4.90222 -12.97568 38.93142 1.000 34.77838 206 ARG D CA 1
ATOM 6772 C C . ARG D 1 225 ? -4.48024 -11.93290 37.91216 1.000 37.15507 206 ARG D C 1
ATOM 6773 O O . ARG D 1 225 ? -3.28814 -11.77217 37.63779 1.000 33.75107 206 ARG D O 1
ATOM 6781 N N . ILE D 1 226 ? -5.46691 -11.23698 37.34865 1.000 37.55312 207 ILE D N 1
ATOM 6782 C CA . ILE D 1 226 ? -5.25406 -10.17569 36.36867 1.000 37.64962 207 ILE D CA 1
ATOM 6783 C C . ILE D 1 226 ? -5.76553 -8.88859 36.99103 1.000 30.40720 207 ILE D C 1
ATOM 6784 O O . ILE D 1 226 ? -6.97649 -8.72712 37.19054 1.000 35.60681 207 ILE D O 1
ATOM 6789 N N . ILE D 1 227 ? -4.85221 -7.96039 37.27149 1.000 29.42631 208 ILE D N 1
ATOM 6790 C CA . ILE D 1 227 ? -5.16439 -6.72771 37.98200 1.000 30.27343 208 ILE D CA 1
ATOM 6791 C C . ILE D 1 227 ? -5.14205 -5.55662 37.01408 1.000 28.90760 208 ILE D C 1
ATOM 6792 O O . ILE D 1 227 ? -4.41008 -5.55558 36.01612 1.000 33.90532 208 ILE D O 1
ATOM 6797 N N . TYR D 1 228 ? -5.94350 -4.54226 37.32191 1.000 29.82273 209 TYR D N 1
ATOM 6798 C CA . TYR D 1 228 ? -6.09901 -3.39532 36.43987 1.000 33.98999 209 TYR D CA 1
ATOM 6799 C C . TYR D 1 228 ? -5.09411 -2.30261 36.78699 1.000 34.59454 209 TYR D C 1
ATOM 6800 O O . TYR D 1 228 ? -4.98269 -1.89501 37.94604 1.000 33.94438 209 TYR D O 1
ATOM 6809 N N . GLY D 1 229 ? -4.36616 -1.83588 35.77345 1.000 31.97128 210 GLY D N 1
ATOM 6810 C CA . GLY D 1 229 ? -3.28828 -0.88525 35.96902 1.000 33.55212 210 GLY D CA 1
ATOM 6811 C C . GLY D 1 229 ? -3.55389 0.47629 35.36302 1.000 35.37987 210 GLY D C 1
ATOM 6812 O O . GLY D 1 229 ? -2.61726 1.24191 35.10401 1.000 35.40378 210 GLY D O 1
ATOM 6813 N N . GLY D 1 230 ? -4.82657 0.77905 35.10854 1.000 36.33668 211 GLY D N 1
ATOM 6814 C CA . GLY D 1 230 ? -5.23164 2.10414 34.69101 1.000 33.79332 211 GLY D CA 1
ATOM 6815 C C . GLY D 1 230 ? -5.29371 3.05637 35.86828 1.000 40.03962 211 GLY D C 1
ATOM 6816 O O . GLY D 1 230 ? -5.02500 2.69864 37.01469 1.000 38.23319 211 GLY D O 1
ATOM 6817 N N . SER D 1 231 ? -5.67676 4.29524 35.57791 1.000 38.45877 212 SER D N 1
ATOM 6818 C CA . SER D 1 231 ? -5.67851 5.34711 36.59544 1.000 40.06299 212 SER D CA 1
ATOM 6819 C C . SER D 1 231 ? -6.76283 5.05563 37.63569 1.000 47.70533 212 SER D C 1
ATOM 6820 O O . SER D 1 231 ? -7.95348 5.28165 37.40013 1.000 44.65529 212 SER D O 1
ATOM 6823 N N . VAL D 1 232 ? -6.34442 4.56924 38.80475 1.000 43.21299 213 VAL D N 1
ATOM 6824 C CA . VAL D 1 232 ? -7.23966 4.16307 39.88502 1.000 40.53124 213 VAL D CA 1
ATOM 6825 C C . VAL D 1 232 ? -7.13689 5.17139 41.01630 1.000 38.81898 213 VAL D C 1
ATOM 6826 O O . VAL D 1 232 ? -6.04783 5.66648 41.32524 1.000 43.48249 213 VAL D O 1
ATOM 6830 N N . ASN D 1 233 ? -8.26934 5.45734 41.64713 1.000 43.61134 214 ASN D N 1
ATOM 6831 C CA . ASN D 1 233 ? -8.32424 6.41970 42.73559 1.000 46.66433 214 ASN D CA 1
ATOM 6832 C C . ASN D 1 233 ? -9.43777 6.01306 43.68971 1.000 48.73302 214 ASN D C 1
ATOM 6833 O O . ASN D 1 233 ? -10.22187 5.09899 43.41172 1.000 49.72049 214 ASN D O 1
ATOM 6838 N N . GLY D 1 234 ? -9.49385 6.70307 44.83309 1.000 51.11470 215 GLY D N 1
ATOM 6839 C CA . GLY D 1 234 ? -10.53631 6.42151 45.80598 1.000 52.90565 215 GLY D CA 1
ATOM 6840 C C . GLY D 1 234 ? -11.93606 6.58647 45.24477 1.000 56.29021 215 GLY D C 1
ATOM 6841 O O . GLY D 1 234 ? -12.87784 5.93642 45.70997 1.000 55.97383 215 GLY D O 1
ATOM 6842 N N . SER D 1 235 ? -12.09437 7.44727 44.23717 1.000 53.86211 216 SER D N 1
ATOM 6843 C CA . SER D 1 235 ? -13.41848 7.69807 43.67980 1.000 52.83934 216 SER D CA 1
ATOM 6844 C C . SER D 1 235 ? -13.88431 6.54164 42.80181 1.000 53.48906 216 SER D C 1
ATOM 6845 O O . SER D 1 235 ? -15.01575 6.06423 42.93943 1.000 55.08962 216 SER D O 1
ATOM 6846 N N . ASN D 1 236 ? -13.02706 6.06924 41.89739 1.000 53.79976 217 ASN D N 1
ATOM 6847 C CA . ASN D 1 236 ? -13.45820 5.18036 40.82392 1.000 47.80784 217 ASN D CA 1
ATOM 6848 C C . ASN D 1 236 ? -13.16884 3.70631 41.07096 1.000 48.02439 217 ASN D C 1
ATOM 6849 O O . ASN D 1 236 ? -13.46559 2.88355 40.20074 1.000 48.05224 217 ASN D O 1
ATOM 6850 N N . CYS D 1 237 ? -12.61499 3.33883 42.22719 1.000 44.91519 218 CYS D N 1
ATOM 6851 C CA . CYS D 1 237 ? -12.12178 1.97180 42.37766 1.000 42.10383 218 CYS D CA 1
ATOM 6852 C C . CYS D 1 237 ? -13.24454 0.95573 42.54939 1.000 42.27568 218 CYS D C 1
ATOM 6853 O O . CYS D 1 237 ? -13.10215 -0.19517 42.11572 1.000 39.67246 218 CYS D O 1
ATOM 6856 N N . SER D 1 238 ? -14.34736 1.34133 43.19591 1.000 46.42003 219 SER D N 1
ATOM 6857 C CA . SER D 1 238 ? -15.40108 0.37144 43.47827 1.000 43.63410 219 SER D CA 1
ATOM 6858 C C . SER D 1 238 ? -16.04937 -0.11963 42.19060 1.000 43.78204 219 SER D C 1
ATOM 6859 O O . SER D 1 238 ? -16.18600 -1.33040 41.97347 1.000 44.83170 219 SER D O 1
ATOM 6861 N N . GLU D 1 239 ? -16.45215 0.80795 41.31934 1.000 44.38850 220 GLU D N 1
ATOM 6862 C CA . GLU D 1 239 ? -17.05100 0.40915 40.05179 1.000 48.27204 220 GLU D CA 1
ATOM 6863 C C . GLU D 1 239 ? -16.15922 -0.58456 39.31298 1.000 46.83110 220 GLU D C 1
ATOM 6864 O O . GLU D 1 239 ? -16.64639 -1.57306 38.75210 1.000 48.64428 220 GLU D O 1
ATOM 6866 N N . LEU D 1 240 ? -14.84014 -0.36838 39.34640 1.000 46.48999 221 LEU D N 1
ATOM 6867 C CA . LEU D 1 240 ? -13.92598 -1.22981 38.59851 1.000 38.86530 221 LEU D CA 1
ATOM 6868 C C . LEU D 1 240 ? -13.75773 -2.59606 39.25722 1.000 42.60397 221 LEU D C 1
ATOM 6869 O O . LEU D 1 240 ? -13.67571 -3.61793 38.56369 1.000 42.60484 221 LEU D O 1
ATOM 6874 N N . ALA D 1 241 ? -13.68503 -2.63903 40.59202 1.000 39.08905 222 ALA D N 1
ATOM 6875 C CA . ALA D 1 241 ? -13.35267 -3.89211 41.26576 1.000 39.29359 222 ALA D CA 1
ATOM 6876 C C . ALA D 1 241 ? -14.44910 -4.93488 41.10280 1.000 41.82319 222 ALA D C 1
ATOM 6877 O O . ALA D 1 241 ? -14.17227 -6.13775 41.18237 1.000 39.33976 222 ALA D O 1
ATOM 6879 N N . LYS D 1 242 ? -15.69096 -4.49508 40.87510 1.000 44.76556 223 LYS D N 1
ATOM 6880 C CA . LYS D 1 242 ? -16.81387 -5.41855 40.73756 1.000 46.09224 223 LYS D CA 1
ATOM 6881 C C . LYS D 1 242 ? -16.75001 -6.24374 39.45388 1.000 47.80547 223 LYS D C 1
ATOM 6882 O O . LYS D 1 242 ? -17.41907 -7.27952 39.36711 1.000 44.32220 223 LYS D O 1
ATOM 6884 N N . LYS D 1 243 ? -15.94928 -5.83381 38.47149 1.000 46.39513 224 LYS D N 1
ATOM 6885 C CA . LYS D 1 243 ? -15.93461 -6.53224 37.19355 1.000 45.93313 224 LYS D CA 1
ATOM 6886 C C . LYS D 1 243 ? -15.41766 -7.95585 37.36577 1.000 46.53321 224 LYS D C 1
ATOM 6887 O O . LYS D 1 243 ? -14.59872 -8.24512 38.24300 1.000 46.31525 224 LYS D O 1
ATOM 6893 N N . GLU D 1 244 ? -15.89923 -8.84978 36.49860 1.000 44.46630 225 GLU D N 1
ATOM 6894 C CA . GLU D 1 244 ? -15.75403 -10.28102 36.74671 1.000 43.52503 225 GLU D CA 1
ATOM 6895 C C . GLU D 1 244 ? -14.29922 -10.73834 36.69373 1.000 46.85805 225 GLU D C 1
ATOM 6896 O O . GLU D 1 244 ? -13.89449 -11.62108 37.46254 1.000 43.80110 225 GLU D O 1
ATOM 6897 N N . ASP D 1 245 ? -13.49765 -10.17857 35.78878 1.000 42.26982 226 ASP D N 1
ATOM 6898 C CA . ASP D 1 245 ? -12.14117 -10.67688 35.58946 1.000 44.05235 226 ASP D CA 1
ATOM 6899 C C . ASP D 1 245 ? -11.07017 -9.71303 36.08934 1.000 42.14571 226 ASP D C 1
ATOM 6900 O O . ASP D 1 245 ? -9.87606 -9.97218 35.88116 1.000 38.94888 226 ASP D O 1
ATOM 6905 N N . ILE D 1 246 ? -11.46644 -8.62686 36.75003 1.000 41.12713 227 ILE D N 1
ATOM 6906 C CA . ILE D 1 246 ? -10.53772 -7.69068 37.37661 1.000 36.71179 227 ILE D CA 1
ATOM 6907 C C . ILE D 1 246 ? -10.33403 -8.13825 38.82415 1.000 37.85918 227 ILE D C 1
ATOM 6908 O O . ILE D 1 246 ? -11.26142 -8.06970 39.63839 1.000 34.50440 227 ILE D O 1
ATOM 6913 N N . ASP D 1 247 ? -9.11733 -8.60488 39.14034 1.000 31.64138 228 ASP D N 1
ATOM 6914 C CA . ASP D 1 247 ? -8.79185 -9.25173 40.40753 1.000 31.84930 228 ASP D CA 1
ATOM 6915 C C . ASP D 1 247 ? -8.04746 -8.34056 41.39273 1.000 30.48944 228 ASP D C 1
ATOM 6916 O O . ASP D 1 247 ? -7.47855 -8.84407 42.36665 1.000 32.03718 228 ASP D O 1
ATOM 6921 N N . GLY D 1 248 ? -8.03371 -7.03840 41.16745 1.000 27.85184 229 GLY D N 1
ATOM 6922 C CA . GLY D 1 248 ? -7.26427 -6.10464 41.96278 1.000 29.21117 229 GLY D CA 1
ATOM 6923 C C . GLY D 1 248 ? -6.70379 -5.00074 41.08256 1.000 32.23015 229 GLY D C 1
ATOM 6924 O O . GLY D 1 248 ? -7.12122 -4.82629 39.93833 1.000 27.17495 229 GLY D O 1
ATOM 6925 N N . PHE D 1 249 ? -5.73006 -4.24806 41.61934 1.000 30.25939 230 PHE D N 1
ATOM 6926 C CA . PHE D 1 249 ? -5.18977 -3.08355 40.92109 1.000 29.52321 230 PHE D CA 1
ATOM 6927 C C . PHE D 1 249 ? -3.67468 -3.00516 41.06110 1.000 29.91673 230 PHE D C 1
ATOM 6928 O O . PHE D 1 249 ? -3.09509 -3.49844 42.03324 1.000 29.30868 230 PHE D O 1
ATOM 6936 N N . LEU D 1 250 ? -3.04125 -2.35959 40.07592 1.000 30.48497 231 LEU D N 1
ATOM 6937 C CA . LEU D 1 250 ? -1.68124 -1.83899 40.20637 1.000 28.63940 231 LEU D CA 1
ATOM 6938 C C . LEU D 1 250 ? -1.83806 -0.32710 40.20558 1.000 29.86893 231 LEU D C 1
ATOM 6939 O O . LEU D 1 250 ? -2.15800 0.27006 39.17270 1.000 27.60578 231 LEU D O 1
ATOM 6944 N N . VAL D 1 251 ? -1.67391 0.27791 41.37239 1.000 24.70199 232 VAL D N 1
ATOM 6945 C CA . VAL D 1 251 ? -1.99874 1.68422 41.58883 1.000 24.72228 232 VAL D CA 1
ATOM 6946 C C . VAL D 1 251 ? -0.76380 2.52921 41.34257 1.000 28.15532 232 VAL D C 1
ATOM 6947 O O . VAL D 1 251 ? 0.34260 2.16572 41.76469 1.000 26.53754 232 VAL D O 1
ATOM 6951 N N . GLY D 1 252 ? -0.95935 3.68206 40.70187 1.000 26.23930 233 GLY D N 1
ATOM 6952 C CA . GLY D 1 252 ? 0.11970 4.63394 40.50852 1.000 28.42591 233 GLY D CA 1
ATOM 6953 C C . GLY D 1 252 ? 0.11350 5.77839 41.50064 1.000 31.74072 233 GLY D C 1
ATOM 6954 O O . GLY D 1 252 ? 0.40493 5.58303 42.68696 1.000 27.23949 233 GLY D O 1
ATOM 6955 N N . GLY D 1 253 ? -0.23850 6.97970 41.03618 1.000 27.97787 234 GLY D N 1
ATOM 6956 C CA . GLY D 1 253 ? -0.08052 8.15832 41.87185 1.000 27.57012 234 GLY D CA 1
ATOM 6957 C C . GLY D 1 253 ? -0.80973 8.07732 43.20307 1.000 31.82837 234 GLY D C 1
ATOM 6958 O O . GLY D 1 253 ? -0.36049 8.65950 44.19621 1.000 31.06309 234 GLY D O 1
ATOM 6959 N N . ALA D 1 254 ? -1.94009 7.36140 43.24957 1.000 27.72542 235 ALA D N 1
ATOM 6960 C CA . ALA D 1 254 ? -2.70588 7.27237 44.49063 1.000 28.24332 235 ALA D CA 1
ATOM 6961 C C . ALA D 1 254 ? -1.99566 6.42865 45.54361 1.000 28.89313 235 ALA D C 1
ATOM 6962 O O . ALA D 1 254 ? -2.28612 6.56970 46.74035 1.000 24.89474 235 ALA D O 1
ATOM 6964 N N . SER D 1 255 ? -1.07526 5.55443 45.12623 1.000 24.84100 236 SER D N 1
ATOM 6965 C CA . SER D 1 255 ? -0.30701 4.78363 46.09072 1.000 25.62707 236 SER D CA 1
ATOM 6966 C C . SER D 1 255 ? 0.58526 5.65865 46.95293 1.000 23.61922 236 SER D C 1
ATOM 6967 O O . SER D 1 255 ? 1.10996 5.16142 47.95974 1.000 22.57304 236 SER D O 1
ATOM 6970 N N . LEU D 1 256 ? 0.79639 6.92619 46.57167 1.000 19.50805 237 LEU D N 1
ATOM 6971 C CA . LEU D 1 256 ? 1.66010 7.84089 47.31380 1.000 22.19667 237 LEU D CA 1
ATOM 6972 C C . LEU D 1 256 ? 0.93645 8.52622 48.46286 1.000 23.58376 237 LEU D C 1
ATOM 6973 O O . LEU D 1 256 ? 1.57333 9.27264 49.21687 1.000 21.52830 237 LEU D O 1
ATOM 6978 N N . LYS D 1 257 ? -0.36918 8.29780 48.59939 1.000 21.91179 238 LYS D N 1
ATOM 6979 C CA . LYS D 1 257 ? -1.20547 8.91103 49.62949 1.000 25.68201 238 LYS D CA 1
ATOM 6980 C C . LYS D 1 257 ? -1.83853 7.77432 50.41991 1.000 22.63652 238 LYS D C 1
ATOM 6981 O O . LYS D 1 257 ? -2.73648 7.08892 49.91914 1.000 26.85147 238 LYS D O 1
ATOM 6983 N N . GLY D 1 258 ? -1.35482 7.56282 51.63844 1.000 24.49194 239 GLY D N 1
ATOM 6984 C CA . GLY D 1 258 ? -1.71468 6.40192 52.41722 1.000 23.03517 239 GLY D CA 1
ATOM 6985 C C . GLY D 1 258 ? -3.20362 6.12721 52.47235 1.000 25.25641 239 GLY D C 1
ATOM 6986 O O . GLY D 1 258 ? -3.66014 5.00536 52.22584 1.000 26.73673 239 GLY D O 1
ATOM 6987 N N . PRO D 1 259 ? -3.99383 7.13869 52.82859 1.000 24.61062 240 PRO D N 1
ATOM 6988 C CA . PRO D 1 259 ? -5.43776 6.88406 52.98598 1.000 29.76633 240 PRO D CA 1
ATOM 6989 C C . PRO D 1 259 ? -6.10287 6.49394 51.68457 1.000 30.80152 240 PRO D C 1
ATOM 6990 O O . PRO D 1 259 ? -6.94604 5.59000 51.66614 1.000 28.71191 240 PRO D O 1
ATOM 6994 N N . ASP D 1 260 ? -5.73510 7.15848 50.58741 1.000 31.37635 241 ASP D N 1
ATOM 6995 C CA . ASP D 1 260 ? -6.27939 6.80687 49.28324 1.000 29.35429 241 ASP D CA 1
ATOM 6996 C C . ASP D 1 260 ? -5.91947 5.37767 48.91074 1.000 28.21695 241 ASP D C 1
ATOM 6997 O O . ASP D 1 260 ? -6.76773 4.62336 48.42261 1.000 30.01184 241 ASP D O 1
ATOM 7002 N N . PHE D 1 261 ? -4.65750 4.98789 49.12777 1.000 22.50477 242 PHE D N 1
ATOM 7003 C CA . PHE D 1 261 ? -4.24871 3.61692 48.84818 1.000 24.39991 242 PHE D CA 1
ATOM 7004 C C . PHE D 1 261 ? -5.02128 2.62967 49.71664 1.000 25.53837 242 PHE D C 1
ATOM 7005 O O . PHE D 1 261 ? -5.43538 1.56486 49.24428 1.000 24.56886 242 PHE D O 1
ATOM 7013 N N . ALA D 1 262 ? -5.22727 2.96502 50.99273 1.000 24.66610 243 ALA D N 1
ATOM 7014 C CA . ALA D 1 262 ? -6.03004 2.10258 51.85208 1.000 24.48059 243 ALA D CA 1
ATOM 7015 C C . ALA D 1 262 ? -7.45455 1.95712 51.32108 1.000 22.39580 243 ALA D C 1
ATOM 7016 O O . ALA D 1 262 ? -8.00958 0.85396 51.30760 1.000 27.19716 243 ALA D O 1
ATOM 7018 N N . SER D 1 263 ? -8.06268 3.05497 50.87233 1.000 25.99072 244 SER D N 1
ATOM 7019 C CA . SER D 1 263 ? -9.40828 2.96474 50.31137 1.000 29.96484 244 SER D CA 1
ATOM 7020 C C . SER D 1 263 ? -9.46487 1.98301 49.14407 1.000 29.42291 244 SER D C 1
ATOM 7021 O O . SER D 1 263 ? -10.42999 1.22136 49.00917 1.000 26.76240 244 SER D O 1
ATOM 7024 N N . ILE D 1 264 ? -8.45025 2.00073 48.27721 1.000 30.36655 245 ILE D N 1
ATOM 7025 C CA . ILE D 1 264 ? -8.45006 1.10949 47.12235 1.000 25.92508 245 ILE D CA 1
ATOM 7026 C C . ILE D 1 264 ? -8.30128 -0.33231 47.56644 1.000 30.08001 245 ILE D C 1
ATOM 7027 O O . ILE D 1 264 ? -8.97084 -1.23141 47.03875 1.000 31.46589 245 ILE D O 1
ATOM 7032 N N . VAL D 1 265 ? -7.40132 -0.58758 48.52055 1.000 25.92131 246 VAL D N 1
ATOM 7033 C CA . VAL D 1 265 ? -7.25174 -1.94769 49.03351 1.000 28.93701 246 VAL D CA 1
ATOM 7034 C C . VAL D 1 265 ? -8.60484 -2.46810 49.49761 1.000 30.56355 246 VAL D C 1
ATOM 7035 O O . VAL D 1 265 ? -9.03380 -3.56990 49.13655 1.000 29.10038 246 VAL D O 1
ATOM 7039 N N . ASN D 1 266 ? -9.30422 -1.65932 50.29040 1.000 29.22704 247 ASN D N 1
ATOM 7040 C CA . ASN D 1 266 ? -10.54837 -2.09839 50.89901 1.000 31.48855 247 ASN D CA 1
ATOM 7041 C C . ASN D 1 266 ? -11.67293 -2.26056 49.88026 1.000 35.85772 247 ASN D C 1
ATOM 7042 O O . ASN D 1 266 ? -12.60936 -3.02435 50.12839 1.000 33.97428 247 ASN D O 1
ATOM 7047 N N . SER D 1 267 ? -11.58731 -1.59237 48.72896 1.000 32.62966 248 SER D N 1
ATOM 7048 C CA . SER D 1 267 ? -12.64544 -1.71803 47.73162 1.000 33.54933 248 SER D CA 1
ATOM 7049 C C . SER D 1 267 ? -12.66638 -3.09195 47.07137 1.000 34.01971 248 SER D C 1
ATOM 7050 O O . SER D 1 267 ? -13.67125 -3.44749 46.44704 1.000 39.35002 248 SER D O 1
ATOM 7053 N N . VAL D 1 268 ? -11.59886 -3.88232 47.19751 1.000 32.25639 249 VAL D N 1
ATOM 7054 C CA . VAL D 1 268 ? -11.58935 -5.23007 46.63566 1.000 41.06331 249 VAL D CA 1
ATOM 7055 C C . VAL D 1 268 ? -11.92527 -6.29671 47.66659 1.000 45.63920 249 VAL D C 1
ATOM 7056 O O . VAL D 1 268 ? -11.92144 -7.48862 47.32880 1.000 44.30235 249 VAL D O 1
ATOM 7060 N N . ALA D 1 269 ? -12.20583 -5.91063 48.91290 1.000 45.69495 250 ALA D N 1
ATOM 7061 C CA . ALA D 1 269 ? -12.43845 -6.87138 49.99468 1.000 47.05587 250 ALA D CA 1
ATOM 7062 C C . ALA D 1 269 ? -13.66665 -7.73790 49.73703 1.000 49.24231 250 ALA D C 1
ATOM 7063 O O . ALA D 1 269 ? -14.72868 -7.22982 49.37243 1.000 55.99942 250 ALA D O 1
#

B-factor: mean 27.54, std 9.67, range [10.16, 66.76]